Protein 6CGO (pdb70)

Sequence (1028 aa):
FQGIDPFTMTIPALLSELQARGITLSLADGELSFRAPKGALTPADRATLSARREAIVAYLAAKAARRTDPVTITPSAELRPSLLQELWWHWYGLPPRQLNQERLPLVKLFPGVTAGRVAEALRAIVARHHTLRSSFHEEDGRLTVTLNEAAALPIEFVEADGTLPREELEPALKAQAAEYAARQLPLDGQWLLRARVVSLAPDQSLLLCVFHHIIVDAASLLLILAELDARLADPPRALPAAAQFLDYAAWERAWMADPARQPLIDYWARRFRALPELVGPLTGRSLAWQPGSKVDHRFVIPAAQLRRMQAAATRLQTSLFSALLSAFGVALARWSGSERVPVRCVGDLRTSPELANLVGYLVCSDVIEIHAPAKADFVSILKASEIESHSAMMLRVPTLMRHPLHRGGSGIEDPRGIAATINMFSVRIPGAGAPLDERADPPWPPQLTRSAGEPWPIPLPSIYLRLIDYGHALEGSLELNDTLLTAAEQAALIEALFDALDRFLLQAAPAAAPLTTEVLQGIDPFTMTIPALLSELQARGITLSLADGELSFRAPKGALTPADRATLSARREAIVAYLAAKAARRTDPVTITPSAELRPSLLQELWWHWYGLPPRQLNQERLPLVKLFPGVTAGRVAEALRAIVARHHTLRSSFHEEDGRLTVTLNEAAALPIEFVEADGTLPREELEPALKAQAAEYAARQLPLDGQWLLRARVVSLAPDQSLLLCVFHHIIVDAASLLLILAELDARLADPPRALPAAAQFLDYAAWERAWMADPARQPLIDYWARRFRALPELVGPLTGRSLAWQPGSKVDHRFVIPAAQLRRMQAAATRLQTSLFSALLSAFGVALARWSGSERVPVRCVGDLRTSPELANLVGYLVCSDVIEIHAPAKADFVSILKASEIESHSAMMLRVPTLMRHPLHRGGSGIEDPRGIAATINMFSVRIPDERADPPWPPQLTRSAGEPWPIPLPSIYLRLIDYGHALEGSLELNDTLLTAAEQAALIEALFDALDRFLLQAPLTTEVL

Solvent-accessible surface area: 44503 Å² total; per-residue (Å²): 112,33,10,5,22,20,113,69,29,52,16,13,16,7,31,43,23,5,98,85,40,32,2,57,9,49,50,61,145,58,100,0,17,7,106,0,46,148,72,20,19,20,113,57,13,88,66,20,1,67,71,40,77,142,50,0,36,50,8,8,25,0,66,77,5,79,49,73,100,91,2,98,28,100,96,106,35,164,67,134,10,2,33,14,7,49,30,3,15,86,12,32,28,88,55,146,141,8,14,59,48,7,24,33,64,4,82,63,75,11,91,44,13,58,10,40,100,0,8,128,6,1,73,30,0,0,46,63,5,61,1,2,27,0,10,7,73,85,79,132,50,146,18,28,10,63,60,16,126,14,94,65,5,93,24,69,111,48,148,16,72,29,126,66,71,172,133,96,23,103,74,42,22,161,59,49,15,60,117,5,25,58,105,65,10,62,4,73,16,123,34,2,3,29,2,41,0,0,23,23,35,122,64,59,0,10,0,2,1,0,1,0,33,4,4,1,5,37,32,0,20,49,41,0,29,58,14,0,54,7,60,18,27,137,106,97,136,97,56,77,90,25,31,37,9,25,12,2,8,39,47,4,44,68,30,36,80,60,116,54,20,90,49,0,20,75,27,5,12,177,51,24,182,61,33,33,103,14,62,1,53,121,49,51,105,46,1,31,19,48,71,15,28,30,3,15,8,118,8,59,0,10,1,20,4,3,129,67,0,73,45,5,1,100,145,40,154,25,58,10,60,14,0,3,2,0,0,1,0,0,2,0,6,119,18,18,64,31,94,82,0,6,0,8,4,22,16,51,6,39,76,10,114,68,0,46,48,0,4,0,14,1,22,0,2,13,1,2,16,2,68,4,27,39,115,18,18,2,40,15,8,0,41,49,4,29,48,19,14,128,11,4,84,63,0,28,1,6,8,2,6,16,8,1,34,107,179,74,54,52,54,2,22,43,0,69,47,2,9,1,0,0,22,28,64,58,8,148,72,136,86,24,37,13,121,116,34,99,126,101,101,16,74,64,73,11,163,73,91,123,30,94,40,22,99,15,102,37,22,4,15,0,1,20,2,85,5,37,6,39,32,44,2,0,47,4,12,2,13,1,0,52,83,4,2,60,81,60,0,3,60,42,0,18,120,20,4,9,38,5,5,15,13,10,0,2,19,53,21,60,105,109,33,85,97,63,81,67,94,60,82,15,2,18,22,111,90,27,50,17,13,19,4,29,43,14,2,100,75,10,34,1,53,21,57,54,65,147,60,98,1,19,7,105,0,13,112,76,8,12,14,108,46,12,88,64,14,4,83,68,40,83,152,46,0,37,51,9,10,27,0,72,79,4,79,47,70,98,91,2,88,39,95,126,34,118,109,75,120,7,2,33,13,8,48,27,4,14,89,11,33,28,87,56,145,138,9,15,64,52,6,24,28,65,4,82,58,71,10,90,52,13,54,11,41,98,0,8,118,7,0,70,33,0,0,44,61,5,60,1,1,28,0,9,4,74,79,118,145,50,182,9,27,10,64,57,16,126,14,93,64,5,96,25,64,107,48,142,22,73,28,124,64,63,154,107,92,26,95,72,41,26,157,62,50,17,60,116,4,24,60,101,64,9,62,4,73,18,123,32,2,4,26,1,42,0,0,22,13,38,126,74,47,0,8,0,2,1,0,1,0,30,3,3,1,5,42,29,0,20,59,37,0,43,58,16,0,55,9,60,14,28,138,110,91,135,97,59,84,93,27,32,33,7,32,24,3,9,32,47,6,42,68,30,34,80,61,111,55,24,88,51,0,18,76,30,6,8,174,56,30,183,81,34,47,115,10,61,2,50,118,58,51,109,35,1,29,18,46,67,14,28,28,3,14,8,118,7,75,0,10,8,22,4,3,133,114,0,73,62,2,1,98,166,23,149,27,60,8,58,13,0,2,2,0,0,3,0,0,1,0,8,123,18,14,66,34,69,74,1,5,0,7,5,21,19,52,7,35,81,8,113,61,0,51,45,0,4,0,15,2,23,0,1,12,1,2,27,3,45,4,20,43,144,15,17,0,18,16,6,0,66,52,6,35,51,18,15,129,12,4,79,63,0,23,1,6,7,2,4,17,8,1,31,142,201,65,55,50,53,1,21,51,0,68,53,4,7,0,0,0,23,24,70,56,17,147,101,173,115,104,109,101,98,28,70,64,75,8,141,48,81,132,34,91,40,24,96,14,103,37,21,3,14,0,0,20,4,83,6,40,4,67,36,118,13,0,76,6,12,4,13,0,0,51,86,6,3,55,81,60,1,5,59,41,2,27,108,15,4,7,65,5,7,19,34,4,0,9,28,61,138,106,38,77,67,79,44

Secondary structure (DSSP, 8-state):
--BS-GGGS-HHHHHHHHHHTT-EEEEETTEEEEEEETTTS-HHHHHHHHHTHHHHHHHHHHHHTS--S---PPSSPPP---HHHHHHHHHH---SS--GGGEEEEEEEEET--HHHHHHHHHHHHHHSGGGGEEEEEETTEEEEEE--GGG---EEEE--TTS-HHHHHHHHHHHHHHHHHS---TTSS-SEEEEEEEEETTEEEEEEEEETTT--HHHHHHHHHHHHHHHSSSPPPPPP---HHHHHHHHHHHHH-GGGHHHHHHHHHHHHT----B-TTT--B-S-EEEEEEEEEEEE-HHHHHHHHHHHHHTTS-HHHHHHHHHHHHHHHHHS-SEEEEEEEEES--SGGGTT--S--EEEEEEEEE--TTSBHHHHHHHHHHHHHHHHHT--TTTTSS--SS---SSS--TT--EEEEEEE---TT-SSPP---SS--SSPP-EEPPPEEEEEEE-SEEEEEEE-SS-EEEEEEEETTTS-HHHHHHHHHHHHHHIIIIIISS---S--EEEEE-/-BS-GGGS-HHHHHHHHHHTT-EEEEETTEEEEEEETT-S-HHHHHHHHHTHHHHHHHHHHHHTS--S-------------HHHHHHHHHH---SS--GGGEEEEEEEEET--HHHHHHHHHHHHHHSGGGGEEEEESSS-EEEEE--GGG---EEEE--TTS-HHHHHHHHHHHHHHHHHS---TTSS-SEEEEEEEEETTEEEEEEEEETTT--HHHHHHHHHHHHHHHSSSPPPPPP---HHHHHHHHHHHHH-GGGHHHHHHHHHHHHT----B-TTT--B-S-EEEEEEEEEEEE-HHHHHHHHHHHHHTTS-HHHHHHHHHHHHHHHHHS-SEEEEEEEEES--SGGGTT--S--EEEEEEEEE--TT-BHHHHHHHHHHHHHHHHHT--TTTTSS--SS---SSS--TT--EEEEEEE-------S---SSPP-EEPPPEEEEEEE-SEEEEEEE-SS-EEEEEEEETTTS-HHHHHHHHHHHHHHHIIIII---EEEEE-

B-factor: mean 33.47, std 15.25, range [7.89, 128.64]

Structure (mmCIF, N/CA/C/O backbone):
data_6CGO
#
_entry.id   6CGO
#
_cell.length_a   103.630
_cell.length_b   58.770
_cell.length_c   107.000
_cell.angle_alpha   90.00
_cell.angle_beta   104.96
_cell.angle_gamma   90.00
#
_symmetry.space_group_name_H-M   'P 1 21 1'
#
loop_
_entity.id
_entity.type
_entity.pdbx_description
1 polymer 'Condensation domain protein'
2 non-polymer 'PHOSPHATE ION'
3 water water
#
loop_
_atom_site.group_PDB
_atom_site.id
_atom_site.type_symbol
_atom_site.label_atom_id
_atom_site.label_alt_id
_atom_site.label_comp_id
_atom_site.label_asym_id
_atom_site.label_entity_id
_atom_site.label_seq_id
_atom_site.pdbx_PDB_ins_code
_atom_site.Cartn_x
_atom_site.Cartn_y
_atom_site.Cartn_z
_atom_site.occupancy
_atom_site.B_iso_or_equiv
_atom_site.auth_seq_id
_atom_site.auth_comp_id
_atom_site.auth_asym_id
_atom_site.auth_atom_id
_atom_site.pdbx_PDB_model_num
ATOM 1 N N . PHE A 1 26 ? 68.961 66.684 20.563 1.00 47.70 -7 PHE A N 1
ATOM 2 C CA . PHE A 1 26 ? 69.960 67.704 20.226 1.00 51.65 -7 PHE A CA 1
ATOM 3 C C . PHE A 1 26 ? 69.986 67.995 18.740 1.00 57.88 -7 PHE A C 1
ATOM 4 O O . PHE A 1 26 ? 70.553 67.208 17.979 1.00 64.60 -7 PHE A O 1
ATOM 12 N N . GLN A 1 27 ? 69.391 69.120 18.320 1.00 52.69 -6 GLN A N 1
ATOM 13 C CA . GLN A 1 27 ? 69.321 69.487 16.907 1.00 48.13 -6 GLN A CA 1
ATOM 14 C C . GLN A 1 27 ? 69.708 70.946 16.711 1.00 48.34 -6 GLN A C 1
ATOM 15 O O . GLN A 1 27 ? 69.201 71.829 17.415 1.00 47.37 -6 GLN A O 1
ATOM 21 N N . GLY A 1 28 ? 70.586 71.193 15.732 1.00 42.25 -5 GLY A N 1
ATOM 22 C CA . GLY A 1 28 ? 71.119 72.521 15.524 1.00 43.12 -5 GLY A CA 1
ATOM 23 C C . GLY A 1 28 ? 70.126 73.488 14.904 1.00 47.78 -5 GLY A C 1
ATOM 24 O O . GLY A 1 28 ? 69.127 73.110 14.289 1.00 47.65 -5 GLY A O 1
ATOM 25 N N . ILE A 1 29 ? 70.461 74.775 15.034 1.00 51.46 -4 ILE A N 1
ATOM 26 C CA . ILE A 1 29 ? 69.599 75.867 14.580 1.00 48.71 -4 ILE A CA 1
ATOM 27 C C . ILE A 1 29 ? 69.778 76.110 13.089 1.00 47.67 -4 ILE A C 1
ATOM 28 O O . ILE A 1 29 ? 68.847 76.531 12.401 1.00 44.52 -4 ILE A O 1
ATOM 33 N N . ASP A 1 30 ? 71.002 75.933 12.582 1.00 49.86 -3 ASP A N 1
ATOM 34 C CA . ASP A 1 30 ? 71.351 76.221 11.193 1.00 45.99 -3 ASP A CA 1
ATOM 35 C C . ASP A 1 30 ? 71.907 74.950 10.550 1.00 43.04 -3 ASP A C 1
ATOM 36 O O . ASP A 1 30 ? 73.132 74.792 10.424 1.00 36.38 -3 ASP A O 1
ATOM 41 N N . PRO A 1 31 ? 71.041 74.035 10.105 1.00 44.51 -2 PRO A N 1
ATOM 42 C CA . PRO A 1 31 ? 71.542 72.812 9.451 1.00 42.28 -2 PRO A CA 1
ATOM 43 C C . PRO A 1 31 ? 72.415 73.099 8.250 1.00 39.90 -2 PRO A C 1
ATOM 44 O O . PRO A 1 31 ? 73.275 72.268 7.921 1.00 39.08 -2 PRO A O 1
ATOM 48 N N . PHE A 1 32 ? 72.275 74.278 7.623 1.00 34.99 -1 PHE A N 1
ATOM 49 C CA . PHE A 1 32 ? 73.081 74.547 6.444 1.00 35.51 -1 PHE A CA 1
ATOM 50 C C . PHE A 1 32 ? 74.569 74.580 6.772 1.00 37.58 -1 PHE A C 1
ATOM 51 O O . PHE A 1 32 ? 75.393 74.240 5.919 1.00 38.16 -1 PHE A O 1
ATOM 59 N N . THR A 1 33 ? 74.938 74.896 8.008 1.00 34.93 0 THR A N 1
ATOM 60 C CA . THR A 1 33 ? 76.344 74.990 8.381 1.00 35.85 0 THR A CA 1
ATOM 61 C C . THR A 1 33 ? 76.788 73.946 9.407 1.00 35.85 0 THR A C 1
ATOM 62 O O . THR A 1 33 ? 77.836 74.123 10.029 1.00 36.64 0 THR A O 1
ATOM 66 N N . MET A 1 34 ? 75.991 72.917 9.668 1.00 33.45 1 MET A N 1
ATOM 67 C CA . MET A 1 34 ? 76.468 71.804 10.490 1.00 28.81 1 MET A CA 1
ATOM 68 C C . MET A 1 34 ? 77.458 70.950 9.687 1.00 23.35 1 MET A C 1
ATOM 69 O O . MET A 1 34 ? 77.498 71.000 8.456 1.00 26.54 1 MET A O 1
ATOM 74 N N . THR A 1 35 ? 78.251 70.141 10.372 1.00 21.18 2 THR A N 1
ATOM 75 C CA . THR A 1 35 ? 79.055 69.166 9.619 1.00 18.83 2 THR A CA 1
ATOM 76 C C . THR A 1 35 ? 78.143 68.107 8.989 1.00 20.40 2 THR A C 1
ATOM 77 O O . THR A 1 35 ? 77.041 67.872 9.458 1.00 19.84 2 THR A O 1
ATOM 81 N N . ILE A 1 36 ? 78.607 67.480 7.891 1.00 17.16 3 ILE A N 1
ATOM 82 C CA . ILE A 1 36 ? 77.861 66.367 7.321 1.00 16.28 3 ILE A CA 1
ATOM 83 C C . ILE A 1 36 ? 77.597 65.271 8.344 1.00 16.63 3 ILE A C 1
ATOM 84 O O . ILE A 1 36 ? 76.459 64.806 8.425 1.00 19.92 3 ILE A O 1
ATOM 89 N N . PRO A 1 37 ? 78.578 64.817 9.140 1.00 21.03 4 PRO A N 1
ATOM 90 C CA . PRO A 1 37 ? 78.233 63.827 10.174 1.00 23.49 4 PRO A CA 1
ATOM 91 C C . PRO A 1 37 ? 77.099 64.291 11.075 1.00 17.58 4 PRO A C 1
ATOM 92 O O . PRO A 1 37 ? 76.221 63.485 11.399 1.00 20.74 4 PRO A O 1
ATOM 96 N N . ALA A 1 38 ? 77.079 65.559 11.488 1.00 17.49 5 ALA A N 1
ATOM 97 C CA . ALA A 1 38 ? 75.996 65.991 12.374 1.00 23.33 5 ALA A CA 1
ATOM 98 C C . ALA A 1 38 ? 74.672 66.059 11.612 1.00 23.39 5 ALA A C 1
ATOM 99 O O . ALA A 1 38 ? 73.621 65.717 12.159 1.00 22.27 5 ALA A O 1
ATOM 101 N N . LEU A 1 39 ? 74.705 66.514 10.359 1.00 23.22 6 LEU A N 1
ATOM 102 C CA . LEU A 1 39 ? 73.486 66.553 9.545 1.00 22.23 6 LEU A CA 1
ATOM 103 C C . LEU A 1 39 ? 72.889 65.154 9.381 1.00 28.08 6 LEU A C 1
ATOM 104 O O . LEU A 1 39 ? 71.687 64.937 9.619 1.00 27.13 6 LEU A O 1
ATOM 109 N N . LEU A 1 40 ? 73.735 64.184 9.022 1.00 23.30 7 LEU A N 1
ATOM 110 C CA . LEU A 1 40 ? 73.284 62.805 8.856 1.00 23.87 7 LEU A CA 1
ATOM 111 C C . LEU A 1 40 ? 72.780 62.247 10.167 1.00 23.15 7 LEU A C 1
ATOM 112 O O . LEU A 1 40 ? 71.822 61.463 10.186 1.00 24.72 7 LEU A O 1
ATOM 117 N N . SER A 1 41 ? 73.400 62.647 11.285 1.00 19.90 8 SER A N 1
ATOM 118 C CA . SER A 1 41 ? 72.914 62.187 12.583 1.00 23.74 8 SER A CA 1
ATOM 119 C C . SER A 1 41 ? 71.518 62.735 12.905 1.00 24.70 8 SER A C 1
ATOM 120 O O . SER A 1 41 ? 70.655 62.009 13.430 1.00 25.42 8 SER A O 1
ATOM 123 N N . GLU A 1 42 ? 71.291 64.024 12.636 1.00 22.57 9 GLU A N 1
ATOM 124 C CA . GLU A 1 42 ? 69.965 64.592 12.863 1.00 25.74 9 GLU A CA 1
ATOM 125 C C . GLU A 1 42 ? 68.926 63.878 12.019 1.00 29.35 9 GLU A C 1
ATOM 126 O O . GLU A 1 42 ? 67.836 63.545 12.500 1.00 30.62 9 GLU A O 1
ATOM 132 N N . LEU A 1 43 ? 69.236 63.667 10.735 1.00 28.27 10 LEU A N 1
ATOM 133 C CA . LEU A 1 43 ? 68.284 62.986 9.856 1.00 22.44 10 LEU A CA 1
ATOM 134 C C . LEU A 1 43 ? 68.008 61.558 10.311 1.00 29.55 10 LEU A C 1
ATOM 135 O O . LEU A 1 43 ? 66.859 61.086 10.260 1.00 32.92 10 LEU A O 1
ATOM 140 N N . GLN A 1 44 ? 69.043 60.859 10.766 1.00 27.92 11 GLN A N 1
ATOM 141 C CA . GLN A 1 44 ? 68.878 59.500 11.268 1.00 36.57 11 GLN A CA 1
ATOM 142 C C . GLN A 1 44 ? 67.941 59.465 12.462 1.00 37.24 11 GLN A C 1
ATOM 143 O O . GLN A 1 44 ? 67.151 58.527 12.614 1.00 36.39 11 GLN A O 1
ATOM 149 N N . ALA A 1 45 ? 68.046 60.458 13.344 1.00 37.58 12 ALA A N 1
ATOM 150 C CA . ALA A 1 45 ? 67.149 60.479 14.487 1.00 39.05 12 ALA A CA 1
ATOM 151 C C . ALA A 1 45 ? 65.690 60.504 14.044 1.00 42.19 12 ALA A C 1
ATOM 152 O O . ALA A 1 45 ? 64.820 60.032 14.784 1.00 41.10 12 ALA A O 1
ATOM 154 N N . ARG A 1 46 ? 65.415 60.972 12.825 1.00 42.96 13 ARG A N 1
ATOM 155 C CA . ARG A 1 46 ? 64.071 60.986 12.270 1.00 37.40 13 ARG A CA 1
ATOM 156 C C . ARG A 1 46 ? 63.778 59.818 11.341 1.00 37.86 13 ARG A C 1
ATOM 157 O O . ARG A 1 46 ? 62.770 59.841 10.636 1.00 42.45 13 ARG A O 1
ATOM 165 N N . GLY A 1 47 ? 64.618 58.796 11.318 1.00 39.41 14 GLY A N 1
ATOM 166 C CA . GLY A 1 47 ? 64.319 57.699 10.425 1.00 41.48 14 GLY A CA 1
ATOM 167 C C . GLY A 1 47 ? 64.577 58.035 8.975 1.00 42.37 14 GLY A C 1
ATOM 168 O O . GLY A 1 47 ? 64.005 57.393 8.081 1.00 46.64 14 GLY A O 1
ATOM 169 N N . ILE A 1 48 ? 65.451 59.003 8.714 1.00 36.92 15 ILE A N 1
ATOM 170 C CA . ILE A 1 48 ? 65.812 59.399 7.354 1.00 32.74 15 ILE A CA 1
ATOM 171 C C . ILE A 1 48 ? 67.266 59.002 7.141 1.00 34.25 15 ILE A C 1
ATOM 172 O O . ILE A 1 48 ? 68.163 59.564 7.785 1.00 32.05 15 ILE A O 1
ATOM 177 N N . THR A 1 49 ? 67.496 58.078 6.208 1.00 30.36 16 THR A N 1
ATOM 178 C CA . THR A 1 49 ? 68.813 57.548 5.899 1.00 31.34 16 THR A CA 1
ATOM 179 C C . THR A 1 49 ? 69.140 57.904 4.459 1.00 32.40 16 THR A C 1
ATOM 180 O O . THR A 1 49 ? 68.343 57.646 3.557 1.00 30.48 16 THR A O 1
ATOM 184 N N . LEU A 1 50 ? 70.298 58.513 4.253 1.00 32.99 17 LEU A N 1
ATOM 185 C CA . LEU A 1 50 ? 70.772 58.859 2.922 1.00 34.57 17 LEU A CA 1
ATOM 186 C C . LEU A 1 50 ? 71.694 57.764 2.419 1.00 37.16 17 LEU A C 1
ATOM 187 O O . LEU A 1 50 ? 72.480 57.196 3.179 1.00 37.39 17 LEU A O 1
ATOM 192 N N . SER A 1 51 ? 71.652 57.528 1.116 1.00 35.23 18 SER A N 1
ATOM 193 C CA . SER A 1 51 ? 72.509 56.521 0.517 1.00 34.22 18 SER A CA 1
ATOM 194 C C . SER A 1 51 ? 72.983 57.003 -0.843 1.00 31.67 18 SER A C 1
ATOM 195 O O . SER A 1 51 ? 72.401 57.905 -1.462 1.00 35.11 18 SER A O 1
ATOM 198 N N . LEU A 1 52 ? 74.076 56.411 -1.277 1.00 25.71 19 LEU A N 1
ATOM 199 C CA . LEU A 1 52 ? 74.649 56.678 -2.577 1.00 33.25 19 LEU A CA 1
ATOM 200 C C . LEU A 1 52 ? 74.655 55.364 -3.353 1.00 37.51 19 LEU A C 1
ATOM 201 O O . LEU A 1 52 ? 75.117 54.337 -2.836 1.00 38.11 19 LEU A O 1
ATOM 206 N N . ALA A 1 53 ? 74.081 55.383 -4.561 1.00 40.08 20 ALA A N 1
ATOM 207 C CA . ALA A 1 53 ? 74.090 54.228 -5.470 1.00 46.35 20 ALA A CA 1
ATOM 208 C C . ALA A 1 53 ? 74.176 54.750 -6.895 1.00 51.67 20 ALA A C 1
ATOM 209 O O . ALA A 1 53 ? 73.369 55.601 -7.286 1.00 49.73 20 ALA A O 1
ATOM 211 N N . ASP A 1 54 ? 75.166 54.260 -7.652 1.00 56.31 21 ASP A N 1
ATOM 212 C CA . ASP A 1 54 ? 75.373 54.661 -9.043 1.00 61.04 21 ASP A CA 1
ATOM 213 C C . ASP A 1 54 ? 75.561 56.171 -9.145 1.00 63.77 21 ASP A C 1
ATOM 214 O O . ASP A 1 54 ? 75.051 56.819 -10.061 1.00 63.89 21 ASP A O 1
ATOM 219 N N . GLY A 1 55 ? 76.294 56.735 -8.187 1.00 63.08 22 GLY A N 1
ATOM 220 C CA . GLY A 1 55 ? 76.489 58.167 -8.109 1.00 64.31 22 GLY A CA 1
ATOM 221 C C . GLY A 1 55 ? 75.242 58.957 -7.780 1.00 68.07 22 GLY A C 1
ATOM 222 O O . GLY A 1 55 ? 75.329 60.182 -7.624 1.00 70.82 22 GLY A O 1
ATOM 223 N N . GLU A 1 56 ? 74.092 58.292 -7.658 1.00 64.81 23 GLU A N 1
ATOM 224 C CA . GLU A 1 56 ? 72.823 58.922 -7.322 1.00 57.08 23 GLU A CA 1
ATOM 225 C C . GLU A 1 56 ? 72.571 58.896 -5.816 1.00 43.24 23 GLU A C 1
ATOM 226 O O . GLU A 1 56 ? 72.571 57.832 -5.182 1.00 37.84 23 GLU A O 1
ATOM 232 N N . LEU A 1 57 ? 72.274 60.062 -5.278 1.00 38.12 24 LEU A N 1
ATOM 233 C CA . LEU A 1 57 ? 71.946 60.231 -3.877 1.00 35.13 24 LEU A CA 1
ATOM 234 C C . LEU A 1 57 ? 70.448 60.004 -3.710 1.00 34.55 24 LEU A C 1
ATOM 235 O O . LEU A 1 57 ? 69.633 60.622 -4.410 1.00 34.46 24 LEU A O 1
ATOM 240 N N . SER A 1 58 ? 70.091 59.122 -2.782 1.00 30.36 25 SER A N 1
ATOM 241 C CA . SER A 1 58 ? 68.699 58.796 -2.520 1.00 37.07 25 SER A CA 1
ATOM 242 C C . SER A 1 58 ? 68.484 58.756 -1.010 1.00 36.03 25 SER A C 1
ATOM 243 O O . SER A 1 58 ? 69.422 58.874 -0.218 1.00 32.52 25 SER A O 1
ATOM 246 N N . PHE A 1 59 ? 67.223 58.690 -0.607 1.00 37.73 26 PHE A N 1
ATOM 247 C CA . PHE A 1 59 ? 66.895 58.733 0.806 1.00 36.12 26 PHE A CA 1
ATOM 248 C C . PHE A 1 59 ? 65.789 57.741 1.105 1.00 42.15 26 PHE A C 1
ATOM 249 O O . PHE A 1 59 ? 64.889 57.526 0.286 1.00 44.26 26 PHE A O 1
ATOM 257 N N . ARG A 1 60 ? 65.871 57.143 2.284 1.00 43.39 27 ARG A N 1
ATOM 258 C CA . ARG A 1 60 ? 64.865 56.244 2.822 1.00 47.02 27 ARG A CA 1
ATOM 259 C C . ARG A 1 60 ? 64.308 56.887 4.084 1.00 44.62 27 ARG A C 1
ATOM 260 O O . ARG A 1 60 ? 65.074 57.297 4.963 1.00 39.12 27 ARG A O 1
ATOM 268 N N . ALA A 1 61 ? 62.987 56.996 4.166 1.00 44.32 28 ALA A N 1
ATOM 269 C CA . ALA A 1 61 ? 62.347 57.717 5.254 1.00 47.69 28 ALA A CA 1
ATOM 270 C C . ALA A 1 61 ? 60.876 57.338 5.283 1.00 52.34 28 ALA A C 1
ATOM 271 O O . ALA A 1 61 ? 60.336 56.873 4.270 1.00 51.78 28 ALA A O 1
ATOM 273 N N . PRO A 1 62 ? 60.191 57.548 6.412 1.00 55.82 29 PRO A N 1
ATOM 274 C CA . PRO A 1 62 ? 58.727 57.483 6.380 1.00 54.82 29 PRO A CA 1
ATOM 275 C C . PRO A 1 62 ? 58.208 58.500 5.373 1.00 58.57 29 PRO A C 1
ATOM 276 O O . PRO A 1 62 ? 58.898 59.460 5.020 1.00 57.74 29 PRO A O 1
ATOM 280 N N . LYS A 1 63 ? 56.959 58.298 4.924 1.00 63.18 30 LYS A N 1
ATOM 281 C CA . LYS A 1 63 ? 56.528 58.946 3.681 1.00 66.18 30 LYS A CA 1
ATOM 282 C C . LYS A 1 63 ? 56.391 60.464 3.803 1.00 63.91 30 LYS A C 1
ATOM 283 O O . LYS A 1 63 ? 56.563 61.178 2.807 1.00 61.77 30 LYS A O 1
ATOM 289 N N . GLY A 1 64 ? 56.111 60.990 4.985 1.00 64.30 31 GLY A N 1
ATOM 290 C CA . GLY A 1 64 ? 56.042 62.437 5.076 1.00 64.44 31 GLY A CA 1
ATOM 291 C C . GLY A 1 64 ? 57.195 63.074 5.824 1.00 66.99 31 GLY A C 1
ATOM 292 O O . GLY A 1 64 ? 57.126 64.254 6.192 1.00 70.36 31 GLY A O 1
ATOM 293 N N . ALA A 1 65 ? 58.273 62.313 6.040 1.00 61.26 32 ALA A N 1
ATOM 294 C CA . ALA A 1 65 ? 59.344 62.789 6.909 1.00 57.10 32 ALA A CA 1
ATOM 295 C C . ALA A 1 65 ? 60.142 63.938 6.292 1.00 54.38 32 ALA A C 1
ATOM 296 O O . ALA A 1 65 ? 60.368 64.964 6.944 1.00 59.18 32 ALA A O 1
ATOM 298 N N . LEU A 1 66 ? 60.565 63.805 5.041 1.00 46.81 33 LEU A N 1
ATOM 299 C CA . LEU A 1 66 ? 61.455 64.803 4.456 1.00 48.07 33 LEU A CA 1
ATOM 300 C C . LEU A 1 66 ? 60.671 66.058 4.088 1.00 48.35 33 LEU A C 1
ATOM 301 O O . LEU A 1 66 ? 59.831 66.026 3.185 1.00 52.40 33 LEU A O 1
ATOM 306 N N . THR A 1 67 ? 60.953 67.181 4.780 1.00 45.46 34 THR A N 1
ATOM 307 C CA . THR A 1 67 ? 60.226 68.422 4.534 1.00 45.18 34 THR A CA 1
ATOM 308 C C . THR A 1 67 ? 60.900 69.245 3.450 1.00 45.95 34 THR A C 1
ATOM 309 O O . THR A 1 67 ? 62.063 69.005 3.109 1.00 42.28 34 THR A O 1
ATOM 313 N N . PRO A 1 68 ? 60.199 70.241 2.888 1.00 47.04 35 PRO A N 1
ATOM 314 C CA . PRO A 1 68 ? 60.874 71.143 1.938 1.00 47.36 35 PRO A CA 1
ATOM 315 C C . PRO A 1 68 ? 62.129 71.802 2.497 1.00 42.39 35 PRO A C 1
ATOM 316 O O . PRO A 1 68 ? 63.103 71.963 1.756 1.00 35.48 35 PRO A O 1
ATOM 320 N N . ALA A 1 69 ? 62.156 72.173 3.780 1.00 44.90 36 ALA A N 1
ATOM 321 C CA . ALA A 1 69 ? 63.381 72.755 4.316 1.00 45.15 36 ALA A CA 1
ATOM 322 C C . ALA A 1 69 ? 64.523 71.731 4.302 1.00 43.33 36 ALA A C 1
ATOM 323 O O . ALA A 1 69 ? 65.648 72.050 3.881 1.00 46.82 36 ALA A O 1
ATOM 325 N N . ASP A 1 70 ? 64.237 70.485 4.705 1.00 38.27 37 ASP A N 1
ATOM 326 C CA . ASP A 1 70 ? 65.226 69.413 4.585 1.00 38.34 37 ASP A CA 1
ATOM 327 C C . ASP A 1 70 ? 65.756 69.314 3.165 1.00 37.57 37 ASP A C 1
ATOM 328 O O . ASP A 1 70 ? 66.972 69.236 2.949 1.00 34.85 37 ASP A O 1
ATOM 333 N N . ARG A 1 71 ? 64.840 69.321 2.181 1.00 33.40 38 ARG A N 1
ATOM 334 C CA . ARG A 1 71 ? 65.214 69.119 0.785 1.00 35.62 38 ARG A CA 1
ATOM 335 C C . ARG A 1 71 ? 66.088 70.247 0.280 1.00 35.75 38 ARG A C 1
ATOM 336 O O . ARG A 1 71 ? 67.035 70.015 -0.480 1.00 41.12 38 ARG A O 1
ATOM 344 N N . ALA A 1 72 ? 65.784 71.473 0.680 1.00 33.75 39 ALA A N 1
ATOM 345 C CA . ALA A 1 72 ? 66.624 72.587 0.269 1.00 34.18 39 ALA A CA 1
ATOM 346 C C . ALA A 1 72 ? 68.014 72.454 0.870 1.00 34.17 39 ALA A C 1
ATOM 347 O O . ALA A 1 72 ? 69.013 72.680 0.178 1.00 37.83 39 ALA A O 1
ATOM 349 N N . THR A 1 73 ? 68.104 72.038 2.144 1.00 37.44 40 THR A N 1
ATOM 350 C CA . THR A 1 73 ? 69.423 71.841 2.740 1.00 34.33 40 THR A CA 1
ATOM 351 C C . THR A 1 73 ? 70.195 70.750 1.993 1.00 31.87 40 THR A C 1
ATOM 352 O O . THR A 1 73 ? 71.350 70.950 1.609 1.00 31.39 40 THR A O 1
ATOM 356 N N . LEU A 1 74 ? 69.554 69.601 1.749 1.00 27.93 41 LEU A N 1
ATOM 357 C CA . LEU A 1 74 ? 70.232 68.497 1.083 1.00 26.13 41 LEU A CA 1
ATOM 358 C C . LEU A 1 74 ? 70.659 68.866 -0.334 1.00 34.14 41 LEU A C 1
ATOM 359 O O . LEU A 1 74 ? 71.771 68.525 -0.759 1.00 30.61 41 LEU A O 1
ATOM 364 N N . SER A 1 75 ? 69.816 69.612 -1.066 1.00 33.70 42 SER A N 1
ATOM 365 C CA . SER A 1 75 ? 70.178 70.013 -2.421 1.00 34.57 42 SER A CA 1
ATOM 366 C C . SER A 1 75 ? 71.350 70.981 -2.410 1.00 26.59 42 SER A C 1
ATOM 367 O O . SER A 1 75 ? 72.243 70.884 -3.255 1.00 28.58 42 SER A O 1
ATOM 370 N N . ALA A 1 76 ? 71.335 71.952 -1.498 1.00 26.36 43 ALA A N 1
ATOM 371 C CA . ALA A 1 76 ? 72.428 72.916 -1.446 1.00 34.65 43 ALA A CA 1
ATOM 372 C C . ALA A 1 76 ? 73.750 72.261 -1.035 1.00 40.10 43 ALA A C 1
ATOM 373 O O . ALA A 1 76 ? 74.824 72.757 -1.387 1.00 41.45 43 ALA A O 1
ATOM 375 N N . ARG A 1 77 ? 73.707 71.150 -0.298 1.00 37.01 44 ARG A N 1
ATOM 376 C CA . ARG A 1 77 ? 74.932 70.515 0.179 1.00 29.00 44 ARG A CA 1
ATOM 377 C C . ARG A 1 77 ? 75.182 69.180 -0.506 1.00 27.49 44 ARG A C 1
ATOM 378 O O . ARG A 1 77 ? 75.945 68.344 -0.013 1.00 26.74 44 ARG A O 1
ATOM 386 N N . ARG A 1 78 ? 74.619 69.008 -1.702 1.00 23.33 45 ARG A N 1
ATOM 387 C CA . ARG A 1 78 ? 74.697 67.709 -2.352 1.00 24.21 45 ARG A CA 1
ATOM 388 C C . ARG A 1 78 ? 76.144 67.261 -2.590 1.00 21.45 45 ARG A C 1
ATOM 389 O O . ARG A 1 78 ? 76.459 66.094 -2.390 1.00 20.83 45 ARG A O 1
ATOM 397 N N . GLU A 1 79 ? 77.038 68.154 -3.021 1.00 22.27 46 GLU A N 1
ATOM 398 C CA . GLU A 1 79 ? 78.400 67.744 -3.360 1.00 22.77 46 GLU A CA 1
ATOM 399 C C . GLU A 1 79 ? 79.130 67.136 -2.142 1.00 21.63 46 GLU A C 1
ATOM 400 O O . GLU A 1 79 ? 79.760 66.079 -2.237 1.00 21.35 46 GLU A O 1
ATOM 406 N N . ALA A 1 80 ? 79.080 67.812 -1.003 1.00 22.72 47 ALA A N 1
ATOM 407 C CA . ALA A 1 80 ? 79.778 67.321 0.194 1.00 25.83 47 ALA A CA 1
ATOM 408 C C . ALA A 1 80 ? 79.102 66.075 0.754 1.00 23.50 47 ALA A C 1
ATOM 409 O O . ALA A 1 80 ? 79.770 65.193 1.304 1.00 17.54 47 ALA A O 1
ATOM 411 N N . ILE A 1 81 ? 77.776 65.994 0.636 1.00 19.56 48 ILE A N 1
ATOM 412 C CA . ILE A 1 81 ? 77.073 64.796 1.081 1.00 21.31 48 ILE A CA 1
ATOM 413 C C . ILE A 1 81 ? 77.523 63.609 0.248 1.00 20.62 48 ILE A C 1
ATOM 414 O O . ILE A 1 81 ? 77.861 62.546 0.784 1.00 20.77 48 ILE A O 1
ATOM 419 N N . VAL A 1 82 ? 77.559 63.770 -1.085 1.00 18.93 49 VAL A N 1
ATOM 420 C CA . VAL A 1 82 ? 77.998 62.651 -1.923 1.00 18.90 49 VAL A CA 1
ATOM 421 C C . VAL A 1 82 ? 79.467 62.303 -1.644 1.00 22.35 49 VAL A C 1
ATOM 422 O O . VAL A 1 82 ? 79.842 61.119 -1.579 1.00 24.19 49 VAL A O 1
ATOM 426 N N . ALA A 1 83 ? 80.329 63.315 -1.477 1.00 16.23 50 ALA A N 1
ATOM 427 C CA . ALA A 1 83 ? 81.721 62.987 -1.175 1.00 20.31 50 ALA A CA 1
ATOM 428 C C . ALA A 1 83 ? 81.825 62.181 0.126 1.00 17.90 50 ALA A C 1
ATOM 429 O O . ALA A 1 83 ? 82.593 61.204 0.224 1.00 19.52 50 ALA A O 1
ATOM 431 N N . TYR A 1 84 ? 81.088 62.596 1.146 1.00 19.08 51 TYR A N 1
ATOM 432 C CA . TYR A 1 84 ? 81.135 61.874 2.408 1.00 18.65 51 TYR A CA 1
ATOM 433 C C . TYR A 1 84 ? 80.623 60.454 2.245 1.00 19.25 51 TYR A C 1
ATOM 434 O O . TYR A 1 84 ? 81.195 59.515 2.795 1.00 19.52 51 TYR A O 1
ATOM 443 N N . LEU A 1 85 ? 79.523 60.266 1.531 1.00 18.14 52 LEU A N 1
ATOM 444 C CA . LEU A 1 85 ? 79.021 58.896 1.410 1.00 20.77 52 LEU A CA 1
ATOM 445 C C . LEU A 1 85 ? 79.942 58.048 0.557 1.00 19.25 52 LEU A C 1
ATOM 446 O O . LEU A 1 85 ? 80.063 56.832 0.767 1.00 18.87 52 LEU A O 1
ATOM 451 N N . ALA A 1 86 ? 80.602 58.655 -0.419 1.00 21.42 53 ALA A N 1
ATOM 452 C CA . ALA A 1 86 ? 81.581 57.898 -1.187 1.00 19.84 53 ALA A CA 1
ATOM 453 C C . ALA A 1 86 ? 82.766 57.497 -0.305 1.00 20.47 53 ALA A C 1
ATOM 454 O O . ALA A 1 86 ? 83.316 56.398 -0.463 1.00 15.78 53 ALA A O 1
ATOM 456 N N . ALA A 1 87 ? 83.210 58.384 0.590 1.00 16.99 54 ALA A N 1
ATOM 457 C CA . ALA A 1 87 ? 84.220 57.986 1.572 1.00 18.20 54 ALA A CA 1
ATOM 458 C C . ALA A 1 87 ? 83.712 56.825 2.441 1.00 22.04 54 ALA A C 1
ATOM 459 O O . ALA A 1 87 ? 84.430 55.847 2.702 1.00 18.21 54 ALA A O 1
ATOM 461 N N . LYS A 1 88 ? 82.469 56.928 2.916 1.00 17.93 55 LYS A N 1
ATOM 462 C CA . LYS A 1 88 ? 81.918 55.882 3.775 1.00 23.28 55 LYS A CA 1
ATOM 463 C C . LYS A 1 88 ? 81.833 54.542 3.043 1.00 23.31 55 LYS A C 1
ATOM 464 O O . LYS A 1 88 ? 82.120 53.481 3.623 1.00 22.54 55 LYS A O 1
ATOM 470 N N . ALA A 1 89 ? 81.484 54.566 1.759 1.00 20.02 56 ALA A N 1
ATOM 471 C CA . ALA A 1 89 ? 81.443 53.322 1.000 1.00 20.68 56 ALA A CA 1
ATOM 472 C C . ALA A 1 89 ? 82.825 52.690 0.886 1.00 21.95 56 ALA A C 1
ATOM 473 O O . ALA A 1 89 ? 82.938 51.467 0.713 1.00 20.28 56 ALA A O 1
ATOM 475 N N . ALA A 1 90 ? 83.886 53.489 0.977 1.00 17.07 57 ALA A N 1
ATOM 476 C CA . ALA A 1 90 ? 85.247 52.974 0.899 1.00 18.56 57 ALA A CA 1
ATOM 477 C C . ALA A 1 90 ? 85.802 52.504 2.244 1.00 20.97 57 ALA A C 1
ATOM 478 O O . ALA A 1 90 ? 86.972 52.125 2.317 1.00 22.23 57 ALA A O 1
ATOM 480 N N . ARG A 1 91 ? 84.987 52.468 3.289 1.00 22.91 58 ARG A N 1
ATOM 481 C CA . ARG A 1 91 ? 85.494 52.246 4.629 1.00 20.53 58 ARG A CA 1
ATOM 482 C C . ARG A 1 91 ? 85.884 50.785 4.843 1.00 22.75 58 ARG A C 1
ATOM 483 O O . ARG A 1 91 ? 85.499 49.896 4.086 1.00 22.69 58 ARG A O 1
ATOM 491 N N . ARG A 1 92 ? 86.662 50.542 5.897 1.00 17.33 59 ARG A N 1
ATOM 492 C CA . ARG A 1 92 ? 86.926 49.166 6.325 1.00 19.20 59 ARG A CA 1
ATOM 493 C C . ARG A 1 92 ? 85.636 48.535 6.832 1.00 22.97 59 ARG A C 1
ATOM 494 O O . ARG A 1 92 ? 85.016 49.042 7.776 1.00 24.31 59 ARG A O 1
ATOM 502 N N . THR A 1 93 ? 85.277 47.401 6.244 1.00 21.12 60 THR A N 1
ATOM 503 C CA . THR A 1 93 ? 84.042 46.692 6.540 1.00 26.58 60 THR A CA 1
ATOM 504 C C . THR A 1 93 ? 84.371 45.348 7.171 1.00 27.46 60 THR A C 1
ATOM 505 O O . THR A 1 93 ? 85.381 44.730 6.837 1.00 28.98 60 THR A O 1
ATOM 509 N N . ASP A 1 94 ? 83.549 44.931 8.108 1.00 30.09 61 ASP A N 1
ATOM 510 C CA . ASP A 1 94 ? 83.662 43.601 8.680 1.00 33.01 61 ASP A CA 1
ATOM 511 C C . ASP A 1 94 ? 83.038 42.574 7.735 1.00 40.55 61 ASP A C 1
ATOM 512 O O . ASP A 1 94 ? 82.114 42.890 6.982 1.00 41.31 61 ASP A O 1
ATOM 517 N N . PRO A 1 95 ? 83.565 41.347 7.709 1.00 42.28 62 PRO A N 1
ATOM 518 C CA . PRO A 1 95 ? 84.718 40.931 8.505 1.00 40.24 62 PRO A CA 1
ATOM 519 C C . PRO A 1 95 ? 86.021 41.289 7.787 1.00 32.00 62 PRO A C 1
ATOM 520 O O . PRO A 1 95 ? 86.080 41.454 6.560 1.00 31.52 62 PRO A O 1
ATOM 524 N N . VAL A 1 96 ? 87.049 41.502 8.594 1.00 29.18 63 VAL A N 1
ATOM 525 C CA . VAL A 1 96 ? 88.412 41.612 8.103 1.00 26.93 63 VAL A CA 1
ATOM 526 C C . VAL A 1 96 ? 88.920 40.182 7.943 1.00 30.59 63 VAL A C 1
ATOM 527 O O . VAL A 1 96 ? 89.149 39.486 8.933 1.00 31.75 63 VAL A O 1
ATOM 531 N N . THR A 1 97 ? 89.071 39.726 6.707 1.00 28.70 64 THR A N 1
ATOM 532 C CA . THR A 1 97 ? 89.425 38.333 6.444 1.00 25.04 64 THR A CA 1
ATOM 533 C C . THR A 1 97 ? 90.907 38.268 6.094 1.00 25.68 64 THR A C 1
ATOM 534 O O . THR A 1 97 ? 91.304 38.552 4.966 1.00 27.54 64 THR A O 1
ATOM 538 N N . ILE A 1 98 ? 91.713 37.833 7.062 1.00 24.36 65 ILE A N 1
ATOM 539 C CA . ILE A 1 98 ? 93.162 37.843 6.954 1.00 21.39 65 ILE A CA 1
ATOM 540 C C . ILE A 1 98 ? 93.622 36.484 6.441 1.00 23.78 65 ILE A C 1
ATOM 541 O O . ILE A 1 98 ? 93.475 35.477 7.134 1.00 23.33 65 ILE A O 1
ATOM 546 N N . THR A 1 99 ? 94.263 36.466 5.262 1.00 20.60 66 THR A N 1
ATOM 547 C CA . THR A 1 99 ? 94.698 35.174 4.752 1.00 22.21 66 THR A CA 1
ATOM 548 C C . THR A 1 99 ? 96.016 34.777 5.423 1.00 21.57 66 THR A C 1
ATOM 549 O O . THR A 1 99 ? 96.928 35.605 5.520 1.00 23.64 66 THR A O 1
ATOM 553 N N . PRO A 1 100 ? 96.129 33.551 5.937 1.00 25.93 67 PRO A N 1
ATOM 554 C CA . PRO A 1 100 ? 97.360 33.129 6.633 1.00 22.31 67 PRO A CA 1
ATOM 555 C C . PRO A 1 100 ? 98.545 32.877 5.704 1.00 25.48 67 PRO A C 1
ATOM 556 O O . PRO A 1 100 ? 98.433 32.856 4.473 1.00 25.58 67 PRO A O 1
ATOM 560 N N . SER A 1 101 ? 99.731 32.787 6.328 1.00 22.21 68 SER A N 1
ATOM 561 C CA . SER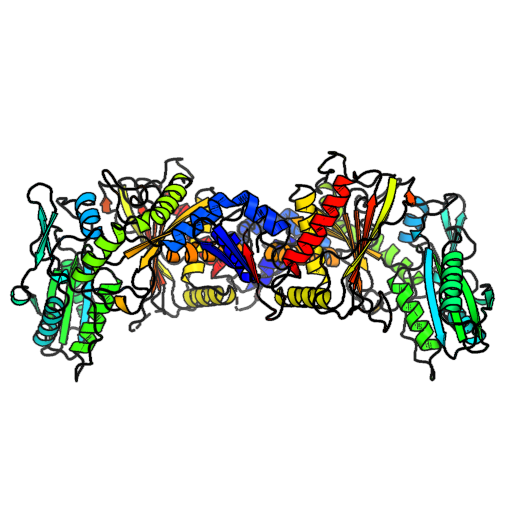 A 1 101 ? 100.968 32.410 5.635 1.00 26.12 68 SER A CA 1
ATOM 562 C C . SER A 1 101 ? 101.333 33.388 4.533 1.00 23.13 68 SER A C 1
ATOM 563 O O . SER A 1 101 ? 101.807 32.991 3.472 1.00 21.81 68 SER A O 1
ATOM 566 N N . ALA A 1 102 ? 101.171 34.678 4.793 1.00 23.09 69 ALA A N 1
ATOM 567 C CA . ALA A 1 102 ? 101.566 35.652 3.785 1.00 23.03 69 ALA A CA 1
ATOM 568 C C . ALA A 1 102 ? 103.084 35.717 3.654 1.00 27.37 69 ALA A C 1
ATOM 569 O O . ALA A 1 102 ? 103.833 35.323 4.555 1.00 19.17 69 ALA A O 1
ATOM 571 N N . GLU A 1 103 ? 103.540 36.253 2.527 1.00 26.76 70 GLU A N 1
ATOM 572 C CA . GLU A 1 103 ? 104.971 36.421 2.351 1.00 28.65 70 GLU A CA 1
ATOM 573 C C . GLU A 1 103 ? 105.418 37.563 3.264 1.00 25.84 70 GLU A C 1
ATOM 574 O O . GLU A 1 103 ? 104.660 38.484 3.574 1.00 23.77 70 GLU A O 1
ATOM 580 N N . LEU A 1 104 ? 106.650 37.463 3.723 1.00 20.50 71 LEU A N 1
ATOM 581 C CA . LEU A 1 104 ? 107.218 38.366 4.708 1.00 24.59 71 LEU A CA 1
ATOM 582 C C . LEU A 1 104 ? 107.795 39.621 4.059 1.00 23.82 71 LEU A C 1
ATOM 583 O O . LEU A 1 104 ? 108.610 39.519 3.144 1.00 18.66 71 LEU A O 1
ATOM 588 N N . ARG A 1 105 ? 107.276 40.785 4.438 1.00 21.62 72 ARG A N 1
ATOM 589 C CA . ARG A 1 105 ? 107.843 42.060 4.027 1.00 22.00 72 ARG A CA 1
ATOM 590 C C . ARG A 1 105 ? 107.453 43.100 5.069 1.00 15.91 72 ARG A C 1
ATOM 591 O O . ARG A 1 105 ? 106.604 42.824 5.917 1.00 16.71 72 ARG A O 1
ATOM 599 N N . PRO A 1 106 ? 108.113 44.267 5.091 1.00 20.06 73 PRO A N 1
ATOM 600 C CA . PRO A 1 106 ? 107.774 45.273 6.121 1.00 18.05 73 PRO A CA 1
ATOM 601 C C . PRO A 1 106 ? 106.351 45.777 5.920 1.00 18.45 73 PRO A C 1
ATOM 602 O O . PRO A 1 106 ? 105.834 45.799 4.810 1.00 19.07 73 PRO A O 1
ATOM 606 N N . SER A 1 107 ? 105.698 46.114 7.021 1.00 15.44 74 SER A N 1
ATOM 607 C CA . SER A 1 107 ? 104.365 46.673 6.966 1.00 18.27 74 SER A CA 1
ATOM 608 C C . SER A 1 107 ? 104.446 48.130 6.528 1.00 16.00 74 SER A C 1
ATOM 609 O O . SER A 1 107 ? 105.512 48.761 6.585 1.00 14.56 74 SER A O 1
ATOM 612 N N . LEU A 1 108 ? 103.303 48.685 6.124 1.00 15.27 75 LEU A N 1
ATOM 613 C CA . LEU A 1 108 ? 103.284 50.112 5.786 1.00 16.87 75 LEU A CA 1
ATOM 614 C C . LEU A 1 108 ? 103.758 50.964 6.962 1.00 16.03 75 LEU A C 1
ATOM 615 O O . LEU A 1 108 ? 104.563 51.906 6.793 1.00 19.13 75 LEU A O 1
ATOM 620 N N . LEU A 1 109 ? 103.308 50.616 8.178 1.00 12.30 76 LEU A N 1
ATOM 621 C CA . LEU A 1 109 ? 103.656 51.434 9.345 1.00 14.44 76 LEU A CA 1
ATOM 622 C C . LEU A 1 109 ? 105.122 51.272 9.725 1.00 16.77 76 LEU A C 1
ATOM 623 O O . LEU A 1 109 ? 105.734 52.223 10.223 1.00 18.01 76 LEU A O 1
ATOM 628 N N . GLN A 1 110 ? 105.696 50.078 9.517 1.00 15.85 77 GLN A N 1
ATOM 629 C CA . GLN A 1 110 ? 107.126 49.883 9.794 1.00 12.18 77 GLN A CA 1
ATOM 630 C C . GLN A 1 110 ? 107.978 50.753 8.894 1.00 16.99 77 GLN A C 1
ATOM 631 O O . GLN A 1 110 ? 108.966 51.343 9.343 1.00 16.12 77 GLN A O 1
ATOM 637 N N . GLU A 1 111 ? 107.597 50.860 7.619 1.00 16.19 78 GLU A N 1
ATOM 638 C CA . GLU A 1 111 ? 108.302 51.737 6.697 1.00 15.18 78 GLU A CA 1
ATOM 639 C C . GLU A 1 111 ? 108.214 53.194 7.163 1.00 18.57 78 GLU A C 1
ATOM 640 O O . GLU A 1 111 ? 109.242 53.900 7.229 1.00 18.15 78 GLU A O 1
ATOM 646 N N . LEU A 1 112 ? 106.998 53.652 7.534 1.00 16.08 79 LEU A N 1
ATOM 647 C CA . LEU A 1 112 ? 106.848 55.026 8.026 1.00 16.30 79 LEU A CA 1
ATOM 648 C C . LEU A 1 112 ? 107.729 55.300 9.245 1.00 19.29 79 LEU A C 1
ATOM 649 O O . LEU A 1 112 ? 108.406 56.344 9.324 1.00 16.88 79 LEU A O 1
ATOM 654 N N . TRP A 1 113 ? 107.703 54.389 10.216 1.00 14.69 80 TRP A N 1
ATOM 655 C CA . TRP A 1 113 ? 108.506 54.542 11.430 1.00 19.53 80 TRP A CA 1
ATOM 656 C C . TRP A 1 113 ? 109.992 54.612 11.091 1.00 21.70 80 TRP A C 1
ATOM 657 O O . TRP A 1 113 ? 110.693 55.568 11.476 1.00 17.42 80 TRP A O 1
ATOM 668 N N . TRP A 1 114 ? 110.480 53.595 10.366 1.00 15.86 81 TRP A N 1
ATOM 669 C CA . TRP A 1 114 ? 111.894 53.501 10.014 1.00 18.02 81 TRP A CA 1
ATOM 670 C C . TRP A 1 114 ? 112.374 54.752 9.301 1.00 22.02 81 TRP A C 1
ATOM 671 O O . TRP A 1 114 ? 113.414 55.333 9.649 1.00 20.81 81 TRP A O 1
ATOM 682 N N . HIS A 1 115 ? 111.624 55.193 8.301 1.00 17.75 82 HIS A N 1
ATOM 683 C CA . HIS A 1 115 ? 112.090 56.303 7.505 1.00 15.49 82 HIS A CA 1
ATOM 684 C C . HIS A 1 115 ? 111.949 57.611 8.249 1.00 17.87 82 HIS A C 1
ATOM 685 O O . HIS A 1 115 ? 112.738 58.524 8.014 1.00 18.23 82 HIS A O 1
ATOM 692 N N . TRP A 1 116 ? 110.987 57.721 9.154 1.00 15.30 83 TRP A N 1
ATOM 693 C CA . TRP A 1 116 ? 110.849 58.983 9.869 1.00 18.49 83 TRP A CA 1
ATOM 694 C C . TRP A 1 116 ? 111.911 59.119 10.958 1.00 18.76 83 TRP A C 1
ATOM 695 O O . TRP A 1 116 ? 112.624 60.120 11.009 1.00 19.26 83 TRP A O 1
ATOM 706 N N . TYR A 1 117 ? 111.976 58.152 11.871 1.00 14.93 84 TYR A N 1
ATOM 707 C CA . TYR A 1 117 ? 112.778 58.331 13.073 1.00 19.82 84 TYR A CA 1
ATOM 708 C C . TYR A 1 117 ? 114.261 58.090 12.820 1.00 21.28 84 TYR A C 1
ATOM 709 O O . TYR A 1 117 ? 115.107 58.634 13.545 1.00 17.30 84 TYR A O 1
ATOM 718 N N . GLY A 1 118 ? 114.590 57.273 11.814 1.00 20.16 85 GLY A N 1
ATOM 719 C CA . GLY A 1 118 ? 115.992 57.011 11.554 1.00 21.93 85 GLY A CA 1
ATOM 720 C C . GLY A 1 118 ? 116.638 56.202 12.664 1.00 20.77 85 GLY A C 1
ATOM 721 O O . GLY A 1 118 ? 115.976 55.549 13.480 1.00 18.59 85 GLY A O 1
ATOM 722 N N . LEU A 1 119 ? 117.976 56.255 12.667 1.00 19.59 86 LEU A N 1
ATOM 723 C CA . LEU A 1 119 ? 118.823 55.512 13.598 1.00 17.67 86 LEU A CA 1
ATOM 724 C C . LEU A 1 119 ? 119.765 56.481 14.307 1.00 22.52 86 LEU A C 1
ATOM 725 O O . LEU A 1 119 ? 120.986 56.395 14.180 1.00 22.50 86 LEU A O 1
ATOM 730 N N . PRO A 1 120 ? 119.226 57.396 15.092 1.00 19.72 87 PRO A N 1
ATOM 731 C CA . PRO A 1 120 ? 120.082 58.368 15.789 1.00 18.94 87 PRO A CA 1
ATOM 732 C C . PRO A 1 120 ? 120.980 57.646 16.771 1.00 23.80 87 PRO A C 1
ATOM 733 O O . PRO A 1 120 ? 120.654 56.530 17.207 1.00 22.94 87 PRO A O 1
ATOM 737 N N . PRO A 1 121 ? 122.112 58.244 17.156 1.00 26.80 88 PRO A N 1
ATOM 738 C CA . PRO A 1 121 ? 123.001 57.556 18.123 1.00 25.34 88 PRO A CA 1
ATOM 739 C C . PRO A 1 121 ? 122.329 57.279 19.462 1.00 24.61 88 PRO A C 1
ATOM 740 O O . PRO A 1 121 ? 122.565 56.223 20.069 1.00 26.17 88 PRO A O 1
ATOM 744 N N . ARG A 1 122 ? 121.471 58.184 19.936 1.00 21.16 89 ARG A N 1
ATOM 745 C CA . ARG A 1 122 ? 120.606 57.895 21.075 1.00 20.19 89 ARG A CA 1
ATOM 746 C C . ARG A 1 122 ? 119.173 57.889 20.563 1.00 24.32 89 ARG A C 1
ATOM 747 O O . ARG A 1 122 ? 118.733 58.871 19.946 1.00 21.39 89 ARG A O 1
ATOM 755 N N . GLN A 1 123 ? 118.458 56.773 20.780 1.00 17.98 90 GLN A N 1
ATOM 756 C CA . GLN A 1 123 ? 117.074 56.728 20.317 1.00 19.14 90 GLN A CA 1
ATOM 757 C C . GLN A 1 123 ? 116.163 57.551 21.251 1.00 19.07 90 GLN A C 1
ATOM 758 O O . GLN A 1 123 ? 116.507 57.853 22.392 1.00 19.03 90 GLN A O 1
ATOM 764 N N . LEU A 1 124 ? 114.968 57.890 20.762 1.00 16.62 91 LEU A N 1
ATOM 765 C CA . LEU A 1 124 ? 113.977 58.474 21.656 1.00 13.18 91 LEU A CA 1
ATOM 766 C C . LEU A 1 124 ? 113.448 57.406 22.614 1.00 12.34 91 LEU A C 1
ATOM 767 O O . LEU A 1 124 ? 113.286 56.243 22.242 1.00 15.77 91 LEU A O 1
ATOM 772 N N . ASN A 1 125 ? 113.204 57.795 23.870 1.00 15.80 92 ASN A N 1
ATOM 773 C CA . ASN A 1 125 ? 112.791 56.814 24.877 1.00 16.72 92 ASN A CA 1
ATOM 774 C C . ASN A 1 125 ? 111.512 56.063 24.484 1.00 17.03 92 ASN A C 1
ATOM 775 O O . ASN A 1 125 ? 111.341 54.890 24.845 1.00 15.72 92 ASN A O 1
ATOM 780 N N . GLN A 1 126 ? 110.593 56.713 23.780 1.00 15.70 93 GLN A N 1
ATOM 781 C CA . GLN A 1 126 ? 109.345 56.041 23.405 1.00 14.74 93 GLN A CA 1
ATOM 782 C C . GLN A 1 126 ? 109.562 54.838 22.485 1.00 19.17 93 GLN A C 1
ATOM 783 O O . GLN A 1 126 ? 108.594 54.115 22.202 1.00 18.72 93 GLN A O 1
ATOM 789 N N . GLU A 1 127 ? 110.785 54.611 21.985 1.00 17.52 94 GLU A N 1
ATOM 790 C CA . GLU A 1 127 ? 111.043 53.358 21.250 1.00 20.63 94 GLU A CA 1
ATOM 791 C C . GLU A 1 127 ? 110.985 52.114 22.135 1.00 16.55 94 GLU A C 1
ATOM 792 O O . GLU A 1 127 ? 110.868 50.991 21.610 1.00 15.55 94 GLU A O 1
ATOM 798 N N . ARG A 1 128 ? 111.083 52.263 23.442 1.00 14.13 95 ARG A N 1
ATOM 799 C CA . ARG A 1 128 ? 111.164 51.117 24.351 1.00 19.02 95 ARG A CA 1
ATOM 800 C C . ARG A 1 128 ? 109.891 51.018 25.183 1.00 24.55 95 ARG A C 1
ATOM 801 O O . ARG A 1 128 ? 109.454 52.010 25.776 1.00 22.13 95 ARG A O 1
ATOM 809 N N . LEU A 1 129 ? 109.302 49.822 25.214 1.00 19.76 96 LEU A N 1
ATOM 810 C CA . LEU A 1 129 ? 108.126 49.526 26.033 1.00 17.12 96 LEU A CA 1
ATOM 811 C C . LEU A 1 129 ? 108.542 48.466 27.036 1.00 18.77 96 LEU A C 1
ATOM 812 O O . LEU A 1 129 ? 108.814 47.314 26.646 1.00 16.29 96 LEU A O 1
ATOM 817 N N . PRO A 1 130 ? 108.601 48.796 28.318 1.00 19.74 97 PRO A N 1
ATOM 818 C CA . PRO A 1 130 ? 109.026 47.818 29.324 1.00 21.10 97 PRO A CA 1
ATOM 819 C C . PRO A 1 130 ? 107.884 46.952 29.832 1.00 16.90 97 PRO A C 1
ATOM 820 O O . PRO A 1 130 ? 106.716 47.309 29.779 1.00 19.65 97 PRO A O 1
ATOM 824 N N . LEU A 1 131 ? 108.254 45.766 30.292 1.00 18.31 98 LEU A N 1
ATOM 825 C CA . LEU A 1 131 ? 107.376 44.837 30.970 1.00 16.29 98 LEU A CA 1
ATOM 826 C C . LEU A 1 131 ? 108.098 44.440 32.247 1.00 16.55 98 LEU A C 1
ATOM 827 O O . LEU A 1 131 ? 109.280 44.076 32.200 1.00 19.53 98 LEU A O 1
ATOM 832 N N . VAL A 1 132 ? 107.392 44.530 33.371 1.00 17.12 99 VAL A N 1
ATOM 833 C CA . VAL A 1 132 ? 107.903 44.203 34.706 1.00 19.86 99 VAL A CA 1
ATOM 834 C C . VAL A 1 132 ? 106.808 43.385 35.381 1.00 15.07 99 VAL A C 1
ATOM 835 O O . VAL A 1 132 ? 105.703 43.887 35.593 1.00 23.18 99 VAL A O 1
ATOM 839 N N . LYS A 1 133 ? 107.082 42.122 35.681 1.00 16.15 100 LYS A N 1
ATOM 840 C CA . LYS A 1 133 ? 106.047 41.319 36.329 1.00 21.02 100 LYS A CA 1
ATOM 841 C C . LYS A 1 133 ? 106.647 40.282 37.270 1.00 21.27 100 LYS A C 1
ATOM 842 O O . LYS A 1 133 ? 107.441 39.438 36.850 1.00 17.81 100 LYS A O 1
ATOM 848 N N . LEU A 1 134 ? 106.203 40.300 38.520 1.00 22.98 101 LEU A N 1
ATOM 849 C CA . LEU A 1 134 ? 106.581 39.279 39.492 1.00 24.71 101 LEU A CA 1
ATOM 850 C C . LEU A 1 134 ? 105.700 38.046 39.321 1.00 18.78 101 LEU A C 1
ATOM 851 O O . LEU A 1 134 ? 104.488 38.152 39.180 1.00 26.04 101 LEU A O 1
ATOM 856 N N . PHE A 1 135 ? 106.303 36.869 39.353 1.00 22.72 102 PHE A N 1
ATOM 857 C CA . PHE A 1 135 ? 105.591 35.591 39.240 1.00 21.96 102 PHE A CA 1
ATOM 858 C C . PHE A 1 135 ? 105.892 34.794 40.500 1.00 25.06 102 PHE A C 1
ATOM 859 O O . PHE A 1 135 ? 106.784 33.930 40.501 1.00 23.69 102 PHE A O 1
ATOM 867 N N . PRO A 1 136 ? 105.186 35.074 41.597 1.00 26.03 103 PRO A N 1
ATOM 868 C CA . PRO A 1 136 ? 105.428 34.323 42.839 1.00 24.62 103 PRO A CA 1
ATOM 869 C C . PRO A 1 136 ? 105.113 32.847 42.626 1.00 29.94 103 PRO A C 1
ATOM 870 O O . PRO A 1 136 ? 104.158 32.485 41.928 1.00 28.74 103 PRO A O 1
ATOM 874 N N . GLY A 1 137 ? 105.940 31.994 43.212 1.00 28.46 104 GLY A N 1
ATOM 875 C CA . GLY A 1 137 ? 105.774 30.563 43.106 1.00 32.57 104 GLY A CA 1
ATOM 876 C C . GLY A 1 137 ? 106.330 29.931 41.841 1.00 32.36 104 GLY A C 1
ATOM 877 O O . GLY A 1 137 ? 106.359 28.699 41.755 1.00 31.38 104 GLY A O 1
ATOM 878 N N . VAL A 1 138 ? 106.811 30.719 40.877 1.00 30.96 105 VAL A N 1
ATOM 879 C CA . VAL A 1 138 ? 107.227 30.211 39.566 1.00 26.42 105 VAL A CA 1
ATOM 880 C C . VAL A 1 138 ? 108.739 30.293 39.444 1.00 23.95 105 VAL A C 1
ATOM 881 O O . VAL A 1 138 ? 109.319 31.367 39.654 1.00 25.45 105 VAL A O 1
ATOM 885 N N . THR A 1 139 ? 109.365 29.186 39.025 1.00 24.58 106 THR A N 1
ATOM 886 C CA . THR A 1 139 ? 110.810 29.146 38.825 1.00 22.46 106 THR A CA 1
ATOM 887 C C . THR A 1 139 ? 111.191 29.964 37.601 1.00 24.13 106 THR A C 1
ATOM 888 O O . THR A 1 139 ? 110.368 30.225 36.714 1.00 26.62 106 THR A O 1
ATOM 892 N N . ALA A 1 140 ? 112.463 30.364 37.551 1.00 20.83 107 ALA A N 1
ATOM 893 C CA . ALA A 1 140 ? 112.937 31.183 36.442 1.00 22.79 107 ALA A CA 1
ATOM 894 C C . ALA A 1 140 ? 112.837 30.458 35.099 1.00 26.48 107 ALA A C 1
ATOM 895 O O . ALA A 1 140 ? 112.556 31.085 34.062 1.00 19.52 107 ALA A O 1
ATOM 897 N N . GLY A 1 141 ? 113.132 29.155 35.089 1.00 23.54 108 GLY A N 1
ATOM 898 C CA . GLY A 1 141 ? 113.047 28.383 33.858 1.00 22.87 108 GLY A CA 1
ATOM 899 C C . GLY A 1 141 ? 111.626 28.303 33.345 1.00 18.35 108 GLY A C 1
ATOM 900 O O . GLY A 1 141 ? 111.392 28.333 32.144 1.00 21.21 108 GLY A O 1
ATOM 901 N N . ARG A 1 142 ? 110.657 28.203 34.242 1.00 16.82 109 ARG A N 1
ATOM 902 C CA . ARG A 1 142 ? 109.269 28.187 33.775 1.00 23.42 109 ARG A CA 1
ATOM 903 C C . ARG A 1 142 ? 108.867 29.543 33.168 1.00 23.99 109 ARG A C 1
ATOM 904 O O . ARG A 1 142 ? 108.202 29.583 32.110 1.00 19.96 109 ARG A O 1
ATOM 912 N N . VAL A 1 143 ? 109.289 30.661 33.799 1.00 18.63 110 VAL A N 1
ATOM 913 C CA . VAL A 1 143 ? 109.005 31.990 33.243 1.00 18.04 110 VAL A CA 1
ATOM 914 C C . VAL A 1 143 ? 109.652 32.147 31.870 1.00 20.95 110 VAL A C 1
ATOM 915 O O . VAL A 1 143 ? 109.019 32.600 30.905 1.00 18.08 110 VAL A O 1
ATOM 919 N N . ALA A 1 144 ? 110.944 31.812 31.777 1.00 18.84 111 ALA A N 1
ATOM 920 C CA . ALA A 1 144 ? 111.658 31.924 30.513 1.00 18.44 111 ALA A CA 1
ATOM 921 C C . ALA A 1 144 ? 111.041 31.031 29.439 1.00 18.12 111 ALA A C 1
ATOM 922 O O . ALA A 1 144 ? 110.974 31.420 28.273 1.00 15.76 111 ALA A O 1
ATOM 924 N N . GLU A 1 145 ? 110.617 29.823 29.804 1.00 15.03 112 GLU A N 1
ATOM 925 C CA . GLU A 1 145 ? 109.987 28.949 28.827 1.00 19.19 112 GLU A CA 1
ATOM 926 C C . GLU A 1 145 ? 108.702 29.581 28.281 1.00 19.16 112 GLU A C 1
ATOM 927 O O . GLU A 1 145 ? 108.477 29.597 27.060 1.00 19.59 112 GLU A O 1
ATOM 933 N N . ALA A 1 146 ? 107.872 30.161 29.167 1.00 18.64 113 ALA A N 1
ATOM 934 C CA . ALA A 1 146 ? 106.639 30.802 28.713 1.00 16.83 113 ALA A CA 1
ATOM 935 C C . ALA A 1 146 ? 106.919 32.014 27.820 1.00 21.54 113 ALA A C 1
ATOM 936 O O . ALA A 1 146 ? 106.266 32.209 26.773 1.00 15.02 113 ALA A O 1
ATOM 938 N N . LEU A 1 147 ? 107.878 32.854 28.226 1.00 16.48 114 LEU A N 1
ATOM 939 C CA . LEU A 1 147 ? 108.187 34.037 27.444 1.00 17.68 114 LEU A CA 1
ATOM 940 C C . LEU A 1 147 ? 108.718 33.646 26.078 1.00 16.26 114 LEU A C 1
ATOM 941 O O . LEU A 1 147 ? 108.306 34.205 25.057 1.00 15.88 114 LEU A O 1
ATOM 946 N N . ARG A 1 148 ? 109.647 32.684 26.035 1.00 17.50 115 ARG A N 1
ATOM 947 C CA . ARG A 1 148 ? 110.158 32.239 24.743 1.00 15.94 115 ARG A CA 1
ATOM 948 C C . ARG A 1 148 ? 109.045 31.685 23.868 1.00 13.07 115 ARG A C 1
ATOM 949 O O . ARG A 1 148 ? 109.058 31.871 22.644 1.00 15.64 115 ARG A O 1
ATOM 957 N N . ALA A 1 149 ? 108.096 30.976 24.452 1.00 13.95 116 ALA A N 1
ATOM 958 C CA . ALA A 1 149 ? 107.008 30.432 23.634 1.00 18.88 116 ALA A CA 1
ATOM 959 C C . ALA A 1 149 ? 106.131 31.542 23.052 1.00 19.97 116 ALA A C 1
ATOM 960 O O . ALA A 1 149 ? 105.654 31.444 21.904 1.00 17.17 116 ALA A O 1
ATOM 962 N N . ILE A 1 150 ? 105.872 32.597 23.840 1.00 18.01 117 ILE A N 1
ATOM 963 C CA . ILE A 1 150 ? 105.170 33.754 23.290 1.00 14.95 117 ILE A CA 1
ATOM 964 C C . ILE A 1 150 ? 105.934 34.313 22.089 1.00 15.60 117 ILE A C 1
ATOM 965 O O . ILE A 1 150 ? 105.355 34.606 21.027 1.00 15.88 117 ILE A O 1
ATOM 970 N N . VAL A 1 151 ? 107.259 34.425 22.224 1.00 16.06 118 VAL A N 1
ATOM 971 C CA . VAL A 1 151 ? 108.079 34.929 21.125 1.00 15.19 118 VAL A CA 1
ATOM 972 C C . VAL A 1 151 ? 108.043 33.980 19.918 1.00 17.74 118 VAL A C 1
ATOM 973 O O . VAL A 1 151 ? 108.064 34.416 18.759 1.00 15.05 118 VAL A O 1
ATOM 977 N N . ALA A 1 152 ? 107.953 32.674 20.165 1.00 17.44 119 ALA A N 1
ATOM 978 C CA . ALA A 1 152 ? 107.908 31.683 19.086 1.00 19.54 119 ALA A CA 1
ATOM 979 C C . ALA A 1 152 ? 106.577 31.702 18.375 1.00 16.42 119 ALA A C 1
ATOM 980 O O . ALA A 1 152 ? 106.480 31.221 17.239 1.00 17.23 119 ALA A O 1
ATOM 982 N N . ARG A 1 153 ? 105.535 32.165 19.061 1.00 14.64 120 ARG A N 1
ATOM 983 C CA . ARG A 1 153 ? 104.168 32.066 18.550 1.00 20.68 120 ARG A CA 1
ATOM 984 C C . ARG A 1 153 ? 103.753 33.268 17.681 1.00 20.91 120 ARG A C 1
ATOM 985 O O . ARG A 1 153 ? 103.069 33.111 16.645 1.00 17.41 120 ARG A O 1
ATOM 993 N N . HIS A 1 154 ? 104.093 34.468 18.124 1.00 12.39 121 HIS A N 1
ATOM 994 C CA . HIS A 1 154 ? 103.682 35.704 17.462 1.00 11.99 121 HIS A CA 1
ATOM 995 C C . HIS A 1 154 ? 104.889 36.202 16.680 1.00 12.11 121 HIS A C 1
ATOM 996 O O . HIS A 1 154 ? 105.763 36.879 17.225 1.00 13.80 121 HIS A O 1
ATOM 1003 N N . HIS A 1 155 ? 104.942 35.848 15.398 1.00 13.64 122 HIS A N 1
ATOM 1004 C CA . HIS A 1 155 ? 106.207 35.908 14.657 1.00 13.07 122 HIS A CA 1
ATOM 1005 C C . HIS A 1 155 ? 106.745 37.316 14.509 1.00 15.65 122 HIS A C 1
ATOM 1006 O O . HIS A 1 155 ? 107.957 37.501 14.457 1.00 13.24 122 HIS A O 1
ATOM 1013 N N . THR A 1 156 ? 105.876 38.331 14.471 1.00 12.23 123 THR A N 1
ATOM 1014 C CA . THR A 1 156 ? 106.358 39.707 14.346 1.00 11.65 123 THR A CA 1
ATOM 1015 C C . THR A 1 156 ? 107.283 40.099 15.496 1.00 14.09 123 THR A C 1
ATOM 1016 O O . THR A 1 156 ? 108.122 41.013 15.338 1.00 13.38 123 THR A O 1
ATOM 1020 N N . LEU A 1 157 ? 107.175 39.405 16.633 1.00 15.66 124 LEU A N 1
ATOM 1021 C CA . LEU A 1 157 ? 108.064 39.688 17.752 1.00 17.48 124 LEU A CA 1
ATOM 1022 C C . LEU A 1 157 ? 109.516 39.419 17.407 1.00 12.92 124 LEU A C 1
ATOM 1023 O O . LEU A 1 157 ? 110.408 40.025 18.025 1.00 14.08 124 LEU A O 1
ATOM 1028 N N . ARG A 1 158 ? 109.782 38.524 16.439 1.00 11.70 125 ARG A N 1
ATOM 1029 C CA . ARG A 1 158 ? 111.133 38.146 16.036 1.00 16.17 125 ARG A CA 1
ATOM 1030 C C . ARG A 1 158 ? 111.666 38.956 14.850 1.00 18.32 125 ARG A C 1
ATOM 1031 O O . ARG A 1 158 ? 112.739 38.622 14.316 1.00 15.84 125 ARG A O 1
ATOM 1039 N N . SER A 1 159 ? 110.978 40.042 14.471 1.00 16.98 126 SER A N 1
ATOM 1040 C CA . SER A 1 159 ? 111.420 40.873 13.346 1.00 15.06 126 SER A CA 1
ATOM 1041 C C . SER A 1 159 ? 112.778 41.530 13.608 1.00 14.34 126 SER A C 1
ATOM 1042 O O . SER A 1 159 ? 113.135 41.862 14.737 1.00 16.46 126 SER A O 1
ATOM 1045 N N . SER A 1 160 ? 113.519 41.730 12.519 1.00 14.51 127 SER A N 1
ATOM 1046 C CA . SER A 1 160 ? 114.815 42.400 12.493 1.00 18.26 127 SER A CA 1
ATOM 1047 C C . SER A 1 160 ? 114.921 43.103 11.139 1.00 15.93 127 SER A C 1
ATOM 1048 O O . SER A 1 160 ? 114.562 42.516 10.114 1.00 16.78 127 SER A O 1
ATOM 1051 N N . PHE A 1 161 ? 115.402 44.332 11.130 1.00 15.31 128 PHE A N 1
ATOM 1052 C CA . PHE A 1 161 ? 115.350 45.170 9.935 1.00 17.22 128 PHE A CA 1
ATOM 1053 C C . PHE A 1 161 ? 116.726 45.451 9.370 1.00 22.83 128 PHE A C 1
ATOM 1054 O O . PHE A 1 161 ? 117.697 45.656 10.108 1.00 19.26 128 PHE A O 1
ATOM 1062 N N . HIS A 1 162 ? 116.785 45.535 8.048 1.00 22.10 129 HIS A N 1
ATOM 1063 C CA . HIS A 1 162 ? 118.019 45.996 7.424 1.00 22.59 129 HIS A CA 1
ATOM 1064 C C . HIS A 1 162 ? 117.651 46.568 6.057 1.00 22.84 129 HIS A C 1
ATOM 1065 O O . HIS A 1 162 ? 116.485 46.594 5.674 1.00 20.26 129 HIS A O 1
ATOM 1072 N N . GLU A 1 163 ? 118.632 47.146 5.378 1.00 20.20 130 GLU A N 1
ATOM 1073 C CA . GLU A 1 163 ? 118.387 47.742 4.075 1.00 21.01 130 GLU A CA 1
ATOM 1074 C C . GLU A 1 163 ? 119.133 46.965 3.007 1.00 22.89 130 GLU A C 1
ATOM 1075 O O . GLU A 1 163 ? 120.238 46.479 3.259 1.00 21.28 130 GLU A O 1
ATOM 1081 N N . GLU A 1 164 ? 118.465 46.736 1.867 1.00 22.20 131 GLU A N 1
ATOM 1082 C CA . GLU A 1 164 ? 119.074 46.157 0.663 1.00 25.27 131 GLU A CA 1
ATOM 1083 C C . GLU A 1 164 ? 118.986 47.219 -0.427 1.00 21.88 131 GLU A C 1
ATOM 1084 O O . GLU A 1 164 ? 117.883 47.546 -0.873 1.00 22.94 131 GLU A O 1
ATOM 1090 N N . ASP A 1 165 ? 120.131 47.787 -0.814 1.00 24.54 132 ASP A N 1
ATOM 1091 C CA . ASP A 1 165 ? 120.159 48.892 -1.775 1.00 32.01 132 ASP A CA 1
ATOM 1092 C C . ASP A 1 165 ? 119.140 49.954 -1.380 1.00 28.61 132 ASP A C 1
ATOM 1093 O O . ASP A 1 165 ? 118.337 50.425 -2.192 1.00 31.56 132 ASP A O 1
ATOM 1098 N N . GLY A 1 166 ? 119.148 50.313 -0.095 1.00 29.19 133 GLY A N 1
ATOM 1099 C CA . GLY A 1 166 ? 118.233 51.320 0.408 1.00 26.51 133 GLY A CA 1
ATOM 1100 C C . GLY A 1 166 ? 116.796 50.904 0.680 1.00 28.91 133 GLY A C 1
ATOM 1101 O O . GLY A 1 166 ? 116.045 51.715 1.246 1.00 29.32 133 GLY A O 1
ATOM 1102 N N . ARG A 1 167 ? 116.380 49.674 0.327 1.00 25.01 134 ARG A N 1
ATOM 1103 C CA . ARG A 1 167 ? 115.010 49.219 0.557 1.00 20.64 134 ARG A CA 1
ATOM 1104 C C . ARG A 1 167 ? 114.932 48.532 1.920 1.00 22.37 134 ARG A C 1
ATOM 1105 O O . ARG A 1 167 ? 115.721 47.608 2.199 1.00 23.71 134 ARG A O 1
ATOM 1113 N N . LEU A 1 168 ? 113.984 48.969 2.759 1.00 19.26 135 LEU A N 1
ATOM 1114 C CA . LEU A 1 168 ? 113.768 48.335 4.058 1.00 19.39 135 LEU A CA 1
ATOM 1115 C C . LEU A 1 168 ? 113.412 46.869 3.861 1.00 20.89 135 LEU A C 1
ATOM 1116 O O . LEU A 1 168 ? 112.596 46.516 3.011 1.00 18.42 135 LEU A O 1
ATOM 1121 N N . THR A 1 169 ? 114.073 46.005 4.614 1.00 14.14 136 THR A N 1
ATOM 1122 C CA . THR A 1 169 ? 113.887 44.569 4.514 1.00 15.07 136 THR A CA 1
ATOM 1123 C C . THR A 1 169 ? 113.686 44.037 5.926 1.00 18.60 136 THR A C 1
ATOM 1124 O O . THR A 1 169 ? 114.267 44.575 6.888 1.00 18.20 136 THR A O 1
ATOM 1128 N N . VAL A 1 170 ? 112.843 43.009 6.067 1.00 14.73 137 VAL A N 1
ATOM 1129 C CA . VAL A 1 170 ? 112.604 42.412 7.380 1.00 14.71 137 VAL A CA 1
ATOM 1130 C C . VAL A 1 170 ? 112.907 40.916 7.311 1.00 15.99 137 VAL A C 1
ATOM 1131 O O . VAL A 1 170 ? 112.593 40.255 6.310 1.00 17.16 137 VAL A O 1
ATOM 1135 N N . THR A 1 171 ? 113.566 40.390 8.362 1.00 15.06 138 THR A N 1
ATOM 1136 C CA . THR A 1 171 ? 113.813 38.956 8.526 1.00 20.05 138 THR A CA 1
ATOM 1137 C C . THR A 1 171 ? 113.347 38.564 9.926 1.00 19.30 138 THR A C 1
ATOM 1138 O O . THR A 1 171 ? 113.075 39.423 10.772 1.00 19.09 138 THR A O 1
ATOM 1142 N N . LEU A 1 172 ? 113.255 37.261 10.193 1.00 15.93 139 LEU A N 1
ATOM 1143 C CA . LEU A 1 172 ? 112.830 36.796 11.507 1.00 16.15 139 LEU A CA 1
ATOM 1144 C C . LEU A 1 172 ? 113.983 36.094 12.224 1.00 23.30 139 LEU A C 1
ATOM 1145 O O . LEU A 1 172 ? 114.584 35.163 11.671 1.00 21.95 139 LEU A O 1
ATOM 1150 N N . ASN A 1 173 ? 114.253 36.504 13.473 1.00 18.45 140 ASN A N 1
ATOM 1151 C CA . ASN A 1 173 ? 115.118 35.721 14.338 1.00 19.18 140 ASN A CA 1
ATOM 1152 C C . ASN A 1 173 ? 114.419 34.414 14.683 1.00 20.04 140 ASN A C 1
ATOM 1153 O O . ASN A 1 173 ? 113.189 34.276 14.541 1.00 18.68 140 ASN A O 1
ATOM 1158 N N . GLU A 1 174 ? 115.217 33.434 15.118 1.00 16.55 141 GLU A N 1
ATOM 1159 C CA . GLU A 1 174 ? 114.703 32.186 15.669 1.00 16.35 141 GLU A CA 1
ATOM 1160 C C . GLU A 1 174 ? 114.439 32.350 17.167 1.00 18.66 141 GLU A C 1
ATOM 1161 O O . GLU A 1 174 ? 115.325 32.786 17.895 1.00 18.64 141 GLU A O 1
ATOM 1167 N N . ALA A 1 175 ? 113.286 31.882 17.637 1.00 18.78 142 ALA A N 1
ATOM 1168 C CA . ALA A 1 175 ? 112.989 32.005 19.062 1.00 21.72 142 ALA A CA 1
ATOM 1169 C C . ALA A 1 175 ? 113.964 31.212 19.919 1.00 20.72 142 ALA A C 1
ATOM 1170 O O . ALA A 1 175 ? 114.262 31.610 21.051 1.00 22.10 142 ALA A O 1
ATOM 1172 N N . ALA A 1 176 ? 114.446 30.073 19.410 1.00 19.05 143 ALA A N 1
ATOM 1173 C CA . ALA A 1 176 ? 115.396 29.256 20.152 1.00 14.05 143 ALA A CA 1
ATOM 1174 C C . ALA A 1 176 ? 116.674 30.032 20.445 1.00 21.51 143 ALA A C 1
ATOM 1175 O O . ALA A 1 176 ? 117.400 29.704 21.396 1.00 22.52 143 ALA A O 1
ATOM 1177 N N . ALA A 1 177 ? 116.990 31.020 19.605 1.00 18.55 144 ALA A N 1
ATOM 1178 C CA . ALA A 1 177 ? 118.202 31.799 19.695 1.00 18.86 144 ALA A CA 1
ATOM 1179 C C . ALA A 1 177 ? 118.048 33.050 20.554 1.00 19.55 144 ALA A C 1
ATOM 1180 O O . ALA A 1 177 ? 119.030 33.790 20.702 1.00 18.14 144 ALA A O 1
ATOM 1182 N N . LEU A 1 178 ? 116.854 33.316 21.114 1.00 15.19 145 LEU A N 1
ATOM 1183 C CA . LEU A 1 178 ? 116.681 34.507 21.966 1.00 15.65 145 LEU A CA 1
ATOM 1184 C C . LEU A 1 178 ? 117.501 34.328 23.241 1.00 18.30 145 LEU A C 1
ATOM 1185 O O . LEU A 1 178 ? 117.267 33.363 23.988 1.00 16.20 145 LEU A O 1
ATOM 1190 N N . PRO A 1 179 ? 118.466 35.175 23.509 1.00 17.72 146 PRO A N 1
ATOM 1191 C CA . PRO A 1 179 ? 119.269 34.995 24.733 1.00 20.76 146 PRO A CA 1
ATOM 1192 C C . PRO A 1 179 ? 118.608 35.628 25.952 1.00 14.46 146 PRO A C 1
ATOM 1193 O O . PRO A 1 179 ? 118.732 36.829 26.175 1.00 21.37 146 PRO A O 1
ATOM 1197 N N . ILE A 1 180 ? 117.866 34.825 26.702 1.00 16.60 147 ILE A N 1
ATOM 1198 C CA . ILE A 1 180 ? 117.214 35.259 27.936 1.00 11.23 147 ILE A CA 1
ATOM 1199 C C . ILE A 1 180 ? 118.257 35.235 29.039 1.00 18.13 147 ILE A C 1
ATOM 1200 O O . ILE A 1 180 ? 118.916 34.212 29.241 1.00 19.68 147 ILE A O 1
ATOM 1205 N N . GLU A 1 181 ? 118.426 36.366 29.732 1.00 20.53 148 GLU A N 1
ATOM 1206 C CA . GLU A 1 181 ? 119.420 36.473 30.800 1.00 18.71 148 GLU A CA 1
ATOM 1207 C C . GLU A 1 181 ? 118.791 36.102 32.141 1.00 19.36 148 GLU A C 1
ATOM 1208 O O . GLU A 1 181 ? 117.612 36.402 32.398 1.00 19.31 148 GLU A O 1
ATOM 1214 N N . PHE A 1 182 ? 119.572 35.414 32.986 1.00 19.73 149 PHE A N 1
ATOM 1215 C CA . PHE A 1 182 ? 119.186 35.039 34.344 1.00 17.15 149 PHE A CA 1
ATOM 1216 C C . PHE A 1 182 ? 120.164 35.737 35.281 1.00 21.70 149 PHE A C 1
ATOM 1217 O O . PHE A 1 182 ? 121.382 35.636 35.088 1.00 16.64 149 PHE A O 1
ATOM 1225 N N . VAL A 1 183 ? 119.637 36.478 36.248 1.00 21.42 150 VAL A N 1
ATOM 1226 C CA . VAL A 1 183 ? 120.402 37.083 37.310 1.00 23.50 150 VAL A CA 1
ATOM 1227 C C . VAL A 1 183 ? 119.667 36.783 38.601 1.00 28.08 150 VAL A C 1
ATOM 1228 O O . VAL A 1 183 ? 118.583 36.202 38.583 1.00 27.70 150 VAL A O 1
ATOM 1232 N N . GLU A 1 184 ? 120.250 37.193 39.727 1.00 27.62 151 GLU A N 1
ATOM 1233 C CA . GLU A 1 184 ? 119.649 36.919 41.022 1.00 25.33 151 GLU A CA 1
ATOM 1234 C C . GLU A 1 184 ? 119.495 38.221 41.775 1.00 27.31 151 GLU A C 1
ATOM 1235 O O . GLU A 1 184 ? 120.140 39.226 41.470 1.00 31.45 151 GLU A O 1
ATOM 1241 N N . ALA A 1 185 ? 118.574 38.201 42.725 1.00 27.74 152 ALA A N 1
ATOM 1242 C CA . ALA A 1 185 ? 118.501 39.248 43.725 1.00 31.11 152 ALA A CA 1
ATOM 1243 C C . ALA A 1 185 ? 118.313 38.555 45.059 1.00 35.82 152 ALA A C 1
ATOM 1244 O O . ALA A 1 185 ? 117.815 37.423 45.121 1.00 34.75 152 ALA A O 1
ATOM 1246 N N . ASP A 1 186 ? 118.752 39.222 46.125 1.00 39.00 153 ASP A N 1
ATOM 1247 C CA . ASP A 1 186 ? 118.703 38.600 47.445 1.00 37.90 153 ASP A CA 1
ATOM 1248 C C . ASP A 1 186 ? 117.295 38.750 47.981 1.00 35.74 153 ASP A C 1
ATOM 1249 O O . ASP A 1 186 ? 116.951 39.764 48.609 1.00 34.58 153 ASP A O 1
ATOM 1254 N N . GLY A 1 187 ? 116.497 37.704 47.777 1.00 29.83 154 GLY A N 1
ATOM 1255 C CA . GLY A 1 187 ? 115.114 37.720 48.172 1.00 31.26 154 GLY A CA 1
ATOM 1256 C C . GLY A 1 187 ? 114.890 37.788 49.667 1.00 36.85 154 GLY A C 1
ATOM 1257 O O . GLY A 1 187 ? 113.781 38.145 50.082 1.00 35.52 154 GLY A O 1
ATOM 1258 N N . THR A 1 188 ? 115.915 37.503 50.477 1.00 37.26 155 THR A N 1
ATOM 1259 C CA . THR A 1 188 ? 115.767 37.562 51.934 1.00 42.99 155 THR A CA 1
ATOM 1260 C C . THR A 1 188 ? 115.992 38.954 52.510 1.00 46.48 155 THR A C 1
ATOM 1261 O O . THR A 1 188 ? 115.789 39.144 53.718 1.00 50.49 155 THR A O 1
ATOM 1265 N N . LEU A 1 189 ? 116.418 39.917 51.698 1.00 40.49 156 LEU A N 1
ATOM 1266 C CA . LEU A 1 189 ? 116.619 41.259 52.212 1.00 42.72 156 LEU A CA 1
ATOM 1267 C C . LEU A 1 189 ? 115.295 41.831 52.730 1.00 47.25 156 LEU A C 1
ATOM 1268 O O . LEU A 1 189 ? 114.214 41.398 52.312 1.00 45.37 156 LEU A O 1
ATOM 1273 N N . PRO A 1 190 ? 115.347 42.750 53.700 1.00 50.64 157 PRO A N 1
ATOM 1274 C CA . PRO A 1 190 ? 114.108 43.379 54.177 1.00 50.64 157 PRO A CA 1
ATOM 1275 C C . PRO A 1 190 ? 113.421 44.133 53.052 1.00 49.08 157 PRO A C 1
ATOM 1276 O O . PRO A 1 190 ? 114.073 44.677 52.157 1.00 46.27 157 PRO A O 1
ATOM 1280 N N . ARG A 1 191 ? 112.087 44.151 53.111 1.00 47.58 158 ARG A N 1
ATOM 1281 C CA . ARG A 1 191 ? 111.251 44.787 52.102 1.00 46.64 158 ARG A CA 1
ATOM 1282 C C . ARG A 1 191 ? 111.785 46.156 51.700 1.00 52.20 158 ARG A C 1
ATOM 1283 O O . ARG A 1 191 ? 111.796 46.500 50.515 1.00 58.11 158 ARG A O 1
ATOM 1291 N N . GLU A 1 192 ? 112.254 46.946 52.659 1.00 52.89 159 GLU A N 1
ATOM 1292 C CA . GLU A 1 192 ? 112.682 48.298 52.327 1.00 51.08 159 GLU A CA 1
ATOM 1293 C C . GLU A 1 192 ? 114.085 48.353 51.751 1.00 47.34 159 GLU A C 1
ATOM 1294 O O . GLU A 1 192 ? 114.503 49.425 51.300 1.00 46.32 159 GLU A O 1
ATOM 1300 N N . GLU A 1 193 ? 114.834 47.253 51.800 1.00 47.90 160 GLU A N 1
ATOM 1301 C CA . GLU A 1 193 ? 116.045 47.127 50.997 1.00 51.19 160 GLU A CA 1
ATOM 1302 C C . GLU A 1 193 ? 115.765 46.439 49.657 1.00 49.22 160 GLU A C 1
ATOM 1303 O O . GLU A 1 193 ? 116.368 46.794 48.634 1.00 45.51 160 GLU A O 1
ATOM 1309 N N . LEU A 1 194 ? 114.859 45.455 49.655 1.00 48.24 161 LEU A N 1
ATOM 1310 C CA . LEU A 1 194 ? 114.629 44.649 48.461 1.00 44.82 161 LEU A CA 1
ATOM 1311 C C . LEU A 1 194 ? 113.845 45.421 47.402 1.00 41.53 161 LEU A C 1
ATOM 1312 O O . LEU A 1 194 ? 114.206 45.410 46.220 1.00 40.61 161 LEU A O 1
ATOM 1317 N N . GLU A 1 195 ? 112.770 46.095 47.801 1.00 38.36 162 GLU A N 1
ATOM 1318 C CA . GLU A 1 195 ? 111.949 46.781 46.807 1.00 38.21 162 GLU A CA 1
ATOM 1319 C C . GLU A 1 195 ? 112.708 47.876 46.060 1.00 38.08 162 GLU A C 1
ATOM 1320 O O . GLU A 1 195 ? 112.635 47.908 44.817 1.00 35.73 162 GLU A O 1
ATOM 1326 N N . PRO A 1 196 ? 113.452 48.774 46.715 1.00 40.93 163 PRO A N 1
ATOM 1327 C CA . PRO A 1 196 ? 114.261 49.735 45.943 1.00 38.73 163 PRO A CA 1
ATOM 1328 C C . PRO A 1 196 ? 115.298 49.080 45.053 1.00 38.98 163 PRO A C 1
ATOM 1329 O O . PRO A 1 196 ? 115.558 49.575 43.944 1.00 38.19 163 PRO A O 1
ATOM 1333 N N . ALA A 1 197 ? 115.919 47.991 45.513 1.00 40.00 164 ALA A N 1
ATOM 1334 C CA . ALA A 1 197 ? 116.915 47.311 44.689 1.00 36.80 164 ALA A CA 1
ATOM 1335 C C . ALA A 1 197 ? 116.290 46.758 43.407 1.00 34.55 164 ALA A C 1
ATOM 1336 O O . ALA A 1 197 ? 116.875 46.859 42.322 1.00 31.13 164 ALA A O 1
ATOM 1338 N N . LEU A 1 198 ? 115.112 46.134 43.526 1.00 35.78 165 LEU A N 1
ATOM 1339 C CA . LEU A 1 198 ? 114.440 45.564 42.361 1.00 32.76 165 LEU A CA 1
ATOM 1340 C C . LEU A 1 198 ? 113.980 46.656 41.409 1.00 32.42 165 LEU A C 1
ATOM 1341 O O . LEU A 1 198 ? 114.102 46.516 40.178 1.00 29.59 165 LEU A O 1
ATOM 1346 N N . LYS A 1 199 ? 113.481 47.764 41.963 1.00 28.24 166 LYS A N 1
ATOM 1347 C CA . LYS A 1 199 ? 113.059 48.882 41.126 1.00 31.30 166 LYS A CA 1
ATOM 1348 C C . LYS A 1 199 ? 114.241 49.477 40.362 1.00 31.83 166 LYS A C 1
ATOM 1349 O O . LYS A 1 199 ? 114.104 49.865 39.196 1.00 32.43 166 LYS A O 1
ATOM 1355 N N . ALA A 1 200 ? 115.418 49.539 40.991 1.00 31.84 167 ALA A N 1
ATOM 1356 C CA . ALA A 1 200 ? 116.597 50.040 40.289 1.00 30.71 167 ALA A CA 1
ATOM 1357 C C . ALA A 1 200 ? 117.070 49.073 39.216 1.00 30.25 167 ALA A C 1
ATOM 1358 O O . ALA A 1 200 ? 117.489 49.499 38.139 1.00 32.94 167 ALA A O 1
ATOM 1360 N N . GLN A 1 201 ? 117.043 47.777 39.494 1.00 24.26 168 GLN A N 1
ATOM 1361 C CA . GLN A 1 201 ? 117.342 46.813 38.446 1.00 27.30 168 GLN A CA 1
ATOM 1362 C C . GLN A 1 201 ? 116.419 47.021 37.250 1.00 23.68 168 GLN A C 1
ATOM 1363 O O . GLN A 1 201 ? 116.875 47.064 36.107 1.00 24.39 168 GLN A O 1
ATOM 1369 N N . ALA A 1 202 ? 115.115 47.155 37.497 1.00 21.69 169 ALA A N 1
ATOM 1370 C CA . ALA A 1 202 ? 114.178 47.339 36.383 1.00 20.39 169 ALA A CA 1
ATOM 1371 C C . ALA A 1 202 ? 114.464 48.629 35.621 1.00 23.96 169 ALA A C 1
ATOM 1372 O O . ALA A 1 202 ? 114.465 48.651 34.380 1.00 19.31 169 ALA A O 1
ATOM 1374 N N . ALA A 1 203 ? 114.720 49.721 36.348 1.00 23.88 170 ALA A N 1
ATOM 1375 C CA . ALA A 1 203 ? 114.949 51.001 35.693 1.00 23.52 170 ALA A CA 1
ATOM 1376 C C . ALA A 1 203 ? 116.208 50.965 34.829 1.00 22.89 170 ALA A C 1
ATOM 1377 O O . ALA A 1 203 ? 116.206 51.424 33.676 1.00 24.50 170 ALA A O 1
ATOM 1379 N N . GLU A 1 204 ? 117.307 50.453 35.377 1.00 19.47 171 GLU A N 1
ATOM 1380 C CA . GLU A 1 204 ? 118.530 50.296 34.602 1.00 24.31 171 GLU A CA 1
ATOM 1381 C C . GLU A 1 204 ? 118.300 49.425 33.369 1.00 24.96 171 GLU A C 1
ATOM 1382 O O . GLU A 1 204 ? 118.721 49.772 32.260 1.00 28.20 171 GLU A O 1
ATOM 1388 N N . TYR A 1 205 ? 117.604 48.300 33.534 1.00 20.40 172 TYR A N 1
ATOM 1389 C CA . TYR A 1 205 ? 117.358 47.436 32.390 1.00 21.26 172 TYR A CA 1
ATOM 1390 C C . TYR A 1 205 ? 116.552 48.152 31.306 1.00 22.17 172 TYR A C 1
ATOM 1391 O O . TYR A 1 205 ? 116.836 48.004 30.117 1.00 20.11 172 TYR A O 1
ATOM 1400 N N . ALA A 1 206 ? 115.533 48.921 31.699 1.00 22.34 173 ALA A N 1
ATOM 1401 C CA . ALA A 1 206 ? 114.650 49.571 30.732 1.00 24.06 173 ALA A CA 1
ATOM 1402 C C . ALA A 1 206 ? 115.315 50.748 30.045 1.00 28.24 173 ALA A C 1
ATOM 1403 O O . ALA A 1 206 ? 114.834 51.197 28.990 1.00 23.97 173 ALA A O 1
ATOM 1405 N N . ALA A 1 207 ? 116.399 51.277 30.642 1.00 25.06 174 ALA A N 1
ATOM 1406 C CA . ALA A 1 207 ? 117.038 52.465 30.106 1.00 22.96 174 ALA A CA 1
ATOM 1407 C C . ALA A 1 207 ? 118.051 52.156 29.016 1.00 19.12 174 ALA A C 1
ATOM 1408 O O . ALA A 1 207 ? 118.465 53.074 28.323 1.00 24.78 174 ALA A O 1
ATOM 1410 N N . ARG A 1 208 ? 118.517 50.918 28.897 1.00 21.14 175 ARG A N 1
ATOM 1411 C CA . ARG A 1 208 ? 119.523 50.579 27.891 1.00 19.19 175 ARG A CA 1
ATOM 1412 C C . ARG A 1 208 ? 118.939 50.764 26.499 1.00 21.81 175 ARG A C 1
ATOM 1413 O O . ARG A 1 208 ? 117.727 50.636 26.307 1.00 19.46 175 ARG A O 1
ATOM 1421 N N . GLN A 1 209 ? 119.798 51.129 25.535 1.00 15.64 176 GLN A N 1
ATOM 1422 C CA . GLN A 1 209 ? 119.314 51.264 24.162 1.00 18.07 176 GLN A CA 1
ATOM 1423 C C . GLN A 1 209 ? 118.816 49.933 23.650 1.00 18.98 176 GLN A C 1
ATOM 1424 O O . GLN A 1 209 ? 119.398 48.884 23.937 1.00 16.65 176 GLN A O 1
ATOM 1430 N N . LEU A 1 210 ? 117.733 49.977 22.856 1.00 19.77 177 LEU A N 1
ATOM 1431 C CA . LEU A 1 210 ? 117.252 48.808 22.130 1.00 17.20 177 LEU A CA 1
ATOM 1432 C C . LEU A 1 210 ? 117.162 49.262 20.683 1.00 18.24 177 LEU A C 1
ATOM 1433 O O . LEU A 1 210 ? 116.072 49.613 20.213 1.00 19.00 177 LEU A O 1
ATOM 1438 N N . PRO A 1 211 ? 118.290 49.327 19.972 1.00 18.42 178 PRO A N 1
ATOM 1439 C CA . PRO A 1 211 ? 118.317 50.054 18.691 1.00 15.47 178 PRO A CA 1
ATOM 1440 C C . PRO A 1 211 ? 117.363 49.462 17.671 1.00 17.94 178 PRO A C 1
ATOM 1441 O O . PRO A 1 211 ? 117.209 48.238 17.577 1.00 15.35 178 PRO A O 1
ATOM 1445 N N . LEU A 1 212 ? 116.754 50.356 16.892 1.00 13.81 179 LEU A N 1
ATOM 1446 C CA . LEU A 1 212 ? 115.797 49.951 15.857 1.00 16.62 179 LEU A CA 1
ATOM 1447 C C . LEU A 1 212 ? 116.423 49.017 14.838 1.00 18.68 179 LEU A C 1
ATOM 1448 O O . LEU A 1 212 ? 115.723 48.188 14.231 1.00 17.35 179 LEU A O 1
ATOM 1453 N N . ASP A 1 213 ? 117.732 49.127 14.624 1.00 16.11 180 ASP A N 1
ATOM 1454 C CA . ASP A 1 213 ? 118.413 48.256 13.674 1.00 23.26 180 ASP A CA 1
ATOM 1455 C C . ASP A 1 213 ? 119.138 47.092 14.340 1.00 20.58 180 ASP A C 1
ATOM 1456 O O . ASP A 1 213 ? 119.900 46.401 13.671 1.00 21.78 180 ASP A O 1
ATOM 1461 N N . GLY A 1 214 ? 118.932 46.876 15.634 1.00 17.80 181 GLY A N 1
ATOM 1462 C CA . GLY A 1 214 ? 119.557 45.787 16.344 1.00 18.64 181 GLY A CA 1
ATOM 1463 C C . GLY A 1 214 ? 119.076 44.439 15.835 1.00 21.52 181 GLY A C 1
ATOM 1464 O O . GLY A 1 214 ? 118.055 44.302 15.141 1.00 17.45 181 GLY A O 1
ATOM 1465 N N . GLN A 1 215 ? 119.821 43.417 16.242 1.00 14.36 182 GLN A N 1
ATOM 1466 C CA . GLN A 1 215 ? 119.504 42.044 15.840 1.00 17.26 182 GLN A CA 1
ATOM 1467 C C . GLN A 1 215 ? 118.135 41.641 16.351 1.00 21.88 182 GLN A C 1
ATOM 1468 O O . GLN A 1 215 ? 117.290 41.159 15.580 1.00 18.42 182 GLN A O 1
ATOM 1474 N N . TRP A 1 216 ? 117.905 41.821 17.662 1.00 20.27 183 TRP A N 1
ATOM 1475 C CA . TRP A 1 216 ? 116.616 41.580 18.299 1.00 16.98 183 TRP A CA 1
ATOM 1476 C C . TRP A 1 216 ? 115.930 42.908 18.617 1.00 14.30 183 TRP A C 1
ATOM 1477 O O . TRP A 1 216 ? 116.588 43.897 18.922 1.00 18.06 183 TRP A O 1
ATOM 1488 N N . LEU A 1 217 ? 114.605 42.935 18.481 1.00 15.09 184 LEU A N 1
ATOM 1489 C CA . LEU A 1 217 ? 113.786 44.075 18.849 1.00 14.28 184 LEU A CA 1
ATOM 1490 C C . LEU A 1 217 ? 113.055 43.821 20.167 1.00 13.69 184 LEU A C 1
ATOM 1491 O O . LEU A 1 217 ? 111.991 44.401 20.433 1.00 16.90 184 LEU A O 1
ATOM 1496 N N . LEU A 1 218 ? 113.595 42.927 20.991 1.00 12.92 185 LEU A N 1
ATOM 1497 C CA . LEU A 1 218 ? 113.163 42.805 22.382 1.00 13.14 185 LEU A CA 1
ATOM 1498 C C . LEU A 1 218 ? 114.337 42.211 23.162 1.00 19.51 185 LEU A C 1
ATOM 1499 O O . LEU A 1 218 ? 115.277 41.665 22.571 1.00 16.60 185 LEU A O 1
ATOM 1504 N N . ARG A 1 219 ? 114.285 42.326 24.491 1.00 14.03 186 ARG A N 1
ATOM 1505 C CA . ARG A 1 219 ? 115.229 41.607 25.325 1.00 16.42 186 ARG A CA 1
ATOM 1506 C C . ARG A 1 219 ? 114.493 41.186 26.585 1.00 20.95 186 ARG A C 1
ATOM 1507 O O . ARG A 1 219 ? 113.500 41.803 26.975 1.00 21.92 186 ARG A O 1
ATOM 1515 N N . ALA A 1 220 ? 114.947 40.096 27.189 1.00 14.76 187 ALA A N 1
ATOM 1516 C CA . ALA A 1 220 ? 114.241 39.527 28.312 1.00 16.33 187 ALA A CA 1
ATOM 1517 C C . ALA A 1 220 ? 115.268 39.085 29.337 1.00 19.95 187 ALA A C 1
ATOM 1518 O O . ALA A 1 220 ? 116.296 38.518 28.980 1.00 16.58 187 ALA A O 1
ATOM 1520 N N . ARG A 1 221 ? 114.956 39.312 30.598 1.00 21.93 188 ARG A N 1
ATOM 1521 C CA . ARG A 1 221 ? 115.826 38.910 31.694 1.00 19.14 188 ARG A CA 1
ATOM 1522 C C . ARG A 1 221 ? 114.946 38.479 32.872 1.00 22.82 188 ARG A C 1
ATOM 1523 O O . ARG A 1 221 ? 113.935 39.127 33.163 1.00 23.76 188 ARG A O 1
ATOM 1531 N N . VAL A 1 222 ? 115.293 37.358 33.516 1.00 21.53 189 VAL A N 1
ATOM 1532 C CA . VAL A 1 222 ? 114.578 36.880 34.695 1.00 18.96 189 VAL A CA 1
ATOM 1533 C C . VAL A 1 222 ? 115.458 37.122 35.930 1.00 22.65 189 VAL A C 1
ATOM 1534 O O . VAL A 1 222 ? 116.629 36.701 35.962 1.00 20.63 189 VAL A O 1
ATOM 1538 N N . VAL A 1 223 ? 114.898 37.790 36.940 1.00 18.74 190 VAL A N 1
ATOM 1539 C CA . VAL A 1 223 ? 115.578 38.002 38.221 1.00 23.72 190 VAL A CA 1
ATOM 1540 C C . VAL A 1 223 ? 115.052 36.977 39.200 1.00 24.41 190 VAL A C 1
ATOM 1541 O O . VAL A 1 223 ? 113.853 36.947 39.499 1.00 27.30 190 VAL A O 1
ATOM 1545 N N . SER A 1 224 ? 115.921 36.098 39.650 1.00 24.82 191 SER A N 1
ATOM 1546 C CA . SER A 1 224 ? 115.535 35.106 40.641 1.00 25.07 191 SER A CA 1
ATOM 1547 C C . SER A 1 224 ? 115.623 35.725 42.024 1.00 25.51 191 SER A C 1
ATOM 1548 O O . SER A 1 224 ? 116.722 35.989 42.524 1.00 27.42 191 SER A O 1
ATOM 1551 N N . LEU A 1 225 ? 114.469 35.991 42.638 1.00 28.36 192 LEU A N 1
ATOM 1552 C CA . LEU A 1 225 ? 114.495 36.388 44.043 1.00 33.87 192 LEU A CA 1
ATOM 1553 C C . LEU A 1 225 ? 114.735 35.190 44.922 1.00 33.52 192 LEU A C 1
ATOM 1554 O O . LEU A 1 225 ? 115.232 35.328 46.041 1.00 32.13 192 LEU A O 1
ATOM 1559 N N . ALA A 1 226 ? 114.367 34.029 44.420 1.00 31.09 193 ALA A N 1
ATOM 1560 C CA . ALA A 1 226 ? 114.553 32.751 45.088 1.00 32.24 193 ALA A CA 1
ATOM 1561 C C . ALA A 1 226 ? 114.271 31.674 44.049 1.00 37.95 193 ALA A C 1
ATOM 1562 O O . ALA A 1 226 ? 113.745 31.988 42.967 1.00 32.42 193 ALA A O 1
ATOM 1564 N N . PRO A 1 227 ? 114.646 30.421 44.312 1.00 41.33 194 PRO A N 1
ATOM 1565 C CA . PRO A 1 227 ? 114.400 29.382 43.293 1.00 41.56 194 PRO A CA 1
ATOM 1566 C C . PRO A 1 227 ? 112.975 29.375 42.707 1.00 38.50 194 PRO A C 1
ATOM 1567 O O . PRO A 1 227 ? 112.805 29.063 41.518 1.00 36.99 194 PRO A O 1
ATOM 1571 N N . ASP A 1 228 ? 111.960 29.757 43.480 1.00 33.92 195 ASP A N 1
ATOM 1572 C CA . ASP A 1 228 ? 110.578 29.787 43.015 1.00 31.64 195 ASP A CA 1
ATOM 1573 C C . ASP A 1 228 ? 109.962 31.169 43.178 1.00 26.77 195 ASP A C 1
ATOM 1574 O O . ASP A 1 228 ? 108.751 31.297 43.364 1.00 29.21 195 ASP A O 1
ATOM 1579 N N . GLN A 1 229 ? 110.778 32.219 43.150 1.00 25.93 196 GLN A N 1
ATOM 1580 C CA . GLN A 1 229 ? 110.243 33.575 43.072 1.00 25.77 196 GLN A CA 1
ATOM 1581 C C . GLN A 1 229 ? 111.034 34.293 42.001 1.00 23.57 196 GLN A C 1
ATOM 1582 O O . GLN A 1 229 ? 112.245 34.535 42.179 1.00 28.30 196 GLN A O 1
ATOM 1588 N N . SER A 1 230 ? 110.336 34.676 40.925 1.00 20.44 197 SER A N 1
ATOM 1589 C CA . SER A 1 230 ? 110.950 35.207 39.719 1.00 23.78 197 SER A CA 1
ATOM 1590 C C . SER A 1 230 ? 110.315 36.535 39.360 1.00 25.46 197 SER A C 1
ATOM 1591 O O . SER A 1 230 ? 109.098 36.692 39.418 1.00 37.80 197 SER A O 1
ATOM 1594 N N . LEU A 1 231 ? 111.136 37.467 38.923 1.00 20.48 198 LEU A N 1
ATOM 1595 C CA . LEU A 1 231 ? 110.680 38.748 38.419 1.00 17.95 198 LEU A CA 1
ATOM 1596 C C . LEU A 1 231 ? 111.076 38.808 36.946 1.00 20.40 198 LEU A C 1
ATOM 1597 O O . LEU A 1 231 ? 112.243 38.601 36.600 1.00 21.64 198 LEU A O 1
ATOM 1602 N N . LEU A 1 232 ? 110.104 39.014 36.065 1.00 17.38 199 LEU A N 1
ATOM 1603 C CA . LEU A 1 232 ? 110.381 39.065 34.638 1.00 13.26 199 LEU A CA 1
ATOM 1604 C C . LEU A 1 232 ? 110.579 40.513 34.223 1.00 15.93 199 LEU A C 1
ATOM 1605 O O . LEU A 1 232 ? 109.744 41.371 34.536 1.00 23.36 199 LEU A O 1
ATOM 1610 N N . LEU A 1 233 ? 111.677 40.774 33.517 1.00 16.70 200 LEU A N 1
ATOM 1611 C CA . LEU A 1 233 ? 111.926 42.074 32.924 1.00 17.52 200 LEU A CA 1
ATOM 1612 C C . LEU A 1 233 ? 112.067 41.908 31.420 1.00 16.90 200 LEU A C 1
ATOM 1613 O O . LEU A 1 233 ? 112.954 41.192 30.958 1.00 17.27 200 LEU A O 1
ATOM 1618 N N . CYS A 1 234 ? 111.173 42.532 30.655 1.00 16.10 201 CYS A N 1
ATOM 1619 C CA . CYS A 1 234 ? 111.325 42.578 29.206 1.00 14.84 201 CYS A CA 1
ATOM 1620 C C . CYS A 1 234 ? 111.312 44.025 28.751 1.00 15.15 201 CYS A C 1
ATOM 1621 O O . CYS A 1 234 ? 110.811 44.920 29.446 1.00 19.57 201 CYS A O 1
ATOM 1624 N N . VAL A 1 235 ? 111.895 44.245 27.581 1.00 12.59 202 VAL A N 1
ATOM 1625 C CA . VAL A 1 235 ? 111.767 45.499 26.851 1.00 11.75 202 VAL A CA 1
ATOM 1626 C C . VAL A 1 235 ? 111.473 45.137 25.404 1.00 13.91 202 VAL A C 1
ATOM 1627 O O . VAL A 1 235 ? 112.193 44.332 24.810 1.00 15.89 202 VAL A O 1
ATOM 1631 N N . PHE A 1 236 ? 110.405 45.702 24.852 1.00 13.55 203 PHE A N 1
ATOM 1632 C CA . PHE A 1 236 ? 110.014 45.498 23.469 1.00 15.34 203 PHE A CA 1
ATOM 1633 C C . PHE A 1 236 ? 110.160 46.804 22.697 1.00 15.79 203 PHE A C 1
ATOM 1634 O O . PHE A 1 236 ? 109.917 47.898 23.226 1.00 14.95 203 PHE A O 1
ATOM 1642 N N . HIS A 1 237 ? 110.549 46.699 21.429 1.00 14.56 204 HIS A N 1
ATOM 1643 C CA . HIS A 1 237 ? 110.600 47.898 20.608 1.00 10.96 204 HIS A CA 1
ATOM 1644 C C . HIS A 1 237 ? 109.186 48.281 20.163 1.00 15.32 204 HIS A C 1
ATOM 1645 O O . HIS A 1 237 ? 108.443 47.461 19.619 1.00 10.70 204 HIS A O 1
ATOM 1652 N N . HIS A 1 238 ? 108.852 49.547 20.341 1.00 11.99 205 HIS A N 1
ATOM 1653 C CA . HIS A 1 238 ? 107.528 50.042 20.018 1.00 13.49 205 HIS A CA 1
ATOM 1654 C C . HIS A 1 238 ? 107.159 49.919 18.526 1.00 15.74 205 HIS A C 1
ATOM 1655 O O . HIS A 1 238 ? 105.954 49.917 18.192 1.00 12.00 205 HIS A O 1
ATOM 1662 N N . ILE A 1 239 ? 108.137 49.814 17.615 1.00 16.78 206 ILE A N 1
ATOM 1663 C CA . ILE A 1 239 ? 107.759 49.640 16.208 1.00 15.80 206 ILE A CA 1
ATOM 1664 C C . ILE A 1 239 ? 107.005 48.317 16.010 1.00 17.77 206 ILE A C 1
ATOM 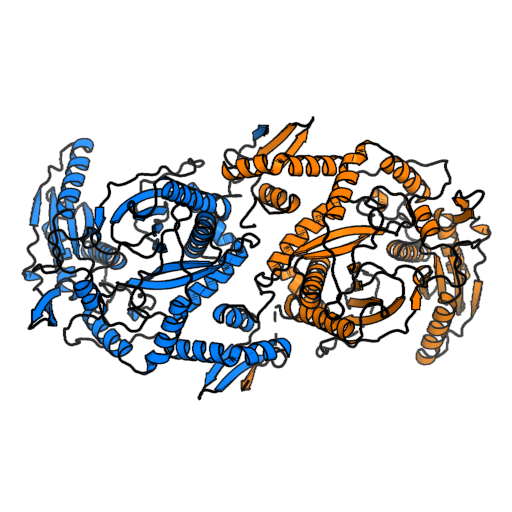1665 O O . ILE A 1 239 ? 106.166 48.193 15.092 1.00 14.67 206 ILE A O 1
ATOM 1670 N N . ILE A 1 240 ? 107.236 47.350 16.903 1.00 14.98 207 ILE A N 1
ATOM 1671 C CA . ILE A 1 240 ? 106.655 46.022 16.792 1.00 14.91 207 ILE A CA 1
ATOM 1672 C C . ILE A 1 240 ? 105.496 45.789 17.762 1.00 11.20 207 ILE A C 1
ATOM 1673 O O . ILE A 1 240 ? 104.576 45.039 17.434 1.00 13.45 207 ILE A O 1
ATOM 1678 N N . VAL A 1 241 ? 105.493 46.435 18.932 1.00 10.54 208 VAL A N 1
ATOM 1679 C CA . VAL A 1 241 ? 104.551 46.135 20.017 1.00 14.76 208 VAL A CA 1
ATOM 1680 C C . VAL A 1 241 ? 103.925 47.458 20.430 1.00 13.47 208 VAL A C 1
ATOM 1681 O O . VAL A 1 241 ? 104.661 48.419 20.689 1.00 18.18 208 VAL A O 1
ATOM 1685 N N . ASP A 1 242 ? 102.584 47.504 20.508 1.00 12.31 209 ASP A N 1
ATOM 1686 C CA . ASP A 1 242 ? 101.882 48.626 21.114 1.00 14.10 209 ASP A CA 1
ATOM 1687 C C . ASP A 1 242 ? 101.496 48.266 22.546 1.00 16.32 209 ASP A C 1
ATOM 1688 O O . ASP A 1 242 ? 101.743 47.151 23.023 1.00 15.90 209 ASP A O 1
ATOM 1693 N N . ALA A 1 243 ? 100.955 49.252 23.269 1.00 18.41 210 ALA A N 1
ATOM 1694 C CA . ALA A 1 243 ? 100.628 49.059 24.689 1.00 19.76 210 ALA A CA 1
ATOM 1695 C C . ALA A 1 243 ? 99.564 47.974 24.885 1.00 16.41 210 ALA A C 1
ATOM 1696 O O . ALA A 1 243 ? 99.633 47.183 25.844 1.00 23.36 210 ALA A O 1
ATOM 1698 N N . ALA A 1 244 ? 98.559 47.935 24.006 1.00 14.81 211 ALA A N 1
ATOM 1699 C CA . ALA A 1 244 ? 97.562 46.867 24.076 1.00 18.96 211 ALA A CA 1
ATOM 1700 C C . ALA A 1 244 ? 98.227 45.491 23.937 1.00 16.28 211 ALA A C 1
ATOM 1701 O O . ALA A 1 244 ? 97.852 44.530 24.622 1.00 17.62 211 ALA A O 1
ATOM 1703 N N . SER A 1 245 ? 99.249 45.390 23.083 1.00 13.91 212 SER A N 1
ATOM 1704 C CA . SER A 1 245 ? 99.972 44.128 22.950 1.00 16.70 212 SER A CA 1
ATOM 1705 C C . SER A 1 245 ? 100.784 43.816 24.194 1.00 16.38 212 SER A C 1
ATOM 1706 O O . SER A 1 245 ? 100.907 42.656 24.552 1.00 15.97 212 SER A O 1
ATOM 1709 N N . LEU A 1 246 ? 101.308 44.831 24.885 1.00 12.39 213 LEU A N 1
ATOM 1710 C CA . LEU A 1 246 ? 101.962 44.548 26.157 1.00 20.05 213 LEU A CA 1
ATOM 1711 C C . LEU A 1 246 ? 100.991 43.878 27.131 1.00 16.81 213 LEU A C 1
ATOM 1712 O O . LEU A 1 246 ? 101.331 42.865 27.774 1.00 17.47 213 LEU A O 1
ATOM 1717 N N . LEU A 1 247 ? 99.756 44.382 27.199 1.00 15.31 214 LEU A N 1
ATOM 1718 C CA . LEU A 1 247 ? 98.752 43.741 28.053 1.00 13.60 214 LEU A CA 1
ATOM 1719 C C . LEU A 1 247 ? 98.436 42.322 27.584 1.00 15.77 214 LEU A C 1
ATOM 1720 O O . LEU A 1 247 ? 98.235 41.429 28.406 1.00 14.04 214 LEU A O 1
ATOM 1725 N N . LEU A 1 248 ? 98.336 42.115 26.267 1.00 12.83 215 LEU A N 1
ATOM 1726 C CA . LEU A 1 248 ? 98.104 40.779 25.724 1.00 17.87 215 LEU A CA 1
ATOM 1727 C C . LEU A 1 248 ? 99.223 39.820 26.127 1.00 18.81 215 LEU A C 1
ATOM 1728 O O . LEU A 1 248 ? 98.974 38.667 26.506 1.00 19.17 215 LEU A O 1
ATOM 1733 N N . ILE A 1 249 ? 100.469 40.287 26.058 1.00 15.75 216 ILE A N 1
ATOM 1734 C CA . ILE A 1 249 ? 101.589 39.430 26.430 1.00 15.93 216 ILE A CA 1
ATOM 1735 C C . ILE A 1 249 ? 101.538 39.102 27.926 1.00 16.22 216 ILE A C 1
ATOM 1736 O O . ILE A 1 249 ? 101.751 37.957 28.329 1.00 16.21 216 ILE A O 1
ATOM 1741 N N . LEU A 1 250 ? 101.235 40.086 28.775 1.00 15.47 217 LEU A N 1
ATOM 1742 C CA . LEU A 1 250 ? 101.100 39.784 30.208 1.00 18.72 217 LEU A CA 1
ATOM 1743 C C . LEU A 1 250 ? 99.969 38.778 30.454 1.00 19.19 217 LEU A C 1
ATOM 1744 O O . LEU A 1 250 ? 100.125 37.827 31.235 1.00 20.14 217 LEU A O 1
ATOM 1749 N N . ALA A 1 251 ? 98.836 38.949 29.775 1.00 14.95 218 ALA A N 1
ATOM 1750 C CA . ALA A 1 251 ? 97.743 37.998 29.962 1.00 19.23 218 ALA A CA 1
ATOM 1751 C C . ALA A 1 251 ? 98.148 36.591 29.503 1.00 18.78 218 ALA A C 1
ATOM 1752 O O . ALA A 1 251 ? 97.801 35.591 30.151 1.00 17.33 218 ALA A O 1
ATOM 1754 N N . GLU A 1 252 ? 98.872 36.495 28.378 1.00 15.42 219 GLU A N 1
ATOM 1755 C CA . GLU A 1 252 ? 99.288 35.183 27.890 1.00 15.43 219 GLU A CA 1
ATOM 1756 C C . GLU A 1 252 ? 100.292 34.540 28.836 1.00 20.37 219 GLU A C 1
ATOM 1757 O O . GLU A 1 252 ? 100.263 33.311 29.037 1.00 16.57 219 GLU A O 1
ATOM 1763 N N . LEU A 1 253 ? 101.206 35.346 29.409 1.00 16.44 220 LEU A N 1
ATOM 1764 C CA . LEU A 1 253 ? 102.101 34.789 30.415 1.00 14.80 220 LEU A CA 1
ATOM 1765 C C . LEU A 1 253 ? 101.314 34.226 31.580 1.00 18.01 220 LEU A C 1
ATOM 1766 O O . LEU A 1 253 ? 101.608 33.127 32.069 1.00 17.90 220 LEU A O 1
ATOM 1771 N N . ASP A 1 254 ? 100.329 34.981 32.069 1.00 20.22 221 ASP A N 1
ATOM 1772 C CA . ASP A 1 254 ? 99.526 34.465 33.171 1.00 23.93 221 ASP A CA 1
ATOM 1773 C C . ASP A 1 254 ? 98.868 33.151 32.782 1.00 26.05 221 ASP A C 1
ATOM 1774 O O . ASP A 1 254 ? 98.841 32.200 33.573 1.00 23.14 221 ASP A O 1
ATOM 1779 N N . ALA A 1 255 ? 98.321 33.084 31.569 1.00 26.16 222 ALA A N 1
ATOM 1780 C CA . ALA A 1 255 ? 97.617 31.875 31.154 1.00 23.83 222 ALA A CA 1
ATOM 1781 C C . ALA A 1 255 ? 98.573 30.689 31.054 1.00 21.62 222 ALA A C 1
ATOM 1782 O O . ALA A 1 255 ? 98.236 29.580 31.482 1.00 27.19 222 ALA A O 1
ATOM 1784 N N . ARG A 1 256 ? 99.769 30.917 30.500 1.00 18.38 223 ARG A N 1
ATOM 1785 C CA . ARG A 1 256 ? 100.771 29.877 30.303 1.00 20.65 223 ARG A CA 1
ATOM 1786 C C . ARG A 1 256 ? 101.325 29.380 31.623 1.00 26.15 223 ARG A C 1
ATOM 1787 O O . ARG A 1 256 ? 101.755 28.228 31.708 1.00 25.37 223 ARG A O 1
ATOM 1795 N N . LEU A 1 257 ? 101.408 30.251 32.633 1.00 25.67 224 LEU A N 1
ATOM 1796 C CA . LEU A 1 257 ? 102.007 29.864 33.909 1.00 24.16 224 LEU A CA 1
ATOM 1797 C C . LEU A 1 257 ? 100.986 29.469 34.966 1.00 27.66 224 LEU A C 1
ATOM 1798 O O . LEU A 1 257 ? 101.375 29.081 36.069 1.00 33.26 224 LEU A O 1
ATOM 1803 N N . ALA A 1 258 ? 99.699 29.560 34.661 1.00 31.18 225 ALA A N 1
ATOM 1804 C CA . ALA A 1 258 ? 98.666 29.153 35.598 1.00 34.53 225 ALA A CA 1
ATOM 1805 C C . ALA A 1 258 ? 98.685 27.646 35.791 1.00 35.10 225 ALA A C 1
ATOM 1806 O O . ALA A 1 258 ? 99.261 26.892 35.007 1.00 34.56 225 ALA A O 1
ATOM 1808 N N . ASP A 1 259 ? 98.080 27.212 36.882 1.00 35.69 226 ASP A N 1
ATOM 1809 C CA . ASP A 1 259 ? 97.963 25.793 37.187 1.00 39.00 226 ASP A CA 1
ATOM 1810 C C . ASP A 1 259 ? 96.506 25.503 37.513 1.00 44.56 226 ASP A C 1
ATOM 1811 O O . ASP A 1 259 ? 96.000 25.962 38.559 1.00 49.18 226 ASP A O 1
ATOM 1816 N N . PRO A 1 260 ? 95.779 24.802 36.644 1.00 44.47 227 PRO A N 1
ATOM 1817 C CA . PRO A 1 260 ? 96.288 24.292 35.362 1.00 41.62 227 PRO A CA 1
ATOM 1818 C C . PRO A 1 260 ? 96.445 25.414 34.318 1.00 35.65 227 PRO A C 1
ATOM 1819 O O . PRO A 1 260 ? 95.863 26.485 34.523 1.00 35.51 227 PRO A O 1
ATOM 1823 N N . PRO A 1 261 ? 97.240 25.195 33.264 1.00 30.08 228 PRO A N 1
ATOM 1824 C CA . PRO A 1 261 ? 97.373 26.226 32.217 1.00 26.92 228 PRO A CA 1
ATOM 1825 C C . PRO A 1 261 ? 96.040 26.476 31.517 1.00 28.73 228 PRO A C 1
ATOM 1826 O O . PRO A 1 261 ? 95.257 25.554 31.287 1.00 33.89 228 PRO A O 1
ATOM 1830 N N . ARG A 1 262 ? 95.766 27.737 31.192 1.00 31.33 229 ARG A N 1
ATOM 1831 C CA . ARG A 1 262 ? 94.540 28.070 30.481 1.00 29.67 229 ARG A CA 1
ATOM 1832 C C . ARG A 1 262 ? 94.731 27.979 28.962 1.00 34.97 229 ARG A C 1
ATOM 1833 O O . ARG A 1 262 ? 95.840 28.154 28.436 1.00 34.94 229 ARG A O 1
ATOM 1841 N N . ALA A 1 263 ? 93.628 27.713 28.259 1.00 29.31 230 ALA A N 1
ATOM 1842 C CA . ALA A 1 263 ? 93.660 27.666 26.803 1.00 30.99 230 ALA A CA 1
ATOM 1843 C C . ALA A 1 263 ? 94.132 29.006 26.256 1.00 33.48 230 ALA A C 1
ATOM 1844 O O . ALA A 1 263 ? 93.899 30.064 26.848 1.00 35.39 230 ALA A O 1
ATOM 1846 N N . LEU A 1 264 ? 94.816 28.961 25.166 1.00 30.10 231 LEU A N 1
ATOM 1847 C CA . LEU A 1 264 ? 95.253 30.289 24.763 1.00 31.74 231 LEU A CA 1
ATOM 1848 C C . LEU A 1 264 ? 94.303 30.846 23.705 1.00 27.82 231 LEU A C 1
ATOM 1849 O O . LEU A 1 264 ? 94.050 30.184 22.706 1.00 23.23 231 LEU A O 1
ATOM 1854 N N . PRO A 1 265 ? 93.755 32.043 23.883 1.00 38.18 232 PRO A N 1
ATOM 1855 C CA . PRO A 1 265 ? 92.811 32.568 22.889 1.00 37.20 232 PRO A CA 1
ATOM 1856 C C . PRO A 1 265 ? 93.477 32.645 21.522 1.00 31.49 232 PRO A C 1
ATOM 1857 O O . PRO A 1 265 ? 94.651 33.007 21.400 1.00 29.54 232 PRO A O 1
ATOM 1861 N N . ALA A 1 266 ? 92.714 32.270 20.497 1.00 27.30 233 ALA A N 1
ATOM 1862 C CA . ALA A 1 266 ? 93.205 32.291 19.138 1.00 27.38 233 ALA A CA 1
ATOM 1863 C C . ALA A 1 266 ? 93.634 33.699 18.735 1.00 23.89 233 ALA A C 1
ATOM 1864 O O . ALA A 1 266 ? 92.998 34.698 19.093 1.00 24.80 233 ALA A O 1
ATOM 1866 N N . ALA A 1 267 ? 94.705 33.777 17.942 1.00 20.94 234 ALA A N 1
ATOM 1867 C CA . ALA A 1 267 ? 95.221 35.071 17.514 1.00 23.31 234 ALA A CA 1
ATOM 1868 C C . ALA A 1 267 ? 95.659 34.935 16.075 1.00 20.12 234 ALA A C 1
ATOM 1869 O O . ALA A 1 267 ? 96.321 33.953 15.722 1.00 22.63 234 ALA A O 1
ATOM 1871 N N . ALA A 1 268 ? 95.249 35.886 15.251 1.00 20.00 235 ALA A N 1
ATOM 1872 C CA . ALA A 1 268 ? 95.848 36.013 13.929 1.00 20.77 235 ALA A CA 1
ATOM 1873 C C . ALA A 1 268 ? 97.286 36.516 14.074 1.00 21.84 235 ALA A C 1
ATOM 1874 O O . ALA A 1 268 ? 97.717 36.967 15.148 1.00 21.07 235 ALA A O 1
ATOM 1876 N N . GLN A 1 269 ? 98.041 36.426 12.984 1.00 15.73 236 GLN A N 1
ATOM 1877 C CA . GLN A 1 269 ? 99.414 36.889 12.965 1.00 16.67 236 GLN A CA 1
ATOM 1878 C C . GLN A 1 269 ? 99.479 38.296 12.408 1.00 15.11 236 GLN A C 1
ATOM 1879 O O . GLN A 1 269 ? 98.930 38.565 11.326 1.00 17.13 236 GLN A O 1
ATOM 1885 N N . PHE A 1 270 ? 100.236 39.160 13.074 1.00 16.11 237 PHE A N 1
ATOM 1886 C CA . PHE A 1 270 ? 100.453 40.493 12.510 1.00 13.01 237 PHE A CA 1
ATOM 1887 C C . PHE A 1 270 ? 101.080 40.422 11.114 1.00 17.47 237 PHE A C 1
ATOM 1888 O O . PHE A 1 270 ? 100.770 41.266 10.272 1.00 19.43 237 PHE A O 1
ATOM 1896 N N . LEU A 1 271 ? 101.966 39.447 10.834 1.00 15.58 238 LEU A N 1
ATOM 1897 C CA . LEU A 1 271 ? 102.580 39.406 9.498 1.00 18.19 238 LEU A CA 1
ATOM 1898 C C . LEU A 1 271 ? 101.523 39.271 8.404 1.00 14.67 238 LEU A C 1
ATOM 1899 O O . LEU A 1 271 ? 101.603 39.907 7.331 1.00 20.43 238 LEU A O 1
ATOM 1904 N N . ASP A 1 272 ? 100.508 38.461 8.666 1.00 17.48 239 ASP A N 1
ATOM 1905 C CA . ASP A 1 272 ? 99.421 38.313 7.703 1.00 16.38 239 ASP A CA 1
ATOM 1906 C C . ASP A 1 272 ? 98.532 39.556 7.642 1.00 17.79 239 ASP A C 1
ATOM 1907 O O . ASP A 1 272 ? 98.098 39.966 6.553 1.00 17.93 239 ASP A O 1
ATOM 1912 N N . TYR A 1 273 ? 98.228 40.147 8.799 1.00 13.91 240 TYR A N 1
ATOM 1913 C CA . TYR A 1 273 ? 97.493 41.409 8.815 1.00 16.25 240 TYR A CA 1
ATOM 1914 C C . TYR A 1 273 ? 98.217 42.451 7.971 1.00 18.72 240 TYR A C 1
ATOM 1915 O O . TYR A 1 273 ? 97.576 43.199 7.234 1.00 18.61 240 TYR A O 1
ATOM 1924 N N . ALA A 1 274 ? 99.553 42.492 8.044 1.00 16.74 241 ALA A N 1
ATOM 1925 C CA . ALA A 1 274 ? 100.324 43.485 7.296 1.00 16.52 241 ALA A CA 1
ATOM 1926 C C . ALA A 1 274 ? 100.128 43.314 5.804 1.00 16.08 241 ALA A C 1
ATOM 1927 O O . ALA A 1 274 ? 99.993 44.312 5.068 1.00 17.00 241 ALA A O 1
ATOM 1929 N N . ALA A 1 275 ? 100.128 42.060 5.329 1.00 17.39 242 ALA A N 1
ATOM 1930 C CA . ALA A 1 275 ? 99.832 41.875 3.903 1.00 13.99 242 ALA A CA 1
ATOM 1931 C C . ALA A 1 275 ? 98.383 42.260 3.554 1.00 18.86 242 ALA A C 1
ATOM 1932 O O . ALA A 1 275 ? 98.125 42.845 2.485 1.00 18.79 242 ALA A O 1
ATOM 1934 N N . TRP A 1 276 ? 97.416 41.880 4.407 1.00 17.69 243 TRP A N 1
ATOM 1935 C CA . TRP A 1 276 ? 96.029 42.278 4.200 1.00 20.03 243 TRP A CA 1
ATOM 1936 C C . TRP A 1 276 ? 95.927 43.803 4.104 1.00 21.07 243 TRP A C 1
ATOM 1937 O O . TRP A 1 276 ? 95.313 44.336 3.185 1.00 17.29 243 TRP A O 1
ATOM 1948 N N . GLU A 1 277 ? 96.605 44.514 4.998 1.00 18.12 244 GLU A N 1
ATOM 1949 C CA . GLU A 1 277 ? 96.497 45.970 5.063 1.00 17.02 244 GLU A CA 1
ATOM 1950 C C . GLU A 1 277 ? 97.150 46.628 3.858 1.00 19.18 244 GLU A C 1
ATOM 1951 O O . GLU A 1 277 ? 96.601 47.585 3.303 1.00 19.96 244 GLU A O 1
ATOM 1957 N N . ARG A 1 278 ? 98.305 46.114 3.421 1.00 19.62 245 ARG A N 1
ATOM 1958 C CA . ARG A 1 278 ? 98.921 46.658 2.214 1.00 21.28 245 ARG A CA 1
ATOM 1959 C C . ARG A 1 278 ? 98.022 46.493 0.990 1.00 22.30 245 ARG A C 1
ATOM 1960 O O . ARG A 1 278 ? 97.850 47.438 0.210 1.00 19.32 245 ARG A O 1
ATOM 1968 N N . ALA A 1 279 ? 97.419 45.311 0.809 1.00 16.74 246 ALA A N 1
ATOM 1969 C CA . ALA A 1 279 ? 96.483 45.178 -0.307 1.00 21.39 246 ALA A CA 1
ATOM 1970 C C . ALA A 1 279 ? 95.263 46.099 -0.133 1.00 22.74 246 ALA A C 1
ATOM 1971 O O . ALA A 1 279 ? 94.773 46.704 -1.114 1.00 21.07 246 ALA A O 1
ATOM 1973 N N . TRP A 1 280 ? 94.721 46.181 1.094 1.00 18.29 247 TRP A N 1
ATOM 1974 C CA . TRP A 1 280 ? 93.572 47.056 1.348 1.00 18.64 247 TRP A CA 1
ATOM 1975 C C . TRP A 1 280 ? 93.890 48.511 1.025 1.00 18.79 247 TRP A C 1
ATOM 1976 O O . TRP A 1 280 ? 93.069 49.209 0.423 1.00 21.71 247 TRP A O 1
ATOM 1987 N N . MET A 1 281 ? 95.091 48.967 1.363 1.00 20.50 248 MET A N 1
ATOM 1988 C CA . MET A 1 281 ? 95.493 50.341 1.072 1.00 20.50 248 MET A CA 1
ATOM 1989 C C . MET A 1 281 ? 95.788 50.549 -0.406 1.00 19.69 248 MET A C 1
ATOM 1990 O O . MET A 1 281 ? 95.650 51.671 -0.896 1.00 18.95 248 MET A O 1
ATOM 1995 N N . ALA A 1 282 ? 96.233 49.515 -1.125 1.00 19.14 249 ALA A N 1
ATOM 1996 C CA . ALA A 1 282 ? 96.512 49.696 -2.556 1.00 21.87 249 ALA A CA 1
ATOM 1997 C C . ALA A 1 282 ? 95.261 49.620 -3.446 1.00 23.36 249 ALA A C 1
ATOM 1998 O O . ALA A 1 282 ? 95.342 49.923 -4.647 1.00 20.91 249 ALA A O 1
ATOM 2000 N N . ASP A 1 283 ? 94.134 49.222 -2.907 1.00 20.68 250 ASP A N 1
ATOM 2001 C CA . ASP A 1 283 ? 92.915 49.111 -3.704 1.00 22.16 250 ASP A CA 1
ATOM 2002 C C . ASP A 1 283 ? 92.417 50.488 -4.154 1.00 23.13 250 ASP A C 1
ATOM 2003 O O . ASP A 1 283 ? 92.155 51.347 -3.309 1.00 23.89 250 ASP A O 1
ATOM 2008 N N . PRO A 1 284 ? 92.208 50.715 -5.460 1.00 23.38 251 PRO A N 1
ATOM 2009 C CA . PRO A 1 284 ? 91.684 52.030 -5.912 1.00 22.42 251 PRO A CA 1
ATOM 2010 C C . PRO A 1 284 ? 90.364 52.381 -5.281 1.00 20.65 251 PRO A C 1
ATOM 2011 O O . PRO A 1 284 ? 90.048 53.574 -5.194 1.00 20.79 251 PRO A O 1
ATOM 2015 N N . ALA A 1 285 ? 89.600 51.402 -4.773 1.00 21.31 252 ALA A N 1
ATOM 2016 C CA . ALA A 1 285 ? 88.364 51.749 -4.062 1.00 21.48 252 ALA A CA 1
ATOM 2017 C C . ALA A 1 285 ? 88.604 52.659 -2.861 1.00 16.03 252 ALA A C 1
ATOM 2018 O O . ALA A 1 285 ? 87.657 53.310 -2.397 1.00 18.07 252 ALA A O 1
ATOM 2020 N N . ARG A 1 286 ? 89.833 52.714 -2.343 1.00 18.31 253 ARG A N 1
ATOM 2021 C CA . ARG A 1 286 ? 90.104 53.573 -1.197 1.00 14.99 253 ARG A CA 1
ATOM 2022 C C . ARG A 1 286 ? 90.071 55.044 -1.552 1.00 14.61 253 ARG A C 1
ATOM 2023 O O . ARG A 1 286 ? 89.922 55.862 -0.638 1.00 18.47 253 ARG A O 1
ATOM 2031 N N . GLN A 1 287 ? 90.206 55.408 -2.835 1.00 19.16 254 GLN A N 1
ATOM 2032 C CA . GLN A 1 287 ? 90.484 56.817 -3.153 1.00 19.12 254 GLN A CA 1
ATOM 2033 C 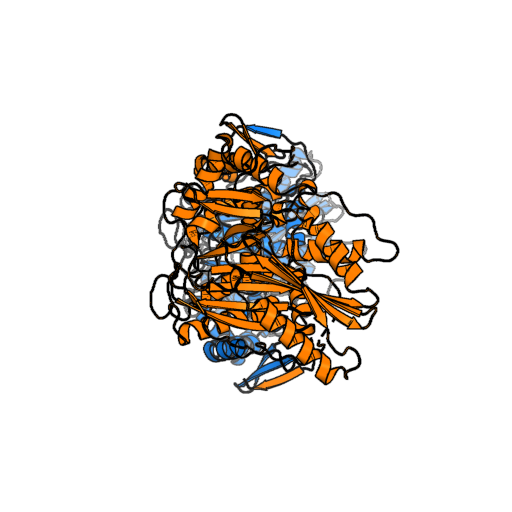C . GLN A 1 287 ? 89.470 57.829 -2.611 1.00 18.82 254 GLN A C 1
ATOM 2034 O O . GLN A 1 287 ? 89.908 58.878 -2.110 1.00 21.26 254 GLN A O 1
ATOM 2040 N N . PRO A 1 288 ? 88.155 57.607 -2.650 1.00 21.90 255 PRO A N 1
ATOM 2041 C CA . PRO A 1 288 ? 87.252 58.615 -2.050 1.00 18.72 255 PRO A CA 1
ATOM 2042 C C . PRO A 1 288 ? 87.521 58.851 -0.567 1.00 18.18 255 PRO A C 1
ATOM 2043 O O . PRO A 1 288 ? 87.408 59.976 -0.068 1.00 20.73 255 PRO A O 1
ATOM 2047 N N . LEU A 1 289 ? 87.910 57.801 0.154 1.00 16.23 256 LEU A N 1
ATOM 2048 C CA . LEU A 1 289 ? 88.174 57.938 1.579 1.00 14.43 256 LEU A CA 1
ATOM 2049 C C . LEU A 1 289 ? 89.422 58.799 1.826 1.00 18.96 256 LEU A C 1
ATOM 2050 O O . LEU A 1 289 ? 89.385 59.776 2.599 1.00 19.40 256 LEU A O 1
ATOM 2055 N N . ILE A 1 290 ? 90.526 58.456 1.160 1.00 18.99 257 ILE A N 1
ATOM 2056 C CA . ILE A 1 290 ? 91.728 59.299 1.172 1.00 20.51 257 ILE A CA 1
ATOM 2057 C C . ILE A 1 290 ? 91.349 60.733 0.827 1.00 21.37 257 ILE A C 1
ATOM 2058 O O . ILE A 1 290 ? 91.743 61.691 1.518 1.00 20.06 257 ILE A O 1
ATOM 2063 N N . ASP A 1 291 ? 90.530 60.884 -0.231 1.00 18.45 258 ASP A N 1
ATOM 2064 C CA . ASP A 1 291 ? 90.210 62.208 -0.755 1.00 22.94 258 ASP A CA 1
ATOM 2065 C C . ASP A 1 291 ? 89.508 63.025 0.311 1.00 20.11 258 ASP A C 1
ATOM 2066 O O . ASP A 1 291 ? 89.873 64.182 0.587 1.00 19.72 258 ASP A O 1
ATOM 2071 N N . TYR A 1 292 ? 88.540 62.392 0.966 1.00 15.77 259 TYR A N 1
ATOM 2072 C CA . TYR A 1 292 ? 87.802 63.031 2.045 1.00 14.35 259 TYR A CA 1
ATOM 2073 C C . TYR A 1 292 ? 88.761 63.545 3.109 1.00 18.51 259 TYR A C 1
ATOM 2074 O O . TYR A 1 292 ? 88.728 64.721 3.488 1.00 17.42 259 TYR A O 1
ATOM 2083 N N . TRP A 1 293 ? 89.652 62.675 3.602 1.00 16.70 260 TRP A N 1
ATOM 2084 C CA . TRP A 1 293 ? 90.505 63.128 4.706 1.00 17.55 260 TRP A CA 1
ATOM 2085 C C . TRP A 1 293 ? 91.485 64.194 4.235 1.00 18.71 260 TRP A C 1
ATOM 2086 O O . TRP A 1 293 ? 91.718 65.177 4.950 1.00 15.57 260 TRP A O 1
ATOM 2097 N N . ALA A 1 294 ? 92.015 64.056 3.015 1.00 17.23 261 ALA A N 1
ATOM 2098 C CA . ALA A 1 294 ? 92.967 65.052 2.547 1.00 17.70 261 ALA A CA 1
ATOM 2099 C C . ALA A 1 294 ? 92.293 66.411 2.561 1.00 17.25 261 ALA A C 1
ATOM 2100 O O . ALA A 1 294 ? 92.850 67.405 3.049 1.00 16.47 261 ALA A O 1
ATOM 2102 N N . ARG A 1 295 ? 91.054 66.446 2.085 1.00 16.27 262 ARG A N 1
ATOM 2103 C CA . ARG A 1 295 ? 90.314 67.701 2.043 1.00 20.79 262 ARG A CA 1
ATOM 2104 C C . ARG A 1 295 ? 90.060 68.214 3.463 1.00 18.49 262 ARG A C 1
ATOM 2105 O O . ARG A 1 295 ? 90.273 69.405 3.753 1.00 16.88 262 ARG A O 1
ATOM 2113 N N . ARG A 1 296 ? 89.635 67.320 4.382 1.00 16.40 263 ARG A N 1
ATOM 2114 C CA . ARG A 1 296 ? 89.416 67.777 5.764 1.00 17.66 263 ARG A CA 1
ATOM 2115 C C . ARG A 1 296 ? 90.686 68.417 6.298 1.00 20.48 263 ARG A C 1
ATOM 2116 O O . ARG A 1 296 ? 90.646 69.493 6.921 1.00 17.25 263 ARG A O 1
ATOM 2124 N N . PHE A 1 297 ? 91.841 67.817 5.988 1.00 18.18 264 PHE A N 1
ATOM 2125 C CA . PHE A 1 297 ? 93.035 68.305 6.659 1.00 19.38 264 PHE A CA 1
ATOM 2126 C C . PHE A 1 297 ? 93.505 69.624 6.058 1.00 24.36 264 PHE A C 1
ATOM 2127 O O . PHE A 1 297 ? 94.087 70.438 6.772 1.00 19.37 264 PHE A O 1
ATOM 2135 N N . ARG A 1 298 ? 93.223 69.887 4.773 1.00 23.90 265 ARG A N 1
ATOM 2136 C CA . ARG A 1 298 ? 93.594 71.214 4.257 1.00 21.05 265 ARG A CA 1
ATOM 2137 C C . ARG A 1 298 ? 92.800 72.315 4.955 1.00 20.27 265 ARG A C 1
ATOM 2138 O O . ARG A 1 298 ? 93.236 73.477 4.965 1.00 22.56 265 ARG A O 1
ATOM 2146 N N . ALA A 1 299 ? 91.650 71.975 5.526 1.00 20.23 266 ALA A N 1
ATOM 2147 C CA . ALA A 1 299 ? 90.760 72.945 6.142 1.00 21.36 266 ALA A CA 1
ATOM 2148 C C . ALA A 1 299 ? 91.003 73.153 7.644 1.00 27.24 266 ALA A C 1
ATOM 2149 O O . ALA A 1 299 ? 90.267 73.925 8.267 1.00 27.11 266 ALA A O 1
ATOM 2151 N N . LEU A 1 300 ? 91.983 72.472 8.236 1.00 22.18 267 LEU A N 1
ATOM 2152 C CA . LEU A 1 300 ? 92.217 72.528 9.683 1.00 24.94 267 LEU A CA 1
ATOM 2153 C C . LEU A 1 300 ? 92.720 73.909 10.082 1.00 21.86 267 LEU A C 1
ATOM 2154 O O . LEU A 1 300 ? 93.621 74.437 9.439 1.00 21.63 267 LEU A O 1
ATOM 2159 N N . PRO A 1 301 ? 92.206 74.487 11.163 1.00 20.74 268 PRO A N 1
ATOM 2160 C CA . PRO A 1 301 ? 92.759 75.758 11.630 1.00 26.34 268 PRO A CA 1
ATOM 2161 C C . PRO A 1 301 ? 94.120 75.538 12.277 1.00 31.60 268 PRO A C 1
ATOM 2162 O O . PRO A 1 301 ? 94.498 74.429 12.670 1.00 32.33 268 PRO A O 1
ATOM 2166 N N . GLU A 1 302 ? 94.841 76.634 12.419 1.00 27.51 269 GLU A N 1
ATOM 2167 C CA . GLU A 1 302 ? 96.167 76.637 13.006 1.00 36.90 269 GLU A CA 1
ATOM 2168 C C . GLU A 1 302 ? 96.060 77.271 14.391 1.00 37.41 269 GLU A C 1
ATOM 2169 O O . GLU A 1 302 ? 95.519 78.376 14.521 1.00 44.77 269 GLU A O 1
ATOM 2175 N N . LEU A 1 303 ? 96.517 76.562 15.426 1.00 31.21 270 LEU A N 1
ATOM 2176 C CA . LEU A 1 303 ? 96.570 77.120 16.776 1.00 25.67 270 LEU A CA 1
ATOM 2177 C C . LEU A 1 303 ? 97.955 77.696 17.044 1.00 24.51 270 LEU A C 1
ATOM 2178 O O . LEU A 1 303 ? 98.960 77.145 16.591 1.00 22.44 270 LEU A O 1
ATOM 2183 N N . VAL A 1 304 ? 98.002 78.806 17.806 1.00 22.26 271 VAL A N 1
ATOM 2184 C CA . VAL A 1 304 ? 99.256 79.458 18.155 1.00 20.45 271 VAL A CA 1
ATOM 2185 C C . VAL A 1 304 ? 99.315 79.558 19.681 1.00 15.34 271 VAL A C 1
ATOM 2186 O O . VAL A 1 304 ? 98.292 79.528 20.358 1.00 18.19 271 VAL A O 1
ATOM 2190 N N . GLY A 1 305 ? 100.522 79.659 20.217 1.00 16.15 272 GLY A N 1
ATOM 2191 C CA . GLY A 1 305 ? 100.673 79.908 21.637 1.00 23.97 272 GLY A CA 1
ATOM 2192 C C . GLY A 1 305 ? 99.979 81.186 22.074 1.00 23.68 272 GLY A C 1
ATOM 2193 O O . GLY A 1 305 ? 100.113 82.220 21.422 1.00 28.31 272 GLY A O 1
ATOM 2194 N N . PRO A 1 306 ? 99.165 81.137 23.140 1.00 23.28 273 PRO A N 1
ATOM 2195 C CA . PRO A 1 306 ? 98.433 82.355 23.557 1.00 20.46 273 PRO A CA 1
ATOM 2196 C C . PRO A 1 306 ? 99.314 83.482 24.036 1.00 24.20 273 PRO A C 1
ATOM 2197 O O . PRO A 1 306 ? 98.886 84.641 23.996 1.00 26.78 273 PRO A O 1
ATOM 2201 N N . LEU A 1 307 ? 100.508 83.195 24.511 1.00 16.94 274 LEU A N 1
ATOM 2202 C CA . LEU A 1 307 ? 101.434 84.238 24.920 1.00 19.81 274 LEU A CA 1
ATOM 2203 C C . LEU A 1 307 ? 102.577 84.450 23.942 1.00 21.99 274 LEU A C 1
ATOM 2204 O O . LEU A 1 307 ? 103.221 85.492 23.998 1.00 33.21 274 LEU A O 1
ATOM 2209 N N . THR A 1 308 ? 102.872 83.492 23.066 1.00 23.76 275 THR A N 1
ATOM 2210 C CA . THR A 1 308 ? 103.996 83.645 22.139 1.00 19.50 275 THR A CA 1
ATOM 2211 C C . THR A 1 308 ? 103.552 84.019 20.734 1.00 20.09 275 THR A C 1
ATOM 2212 O O . THR A 1 308 ? 104.367 84.528 19.959 1.00 21.12 275 THR A O 1
ATOM 2216 N N . GLY A 1 309 ? 102.325 83.662 20.361 1.00 21.32 276 GLY A N 1
ATOM 2217 C CA . GLY A 1 309 ? 101.901 83.719 18.970 1.00 23.18 276 GLY A CA 1
ATOM 2218 C C . GLY A 1 309 ? 102.593 82.723 18.062 1.00 24.18 276 GLY A C 1
ATOM 2219 O O . GLY A 1 309 ? 102.423 82.813 16.856 1.00 27.57 276 GLY A O 1
ATOM 2220 N N . ARG A 1 310 ? 103.414 81.815 18.594 1.00 20.65 277 ARG A N 1
ATOM 2221 C CA . ARG A 1 310 ? 104.103 80.828 17.764 1.00 24.60 277 ARG A CA 1
ATOM 2222 C C . ARG A 1 310 ? 103.165 79.707 17.302 1.00 22.64 277 ARG A C 1
ATOM 2223 O O . ARG A 1 310 ? 102.296 79.247 18.042 1.00 18.49 277 ARG A O 1
ATOM 2231 N N . SER A 1 311 ? 103.338 79.286 16.051 1.00 22.99 278 SER A N 1
ATOM 2232 C CA . SER A 1 311 ? 102.648 78.112 15.551 1.00 22.83 278 SER A CA 1
ATOM 2233 C C . SER A 1 311 ? 102.830 76.943 16.508 1.00 12.63 278 SER A C 1
ATOM 2234 O O . SER A 1 311 ? 103.940 76.704 17.000 1.00 18.80 278 SER A O 1
ATOM 2237 N N . LEU A 1 312 ? 101.751 76.209 16.780 1.00 12.00 279 LEU A N 1
ATOM 2238 C CA . LEU A 1 312 ? 101.894 75.047 17.660 1.00 12.48 279 LEU A CA 1
ATOM 2239 C C . LEU A 1 312 ? 102.046 73.730 16.876 1.00 19.42 279 LEU A C 1
ATOM 2240 O O . LEU A 1 312 ? 102.008 72.642 17.477 1.00 21.46 279 LEU A O 1
ATOM 2245 N N . ALA A 1 313 ? 102.312 73.807 15.571 1.00 18.81 280 ALA A N 1
ATOM 2246 C CA . ALA A 1 313 ? 102.699 72.606 14.830 1.00 21.00 280 ALA A CA 1
ATOM 2247 C C . ALA A 1 313 ? 103.967 72.011 15.441 1.00 22.72 280 ALA A C 1
ATOM 2248 O O . ALA A 1 313 ? 104.770 72.708 16.084 1.00 20.71 280 ALA A O 1
ATOM 2250 N N . TRP A 1 314 ? 104.161 70.697 15.236 1.00 17.55 281 TRP A N 1
ATOM 2251 C CA . TRP A 1 314 ? 105.293 70.022 15.873 1.00 16.32 281 TRP A CA 1
ATOM 2252 C C . TRP A 1 314 ? 106.617 70.625 15.425 1.00 21.69 281 TRP A C 1
ATOM 2253 O O . TRP A 1 314 ? 106.830 70.853 14.231 1.00 20.78 281 TRP A O 1
ATOM 2264 N N . GLN A 1 315 ? 107.525 70.820 16.375 1.00 17.93 282 GLN A N 1
ATOM 2265 C CA . GLN A 1 315 ? 108.850 71.373 16.143 1.00 22.94 282 GLN A CA 1
ATOM 2266 C C . GLN A 1 315 ? 109.819 70.632 17.059 1.00 19.14 282 GLN A C 1
ATOM 2267 O O . GLN A 1 315 ? 109.389 70.036 18.049 1.00 17.11 282 GLN A O 1
ATOM 2273 N N . PRO A 1 316 ? 111.122 70.635 16.747 1.00 21.16 283 PRO A N 1
ATOM 2274 C CA . PRO A 1 316 ? 112.086 70.069 17.698 1.00 22.38 283 PRO A CA 1
ATOM 2275 C C . PRO A 1 316 ? 111.984 70.771 19.032 1.00 17.88 283 PRO A C 1
ATOM 2276 O O . PRO A 1 316 ? 111.443 71.866 19.140 1.00 23.32 283 PRO A O 1
ATOM 2280 N N . GLY A 1 317 ? 112.509 70.132 20.071 1.00 22.83 284 GLY A N 1
ATOM 2281 C CA . GLY A 1 317 ? 112.451 70.783 21.367 1.00 20.66 284 GLY A CA 1
ATOM 2282 C C . GLY A 1 317 ? 112.756 69.833 22.504 1.00 21.53 284 GLY A C 1
ATOM 2283 O O . GLY A 1 317 ? 113.537 68.894 22.360 1.00 29.80 284 GLY A O 1
ATOM 2284 N N . SER A 1 318 ? 112.157 70.111 23.644 1.00 23.69 285 SER A N 1
ATOM 2285 C CA . SER A 1 318 ? 112.428 69.343 24.853 1.00 21.52 285 SER A CA 1
ATOM 2286 C C . SER A 1 318 ? 111.115 68.839 25.441 1.00 22.05 285 SER A C 1
ATOM 2287 O O . SER A 1 318 ? 110.263 69.646 25.829 1.00 20.02 285 SER A O 1
ATOM 2290 N N . LYS A 1 319 ? 110.968 67.504 25.514 1.00 17.57 286 LYS A N 1
ATOM 2291 C CA . LYS A 1 319 ? 109.737 66.858 25.956 1.00 18.12 286 LYS A CA 1
ATOM 2292 C C . LYS A 1 319 ? 109.705 66.766 27.473 1.00 18.53 286 LYS A C 1
ATOM 2293 O O . LYS A 1 319 ? 110.556 66.096 28.079 1.00 16.98 286 LYS A O 1
ATOM 2299 N N . VAL A 1 320 ? 108.753 67.453 28.089 1.00 17.57 287 VAL A N 1
ATOM 2300 C CA . VAL A 1 320 ? 108.600 67.428 29.536 1.00 22.66 287 VAL A CA 1
ATOM 2301 C C . VAL A 1 320 ? 107.234 66.861 29.879 1.00 22.22 287 VAL A C 1
ATOM 2302 O O . VAL A 1 320 ? 106.208 67.317 29.343 1.00 20.61 287 VAL A O 1
ATOM 2306 N N . ASP A 1 321 ? 107.228 65.869 30.759 1.00 21.39 288 ASP A N 1
ATOM 2307 C CA . ASP A 1 321 ? 106.016 65.144 31.137 1.00 20.21 288 ASP A CA 1
ATOM 2308 C C . ASP A 1 321 ? 105.518 65.655 32.483 1.00 23.33 288 ASP A C 1
ATOM 2309 O O . ASP A 1 321 ? 106.275 65.706 33.453 1.00 22.14 288 ASP A O 1
ATOM 2314 N N . HIS A 1 322 ? 104.247 66.005 32.546 1.00 22.34 289 HIS A N 1
ATOM 2315 C CA . HIS A 1 322 ? 103.607 66.485 33.757 1.00 23.84 289 HIS A CA 1
ATOM 2316 C C . HIS A 1 322 ? 102.646 65.397 34.199 1.00 24.55 289 HIS A C 1
ATOM 2317 O O . HIS A 1 322 ? 101.574 65.239 33.608 1.00 19.50 289 HIS A O 1
ATOM 2324 N N . ARG A 1 323 ? 103.034 64.629 35.208 1.00 21.95 290 ARG A N 1
ATOM 2325 C CA . ARG A 1 323 ? 102.257 63.466 35.602 1.00 21.29 290 ARG A CA 1
ATOM 2326 C C . ARG A 1 323 ? 101.389 63.757 36.820 1.00 23.46 290 ARG A C 1
ATOM 2327 O O . ARG A 1 323 ? 101.754 64.557 37.694 1.00 22.74 290 ARG A O 1
ATOM 2335 N N . PHE A 1 324 ? 100.247 63.081 36.882 1.00 20.74 291 PHE A N 1
ATOM 2336 C CA . PHE A 1 324 ? 99.309 63.273 37.982 1.00 26.84 291 PHE A CA 1
ATOM 2337 C C . PHE A 1 324 ? 98.424 62.040 38.072 1.00 28.20 291 PHE A C 1
ATOM 2338 O O . PHE A 1 324 ? 98.280 61.275 37.114 1.00 23.06 291 PHE A O 1
ATOM 2346 N N . VAL A 1 325 ? 97.799 61.862 39.221 1.00 25.66 292 VAL A N 1
ATOM 2347 C CA . VAL A 1 325 ? 96.912 60.721 39.388 1.00 26.01 292 VAL A CA 1
ATOM 2348 C C . VAL A 1 325 ? 95.609 61.194 39.977 1.00 24.90 292 VAL A C 1
ATOM 2349 O O . VAL A 1 325 ? 95.601 61.817 41.042 1.00 29.78 292 VAL A O 1
ATOM 2353 N N . ILE A 1 326 ? 94.509 60.867 39.309 1.00 22.51 293 ILE A N 1
ATOM 2354 C CA . ILE A 1 326 ? 93.171 61.141 39.816 1.00 21.91 293 ILE A CA 1
ATOM 2355 C C . ILE A 1 326 ? 92.724 59.915 40.613 1.00 28.54 293 ILE A C 1
ATOM 2356 O O . ILE A 1 326 ? 92.566 58.820 40.016 1.00 24.52 293 ILE A O 1
ATOM 2361 N N . PRO A 1 327 ? 92.554 60.041 41.925 1.00 27.33 294 PRO A N 1
ATOM 2362 C CA . PRO A 1 327 ? 92.282 58.900 42.797 1.00 24.04 294 PRO A CA 1
ATOM 2363 C C . PRO A 1 327 ? 90.818 58.481 42.727 1.00 24.85 294 PRO A C 1
ATOM 2364 O O . PRO A 1 327 ? 89.978 59.124 42.081 1.00 25.36 294 PRO A O 1
ATOM 2368 N N . ALA A 1 328 ? 90.498 57.450 43.512 1.00 27.85 295 ALA A N 1
ATOM 2369 C CA . ALA A 1 328 ? 89.250 56.695 43.330 1.00 27.71 295 ALA A CA 1
ATOM 2370 C C . ALA A 1 328 ? 88.000 57.551 43.486 1.00 27.20 295 ALA A C 1
ATOM 2371 O O . ALA A 1 328 ? 87.060 57.437 42.686 1.00 29.54 295 ALA A O 1
ATOM 2373 N N . ALA A 1 329 ? 87.933 58.370 44.536 1.00 26.00 296 ALA A N 1
ATOM 2374 C CA . ALA A 1 329 ? 86.693 59.100 44.805 1.00 31.45 296 ALA A CA 1
ATOM 2375 C C . ALA A 1 329 ? 86.380 60.091 43.674 1.00 34.99 296 ALA A C 1
ATOM 2376 O O . ALA A 1 329 ? 85.224 60.228 43.231 1.00 36.06 296 ALA A O 1
ATOM 2378 N N . GLN A 1 330 ? 87.406 60.785 43.180 1.00 29.22 297 GLN A N 1
ATOM 2379 C CA . GLN A 1 330 ? 87.179 61.724 42.092 1.00 27.51 297 GLN A CA 1
ATOM 2380 C C . GLN A 1 330 ? 86.885 61.000 40.776 1.00 21.47 297 GLN A C 1
ATOM 2381 O O . GLN A 1 330 ? 86.045 61.450 39.990 1.00 27.91 297 GLN A O 1
ATOM 2387 N N . LEU A 1 331 ? 87.547 59.869 40.530 1.00 21.03 298 LEU A N 1
ATOM 2388 C CA . LEU A 1 331 ? 87.286 59.087 39.325 1.00 27.52 298 LEU A CA 1
ATOM 2389 C C . LEU A 1 331 ? 85.860 58.565 39.299 1.00 29.30 298 LEU A C 1
ATOM 2390 O O . LEU A 1 331 ? 85.216 58.574 38.242 1.00 29.06 298 LEU A O 1
ATOM 2395 N N . ARG A 1 332 ? 85.341 58.133 40.459 1.00 31.17 299 ARG A N 1
ATOM 2396 C CA . ARG A 1 332 ? 83.946 57.703 40.544 1.00 36.25 299 ARG A CA 1
ATOM 2397 C C . ARG A 1 332 ? 83.016 58.858 40.234 1.00 30.17 299 ARG A C 1
ATOM 2398 O O . ARG A 1 332 ? 82.015 58.681 39.523 1.00 30.49 299 ARG A O 1
ATOM 2406 N N . ARG A 1 333 ? 83.312 60.049 40.775 1.00 26.22 300 ARG A N 1
ATOM 2407 C CA . ARG A 1 333 ? 82.490 61.201 40.394 1.00 27.10 300 ARG A CA 1
ATOM 2408 C C . ARG A 1 333 ? 82.565 61.490 38.884 1.00 25.00 300 ARG A C 1
ATOM 2409 O O . ARG A 1 333 ? 81.555 61.810 38.261 1.00 26.70 300 ARG A O 1
ATOM 2417 N N . MET A 1 334 ? 83.741 61.358 38.271 1.00 22.97 301 MET A N 1
ATOM 2418 C CA . MET A 1 334 ? 83.841 61.588 36.828 1.00 22.49 301 MET A CA 1
ATOM 2419 C C . MET A 1 334 ? 83.015 60.565 36.053 1.00 21.88 301 MET A C 1
ATOM 2420 O O . MET A 1 334 ? 82.356 60.899 35.062 1.00 22.77 301 MET A O 1
ATOM 2425 N N . GLN A 1 335 ? 83.047 59.309 36.496 1.00 26.72 302 GLN A N 1
ATOM 2426 C CA . GLN A 1 335 ? 82.289 58.262 35.833 1.00 26.70 302 GLN A CA 1
ATOM 2427 C C . GLN A 1 335 ? 80.790 58.460 36.031 1.00 26.18 302 GLN A C 1
ATOM 2428 O O . GLN A 1 335 ? 80.004 58.206 35.117 1.00 32.47 302 GLN A O 1
ATOM 2434 N N . ALA A 1 336 ? 80.366 58.934 37.208 1.00 29.49 303 ALA A N 1
ATOM 2435 C CA . ALA A 1 336 ? 78.941 59.234 37.391 1.00 31.51 303 ALA A CA 1
ATOM 2436 C C . ALA A 1 336 ? 78.506 60.390 36.505 1.00 28.81 303 ALA A C 1
ATOM 2437 O O . ALA A 1 336 ? 77.374 60.410 36.013 1.00 29.10 303 ALA A O 1
ATOM 2439 N N . ALA A 1 337 ? 79.353 61.406 36.359 1.00 28.50 304 ALA A N 1
ATOM 2440 C CA . ALA A 1 337 ? 79.032 62.504 35.446 1.00 29.53 304 ALA A CA 1
ATOM 2441 C C . ALA A 1 337 ? 78.883 62.018 33.996 1.00 30.93 304 ALA A C 1
ATOM 2442 O O . ALA A 1 337 ? 77.978 62.463 33.265 1.00 29.36 304 ALA A O 1
ATOM 2444 N N . ALA A 1 338 ? 79.757 61.101 33.556 1.00 27.18 305 ALA A N 1
ATOM 2445 C CA . ALA A 1 338 ? 79.627 60.592 32.195 1.00 24.60 305 ALA A CA 1
ATOM 2446 C C . ALA A 1 338 ? 78.354 59.764 32.036 1.00 29.91 305 ALA A C 1
ATOM 2447 O O . ALA A 1 338 ? 77.680 59.847 31.001 1.00 29.14 305 ALA A O 1
ATOM 2449 N N . THR A 1 339 ? 78.002 58.963 33.054 1.00 32.09 306 THR A N 1
ATOM 2450 C CA . THR A 1 339 ? 76.723 58.254 33.023 1.00 32.44 306 THR A CA 1
ATOM 2451 C C . THR A 1 339 ? 75.569 59.244 32.944 1.00 34.22 306 THR A C 1
ATOM 2452 O O . THR A 1 339 ? 74.648 59.088 32.133 1.00 34.74 306 THR A O 1
ATOM 2456 N N . ARG A 1 340 ? 75.617 60.306 33.744 1.00 36.87 307 ARG A N 1
ATOM 2457 C CA . ARG A 1 340 ? 74.504 61.245 33.706 1.00 42.47 307 ARG A CA 1
ATOM 2458 C C . ARG A 1 340 ? 74.396 61.947 32.354 1.00 41.73 307 ARG A C 1
ATOM 2459 O O . ARG A 1 340 ? 73.290 62.250 31.904 1.00 39.65 307 ARG A O 1
ATOM 2467 N N . LEU A 1 341 ? 75.510 62.151 31.661 1.00 40.83 308 LEU A N 1
ATOM 2468 C CA . LEU A 1 341 ? 75.490 62.734 30.331 1.00 39.09 308 LEU A CA 1
ATOM 2469 C C . LEU A 1 341 ? 75.290 61.690 29.252 1.00 35.18 308 LEU A C 1
ATOM 2470 O O . LEU A 1 341 ? 75.341 62.024 28.071 1.00 33.75 308 LEU A O 1
ATOM 2475 N N . GLN A 1 342 ? 75.060 60.440 29.640 1.00 36.59 309 GLN A N 1
ATOM 2476 C CA . GLN A 1 342 ? 74.794 59.340 28.719 1.00 36.35 309 GLN A CA 1
ATOM 2477 C C . GLN A 1 342 ? 75.920 59.182 27.696 1.00 33.74 309 GLN A C 1
ATOM 2478 O O . GLN A 1 342 ? 75.694 59.023 26.500 1.00 31.45 309 GLN A O 1
ATOM 2484 N N . THR A 1 343 ? 77.154 59.130 28.195 1.00 36.33 310 THR A N 1
ATOM 2485 C CA . THR A 1 343 ? 78.333 59.059 27.340 1.00 32.56 310 THR A CA 1
ATOM 2486 C C . THR A 1 343 ? 79.399 58.234 28.035 1.00 28.16 310 THR A C 1
ATOM 2487 O O . THR A 1 343 ? 79.273 57.899 29.208 1.00 30.28 310 THR A O 1
ATOM 2491 N N . SER A 1 344 ? 80.451 57.905 27.293 1.00 26.84 311 SER A N 1
ATOM 2492 C CA . SER A 1 344 ? 81.606 57.215 27.854 1.00 26.06 311 SER A CA 1
ATOM 2493 C C . SER A 1 344 ? 82.480 58.191 28.634 1.00 22.61 311 SER A C 1
ATOM 2494 O O . SER A 1 344 ? 82.472 59.398 28.392 1.00 25.19 311 SER A O 1
ATOM 2497 N N . LEU A 1 345 ? 83.257 57.647 29.564 1.00 24.02 312 LEU A N 1
ATOM 2498 C CA . LEU A 1 345 ? 84.245 58.468 30.257 1.00 26.95 312 LEU A CA 1
ATOM 2499 C C . LEU A 1 345 ? 85.224 59.080 29.268 1.00 21.72 312 LEU A C 1
ATOM 2500 O O . LEU A 1 345 ? 85.563 60.268 29.375 1.00 22.56 312 LEU A O 1
ATOM 2505 N N . PHE A 1 346 ? 85.655 58.293 28.270 1.00 19.40 313 PHE A N 1
ATOM 2506 C CA . PHE A 1 346 ? 86.578 58.814 27.263 1.00 25.13 313 PHE A CA 1
ATOM 2507 C C . PHE A 1 346 ? 85.997 60.012 26.532 1.00 22.38 313 PHE A C 1
ATOM 2508 O O . PHE A 1 346 ? 86.703 61.001 26.290 1.00 18.38 313 PHE A O 1
ATOM 2516 N N . SER A 1 347 ? 84.732 59.921 26.104 1.00 20.07 314 SER A N 1
ATOM 2517 C CA . SER A 1 347 ? 84.144 61.037 25.374 1.00 25.63 314 SER A CA 1
ATOM 2518 C C . SER A 1 347 ? 84.067 62.274 26.256 1.00 22.86 314 SER A C 1
ATOM 2519 O O . SER A 1 347 ? 84.298 63.398 25.798 1.00 19.17 314 SER A O 1
ATOM 2522 N N . ALA A 1 348 ? 83.691 62.084 27.524 1.00 21.19 315 ALA A N 1
ATOM 2523 C CA . ALA A 1 348 ? 83.627 63.220 28.431 1.00 20.86 315 ALA A CA 1
ATOM 2524 C C . ALA A 1 348 ? 85.005 63.871 28.599 1.00 19.29 315 ALA A C 1
ATOM 2525 O O . ALA A 1 348 ? 85.126 65.107 28.585 1.00 18.77 315 ALA A O 1
ATOM 2527 N N . LEU A 1 349 ? 86.055 63.040 28.768 1.00 15.92 316 LEU A N 1
ATOM 2528 C CA . LEU A 1 349 ? 87.410 63.542 28.949 1.00 19.21 316 LEU A CA 1
ATOM 2529 C C . LEU A 1 349 ? 87.900 64.259 27.700 1.00 22.18 316 LEU A C 1
ATOM 2530 O O . LEU A 1 349 ? 88.594 65.272 27.788 1.00 18.80 316 LEU A O 1
ATOM 2535 N N . LEU A 1 350 ? 87.602 63.704 26.523 1.00 20.75 317 LEU A N 1
ATOM 2536 C CA . LEU A 1 350 ? 87.994 64.360 25.285 1.00 15.79 317 LEU A CA 1
ATOM 2537 C C . LEU A 1 350 ? 87.342 65.729 25.179 1.00 17.79 317 LEU A C 1
ATOM 2538 O O . LEU A 1 350 ? 87.999 66.703 24.814 1.00 18.49 317 LEU A O 1
ATOM 2543 N N . SER A 1 351 ? 86.041 65.817 25.476 1.00 15.49 318 SER A N 1
ATOM 2544 C CA . SER A 1 351 ? 85.366 67.110 25.392 1.00 20.77 318 SER A CA 1
ATOM 2545 C C . SER A 1 351 ? 85.914 68.100 26.416 1.00 22.82 318 SER A C 1
ATOM 2546 O O . SER A 1 351 ? 86.048 69.297 26.131 1.00 20.63 318 SER A O 1
ATOM 2549 N N . ALA A 1 352 ? 86.223 67.627 27.618 1.00 21.36 319 ALA A N 1
ATOM 2550 C CA . ALA A 1 352 ? 86.825 68.515 28.607 1.00 21.55 319 ALA A CA 1
ATOM 2551 C C . ALA A 1 352 ? 88.205 69.002 28.149 1.00 21.65 319 ALA A C 1
ATOM 2552 O O . ALA A 1 352 ? 88.546 70.174 28.321 1.00 21.28 319 ALA A O 1
ATOM 2554 N N . PHE A 1 353 ? 89.003 68.120 27.551 1.00 22.36 320 PHE A N 1
ATOM 2555 C CA . PHE A 1 353 ? 90.302 68.513 27.004 1.00 15.77 320 PHE A CA 1
ATOM 2556 C C . PHE A 1 353 ? 90.131 69.551 25.919 1.00 16.34 320 PHE A C 1
ATOM 2557 O O . PHE A 1 353 ? 90.857 70.550 25.882 1.00 19.27 320 PHE A O 1
ATOM 2565 N N . GLY A 1 354 ? 89.147 69.342 25.035 1.00 16.54 321 GLY A N 1
ATOM 2566 C CA . GLY A 1 354 ? 88.923 70.288 23.950 1.00 19.50 321 GLY A CA 1
ATOM 2567 C C . GLY A 1 354 ? 88.492 71.653 24.457 1.00 14.78 321 GLY A C 1
ATOM 2568 O O . GLY A 1 354 ? 88.952 72.687 23.970 1.00 18.43 321 GLY A O 1
ATOM 2569 N N . VAL A 1 355 ? 87.612 71.675 25.450 1.00 17.83 322 VAL A N 1
ATOM 2570 C CA . VAL A 1 355 ? 87.190 72.945 26.040 1.00 14.39 322 VAL A CA 1
ATOM 2571 C C . VAL A 1 355 ? 88.378 73.639 26.703 1.00 17.48 322 VAL A C 1
ATOM 2572 O O . VAL A 1 355 ? 88.557 74.856 26.577 1.00 19.02 322 VAL A O 1
ATOM 2576 N N . ALA A 1 356 ? 89.203 72.885 27.452 1.00 18.90 323 ALA A N 1
ATOM 2577 C CA . ALA A 1 356 ? 90.398 73.504 28.036 1.00 17.95 323 ALA A CA 1
ATOM 2578 C C . ALA A 1 356 ? 91.308 74.079 26.962 1.00 17.09 323 ALA A C 1
ATOM 2579 O O . ALA A 1 356 ? 91.835 75.181 27.120 1.00 19.14 323 ALA A O 1
ATOM 2581 N N . LEU A 1 357 ? 91.545 73.332 25.881 1.00 15.38 324 LEU A N 1
ATOM 2582 C CA . LEU A 1 357 ? 92.391 73.852 24.807 1.00 16.69 324 LEU A CA 1
ATOM 2583 C C . LEU A 1 357 ? 91.812 75.130 24.200 1.00 20.21 324 LEU A C 1
ATOM 2584 O O . LEU A 1 357 ? 92.552 76.076 23.923 1.00 20.80 324 LEU A O 1
ATOM 2589 N N . ALA A 1 358 ? 90.497 75.161 23.961 1.00 20.96 325 ALA A N 1
ATOM 2590 C CA . ALA A 1 358 ? 89.840 76.355 23.420 1.00 19.99 325 ALA A CA 1
ATOM 2591 C C . ALA A 1 358 ? 90.022 77.560 24.343 1.00 25.62 325 ALA A C 1
ATOM 2592 O O . ALA A 1 358 ? 90.421 78.647 23.909 1.00 21.63 325 ALA A O 1
ATOM 2594 N N . ARG A 1 359 ? 89.709 77.385 25.626 1.00 21.46 326 ARG A N 1
ATOM 2595 C CA . ARG A 1 359 ? 89.859 78.479 26.585 1.00 24.46 326 ARG A CA 1
ATOM 2596 C C . ARG A 1 359 ? 91.308 78.922 26.737 1.00 25.80 326 ARG A C 1
ATOM 2597 O O . ARG A 1 359 ? 91.591 80.123 26.870 1.00 23.57 326 ARG A O 1
ATOM 2605 N N . TRP A 1 360 ? 92.235 77.964 26.807 1.00 19.26 327 TRP A N 1
ATOM 2606 C CA . TRP A 1 360 ? 93.642 78.299 26.973 1.00 20.81 327 TRP A CA 1
ATOM 2607 C C . TRP A 1 360 ? 94.191 79.040 25.761 1.00 23.22 327 TRP A C 1
ATOM 2608 O O . TRP A 1 360 ? 94.956 80.006 25.897 1.00 20.72 327 TRP A O 1
ATOM 2619 N N . SER A 1 361 ? 93.871 78.548 24.577 1.00 20.92 328 SER A N 1
ATOM 2620 C CA . SER A 1 361 ? 94.396 79.101 23.339 1.00 25.68 328 SER A CA 1
ATOM 2621 C C . SER A 1 361 ? 93.641 80.356 22.887 1.00 25.17 328 SER A C 1
ATOM 2622 O O . SER A 1 361 ? 94.210 81.193 22.180 1.00 25.71 328 SER A O 1
ATOM 2625 N N . GLY A 1 362 ? 92.373 80.494 23.262 1.00 21.95 329 GLY A N 1
ATOM 2626 C CA . GLY A 1 362 ? 91.548 81.551 22.706 1.00 25.76 329 GLY A CA 1
ATOM 2627 C C . GLY A 1 362 ? 90.915 81.199 21.378 1.00 27.86 329 GLY A C 1
ATOM 2628 O O . GLY A 1 362 ? 90.179 82.013 20.823 1.00 28.72 329 GLY A O 1
ATOM 2629 N N . SER A 1 363 ? 91.085 79.973 20.902 1.00 29.65 330 SER A N 1
ATOM 2630 C CA . SER A 1 363 ? 90.554 79.565 19.614 1.00 33.34 330 SER A CA 1
ATOM 2631 C C . SER A 1 363 ? 89.351 78.658 19.817 1.00 32.06 330 SER A C 1
ATOM 2632 O O . SER A 1 363 ? 89.448 77.638 20.506 1.00 30.31 330 SER A O 1
ATOM 2635 N N . GLU A 1 364 ? 88.215 79.020 19.205 1.00 22.41 331 GLU A N 1
ATOM 2636 C CA . GLU A 1 364 ? 87.009 78.244 19.418 1.00 28.16 331 GLU A CA 1
ATOM 2637 C C . GLU A 1 364 ? 86.987 76.935 18.632 1.00 26.09 331 GLU A C 1
ATOM 2638 O O . GLU A 1 364 ? 86.098 76.116 18.864 1.00 28.59 331 GLU A O 1
ATOM 2644 N N . ARG A 1 365 ? 87.896 76.736 17.696 1.00 20.51 332 ARG A N 1
ATOM 2645 C CA . ARG A 1 365 ? 87.933 75.516 16.893 1.00 22.86 332 ARG A CA 1
ATOM 2646 C C . ARG A 1 365 ? 89.226 74.781 17.219 1.00 22.06 332 ARG A C 1
ATOM 2647 O O . ARG A 1 365 ? 90.312 75.298 16.952 1.00 22.42 332 ARG A O 1
ATOM 2655 N N . VAL A 1 366 ? 89.125 73.604 17.829 1.00 19.98 333 VAL A N 1
ATOM 2656 C CA . VAL A 1 366 ? 90.344 72.939 18.295 1.00 17.77 333 VAL A CA 1
ATOM 2657 C C . VAL A 1 366 ? 90.434 71.567 17.646 1.00 20.43 333 VAL A C 1
ATOM 2658 O O . VAL A 1 366 ? 89.613 70.693 17.954 1.00 19.78 333 VAL A O 1
ATOM 2662 N N . PRO A 1 367 ? 91.382 71.334 16.743 1.00 18.37 334 PRO A N 1
ATOM 2663 C CA . PRO A 1 367 ? 91.592 69.971 16.251 1.00 16.08 334 PRO A CA 1
ATOM 2664 C C . PRO A 1 367 ? 92.296 69.139 17.316 1.00 20.08 334 PRO A C 1
ATOM 2665 O O . PRO A 1 367 ? 93.154 69.637 18.065 1.00 16.32 334 PRO A O 1
ATOM 2669 N N . VAL A 1 368 ? 91.889 67.868 17.405 1.00 14.85 335 VAL A N 1
ATOM 2670 C CA . VAL A 1 368 ? 92.449 66.923 18.372 1.00 12.50 335 VAL A CA 1
ATOM 2671 C C . VAL A 1 368 ? 92.689 65.614 17.651 1.00 14.78 335 VAL A C 1
ATOM 2672 O O . VAL A 1 368 ? 91.766 65.049 17.037 1.00 17.87 335 VAL A O 1
ATOM 2676 N N . ARG A 1 369 ? 93.917 65.141 17.707 1.00 15.42 336 ARG A N 1
ATOM 2677 C CA . ARG A 1 369 ? 94.261 63.811 17.225 1.00 18.28 336 ARG A CA 1
ATOM 2678 C C . ARG A 1 369 ? 94.063 62.840 18.378 1.00 16.11 336 ARG A C 1
ATOM 2679 O O . ARG A 1 369 ? 94.744 62.950 19.410 1.00 18.08 336 ARG A O 1
ATOM 2687 N N . CYS A 1 370 ? 93.132 61.911 18.223 1.00 13.00 337 CYS A N 1
ATOM 2688 C CA . CYS A 1 370 ? 92.776 60.960 19.271 1.00 14.57 337 CYS A CA 1
ATOM 2689 C C . CYS A 1 370 ? 93.397 59.621 18.903 1.00 16.84 337 CYS A C 1
ATOM 2690 O O . CYS A 1 370 ? 93.020 59.021 17.889 1.00 18.69 337 CYS A O 1
ATOM 2693 N N . VAL A 1 371 ? 94.297 59.121 19.751 1.00 16.52 338 VAL A N 1
ATOM 2694 C CA . VAL A 1 371 ? 94.972 57.865 19.435 1.00 13.03 338 VAL A CA 1
ATOM 2695 C C . VAL A 1 371 ? 93.994 56.725 19.699 1.00 17.37 338 VAL A C 1
ATOM 2696 O O . VAL A 1 371 ? 93.337 56.691 20.734 1.00 21.24 338 VAL A O 1
ATOM 2700 N N . GLY A 1 372 ? 93.893 55.795 18.771 1.00 12.84 339 GLY A N 1
ATOM 2701 C CA . GLY A 1 372 ? 92.980 54.682 18.902 1.00 14.36 339 GLY A CA 1
ATOM 2702 C C . GLY A 1 372 ? 93.640 53.367 18.566 1.00 18.19 339 GLY A C 1
ATOM 2703 O O . GLY A 1 372 ? 94.850 53.293 18.329 1.00 17.08 339 GLY A O 1
ATOM 2704 N N . ASP A 1 373 ? 92.836 52.318 18.539 1.00 19.67 340 ASP A N 1
ATOM 2705 C CA . ASP A 1 373 ? 93.307 50.951 18.410 1.00 18.25 340 ASP A CA 1
ATOM 2706 C C . ASP A 1 373 ? 92.481 50.293 17.313 1.00 17.80 340 ASP A C 1
ATOM 2707 O O . ASP A 1 373 ? 91.253 50.301 17.395 1.00 19.54 340 ASP A O 1
ATOM 2712 N N . LEU A 1 374 ? 93.148 49.733 16.289 1.00 19.14 341 LEU A N 1
ATOM 2713 C CA . LEU A 1 374 ? 92.454 49.104 15.158 1.00 19.55 341 LEU A CA 1
ATOM 2714 C C . LEU A 1 374 ? 91.765 47.803 15.531 1.00 20.87 341 LEU A C 1
ATOM 2715 O O . LEU A 1 374 ? 91.017 47.267 14.698 1.00 21.58 341 LEU A O 1
ATOM 2720 N N . ARG A 1 375 ? 91.994 47.277 16.752 1.00 15.48 342 ARG A N 1
ATOM 2721 C CA . ARG A 1 375 ? 91.375 46.020 17.185 1.00 18.35 342 ARG A CA 1
ATOM 2722 C C . ARG A 1 375 ? 89.937 46.309 17.595 1.00 24.50 342 ARG A C 1
ATOM 2723 O O . ARG A 1 375 ? 89.609 46.468 18.777 1.00 20.44 342 ARG A O 1
ATOM 2731 N N . THR A 1 376 ? 89.060 46.403 16.603 1.00 21.68 343 THR A N 1
ATOM 2732 C CA . THR A 1 376 ? 87.660 46.679 16.911 1.00 27.07 343 THR A CA 1
ATOM 2733 C C . THR A 1 376 ? 86.728 45.603 16.392 1.00 33.58 343 THR A C 1
ATOM 2734 O O . THR A 1 376 ? 85.510 45.803 16.373 1.00 37.89 343 THR A O 1
ATOM 2738 N N . SER A 1 377 ? 87.267 44.492 15.933 1.00 32.34 344 SER A N 1
ATOM 2739 C CA . SER A 1 377 ? 86.472 43.380 15.459 1.00 35.36 344 SER A CA 1
ATOM 2740 C C . SER A 1 377 ? 87.082 42.112 16.018 1.00 37.73 344 SER A C 1
ATOM 2741 O O . SER A 1 377 ? 88.281 42.082 16.332 1.00 36.06 344 SER A O 1
ATOM 2744 N N . PRO A 1 378 ? 86.290 41.038 16.147 1.00 38.10 345 PRO A N 1
ATOM 2745 C CA . PRO A 1 378 ? 86.829 39.802 16.738 1.00 35.26 345 PRO A CA 1
ATOM 2746 C C . PRO A 1 378 ? 87.970 39.208 15.949 1.00 25.11 345 PRO A C 1
ATOM 2747 O O . PRO A 1 378 ? 88.798 38.512 16.538 1.00 24.96 345 PRO A O 1
ATOM 2751 N N . GLU A 1 379 ? 88.056 39.468 14.641 1.00 23.27 346 GLU A N 1
ATOM 2752 C CA . GLU A 1 379 ? 89.175 38.920 13.880 1.00 24.70 346 GLU A CA 1
ATOM 2753 C C . GLU A 1 379 ? 90.505 39.482 14.358 1.00 24.84 346 GLU A C 1
ATOM 2754 O O . GLU A 1 379 ? 91.531 38.807 14.227 1.00 24.18 346 GLU A O 1
ATOM 2760 N N . LEU A 1 380 ? 90.506 40.668 14.959 1.00 22.23 347 LEU A N 1
ATOM 2761 C CA . LEU A 1 380 ? 91.751 41.291 15.367 1.00 19.28 347 LEU A CA 1
ATOM 2762 C C . LEU A 1 380 ? 91.978 41.174 16.853 1.00 21.32 347 LEU A C 1
ATOM 2763 O O . LEU A 1 380 ? 92.987 41.674 17.346 1.00 20.71 347 LEU A O 1
ATOM 2768 N N . ALA A 1 381 ? 91.040 40.591 17.590 1.00 20.82 348 ALA A N 1
ATOM 2769 C CA . ALA A 1 381 ? 91.250 40.444 19.021 1.00 25.35 348 ALA A CA 1
ATOM 2770 C C . ALA A 1 381 ? 92.418 39.492 19.258 1.00 25.11 348 ALA A C 1
ATOM 2771 O O . ALA A 1 381 ? 92.582 38.477 18.553 1.00 24.03 348 ALA A O 1
ATOM 2773 N N . ASN A 1 382 ? 93.199 39.813 20.276 1.00 16.88 349 ASN A N 1
ATOM 2774 C CA . ASN A 1 382 ? 94.395 39.077 20.668 1.00 23.82 349 ASN A CA 1
ATOM 2775 C C . ASN A 1 382 ? 95.529 39.136 19.649 1.00 21.86 349 ASN A C 1
ATOM 2776 O O . ASN A 1 382 ? 96.565 38.497 19.864 1.00 20.90 349 ASN A O 1
ATOM 2781 N N . LEU A 1 383 ? 95.423 39.956 18.600 1.00 16.05 350 LEU A N 1
ATOM 2782 C CA . LEU A 1 383 ? 96.525 40.080 17.644 1.00 20.28 350 LEU A CA 1
ATOM 2783 C C . LEU A 1 383 ? 97.679 40.879 18.271 1.00 17.40 350 LEU A C 1
ATOM 2784 O O . LEU A 1 383 ? 97.513 42.051 18.617 1.00 18.07 350 LEU A O 1
ATOM 2789 N N . VAL A 1 384 ? 98.854 40.264 18.373 1.00 17.82 351 VAL A N 1
ATOM 2790 C CA . VAL A 1 384 ? 100.026 40.896 18.971 1.00 13.38 351 VAL A CA 1
ATOM 2791 C C . VAL A 1 384 ? 100.751 41.681 17.884 1.00 14.43 351 VAL A C 1
ATOM 2792 O O . VAL A 1 384 ? 101.163 41.114 16.866 1.00 12.21 351 VAL A O 1
ATOM 2796 N N . GLY A 1 385 ? 100.969 42.966 18.125 1.00 13.44 352 GLY A N 1
ATOM 2797 C CA . GLY A 1 385 ? 101.647 43.766 17.124 1.00 15.47 352 GLY A CA 1
ATOM 2798 C C . GLY A 1 385 ? 101.371 45.243 17.338 1.00 15.48 352 GLY A C 1
ATOM 2799 O O . GLY A 1 385 ? 101.082 45.675 18.441 1.00 20.28 352 GLY A O 1
ATOM 2800 N N . TYR A 1 386 ? 101.572 46.004 16.270 1.00 14.37 353 TYR A N 1
ATOM 2801 C CA . TYR A 1 386 ? 101.380 47.454 16.266 1.00 15.14 353 TYR A CA 1
ATOM 2802 C C . TYR A 1 386 ? 100.101 47.722 15.478 1.00 13.84 353 TYR A C 1
ATOM 2803 O O . TYR A 1 386 ? 100.077 47.548 14.250 1.00 16.47 353 TYR A O 1
ATOM 2812 N N . LEU A 1 387 ? 99.035 48.104 16.178 1.00 13.11 354 LEU A N 1
ATOM 2813 C CA . LEU A 1 387 ? 97.769 48.398 15.516 1.00 15.17 354 LEU A CA 1
ATOM 2814 C C . LEU A 1 387 ? 97.215 49.735 16.005 1.00 19.13 354 LEU A C 1
ATOM 2815 O O . LEU A 1 387 ? 96.014 49.880 16.232 1.00 21.85 354 LEU A O 1
ATOM 2820 N N . VAL A 1 388 ? 98.091 50.710 16.204 1.00 17.59 355 VAL A N 1
ATOM 2821 C CA . VAL A 1 388 ? 97.716 52.054 16.655 1.00 16.07 355 VAL A CA 1
ATOM 2822 C C . VAL A 1 388 ? 97.146 52.843 15.481 1.00 16.98 355 VAL A C 1
ATOM 2823 O O . VAL A 1 388 ? 97.673 52.775 14.364 1.00 14.03 355 VAL A O 1
ATOM 2827 N N . CYS A 1 389 ? 96.097 53.645 15.721 1.00 18.47 356 CYS A N 1
ATOM 2828 C CA . CYS A 1 389 ? 95.570 54.485 14.655 1.00 17.39 356 CYS A CA 1
ATOM 2829 C C . CYS A 1 389 ? 95.208 55.849 15.234 1.00 16.32 356 CYS A C 1
ATOM 2830 O O . CYS A 1 389 ? 95.345 56.088 16.438 1.00 21.24 356 CYS A O 1
ATOM 2833 N N . SER A 1 390 ? 94.803 56.773 14.364 1.00 12.19 357 SER A N 1
ATOM 2834 C CA . SER A 1 390 ? 94.394 58.106 14.778 1.00 14.30 357 SER A CA 1
ATOM 2835 C C . SER A 1 390 ? 92.974 58.380 14.296 1.00 16.03 357 SER A C 1
ATOM 2836 O O . SER A 1 390 ? 92.600 57.981 13.185 1.00 13.86 357 SER A O 1
ATOM 2839 N N . ASP A 1 391 ? 92.192 59.025 15.162 1.00 16.48 358 ASP A N 1
ATOM 2840 C CA . ASP A 1 391 ? 90.902 59.612 14.823 1.00 22.73 358 ASP A CA 1
ATOM 2841 C C . ASP A 1 391 ? 91.048 61.114 15.010 1.00 16.64 358 ASP A C 1
ATOM 2842 O O . ASP A 1 391 ? 91.286 61.577 16.135 1.00 16.35 358 ASP A O 1
ATOM 2847 N N . VAL A 1 392 ? 90.943 61.873 13.929 1.00 14.28 359 VAL A N 1
ATOM 2848 C CA . VAL A 1 392 ? 91.079 63.325 14.009 1.00 15.57 359 VAL A CA 1
ATOM 2849 C C . VAL A 1 392 ? 89.691 63.914 14.093 1.00 17.37 359 VAL A C 1
ATOM 2850 O O . VAL A 1 392 ? 88.857 63.634 13.217 1.00 15.61 359 VAL A O 1
ATOM 2854 N N . ILE A 1 393 ? 89.409 64.704 15.147 1.00 13.91 360 ILE A N 1
ATOM 2855 C CA . ILE A 1 393 ? 88.158 65.455 15.165 1.00 17.59 360 ILE A CA 1
ATOM 2856 C C . ILE A 1 393 ? 88.445 66.919 15.463 1.00 19.42 360 ILE A C 1
ATOM 2857 O O . ILE A 1 393 ? 89.518 67.289 15.938 1.00 19.45 360 ILE A O 1
ATOM 2862 N N . GLU A 1 394 ? 87.448 67.757 15.203 1.00 17.81 361 GLU A N 1
ATOM 2863 C CA . GLU A 1 394 ? 87.525 69.179 15.525 1.00 21.89 361 GLU A CA 1
ATOM 2864 C C . GLU A 1 394 ? 86.444 69.494 16.540 1.00 24.16 361 GLU A C 1
ATOM 2865 O O . GLU A 1 394 ? 85.261 69.244 16.284 1.00 20.12 361 GLU A O 1
ATOM 2871 N N . ILE A 1 395 ? 86.851 69.969 17.708 1.00 23.63 362 ILE A N 1
ATOM 2872 C CA . ILE A 1 395 ? 85.912 70.360 18.750 1.00 26.17 362 ILE A CA 1
ATOM 2873 C C . ILE A 1 395 ? 85.610 71.840 18.577 1.00 24.97 362 ILE A C 1
ATOM 2874 O O . ILE A 1 395 ? 86.525 72.660 18.476 1.00 25.68 362 ILE A O 1
ATOM 2879 N N . HIS A 1 396 ? 84.326 72.182 18.521 1.00 23.54 363 HIS A N 1
ATOM 2880 C CA . HIS A 1 396 ? 83.886 73.569 18.417 1.00 24.92 363 HIS A CA 1
ATOM 2881 C C . HIS A 1 396 ? 83.335 73.986 19.781 1.00 26.00 363 HIS A C 1
ATOM 2882 O O . HIS A 1 396 ? 82.347 73.419 20.270 1.00 24.22 363 HIS A O 1
ATOM 2889 N N . ALA A 1 397 ? 83.994 74.950 20.401 1.00 22.35 364 ALA A N 1
ATOM 2890 C CA . ALA A 1 397 ? 83.664 75.375 21.757 1.00 26.57 364 ALA A CA 1
ATOM 2891 C C . ALA A 1 397 ? 83.555 76.893 21.750 1.00 33.95 364 ALA A C 1
ATOM 2892 O O . ALA A 1 397 ? 84.450 77.597 22.242 1.00 32.31 364 ALA A O 1
ATOM 2894 N N . PRO A 1 398 ? 82.464 77.429 21.194 1.00 37.54 365 PRO A N 1
ATOM 2895 C CA . PRO A 1 398 ? 82.163 78.851 21.379 1.00 40.53 365 PRO A CA 1
ATOM 2896 C C . PRO A 1 398 ? 81.856 79.138 22.841 1.00 36.11 365 PRO A C 1
ATOM 2897 O O . PRO A 1 398 ? 81.326 78.290 23.558 1.00 28.46 365 PRO A O 1
ATOM 2901 N N . ALA A 1 399 ? 82.236 80.338 23.284 1.00 38.78 366 ALA A N 1
ATOM 2902 C CA . ALA A 1 399 ? 82.117 80.675 24.703 1.00 40.80 366 ALA A CA 1
ATOM 2903 C C . ALA A 1 399 ? 80.668 80.618 25.189 1.00 42.20 366 ALA A C 1
ATOM 2904 O O . ALA A 1 399 ? 80.423 80.356 26.378 1.00 39.26 366 ALA A O 1
ATOM 2906 N N . LYS A 1 400 ? 79.697 80.860 24.306 1.00 37.45 367 LYS A N 1
ATOM 2907 C CA . LYS A 1 400 ? 78.298 80.797 24.735 1.00 43.68 367 LYS A CA 1
ATOM 2908 C C . LYS A 1 400 ? 77.731 79.379 24.766 1.00 45.51 367 LYS A C 1
ATOM 2909 O O . LYS A 1 400 ? 76.593 79.192 25.213 1.00 47.42 367 LYS A O 1
ATOM 2915 N N . ALA A 1 401 ? 78.458 78.389 24.259 1.00 41.35 368 ALA A N 1
ATOM 2916 C CA . ALA A 1 401 ? 77.905 77.047 24.173 1.00 37.25 368 ALA A CA 1
ATOM 2917 C C . ALA A 1 401 ? 77.945 76.364 25.531 1.00 34.44 368 ALA A C 1
ATOM 2918 O O . ALA A 1 401 ? 78.727 76.724 26.416 1.00 36.20 368 ALA A O 1
ATOM 2920 N N . ASP A 1 402 ? 77.102 75.356 25.694 1.00 34.00 369 ASP A N 1
ATOM 2921 C CA . ASP A 1 402 ? 77.177 74.580 26.915 1.00 38.41 369 ASP A CA 1
ATOM 2922 C C . ASP A 1 402 ? 77.865 73.251 26.655 1.00 37.64 369 ASP A C 1
ATOM 2923 O O . ASP A 1 402 ? 77.934 72.751 25.522 1.00 38.09 369 ASP A O 1
ATOM 2928 N N . PHE A 1 403 ? 78.351 72.677 27.747 1.00 30.28 370 PHE A N 1
ATOM 2929 C CA . PHE A 1 403 ? 79.225 71.529 27.662 1.00 28.52 370 PHE A CA 1
ATOM 2930 C C . PHE A 1 403 ? 78.521 70.334 27.045 1.00 30.22 370 PHE A C 1
ATOM 2931 O O . PHE A 1 403 ? 79.111 69.620 26.225 1.00 24.97 370 PHE A O 1
ATOM 2939 N N . VAL A 1 404 ? 77.264 70.083 27.427 1.00 28.77 371 VAL A N 1
ATOM 2940 C CA . VAL A 1 404 ? 76.613 68.868 26.954 1.00 31.67 371 VAL A CA 1
ATOM 2941 C C . VAL A 1 404 ? 76.434 68.902 25.429 1.00 31.79 371 VAL A C 1
ATOM 2942 O O . VAL A 1 404 ? 76.585 67.875 24.753 1.00 26.56 371 VAL A O 1
ATOM 2946 N N . SER A 1 405 ? 76.152 70.078 24.855 1.00 29.10 372 SER A N 1
ATOM 2947 C CA . SER A 1 405 ? 76.028 70.141 23.398 1.00 35.11 372 SER A CA 1
ATOM 2948 C C . SER A 1 405 ? 77.390 69.947 22.722 1.00 29.46 372 SER A C 1
ATOM 2949 O O . SER A 1 405 ? 77.485 69.283 21.684 1.00 23.90 372 SER A O 1
ATOM 2952 N N . ILE A 1 406 ? 78.458 70.531 23.281 1.00 28.23 373 ILE A N 1
ATOM 2953 C CA . ILE A 1 406 ? 79.790 70.256 22.742 1.00 26.69 373 ILE A CA 1
ATOM 2954 C C . ILE A 1 406 ? 80.097 68.768 22.792 1.00 22.41 373 ILE A C 1
ATOM 2955 O O . ILE A 1 406 ? 80.608 68.203 21.825 1.00 24.11 373 ILE A O 1
ATOM 2960 N N . LEU A 1 407 ? 79.762 68.110 23.908 1.00 23.08 374 LEU A N 1
ATOM 2961 C CA . LEU A 1 407 ? 79.982 66.678 24.076 1.00 22.54 374 LEU A CA 1
ATOM 2962 C C . LEU A 1 407 ? 79.222 65.877 23.038 1.00 24.89 374 LEU A C 1
ATOM 2963 O O . LEU A 1 407 ? 79.780 64.969 22.408 1.00 24.12 374 LEU A O 1
ATOM 2968 N N . LYS A 1 408 ? 77.939 66.197 22.850 1.00 25.62 375 LYS A N 1
ATOM 2969 C CA . LYS A 1 408 ? 77.113 65.438 21.912 1.00 20.58 375 LYS A CA 1
ATOM 2970 C C . LYS A 1 408 ? 77.628 65.570 20.485 1.00 19.42 375 LYS A C 1
ATOM 2971 O O . LYS A 1 408 ? 77.697 64.574 19.732 1.00 21.65 375 LYS A O 1
ATOM 2977 N N . ALA A 1 409 ? 77.982 66.790 20.092 1.00 17.97 376 ALA A N 1
ATOM 2978 C CA . ALA A 1 409 ? 78.542 66.995 18.757 1.00 22.73 376 ALA A CA 1
ATOM 2979 C C . ALA A 1 409 ? 79.874 66.258 18.604 1.00 23.06 376 ALA A C 1
ATOM 2980 O O . ALA A 1 409 ? 80.169 65.670 17.542 1.00 20.48 376 ALA A O 1
ATOM 2982 N N . SER A 1 410 ? 80.719 66.311 19.641 1.00 15.20 377 SER A N 1
ATOM 2983 C CA . SER A 1 410 ? 82.005 65.654 19.495 1.00 18.50 377 SER A CA 1
ATOM 2984 C C . SER A 1 410 ? 81.843 64.132 19.410 1.00 18.80 377 SER A C 1
ATOM 2985 O O . SER A 1 410 ? 82.548 63.484 18.637 1.00 22.09 377 SER A O 1
ATOM 2988 N N . GLU A 1 411 ? 80.887 63.547 20.140 1.00 22.62 378 GLU A N 1
ATOM 2989 C CA . GLU A 1 411 ? 80.604 62.109 20.011 1.00 19.58 378 GLU A CA 1
ATOM 2990 C C . GLU A 1 411 ? 80.285 61.742 18.568 1.00 20.07 378 GLU A C 1
ATOM 2991 O O . GLU A 1 411 ? 80.706 60.689 18.063 1.00 24.21 378 GLU A O 1
ATOM 2997 N N . ILE A 1 412 ? 79.438 62.558 17.932 1.00 19.92 379 ILE A N 1
ATOM 2998 C CA . ILE A 1 412 ? 79.078 62.313 16.532 1.00 21.84 379 ILE A CA 1
ATOM 2999 C C . ILE A 1 412 ? 80.331 62.339 15.667 1.00 20.67 379 ILE A C 1
ATOM 3000 O O . ILE A 1 412 ? 80.515 61.492 14.781 1.00 19.62 379 ILE A O 1
ATOM 3005 N N . GLU A 1 413 ? 81.201 63.336 15.899 1.00 21.14 380 GLU A N 1
ATOM 3006 C CA . GLU A 1 413 ? 82.439 63.429 15.128 1.00 19.23 380 GLU A CA 1
ATOM 3007 C C . GLU A 1 413 ? 83.351 62.219 15.359 1.00 16.33 380 GLU A C 1
ATOM 3008 O O . GLU A 1 413 ? 83.965 61.710 14.418 1.00 13.84 380 GLU A O 1
ATOM 3014 N N . SER A 1 414 ? 83.439 61.737 16.600 1.00 17.28 381 SER A N 1
ATOM 3015 C CA . SER A 1 414 ? 84.301 60.590 16.905 1.00 19.55 381 SER A CA 1
ATOM 3016 C C . SER A 1 414 ? 83.774 59.320 16.249 1.00 17.50 381 SER A C 1
ATOM 3017 O O . SER A 1 414 ? 84.558 58.508 15.729 1.00 16.53 381 SER A O 1
ATOM 3020 N N . HIS A 1 415 ? 82.453 59.110 16.282 1.00 20.94 382 HIS A N 1
ATOM 3021 C CA . HIS A 1 415 ? 81.883 57.933 15.622 1.00 21.75 382 HIS A CA 1
ATOM 3022 C C . HIS A 1 415 ? 82.172 57.960 14.125 1.00 17.29 382 HIS A C 1
ATOM 3023 O O . HIS A 1 415 ? 82.564 56.948 13.548 1.00 16.48 382 HIS A O 1
ATOM 3030 N N . SER A 1 416 ? 81.960 59.113 13.474 1.00 15.28 383 SER A N 1
ATOM 3031 C CA . SER A 1 416 ? 82.250 59.184 12.048 1.00 16.91 383 SER A CA 1
ATOM 3032 C C . SER A 1 416 ? 83.731 58.952 11.790 1.00 17.82 383 SER A C 1
ATOM 3033 O O . SER A 1 416 ? 84.088 58.191 10.888 1.00 14.29 383 SER A O 1
ATOM 3036 N N . ALA A 1 417 ? 84.613 59.588 12.582 1.00 13.91 384 ALA A N 1
ATOM 3037 C CA . ALA A 1 417 ? 86.043 59.414 12.334 1.00 17.80 384 ALA A CA 1
ATOM 3038 C C . ALA A 1 417 ? 86.450 57.949 12.492 1.00 17.12 384 ALA A C 1
ATOM 3039 O O . ALA A 1 417 ? 87.206 57.420 11.674 1.00 16.87 384 ALA A O 1
ATOM 3041 N N . MET A 1 418 ? 85.970 57.275 13.544 1.00 17.40 385 MET A N 1
ATOM 3042 C CA . MET A 1 418 ? 86.314 55.863 13.723 1.00 17.22 385 MET A CA 1
ATOM 3043 C C . MET A 1 418 ? 85.830 55.045 12.558 1.00 16.76 385 MET A C 1
ATOM 3044 O O . MET A 1 418 ? 86.523 54.141 12.099 1.00 20.37 385 MET A O 1
ATOM 3049 N N . MET A 1 419 ? 84.621 55.331 12.080 1.00 18.03 386 MET A N 1
ATOM 3050 C CA . MET A 1 419 ? 84.088 54.593 10.945 1.00 17.02 386 MET A CA 1
ATOM 3051 C C . MET A 1 419 ? 84.975 54.753 9.718 1.00 16.18 386 MET A C 1
ATOM 3052 O O . MET A 1 419 ? 85.121 53.818 8.928 1.00 16.10 386 MET A O 1
ATOM 3057 N N . LEU A 1 420 ? 85.553 55.941 9.525 1.00 17.25 387 LEU A N 1
ATOM 3058 C CA . LEU A 1 420 ? 86.339 56.265 8.334 1.00 18.57 387 LEU A CA 1
ATOM 3059 C C . LEU A 1 420 ? 87.854 56.125 8.564 1.00 17.01 387 LEU A C 1
ATOM 3060 O O . LEU A 1 420 ? 88.634 56.836 7.932 1.00 17.72 387 LEU A O 1
ATOM 3065 N N . ARG A 1 421 ? 88.293 55.221 9.453 1.00 15.98 388 ARG A N 1
ATOM 3066 C CA . ARG A 1 421 ? 89.720 55.089 9.756 1.00 13.49 388 ARG A CA 1
ATOM 3067 C C . ARG A 1 421 ? 90.538 54.658 8.539 1.00 14.09 388 ARG A C 1
ATOM 3068 O O . ARG A 1 421 ? 90.050 53.905 7.684 1.00 13.43 388 ARG A O 1
ATOM 3076 N N . VAL A 1 422 ? 91.777 55.151 8.469 1.00 12.31 389 VAL A N 1
ATOM 3077 C CA . VAL A 1 422 ? 92.819 54.726 7.519 1.00 13.76 389 VAL A CA 1
ATOM 3078 C C . VAL A 1 422 ? 94.082 54.484 8.341 1.00 15.59 389 VAL A C 1
ATOM 3079 O O . VAL A 1 422 ? 94.512 55.360 9.095 1.00 15.04 389 VAL A O 1
ATOM 3083 N N . PRO A 1 423 ? 94.695 53.304 8.261 1.00 17.47 390 PRO A N 1
ATOM 3084 C CA . PRO A 1 423 ? 95.780 53.002 9.211 1.00 19.26 390 PRO A CA 1
ATOM 3085 C C . PRO A 1 423 ? 96.939 53.976 9.191 1.00 18.73 390 PRO A C 1
ATOM 3086 O O . PRO A 1 423 ? 97.543 54.220 10.240 1.00 18.75 390 PRO A O 1
ATOM 3090 N N . THR A 1 424 ? 97.282 54.517 8.035 1.00 13.23 391 THR A N 1
ATOM 3091 C CA . THR A 1 424 ? 98.423 55.404 7.917 1.00 15.41 391 THR A CA 1
ATOM 3092 C C . THR A 1 424 ? 98.083 56.835 8.274 1.00 16.88 391 THR A C 1
ATOM 3093 O O . THR A 1 424 ? 98.989 57.675 8.237 1.00 16.53 391 THR A O 1
ATOM 3097 N N . LEU A 1 425 ? 96.821 57.118 8.647 1.00 13.08 392 LEU A N 1
ATOM 3098 C CA . LEU A 1 425 ? 96.353 58.496 8.804 1.00 15.87 392 LEU A CA 1
ATOM 3099 C C . LEU A 1 425 ? 96.951 59.132 10.054 1.00 12.53 392 LEU A C 1
ATOM 3100 O O . LEU A 1 425 ? 96.822 58.579 11.143 1.00 12.14 392 LEU A O 1
ATOM 3105 N N . MET A 1 426 ? 97.576 60.301 9.893 1.00 13.51 393 MET A N 1
ATOM 3106 C CA . MET A 1 426 ? 98.197 61.061 10.984 1.00 14.10 393 MET A CA 1
ATOM 3107 C C . MET A 1 426 ? 98.837 60.144 12.029 1.00 15.40 393 MET A C 1
ATOM 3108 O O . MET A 1 426 ? 98.525 60.192 13.220 1.00 16.72 393 MET A O 1
ATOM 3113 N N . ARG A 1 427 ? 99.720 59.268 11.547 1.00 16.23 394 ARG A N 1
ATOM 3114 C CA . ARG A 1 427 ? 100.486 58.416 12.450 1.00 18.05 394 ARG A CA 1
ATOM 3115 C C . ARG A 1 427 ? 101.869 59.028 12.652 1.00 14.99 394 ARG A C 1
ATOM 3116 O O . ARG A 1 427 ? 102.156 59.604 13.699 1.00 16.56 394 ARG A O 1
ATOM 3124 N N . HIS A 1 428 ? 102.731 58.893 11.653 1.00 14.23 395 HIS A N 1
ATOM 3125 C CA . HIS A 1 428 ? 104.079 59.441 11.754 1.00 16.11 395 HIS A CA 1
ATOM 3126 C C . HIS A 1 428 ? 104.290 60.504 10.694 1.00 16.71 395 HIS A C 1
ATOM 3127 O O . HIS A 1 428 ? 103.721 60.407 9.604 1.00 18.44 395 HIS A O 1
ATOM 3134 N N . PRO A 1 429 ? 105.121 61.512 10.975 1.00 17.07 396 PRO A N 1
ATOM 3135 C CA . PRO A 1 429 ? 105.446 62.520 9.960 1.00 14.94 396 PRO A CA 1
ATOM 3136 C C . PRO A 1 429 ? 106.243 61.898 8.828 1.00 14.81 396 PRO A C 1
ATOM 3137 O O . PRO A 1 429 ? 106.766 60.779 8.923 1.00 14.99 396 PRO A O 1
ATOM 3141 N N . LEU A 1 430 ? 106.340 62.664 7.746 1.00 18.00 397 LEU A N 1
ATOM 3142 C CA . LEU A 1 430 ? 107.017 62.254 6.528 1.00 20.63 397 LEU A CA 1
ATOM 3143 C C . LEU A 1 430 ? 108.089 63.263 6.158 1.00 21.71 397 LEU A C 1
ATOM 3144 O O . LEU A 1 430 ? 107.863 64.473 6.259 1.00 21.74 397 LEU A O 1
ATOM 3149 N N . HIS A 1 431 ? 109.219 62.765 5.664 1.00 19.20 398 HIS A N 1
ATOM 3150 C CA . HIS A 1 431 ? 110.245 63.587 5.045 1.00 26.55 398 HIS A CA 1
ATOM 3151 C C . HIS A 1 431 ? 109.992 63.825 3.570 1.00 34.43 398 HIS A C 1
ATOM 3152 O O . HIS A 1 431 ? 110.602 64.733 2.997 1.00 37.16 398 HIS A O 1
ATOM 3159 N N . ARG A 1 432 ? 109.125 63.019 2.952 1.00 31.59 399 ARG A N 1
ATOM 3160 C CA . ARG A 1 432 ? 108.855 63.087 1.519 1.00 34.66 399 ARG A CA 1
ATOM 3161 C C . ARG A 1 432 ? 107.594 62.273 1.244 1.00 33.27 399 ARG A C 1
ATOM 3162 O O . ARG A 1 432 ? 107.090 61.566 2.117 1.00 27.39 399 ARG A O 1
ATOM 3170 N N . GLY A 1 433 ? 107.114 62.351 0.002 1.00 32.57 400 GLY A N 1
ATOM 3171 C CA . GLY A 1 433 ? 105.988 61.520 -0.410 1.00 27.61 400 GLY A CA 1
ATOM 3172 C C . GLY A 1 433 ? 104.692 61.911 0.281 1.00 24.04 400 GLY A C 1
ATOM 3173 O O . GLY A 1 433 ? 104.503 63.051 0.725 1.00 23.89 400 GLY A O 1
ATOM 3174 N N . GLY A 1 434 ? 103.798 60.938 0.393 1.00 21.42 401 GLY A N 1
ATOM 3175 C CA . GLY A 1 434 ? 102.535 61.121 1.082 1.00 25.39 401 GLY A CA 1
ATOM 3176 C C . GLY A 1 434 ? 101.359 61.368 0.144 1.00 23.29 401 GLY A C 1
ATOM 3177 O O . GLY A 1 434 ? 101.500 61.569 -1.068 1.00 24.72 401 GLY A O 1
ATOM 3178 N N . SER A 1 435 ? 100.175 61.293 0.741 1.00 20.25 402 SER A N 1
ATOM 3179 C CA . SER A 1 435 ? 98.903 61.456 0.033 1.00 26.22 402 SER A CA 1
ATOM 3180 C C . SER A 1 435 ? 98.041 62.529 0.672 1.00 25.61 402 SER A C 1
ATOM 3181 O O . SER A 1 435 ? 96.849 62.621 0.358 1.00 23.57 402 SER A O 1
ATOM 3184 N N . GLY A 1 436 ? 98.621 63.355 1.540 1.00 19.24 403 GLY A N 1
ATOM 3185 C CA . GLY A 1 436 ? 97.895 64.407 2.224 1.00 18.25 403 GLY A CA 1
ATOM 3186 C C . GLY A 1 436 ? 97.190 63.990 3.506 1.00 20.25 403 GLY A C 1
ATOM 3187 O O . GLY A 1 436 ? 96.434 64.804 4.065 1.00 19.14 403 GLY A O 1
ATOM 3188 N N . ILE A 1 437 ? 97.412 62.756 4.003 1.00 16.46 404 ILE A N 1
ATOM 3189 C CA . ILE A 1 437 ? 96.707 62.316 5.208 1.00 15.61 404 ILE A CA 1
ATOM 3190 C C . ILE A 1 437 ? 97.631 61.785 6.300 1.00 17.28 404 ILE A C 1
ATOM 3191 O O . ILE A 1 437 ? 97.204 61.606 7.451 1.00 17.71 404 ILE A O 1
ATOM 3196 N N . GLU A 1 438 ? 98.897 61.545 5.965 1.00 13.56 405 GLU A N 1
ATOM 3197 C CA . GLU A 1 438 ? 99.767 60.777 6.861 1.00 16.85 405 GLU A CA 1
ATOM 3198 C C . GLU A 1 438 ? 100.438 61.619 7.935 1.00 18.39 405 GLU A C 1
ATOM 3199 O O . GLU A 1 438 ? 100.634 61.144 9.050 1.00 15.03 405 GLU A O 1
ATOM 3205 N N . ASP A 1 439 ? 100.839 62.828 7.608 1.00 17.55 406 ASP A N 1
ATOM 3206 C CA . ASP A 1 439 ? 101.687 63.605 8.489 1.00 18.38 406 ASP A CA 1
ATOM 3207 C C . ASP A 1 439 ? 100.824 64.275 9.552 1.00 19.99 406 ASP A C 1
ATOM 3208 O O . ASP A 1 439 ? 99.934 65.040 9.208 1.00 20.24 406 ASP A O 1
ATOM 3213 N N . PRO A 1 440 ? 101.053 64.019 10.837 1.00 16.29 407 PRO A N 1
ATOM 3214 C CA . PRO A 1 440 ? 100.262 64.644 11.908 1.00 14.61 407 PRO A CA 1
ATOM 3215 C C . PRO A 1 440 ? 100.831 65.946 12.471 1.00 17.34 407 PRO A C 1
ATOM 3216 O O . PRO A 1 440 ? 100.286 66.453 13.456 1.00 18.92 407 PRO A O 1
ATOM 3220 N N . ARG A 1 441 ? 101.909 66.497 11.907 1.00 16.50 408 ARG A N 1
ATOM 3221 C CA . ARG A 1 441 ? 102.597 67.595 12.573 1.00 16.17 408 ARG A CA 1
ATOM 3222 C C . ARG A 1 441 ? 101.750 68.835 12.661 1.00 18.97 408 ARG A C 1
ATOM 3223 O O . ARG A 1 441 ? 102.043 69.710 13.483 1.00 16.20 408 ARG A O 1
ATOM 3231 N N . GLY A 1 442 ? 100.743 68.947 11.812 1.00 17.86 409 GLY A N 1
ATOM 3232 C CA . GLY A 1 442 ? 99.967 70.155 11.817 1.00 18.30 409 GLY A CA 1
ATOM 3233 C C . GLY A 1 442 ? 98.901 70.202 12.878 1.00 21.90 409 GLY A C 1
ATOM 3234 O O . GLY A 1 442 ? 98.182 71.191 12.929 1.00 24.42 409 GLY A O 1
ATOM 3235 N N . ILE A 1 443 ? 98.738 69.171 13.710 1.00 20.20 410 ILE A N 1
ATOM 3236 C CA . ILE A 1 443 ? 97.776 69.217 14.806 1.00 16.89 410 ILE A CA 1
ATOM 3237 C C . ILE A 1 443 ? 98.546 69.245 16.113 1.00 16.67 410 ILE A C 1
ATOM 3238 O O . ILE A 1 443 ? 99.256 68.287 16.458 1.00 14.47 410 ILE A O 1
ATOM 3243 N N . ALA A 1 444 ? 98.387 70.345 16.842 1.00 15.23 411 ALA A N 1
ATOM 3244 C CA . ALA A 1 444 ? 99.159 70.588 18.055 1.00 15.35 411 ALA A CA 1
ATOM 3245 C C . ALA A 1 444 ? 98.852 69.543 19.126 1.00 15.25 411 ALA A C 1
ATOM 3246 O O . ALA A 1 444 ? 99.771 69.042 19.780 1.00 18.93 411 ALA A O 1
ATOM 3248 N N . ALA A 1 445 ? 97.576 69.180 19.302 1.00 12.94 412 ALA A N 1
ATOM 3249 C CA . ALA A 1 445 ? 97.131 68.425 20.471 1.00 15.10 412 ALA A CA 1
ATOM 3250 C C . ALA A 1 445 ? 96.781 66.980 20.128 1.00 17.82 412 ALA A C 1
ATOM 3251 O O . ALA A 1 445 ? 96.032 66.714 19.182 1.00 19.26 412 ALA A O 1
ATOM 3253 N N . THR A 1 446 ? 97.313 66.059 20.902 1.00 17.48 413 THR A N 1
ATOM 3254 C CA . THR A 1 446 ? 96.988 64.636 20.832 1.00 15.80 413 THR A CA 1
ATOM 3255 C C . THR A 1 446 ? 96.415 64.194 22.171 1.00 20.49 413 THR A C 1
ATOM 3256 O O . THR A 1 446 ? 96.848 64.679 23.229 1.00 14.48 413 THR A O 1
ATOM 3260 N N . ILE A 1 447 ? 95.425 63.285 22.137 1.00 17.13 414 ILE A N 1
ATOM 3261 C CA . ILE A 1 447 ? 94.965 62.614 23.343 1.00 13.92 414 ILE A CA 1
ATOM 3262 C C . ILE A 1 447 ? 95.047 61.109 23.097 1.00 15.57 414 ILE A C 1
ATOM 3263 O O . ILE A 1 447 ? 94.837 60.639 21.974 1.00 15.33 414 ILE A O 1
ATOM 3268 N N . ASN A 1 448 ? 95.394 60.363 24.154 1.00 12.26 415 ASN A N 1
ATOM 3269 C CA . ASN A 1 448 ? 95.596 58.916 24.080 1.00 15.45 415 ASN A CA 1
ATOM 3270 C C . ASN A 1 448 ? 94.983 58.384 25.358 1.00 19.95 415 ASN A C 1
ATOM 3271 O O . ASN A 1 448 ? 95.579 58.513 26.432 1.00 20.22 415 ASN A O 1
ATOM 3276 N N . MET A 1 449 ? 93.788 57.835 25.264 1.00 19.33 416 MET A N 1
ATOM 3277 C CA . MET A 1 449 ? 93.177 57.259 26.453 1.00 27.47 416 MET A CA 1
ATOM 3278 C C . MET A 1 449 ? 92.978 55.761 26.268 1.00 30.16 416 MET A C 1
ATOM 3279 O O . MET A 1 449 ? 92.543 55.320 25.197 1.00 35.02 416 MET A O 1
ATOM 3284 N N . PHE A 1 450 ? 93.321 54.974 27.293 1.00 29.52 417 PHE A N 1
ATOM 3285 C CA . PHE A 1 450 ? 92.894 53.568 27.302 1.00 26.57 417 PHE A CA 1
ATOM 3286 C C . PHE A 1 450 ? 92.662 53.078 28.732 1.00 33.58 417 PHE A C 1
ATOM 3287 O O . PHE A 1 450 ? 92.989 53.771 29.699 1.00 33.15 417 PHE A O 1
ATOM 3295 N N . SER A 1 451 ? 92.118 51.848 28.850 1.00 28.30 418 SER A N 1
ATOM 3296 C CA . SER A 1 451 ? 91.713 51.253 30.123 1.00 27.38 418 SER A CA 1
ATOM 3297 C C . SER A 1 451 ? 92.501 49.982 30.397 1.00 33.16 418 SER A C 1
ATOM 3298 O O . SER A 1 451 ? 92.866 49.233 29.483 1.00 32.99 418 SER A O 1
ATOM 3301 N N . VAL A 1 452 ? 92.744 49.752 31.678 1.00 30.73 419 VAL A N 1
ATOM 3302 C CA . VAL A 1 452 ? 93.383 48.552 32.186 1.00 33.48 419 VAL A CA 1
ATOM 3303 C C . VAL A 1 452 ? 92.492 48.024 33.304 1.00 41.52 419 VAL A C 1
ATOM 3304 O O . VAL A 1 452 ? 91.911 48.802 34.068 1.00 41.39 419 VAL A O 1
ATOM 3308 N N . ARG A 1 453 ? 92.298 46.712 33.336 1.00 45.28 420 ARG A N 1
ATOM 3309 C CA . ARG A 1 453 ? 91.541 46.047 34.405 1.00 46.05 420 ARG A CA 1
ATOM 3310 C C . ARG A 1 453 ? 92.375 44.853 34.873 1.00 49.16 420 ARG A C 1
ATOM 3311 O O . ARG A 1 453 ? 91.995 43.713 34.633 1.00 53.10 420 ARG A O 1
ATOM 3319 N N . ILE A 1 454 ? 93.525 45.133 35.490 1.00 49.92 421 ILE A N 1
ATOM 3320 C CA . ILE A 1 454 ? 94.416 44.133 36.066 1.00 54.41 421 ILE A CA 1
ATOM 3321 C C . ILE A 1 454 ? 94.498 44.407 37.564 1.00 54.49 421 ILE A C 1
ATOM 3322 O O . ILE A 1 454 ? 94.935 45.489 37.968 1.00 53.83 421 ILE A O 1
ATOM 3327 N N . PRO A 1 455 ? 94.151 43.452 38.426 1.00 55.56 422 PRO A N 1
ATOM 3328 C CA . PRO A 1 455 ? 94.198 43.714 39.870 1.00 56.49 422 PRO A CA 1
ATOM 3329 C C . PRO A 1 455 ? 95.607 44.059 40.336 1.00 58.69 422 PRO A C 1
ATOM 3330 O O . PRO A 1 455 ? 96.585 43.383 39.993 1.00 57.53 422 PRO A O 1
ATOM 3334 N N . GLY A 1 456 ? 95.699 45.153 41.103 1.00 62.30 423 GLY A N 1
ATOM 3335 C CA . GLY A 1 456 ? 96.955 45.678 41.596 1.00 64.73 423 GLY A CA 1
ATOM 3336 C C . GLY A 1 456 ? 97.732 46.537 40.620 1.00 68.32 423 GLY A C 1
ATOM 3337 O O . GLY A 1 456 ? 98.784 47.075 40.995 1.00 67.81 423 GLY A O 1
ATOM 3338 N N . ALA A 1 457 ? 97.268 46.682 39.381 1.00 69.98 424 ALA A N 1
ATOM 3339 C CA . ALA A 1 457 ? 98.005 47.475 38.407 1.00 68.02 424 ALA A CA 1
ATOM 3340 C C . ALA A 1 457 ? 97.707 48.960 38.581 1.00 59.70 424 ALA A C 1
ATOM 3341 O O . ALA A 1 457 ? 96.601 49.359 38.968 1.00 59.39 424 ALA A O 1
ATOM 3343 N N . GLY A 1 458 ? 98.714 49.772 38.295 1.00 50.88 425 GLY A N 1
ATOM 3344 C CA . GLY A 1 458 ? 98.561 51.202 38.263 1.00 45.28 425 GLY A CA 1
ATOM 3345 C C . GLY A 1 458 ? 99.006 51.871 39.546 1.00 44.24 425 GLY A C 1
ATOM 3346 O O . GLY A 1 458 ? 99.790 51.342 40.340 1.00 42.85 425 GLY A O 1
ATOM 3347 N N . ALA A 1 459 ? 98.486 53.071 39.743 1.00 42.96 426 ALA A N 1
ATOM 3348 C CA . ALA A 1 459 ? 98.907 53.869 40.875 1.00 44.73 426 ALA A CA 1
ATOM 3349 C C . ALA A 1 459 ? 98.429 53.237 42.189 1.00 42.86 426 ALA A C 1
ATOM 3350 O O . ALA A 1 459 ? 97.443 52.487 42.213 1.00 42.14 426 ALA A O 1
ATOM 3352 N N . PRO A 1 460 ? 99.128 53.520 43.294 1.00 40.95 427 PRO A N 1
ATOM 3353 C CA . PRO A 1 460 ? 98.630 53.120 44.620 1.00 39.25 427 PRO A CA 1
ATOM 3354 C C . PRO A 1 460 ? 97.189 53.561 44.848 1.00 38.90 427 PRO A C 1
ATOM 3355 O O . PRO A 1 460 ? 96.811 54.682 44.499 1.00 43.58 427 PRO A O 1
ATOM 3359 N N . LEU A 1 461 ? 96.393 52.676 45.460 1.00 34.77 428 LEU A N 1
ATOM 3360 C CA . LEU A 1 461 ? 94.998 52.976 45.771 1.00 37.16 428 LEU A CA 1
ATOM 3361 C C . LEU A 1 461 ? 94.883 54.154 46.737 1.00 36.65 428 LEU A C 1
ATOM 3362 O O . LEU A 1 461 ? 95.699 54.310 47.649 1.00 33.77 428 LEU A O 1
ATOM 3367 N N . ASP A 1 462 ? 93.858 55.003 46.526 1.00 36.91 429 ASP A N 1
ATOM 3368 C CA . ASP A 1 462 ? 93.612 56.219 47.327 1.00 38.16 429 ASP A CA 1
ATOM 3369 C C . ASP A 1 462 ? 92.104 56.319 47.538 1.00 40.78 429 ASP A C 1
ATOM 3370 O O . ASP A 1 462 ? 91.396 56.942 46.737 1.00 38.40 429 ASP A O 1
ATOM 3375 N N . GLU A 1 463 ? 91.631 55.728 48.632 1.00 43.45 430 GLU A N 1
ATOM 3376 C CA . GLU A 1 463 ? 90.219 55.727 49.006 1.00 47.69 430 GLU A CA 1
ATOM 3377 C C . GLU A 1 463 ? 89.885 56.797 50.034 1.00 50.85 430 GLU A C 1
ATOM 3378 O O . GLU A 1 463 ? 89.000 56.601 50.858 1.00 54.35 430 GLU A O 1
ATOM 3384 N N . ARG A 1 464 ? 90.488 57.971 49.947 1.00 50.66 431 ARG A N 1
ATOM 3385 C CA . ARG A 1 464 ? 90.045 59.093 50.754 1.00 52.39 431 ARG A CA 1
ATOM 3386 C C . ARG A 1 464 ? 88.790 59.667 50.130 1.00 57.09 431 ARG A C 1
ATOM 3387 O O . ARG A 1 464 ? 88.672 59.728 48.905 1.00 56.78 431 ARG A O 1
ATOM 3395 N N . ALA A 1 465 ? 87.814 60.023 50.967 1.00 61.07 432 ALA A N 1
ATOM 3396 C CA . ALA A 1 465 ? 86.581 60.548 50.387 1.00 65.78 432 ALA A CA 1
ATOM 3397 C C . ALA A 1 465 ? 86.653 62.021 50.011 1.00 60.86 432 ALA A C 1
ATOM 3398 O O . ALA A 1 465 ? 85.723 62.507 49.357 1.00 55.95 432 ALA A O 1
ATOM 3400 N N . ASP A 1 466 ? 87.726 62.728 50.382 1.00 61.55 433 ASP A N 1
ATOM 3401 C CA . ASP A 1 466 ? 87.878 64.156 50.081 1.00 60.86 433 ASP A CA 1
ATOM 3402 C C . ASP A 1 466 ? 89.317 64.469 49.674 1.00 49.73 433 ASP A C 1
ATOM 3403 O O . ASP A 1 466 ? 89.972 65.333 50.265 1.00 49.44 433 ASP A O 1
ATOM 3408 N N . PRO A 1 467 ? 89.848 63.792 48.655 1.00 42.74 434 PRO A N 1
ATOM 3409 C CA . PRO A 1 467 ? 91.221 64.075 48.252 1.00 40.34 434 PRO A CA 1
ATOM 3410 C C . PRO A 1 467 ? 91.329 65.481 47.723 1.00 37.67 434 PRO A C 1
ATOM 3411 O O . PRO A 1 467 ? 90.320 66.106 47.317 1.00 35.38 434 PRO A O 1
ATOM 3415 N N . PRO A 1 468 ? 92.519 66.097 47.781 1.00 39.00 435 PRO A N 1
ATOM 3416 C CA . PRO A 1 468 ? 92.675 67.469 47.304 1.00 41.74 435 PRO A CA 1
ATOM 3417 C C . PRO A 1 468 ? 92.397 67.575 45.806 1.00 39.38 435 PRO A C 1
ATOM 3418 O O . PRO A 1 468 ? 92.427 66.589 45.062 1.00 34.47 435 PRO A O 1
ATOM 3422 N N . TRP A 1 469 ? 92.163 68.813 45.364 1.00 36.96 436 TRP A N 1
ATOM 3423 C CA . TRP A 1 469 ? 92.037 69.145 43.961 1.00 32.90 436 TRP A CA 1
ATOM 3424 C C . TRP A 1 469 ? 92.717 70.492 43.750 1.00 38.38 436 TRP A C 1
ATOM 3425 O O . TRP A 1 469 ? 92.485 71.422 44.531 1.00 40.93 436 TRP A O 1
ATOM 3436 N N . PRO A 1 470 ? 93.559 70.640 42.719 1.00 36.56 437 PRO A N 1
ATOM 3437 C CA . PRO A 1 470 ? 93.932 69.648 41.700 1.00 30.22 437 PRO A CA 1
ATOM 3438 C C . PRO A 1 470 ? 94.887 68.606 42.283 1.00 28.92 437 PRO A C 1
ATOM 3439 O O . PRO A 1 470 ? 95.429 68.816 43.390 1.00 30.68 437 PRO A O 1
ATOM 3443 N N . PRO A 1 471 ? 95.097 67.497 41.579 1.00 26.13 438 PRO A N 1
ATOM 3444 C CA . PRO A 1 471 ? 96.097 66.528 42.046 1.00 25.49 438 PRO A CA 1
ATOM 3445 C C . PRO A 1 471 ? 97.500 67.108 41.959 1.00 24.23 438 PRO A C 1
ATOM 3446 O O . PRO A 1 471 ? 97.784 68.017 41.181 1.00 24.93 438 PRO A O 1
ATOM 3450 N N . GLN A 1 472 ? 98.384 66.550 42.764 1.00 24.92 439 GLN A N 1
ATOM 3451 C CA . GLN A 1 472 ? 99.775 66.969 42.765 1.00 28.06 439 GLN A CA 1
ATOM 3452 C C . GLN A 1 472 ? 100.404 66.575 41.441 1.00 25.78 439 GLN A C 1
ATOM 3453 O O . GLN A 1 472 ? 100.098 65.519 40.887 1.00 24.68 439 GLN A O 1
ATOM 3459 N N . LEU A 1 473 ? 101.230 67.464 40.911 1.00 23.82 440 LEU A N 1
ATOM 3460 C CA . LEU A 1 473 ? 101.870 67.318 39.609 1.00 28.76 440 LEU A CA 1
ATOM 3461 C C . LEU A 1 473 ? 103.344 67.022 39.813 1.00 27.82 440 LEU A C 1
ATOM 3462 O O . LEU A 1 473 ? 103.974 67.601 40.697 1.00 31.52 440 LEU A O 1
ATOM 3467 N N . THR A 1 474 ? 103.870 66.083 39.043 1.00 19.87 441 THR A N 1
ATOM 3468 C CA . THR A 1 474 ? 105.295 65.773 38.996 1.00 25.14 441 THR A CA 1
ATOM 3469 C C . THR A 1 474 ? 105.807 66.117 37.603 1.00 30.20 441 THR A C 1
ATOM 3470 O O . THR A 1 474 ? 105.341 65.547 36.614 1.00 28.56 441 THR A O 1
ATOM 3474 N N . ARG A 1 475 ? 106.781 67.009 37.529 1.00 26.42 442 ARG A N 1
ATOM 3475 C CA . ARG A 1 475 ? 107.382 67.426 36.270 1.00 26.16 442 ARG A CA 1
ATOM 3476 C C . ARG A 1 475 ? 108.650 66.618 36.023 1.00 26.53 442 ARG A C 1
ATOM 3477 O O . ARG A 1 475 ? 109.552 66.624 36.860 1.00 24.16 442 ARG A O 1
ATOM 3485 N N . SER A 1 476 ? 108.731 65.945 34.878 1.00 19.43 443 SER A N 1
ATOM 3486 C CA . SER A 1 476 ? 109.914 65.161 34.563 1.00 20.80 443 SER A CA 1
ATOM 3487 C C . SER A 1 476 ? 111.050 66.070 34.095 1.00 25.34 443 SER A C 1
ATOM 3488 O O . SER A 1 476 ? 110.850 67.237 33.785 1.00 23.99 443 SER A O 1
ATOM 3491 N N . ALA A 1 477 ? 112.260 65.519 34.021 1.00 23.56 444 ALA A N 1
ATOM 3492 C CA . ALA A 1 477 ? 113.288 66.222 33.263 1.00 25.23 444 ALA A CA 1
ATOM 3493 C C . ALA A 1 477 ? 112.960 66.180 31.761 1.00 24.02 444 ALA A C 1
ATOM 3494 O O . ALA A 1 477 ? 112.207 65.326 31.283 1.00 25.28 444 ALA A O 1
ATOM 3496 N N . GLY A 1 478 ? 113.547 67.111 31.014 1.00 16.80 445 GLY A N 1
ATOM 3497 C CA . GLY A 1 478 ? 113.304 67.176 29.587 1.00 20.28 445 GLY A CA 1
ATOM 3498 C C . GLY A 1 478 ? 114.071 66.111 28.816 1.00 25.09 445 GLY A C 1
ATOM 3499 O O . GLY A 1 478 ? 115.219 65.783 29.124 1.00 23.05 445 GLY A O 1
ATOM 3500 N N . GLU A 1 479 ? 113.392 65.534 27.798 1.00 17.77 446 GLU A N 1
ATOM 3501 C CA . GLU A 1 479 ? 114.090 64.675 26.859 1.00 17.20 446 GLU A CA 1
ATOM 3502 C C . GLU A 1 479 ? 114.349 65.442 25.567 1.00 19.53 446 GLU A C 1
ATOM 3503 O O . GLU A 1 479 ? 113.418 66.042 25.016 1.00 18.74 446 GLU A O 1
ATOM 3509 N N . PRO A 1 480 ? 115.582 65.518 25.072 1.00 22.39 447 PRO A N 1
ATOM 3510 C CA . PRO A 1 480 ? 115.828 66.277 23.831 1.00 19.24 447 PRO A CA 1
ATOM 3511 C C . PRO A 1 480 ? 115.254 65.545 22.623 1.00 17.13 447 PRO A C 1
ATOM 3512 O O . PRO A 1 480 ? 115.562 64.370 22.391 1.00 15.00 447 PRO A O 1
ATOM 3516 N N . TRP A 1 481 ? 114.423 66.245 21.867 1.00 17.23 448 TRP A N 1
ATOM 3517 C CA . TRP A 1 481 ? 113.911 65.815 20.573 1.00 18.48 448 TRP A CA 1
ATOM 3518 C C . TRP A 1 481 ? 114.529 66.688 19.494 1.00 17.33 448 TRP A C 1
ATOM 3519 O O . TRP A 1 481 ? 114.139 67.855 19.340 1.00 18.43 448 TRP A O 1
ATOM 3530 N N . PRO A 1 482 ? 115.508 66.183 18.739 1.00 23.40 449 PRO A N 1
ATOM 3531 C CA . PRO A 1 482 ? 116.025 66.924 17.576 1.00 25.31 449 PRO A CA 1
ATOM 3532 C C . PRO A 1 482 ? 115.125 66.851 16.349 1.00 25.07 449 PRO A C 1
ATOM 3533 O O . PRO A 1 482 ? 115.482 67.428 15.316 1.00 28.08 449 PRO A O 1
ATOM 3537 N N . ILE A 1 483 ? 114.017 66.123 16.417 1.00 24.43 450 ILE A N 1
ATOM 3538 C CA . ILE A 1 483 ? 113.033 66.017 15.337 1.00 20.28 450 ILE A CA 1
ATOM 3539 C C . ILE A 1 483 ? 111.732 66.586 15.865 1.00 19.24 450 ILE A C 1
ATOM 3540 O O . ILE A 1 483 ? 111.560 66.718 17.086 1.00 22.43 450 ILE A O 1
ATOM 3545 N N . PRO A 1 484 ? 110.781 66.906 14.983 1.00 19.54 451 PRO A N 1
ATOM 3546 C CA . PRO A 1 484 ? 109.485 67.450 15.424 1.00 17.33 451 PRO A CA 1
ATOM 3547 C C . PRO A 1 484 ? 108.813 66.626 16.522 1.00 19.68 451 PRO A C 1
ATOM 3548 O O . PRO A 1 484 ? 108.664 65.403 16.423 1.00 17.39 451 PRO A O 1
ATOM 3552 N N . LEU A 1 485 ? 108.439 67.310 17.598 1.00 18.64 452 LEU A N 1
ATOM 3553 C CA . LEU A 1 485 ? 107.882 66.688 18.798 1.00 18.00 452 LEU A CA 1
ATOM 3554 C C . LEU A 1 485 ? 106.437 67.123 18.961 1.00 15.18 452 LEU A C 1
ATOM 3555 O O . LEU A 1 485 ? 106.167 68.329 18.881 1.00 16.60 452 LEU A O 1
ATOM 3560 N N . PRO A 1 486 ? 105.495 66.190 19.180 1.00 18.33 453 PRO A N 1
ATOM 3561 C CA . PRO A 1 486 ? 104.118 66.580 19.522 1.00 18.81 453 PRO A CA 1
ATOM 3562 C C . PRO A 1 486 ? 104.101 67.696 20.557 1.00 21.88 453 PRO A C 1
ATOM 3563 O O . PRO A 1 486 ? 104.732 67.590 21.618 1.00 15.34 453 PRO A O 1
ATOM 3567 N N . SER A 1 487 ? 103.458 68.811 20.191 1.00 16.18 454 SER A N 1
ATOM 3568 C CA . SER A 1 487 ? 103.473 69.992 21.032 1.00 15.76 454 SER A CA 1
ATOM 3569 C C . SER A 1 487 ? 102.774 69.732 22.347 1.00 16.33 454 SER A C 1
ATOM 3570 O O . SER A 1 487 ? 103.282 70.087 23.413 1.00 17.83 454 SER A O 1
ATOM 3573 N N . ILE A 1 488 ? 101.600 69.119 22.275 1.00 16.25 455 ILE A N 1
ATOM 3574 C CA . ILE A 1 488 ? 100.733 68.834 23.410 1.00 18.54 455 ILE A CA 1
ATOM 3575 C C . ILE A 1 488 ? 100.251 67.394 23.264 1.00 22.34 455 ILE A C 1
ATOM 3576 O O . ILE A 1 488 ? 99.623 67.045 22.266 1.00 20.16 455 ILE A O 1
ATOM 3581 N N . TYR A 1 489 ? 100.520 66.563 24.253 1.00 18.45 456 TYR A N 1
ATOM 3582 C CA . TYR A 1 489 ? 100.114 65.154 24.164 1.00 17.58 456 TYR A CA 1
ATOM 3583 C C . TYR A 1 489 ? 99.599 64.756 25.540 1.00 14.31 456 TYR A C 1
ATOM 3584 O O . TYR A 1 489 ? 100.382 64.671 26.485 1.00 15.08 456 TYR A O 1
ATOM 3593 N N . LEU A 1 490 ? 98.300 64.519 25.674 1.00 14.43 457 LEU A N 1
ATOM 3594 C CA . LEU A 1 490 ? 97.720 64.121 26.956 1.00 14.58 457 LEU A CA 1
ATOM 3595 C C . LEU A 1 490 ? 97.514 62.604 26.930 1.00 18.27 457 LEU A C 1
ATOM 3596 O O . LEU A 1 490 ? 96.725 62.095 26.121 1.00 14.24 457 LEU A O 1
ATOM 3601 N N . ARG A 1 491 ? 98.220 61.894 27.810 1.00 15.62 458 ARG A N 1
ATOM 3602 C CA . ARG A 1 491 ? 98.048 60.463 28.003 1.00 16.44 458 ARG A CA 1
ATOM 3603 C C . ARG A 1 491 ? 97.249 60.203 29.272 1.00 21.16 458 ARG A C 1
ATOM 3604 O O . ARG A 1 491 ? 97.593 60.709 30.353 1.00 23.20 458 ARG A O 1
ATOM 3612 N N . LEU A 1 492 ? 96.235 59.349 29.155 1.00 21.01 459 LEU A N 1
ATOM 3613 C CA . LEU A 1 492 ? 95.360 58.991 30.267 1.00 24.68 459 LEU A CA 1
ATOM 3614 C C . LEU A 1 492 ? 95.170 57.475 30.284 1.00 26.02 459 LEU A C 1
ATOM 3615 O O . LEU A 1 492 ? 94.942 56.854 29.228 1.00 27.18 459 LEU A O 1
ATOM 3620 N N . ILE A 1 493 ? 95.326 56.860 31.467 1.00 21.79 460 ILE A N 1
ATOM 3621 C CA . ILE A 1 493 ? 95.081 55.419 31.625 1.00 22.02 460 ILE A CA 1
ATOM 3622 C C . ILE A 1 493 ? 94.090 55.218 32.764 1.00 26.47 460 ILE A C 1
ATOM 3623 O O . ILE A 1 493 ? 94.383 55.575 33.919 1.00 22.13 460 ILE A O 1
ATOM 3628 N N . ASP A 1 494 ? 92.922 54.646 32.438 1.00 24.22 461 ASP A N 1
ATOM 3629 C CA . ASP A 1 494 ? 91.848 54.401 33.402 1.00 28.21 461 ASP A CA 1
ATOM 3630 C C . ASP A 1 494 ? 92.032 53.000 33.965 1.00 30.32 461 ASP A C 1
ATOM 3631 O O . ASP A 1 494 ? 91.660 52.002 33.337 1.00 22.93 461 ASP A O 1
ATOM 3636 N N . TYR A 1 495 ? 92.564 52.936 35.180 1.00 27.75 462 TYR A N 1
ATOM 3637 C CA . TYR A 1 495 ? 92.848 51.672 35.851 1.00 29.56 462 TYR A CA 1
ATOM 3638 C C . TYR A 1 495 ? 91.687 51.151 36.687 1.00 30.17 462 TYR A C 1
ATOM 3639 O O . TYR A 1 495 ? 91.831 50.101 37.318 1.00 35.71 462 TYR A O 1
ATOM 3648 N N . GLY A 1 496 ? 90.547 51.818 36.659 1.00 26.82 463 GLY A N 1
ATOM 3649 C CA . GLY A 1 496 ? 89.386 51.432 37.431 1.00 32.21 463 GLY A CA 1
ATOM 3650 C C . GLY A 1 496 ? 89.300 52.144 38.765 1.00 31.70 463 GLY A C 1
ATOM 3651 O O . GLY A 1 496 ? 88.309 52.806 39.056 1.00 36.92 463 GLY A O 1
ATOM 3652 N N . HIS A 1 497 ? 90.344 52.017 39.569 1.00 29.71 464 HIS A N 1
ATOM 3653 C CA . HIS A 1 497 ? 90.445 52.687 40.859 1.00 35.60 464 HIS A CA 1
ATOM 3654 C C . HIS A 1 497 ? 91.151 54.042 40.761 1.00 35.31 464 HIS A C 1
ATOM 3655 O O . HIS A 1 497 ? 91.108 54.827 41.713 1.00 35.58 464 HIS A O 1
ATOM 3662 N N . ALA A 1 498 ? 91.820 54.323 39.645 1.00 29.92 465 ALA A N 1
ATOM 3663 C CA . ALA A 1 498 ? 92.524 55.584 39.468 1.00 24.86 465 ALA A CA 1
ATOM 3664 C C . ALA A 1 498 ? 92.660 55.854 37.980 1.00 23.94 465 ALA A C 1
ATOM 3665 O O . ALA A 1 498 ? 92.651 54.930 37.155 1.00 23.61 465 ALA A O 1
ATOM 3667 N N . LEU A 1 499 ? 92.836 57.131 37.669 1.00 20.29 466 LEU A N 1
ATOM 3668 C CA . LEU A 1 499 ? 93.063 57.620 36.313 1.00 22.73 466 LEU A CA 1
ATOM 3669 C C . LEU A 1 499 ? 94.421 58.301 36.326 1.00 24.26 466 LEU A C 1
ATOM 3670 O O . LEU A 1 499 ? 94.546 59.401 36.884 1.00 28.74 466 LEU A O 1
ATOM 3675 N N . GLU A 1 500 ? 95.433 57.662 35.715 1.00 19.78 467 GLU A N 1
ATOM 3676 C CA . GLU A 1 500 ? 96.781 58.222 35.661 1.00 18.89 467 GLU A CA 1
ATOM 3677 C C . GLU A 1 500 ? 96.888 59.126 34.446 1.00 26.14 467 GLU A C 1
ATOM 3678 O O . GLU A 1 500 ? 96.431 58.755 33.354 1.00 24.29 467 GLU A O 1
ATOM 3684 N N . GLY A 1 501 ? 97.502 60.286 34.615 1.00 22.03 468 GLY A N 1
ATOM 3685 C CA . GLY A 1 501 ? 97.620 61.238 33.529 1.00 20.15 468 GLY A CA 1
ATOM 3686 C C . GLY A 1 501 ? 99.058 61.666 33.371 1.00 24.10 468 GLY A C 1
ATOM 3687 O O . GLY A 1 501 ? 99.824 61.726 34.342 1.00 23.98 468 GLY A O 1
ATOM 3688 N N . SER A 1 502 ? 99.420 61.963 32.120 1.00 18.69 469 SER A N 1
ATOM 3689 C CA . SER A 1 502 ? 100.688 62.610 31.814 1.00 17.94 469 SER A CA 1
ATOM 3690 C C . SER A 1 502 ? 100.466 63.594 30.673 1.00 22.05 469 SER A C 1
ATOM 3691 O O . SER A 1 502 ? 100.103 63.189 29.560 1.00 17.34 469 SER A O 1
ATOM 3694 N N . LEU A 1 503 ? 100.681 64.884 30.938 1.00 19.48 470 LEU A N 1
ATOM 3695 C CA . LEU A 1 503 ? 100.626 65.924 29.908 1.00 20.64 470 LEU A CA 1
ATOM 3696 C C . LEU A 1 503 ? 102.046 66.215 29.440 1.00 21.58 470 LEU A C 1
ATOM 3697 O O . LEU A 1 503 ? 102.859 66.796 30.184 1.00 20.07 470 LEU A O 1
ATOM 3702 N N . GLU A 1 504 ? 102.364 65.733 28.240 1.00 18.48 471 GLU A N 1
ATOM 3703 C CA . GLU A 1 504 ? 103.675 65.898 27.652 1.00 18.39 471 GLU A CA 1
ATOM 3704 C C . GLU A 1 504 ? 103.678 67.144 26.783 1.00 18.24 471 GLU A C 1
ATOM 3705 O O . GLU A 1 504 ? 102.872 67.252 25.850 1.00 18.70 471 GLU A O 1
ATOM 3711 N N . LEU A 1 505 ? 104.593 68.078 27.090 1.00 16.31 472 LEU A N 1
ATOM 3712 C CA . LEU A 1 505 ? 104.624 69.389 26.450 1.00 17.46 472 LEU A CA 1
ATOM 3713 C C . LEU A 1 505 ? 106.007 69.652 25.894 1.00 18.79 472 LEU A C 1
ATOM 3714 O O . LEU A 1 505 ? 107.010 69.197 26.451 1.00 17.43 472 LEU A O 1
ATOM 3719 N N . ASN A 1 506 ? 106.059 70.393 24.782 1.00 18.38 473 ASN A N 1
ATOM 3720 C CA . ASN A 1 506 ? 107.339 70.811 24.222 1.00 18.58 473 ASN A CA 1
ATOM 3721 C C . ASN A 1 506 ? 107.788 72.061 24.981 1.00 21.27 473 ASN A C 1
ATOM 3722 O O . ASN A 1 506 ? 107.320 73.181 24.726 1.00 18.06 473 ASN A O 1
ATOM 3727 N N . ASP A 1 507 ? 108.681 71.847 25.941 1.00 17.15 474 ASP A N 1
ATOM 3728 C CA . ASP A 1 507 ? 109.168 72.864 26.869 1.00 22.72 474 ASP A CA 1
ATOM 3729 C C . ASP A 1 507 ? 109.995 73.953 26.208 1.00 22.77 474 ASP A C 1
ATOM 3730 O O . ASP A 1 507 ? 110.340 74.926 26.874 1.00 22.57 474 ASP A O 1
ATOM 3735 N N . THR A 1 508 ? 110.404 73.765 24.962 1.00 22.61 475 THR A N 1
ATOM 3736 C CA . THR A 1 508 ? 111.083 74.778 24.181 1.00 23.39 475 THR A CA 1
ATOM 3737 C C . THR A 1 508 ? 110.112 75.666 23.419 1.00 25.01 475 THR A C 1
ATOM 3738 O O . THR A 1 508 ? 110.500 76.745 22.965 1.00 25.50 475 THR A O 1
ATOM 3742 N N . LEU A 1 509 ? 108.891 75.179 23.175 1.00 21.40 476 LEU A N 1
ATOM 3743 C CA . LEU A 1 509 ? 107.881 75.901 22.417 1.00 19.95 476 LEU A CA 1
ATOM 3744 C C . LEU A 1 509 ? 106.919 76.671 23.317 1.00 22.75 476 LEU A C 1
ATOM 3745 O O . LEU A 1 509 ? 106.654 77.851 23.078 1.00 24.23 476 LEU A O 1
ATOM 3750 N N . LEU A 1 510 ? 106.372 76.024 24.341 1.00 19.71 477 LEU A N 1
ATOM 3751 C CA . LEU A 1 510 ? 105.469 76.693 25.264 1.00 18.10 477 LEU A CA 1
ATOM 3752 C C . LEU A 1 510 ? 106.287 77.276 26.403 1.00 19.14 477 LEU A C 1
ATOM 3753 O O . LEU A 1 510 ? 107.132 76.578 26.975 1.00 21.64 477 LEU A O 1
ATOM 3758 N N . THR A 1 511 ? 106.013 78.539 26.746 1.00 17.31 478 THR A N 1
ATOM 3759 C CA . THR A 1 511 ? 106.660 79.169 27.891 1.00 21.65 478 THR A CA 1
ATOM 3760 C C . THR A 1 511 ? 106.166 78.517 29.173 1.00 22.79 478 THR A C 1
ATOM 3761 O O . THR A 1 511 ? 105.110 77.874 29.211 1.00 20.16 478 THR A O 1
ATOM 3765 N N . ALA A 1 512 ? 106.913 78.737 30.252 1.00 24.75 479 ALA A N 1
ATOM 3766 C CA . ALA A 1 512 ? 106.479 78.190 31.536 1.00 24.92 479 ALA A CA 1
ATOM 3767 C C . ALA A 1 512 ? 105.071 78.664 31.876 1.00 21.67 479 ALA A C 1
ATOM 3768 O O . ALA A 1 512 ? 104.231 77.869 32.316 1.00 22.07 479 ALA A O 1
ATOM 3770 N N . ALA A 1 513 ? 104.765 79.939 31.601 1.00 19.90 480 ALA A N 1
ATOM 3771 C CA . ALA A 1 513 ? 103.436 80.459 31.908 1.00 21.32 480 ALA A CA 1
ATOM 3772 C C . ALA A 1 513 ? 102.352 79.835 31.019 1.00 18.15 480 ALA A C 1
ATOM 3773 O O . ALA A 1 513 ? 101.222 79.596 31.476 1.00 15.18 480 ALA A O 1
ATOM 3775 N N . GLU A 1 514 ? 102.665 79.581 29.744 1.00 20.35 481 GLU A N 1
ATOM 3776 C CA . GLU A 1 514 ? 101.709 78.876 28.882 1.00 17.94 481 GLU A CA 1
ATOM 3777 C C . GLU A 1 514 ? 101.446 77.474 29.395 1.00 19.33 481 GLU A C 1
ATOM 3778 O O . GLU A 1 514 ? 100.304 77.009 29.405 1.00 19.68 481 GLU A O 1
ATOM 3784 N N . GLN A 1 515 ? 102.501 76.777 29.804 1.00 19.86 482 GLN A N 1
ATOM 3785 C CA . GLN A 1 515 ? 102.338 75.409 30.285 1.00 20.98 482 GLN A CA 1
ATOM 3786 C C . GLN A 1 515 ? 101.483 75.383 31.550 1.00 22.29 482 GLN A C 1
ATOM 3787 O O . GLN A 1 515 ? 100.518 74.614 31.651 1.00 22.33 482 GLN A O 1
ATOM 3793 N N . ALA A 1 516 ? 101.803 76.265 32.511 1.00 22.59 483 ALA A N 1
ATOM 3794 C CA . ALA A 1 516 ? 101.031 76.341 33.746 1.00 22.14 483 ALA A CA 1
ATOM 3795 C C . ALA A 1 516 ? 99.580 76.668 33.463 1.00 20.54 483 ALA A C 1
ATOM 3796 O O . ALA A 1 516 ? 98.680 76.129 34.109 1.00 20.85 483 ALA A O 1
ATOM 3798 N N . ALA A 1 517 ? 99.331 77.599 32.536 1.00 20.45 484 ALA A N 1
ATOM 3799 C CA . ALA A 1 517 ? 97.961 77.953 32.209 1.00 17.78 484 ALA A CA 1
ATOM 3800 C C . ALA A 1 517 ? 97.233 76.797 31.535 1.00 19.90 484 ALA A C 1
ATOM 3801 O O . ALA A 1 517 ? 96.035 76.621 31.743 1.00 19.71 484 ALA A O 1
ATOM 3803 N N . LEU A 1 518 ? 97.919 76.017 30.695 1.00 20.20 485 LEU A N 1
ATOM 3804 C CA . LEU A 1 518 ? 97.223 74.907 30.038 1.00 18.04 485 LEU A CA 1
ATOM 3805 C C . LEU A 1 518 ? 96.874 73.834 31.042 1.00 17.21 485 LEU A C 1
ATOM 3806 O O . LEU A 1 518 ? 95.766 73.307 31.023 1.00 16.85 485 LEU A O 1
ATOM 3811 N N . ILE A 1 519 ? 97.803 73.529 31.952 1.00 15.54 486 ILE A N 1
ATOM 3812 C CA . ILE A 1 519 ? 97.522 72.561 33.011 1.00 22.88 486 ILE A CA 1
ATOM 3813 C C . ILE A 1 519 ? 96.360 73.034 33.866 1.00 19.74 486 ILE A C 1
ATOM 3814 O O . ILE A 1 519 ? 95.436 72.269 34.162 1.00 24.63 486 ILE A O 1
ATOM 3819 N N . GLU A 1 520 ? 96.398 74.303 34.284 1.00 22.07 487 GLU A N 1
ATOM 3820 C CA . GLU A 1 520 ? 95.306 74.871 35.068 1.00 21.71 487 GLU A CA 1
ATOM 3821 C C . GLU A 1 520 ? 93.974 74.806 34.307 1.00 25.03 487 GLU A C 1
ATOM 3822 O O . GLU A 1 520 ? 92.941 74.472 34.892 1.00 20.15 487 GLU A O 1
ATOM 3828 N N . ALA A 1 521 ? 93.971 75.130 33.008 1.00 20.79 488 ALA A N 1
ATOM 3829 C CA . ALA A 1 521 ? 92.740 75.010 32.211 1.00 19.41 488 ALA A CA 1
ATOM 3830 C C . ALA A 1 521 ? 92.218 73.569 32.175 1.00 17.63 488 ALA A C 1
ATOM 3831 O O . ALA A 1 521 ? 91.004 73.319 32.282 1.00 17.73 488 ALA A O 1
ATOM 3833 N N . LEU A 1 522 ? 93.117 72.605 32.019 1.00 22.74 489 LEU A N 1
ATOM 3834 C CA . LEU A 1 522 ? 92.677 71.215 31.973 1.00 23.68 489 LEU A CA 1
ATOM 3835 C C . LEU A 1 522 ? 92.023 70.802 33.292 1.00 23.68 489 LEU A C 1
ATOM 3836 O O . LEU A 1 522 ? 90.915 70.235 33.304 1.00 20.59 489 LEU A O 1
ATOM 3841 N N . PHE A 1 523 ? 92.689 71.100 34.417 1.00 21.22 490 PHE A N 1
ATOM 3842 C CA . PHE A 1 523 ? 92.144 70.708 35.715 1.00 20.78 490 PHE A CA 1
ATOM 3843 C C . PHE A 1 523 ? 90.846 71.456 36.007 1.00 22.36 490 PHE A C 1
ATOM 3844 O O . PHE A 1 523 ? 89.915 70.884 36.589 1.00 24.17 490 PHE A O 1
ATOM 3852 N N . ASP A 1 524 ? 90.748 72.726 35.599 1.00 19.76 491 ASP A N 1
ATOM 3853 C CA . ASP A 1 524 ? 89.501 73.456 35.804 1.00 21.99 491 ASP A CA 1
ATOM 3854 C C . ASP A 1 524 ? 88.354 72.861 34.990 1.00 25.12 491 ASP A C 1
ATOM 3855 O O . ASP A 1 524 ? 87.207 72.823 35.463 1.00 22.18 491 ASP A O 1
ATOM 3860 N N . ALA A 1 525 ? 88.624 72.443 33.741 1.00 21.33 492 ALA A N 1
ATOM 3861 C CA . ALA A 1 525 ? 87.573 71.810 32.949 1.00 20.12 492 ALA A CA 1
ATOM 3862 C C . ALA A 1 525 ? 87.150 70.490 33.574 1.00 22.67 492 ALA A C 1
ATOM 3863 O O . ALA A 1 525 ? 85.954 70.199 33.664 1.00 23.57 492 ALA A O 1
ATOM 3865 N N . LEU A 1 526 ? 88.116 69.674 34.006 1.00 20.10 493 LEU A N 1
ATOM 3866 C CA . LEU A 1 526 ? 87.760 68.417 34.647 1.00 24.72 493 LEU A CA 1
ATOM 3867 C C . LEU A 1 526 ? 86.899 68.661 35.883 1.00 26.66 493 LEU A C 1
ATOM 3868 O O . LEU A 1 526 ? 85.864 68.008 36.077 1.00 26.95 493 LEU A O 1
ATOM 3873 N N . ASP A 1 527 ? 87.293 69.635 36.702 1.00 25.51 494 ASP A N 1
ATOM 3874 C CA . ASP A 1 527 ? 86.558 69.939 37.927 1.00 22.68 494 ASP A CA 1
ATOM 3875 C C . ASP A 1 527 ? 85.152 70.419 37.619 1.00 26.39 494 ASP A C 1
ATOM 3876 O O . ASP A 1 527 ? 84.163 69.865 38.110 1.00 29.59 494 ASP A O 1
ATOM 3881 N N . ARG A 1 528 ? 85.049 71.442 36.781 1.00 22.60 495 ARG A N 1
ATOM 3882 C CA . ARG A 1 528 ? 83.781 72.101 36.524 1.00 25.61 495 ARG A CA 1
ATOM 3883 C C . ARG A 1 528 ? 82.805 71.188 35.780 1.00 30.21 495 ARG A C 1
ATOM 3884 O O . ARG A 1 528 ? 81.614 71.140 36.119 1.00 32.36 495 ARG A O 1
ATOM 3892 N N . PHE A 1 529 ? 83.255 70.468 34.749 1.00 26.58 496 PHE A N 1
ATOM 3893 C CA . PHE A 1 529 ? 82.266 69.725 33.977 1.00 28.08 496 PHE A CA 1
ATOM 3894 C C . PHE A 1 529 ? 82.107 68.283 34.425 1.00 27.27 496 PHE A C 1
ATOM 3895 O O . PHE A 1 529 ? 81.056 67.697 34.151 1.00 26.25 496 PHE A O 1
ATOM 3903 N N . LEU A 1 530 ? 83.097 67.687 35.126 1.00 22.46 497 LEU A N 1
ATOM 3904 C CA . LEU A 1 530 ? 82.972 66.275 35.473 1.00 22.78 497 LEU A CA 1
ATOM 3905 C C . LEU A 1 530 ? 82.963 66.014 36.969 1.00 30.38 497 LEU A C 1
ATOM 3906 O O . LEU A 1 530 ? 82.304 65.083 37.419 1.00 32.19 497 LEU A O 1
ATOM 3911 N N . LEU A 1 531 ? 83.667 66.799 37.753 1.00 30.55 498 LEU A N 1
ATOM 3912 C CA . LEU A 1 531 ? 83.652 66.521 39.175 1.00 34.08 498 LEU A CA 1
ATOM 3913 C C . LEU A 1 531 ? 82.447 67.119 39.877 1.00 42.47 498 LEU A C 1
ATOM 3914 O O . LEU A 1 531 ? 81.888 66.488 40.773 1.00 47.42 498 LEU A O 1
ATOM 3919 N N . GLN A 1 532 ? 81.989 68.280 39.458 1.00 52.45 499 GLN A N 1
ATOM 3920 C CA . GLN A 1 532 ? 81.194 69.058 40.387 1.00 66.23 499 GLN A CA 1
ATOM 3921 C C . GLN A 1 532 ? 79.723 68.679 40.337 1.00 74.12 499 GLN A C 1
ATOM 3922 O O . GLN A 1 532 ? 79.214 68.150 39.341 1.00 71.57 499 GLN A O 1
ATOM 3928 N N . ALA A 1 533 ? 79.055 68.977 41.461 1.00 82.77 500 ALA A N 1
ATOM 3929 C CA . ALA A 1 533 ? 77.731 68.499 41.853 1.00 90.52 500 ALA A CA 1
ATOM 3930 C C . ALA A 1 533 ? 77.780 67.061 42.347 1.00 94.70 500 ALA A C 1
ATOM 3931 O O . ALA A 1 533 ? 76.762 66.361 42.332 1.00 95.21 500 ALA A O 1
ATOM 3933 N N . ALA A 1 534 ? 78.950 66.610 42.793 1.00 96.16 501 ALA A N 1
ATOM 3934 C CA . ALA A 1 534 ? 79.105 65.215 43.169 1.00 97.22 501 ALA A CA 1
ATOM 3935 C C . ALA A 1 534 ? 80.139 65.187 44.298 1.00 101.92 501 ALA A C 1
ATOM 3936 O O . ALA A 1 534 ? 81.257 64.698 44.069 1.00 101.25 501 ALA A O 1
ATOM 3938 N N . PRO A 1 535 ? 79.848 65.674 45.511 1.00 106.76 502 PRO A N 1
ATOM 3939 C CA . PRO A 1 535 ? 79.508 65.494 46.929 1.00 111.77 502 PRO A CA 1
ATOM 3940 C C . PRO A 1 535 ? 78.074 65.134 47.287 1.00 117.64 502 PRO A C 1
ATOM 3941 O O . PRO A 1 535 ? 77.125 65.830 46.911 1.00 116.26 502 PRO A O 1
ATOM 3945 N N . ALA A 1 536 ? 77.919 64.017 48.002 1.00 124.49 503 ALA A N 1
ATOM 3946 C CA . ALA A 1 536 ? 76.598 63.452 48.290 1.00 125.91 503 ALA A CA 1
ATOM 3947 C C . ALA A 1 536 ? 76.176 63.844 49.706 1.00 126.71 503 ALA A C 1
ATOM 3948 O O . ALA A 1 536 ? 76.263 63.060 50.654 1.00 128.64 503 ALA A O 1
ATOM 3950 N N . ALA A 1 537 ? 75.695 65.084 49.838 1.00 123.02 504 ALA A N 1
ATOM 3951 C CA . ALA A 1 537 ? 75.269 65.645 51.118 1.00 118.45 504 ALA A CA 1
ATOM 3952 C C . ALA A 1 537 ? 76.396 65.605 52.149 1.00 115.39 504 ALA A C 1
ATOM 3953 O O . ALA A 1 537 ? 76.362 64.807 53.093 1.00 115.56 504 ALA A O 1
ATOM 3955 N N . ALA A 1 538 ? 77.399 66.477 51.971 1.00 111.10 505 ALA A N 1
ATOM 3956 C CA . ALA A 1 538 ? 78.565 66.641 52.834 1.00 106.82 505 ALA A CA 1
ATOM 3957 C C . ALA A 1 538 ? 78.376 67.930 53.636 1.00 104.54 505 ALA A C 1
ATOM 3958 O O . ALA A 1 538 ? 77.409 68.655 53.374 1.00 104.29 505 ALA A O 1
ATOM 3960 N N . PRO A 1 539 ? 79.239 68.274 54.598 1.00 101.51 506 PRO A N 1
ATOM 3961 C CA . PRO A 1 539 ? 78.931 69.426 55.457 1.00 96.17 506 PRO A CA 1
ATOM 3962 C C . PRO A 1 539 ? 78.942 70.756 54.720 1.00 87.80 506 PRO A C 1
ATOM 3963 O O . PRO A 1 539 ? 79.768 71.008 53.839 1.00 87.62 506 PRO A O 1
ATOM 3967 N N . LEU A 1 540 ? 78.042 71.636 55.148 1.00 80.61 507 LEU A N 1
ATOM 3968 C CA . LEU A 1 540 ? 77.838 72.941 54.534 1.00 74.47 507 LEU A CA 1
ATOM 3969 C C . LEU A 1 540 ? 78.554 74.006 55.355 1.00 73.25 507 LEU A C 1
ATOM 3970 O O . LEU A 1 540 ? 78.449 74.023 56.587 1.00 76.04 507 LEU A O 1
ATOM 3975 N N . THR A 1 541 ? 79.275 74.893 54.674 1.00 68.70 508 THR A N 1
ATOM 3976 C CA . THR A 1 541 ? 79.946 76.010 55.321 1.00 63.37 508 THR A CA 1
ATOM 3977 C C . THR A 1 541 ? 79.499 77.305 54.660 1.00 59.78 508 THR A C 1
ATOM 3978 O O . THR A 1 541 ? 79.128 77.318 53.485 1.00 58.05 508 THR A O 1
ATOM 3982 N N . THR A 1 542 ? 79.535 78.398 55.422 1.00 54.66 509 THR A N 1
ATOM 3983 C CA . THR A 1 542 ? 79.211 79.727 54.914 1.00 51.11 509 THR A CA 1
ATOM 3984 C C . THR A 1 542 ? 80.462 80.589 54.987 1.00 46.28 509 THR A C 1
ATOM 3985 O O . THR A 1 542 ? 81.109 80.655 56.037 1.00 43.12 509 THR A O 1
ATOM 3989 N N . GLU A 1 543 ? 80.837 81.202 53.866 1.00 40.31 510 GLU A N 1
ATOM 3990 C CA . GLU A 1 543 ? 82.007 82.068 53.829 1.00 41.05 510 GLU A CA 1
ATOM 3991 C C . GLU A 1 543 ? 81.642 83.399 53.177 1.00 42.62 510 GLU A C 1
ATOM 3992 O O . GLU A 1 543 ? 80.812 83.445 52.258 1.00 39.69 510 GLU A O 1
ATOM 3998 N N . VAL A 1 544 ? 82.265 84.492 53.661 1.00 33.89 511 VAL A N 1
ATOM 3999 C CA . VAL A 1 544 ? 82.112 85.814 53.057 1.00 32.20 511 VAL A CA 1
ATOM 4000 C C . VAL A 1 544 ? 82.997 85.955 51.829 1.00 34.42 511 VAL A C 1
ATOM 4001 O O . VAL A 1 544 ? 84.174 85.594 51.858 1.00 36.17 511 VAL A O 1
ATOM 4005 N N . LEU A 1 545 ? 82.458 86.530 50.757 1.00 39.65 512 LEU A N 1
ATOM 4006 C CA . LEU A 1 545 ? 83.264 86.715 49.554 1.00 43.99 512 LEU A CA 1
ATOM 4007 C C . LEU A 1 545 ? 83.831 88.140 49.472 1.00 49.46 512 LEU A C 1
ATOM 4008 O O . LEU A 1 545 ? 84.978 88.326 49.046 1.00 49.30 512 LEU A O 1
ATOM 4014 N N . GLN B 1 27 ? 75.559 73.278 31.301 1.00 44.73 -6 GLN B N 1
ATOM 4015 C CA . GLN B 1 27 ? 76.392 74.371 31.815 1.00 43.02 -6 GLN B CA 1
ATOM 4016 C C . GLN B 1 27 ? 77.275 75.041 30.777 1.00 41.75 -6 GLN B C 1
ATOM 4017 O O . GLN B 1 27 ? 77.945 74.376 29.974 1.00 38.07 -6 GLN B O 1
ATOM 4023 N N . GLY B 1 28 ? 77.284 76.371 30.811 1.00 38.65 -5 GLY B N 1
ATOM 4024 C CA . GLY B 1 28 ? 77.992 77.127 29.803 1.00 36.00 -5 GLY B CA 1
ATOM 4025 C C . GLY B 1 28 ? 79.499 77.004 29.950 1.00 38.95 -5 GLY B C 1
ATOM 4026 O O . GLY B 1 28 ? 80.024 76.624 30.999 1.00 37.05 -5 GLY B O 1
ATOM 4027 N N . ILE B 1 29 ? 80.189 77.366 28.863 1.00 40.04 -4 ILE B N 1
ATOM 4028 C CA . ILE B 1 29 ? 81.637 77.180 28.732 1.00 40.73 -4 ILE B CA 1
ATOM 4029 C C . ILE B 1 29 ? 82.383 78.322 29.389 1.00 34.59 -4 ILE B C 1
ATOM 4030 O O . ILE B 1 29 ? 83.470 78.130 29.930 1.00 34.71 -4 ILE B O 1
ATOM 4035 N N . ASP B 1 30 ? 81.818 79.529 29.323 1.00 35.07 -3 ASP B N 1
ATOM 4036 C CA . ASP B 1 30 ? 82.455 80.763 29.786 1.00 30.54 -3 ASP B CA 1
ATOM 4037 C C . ASP B 1 30 ? 81.623 81.433 30.869 1.00 26.93 -3 ASP B C 1
ATOM 4038 O O . ASP B 1 30 ? 80.902 82.395 30.582 1.00 28.90 -3 ASP B O 1
ATOM 4043 N N . PRO B 1 31 ? 81.766 81.041 32.132 1.00 31.88 -2 PRO B N 1
ATOM 4044 C CA . PRO B 1 31 ? 80.946 81.671 33.182 1.00 34.93 -2 PRO B CA 1
ATOM 4045 C C . PRO B 1 31 ? 81.113 83.170 33.245 1.00 36.14 -2 PRO B C 1
ATOM 4046 O O . PRO B 1 31 ? 80.155 83.867 33.598 1.00 33.08 -2 PRO B O 1
ATOM 4050 N N . PHE B 1 32 ? 82.250 83.694 32.792 1.00 41.20 -1 PHE B N 1
ATOM 4051 C CA . PHE B 1 32 ? 82.499 85.126 32.894 1.00 41.51 -1 PHE B CA 1
ATOM 4052 C C . PHE B 1 32 ? 81.520 85.941 32.042 1.00 35.59 -1 PHE B C 1
ATOM 4053 O O . PHE B 1 32 ? 81.236 87.103 32.376 1.00 38.02 -1 PHE B O 1
ATOM 4061 N N . THR B 1 33 ? 80.964 85.365 30.978 1.00 31.55 0 THR B N 1
ATOM 4062 C CA . THR B 1 33 ? 80.033 86.092 30.125 1.00 36.84 0 THR B CA 1
ATOM 4063 C C . THR B 1 33 ? 78.616 85.511 30.130 1.00 40.94 0 THR B C 1
ATOM 4064 O O . THR B 1 33 ? 77.795 85.917 29.299 1.00 41.57 0 THR B O 1
ATOM 4068 N N . MET B 1 34 ? 78.300 84.594 31.047 1.00 35.65 1 MET B N 1
ATOM 4069 C CA . MET B 1 34 ? 76.913 84.197 31.245 1.00 34.27 1 MET B CA 1
ATOM 4070 C C . MET B 1 34 ? 76.138 85.350 31.861 1.00 30.85 1 MET B C 1
ATOM 4071 O O . MET B 1 34 ? 76.711 86.248 32.472 1.00 35.16 1 MET B O 1
ATOM 4076 N N . THR B 1 35 ? 74.814 85.311 31.731 1.00 29.46 2 THR B N 1
ATOM 4077 C CA . THR B 1 35 ? 73.998 86.235 32.510 1.00 29.05 2 THR B CA 1
ATOM 4078 C C . THR B 1 35 ? 74.093 85.856 33.976 1.00 23.97 2 THR B C 1
ATOM 4079 O O . THR B 1 35 ? 74.348 84.697 34.313 1.00 24.05 2 THR B O 1
ATOM 4083 N N . ILE B 1 36 ? 73.841 86.848 34.847 1.00 29.55 3 ILE B N 1
ATOM 4084 C CA . ILE B 1 36 ? 73.812 86.546 36.285 1.00 26.05 3 ILE B CA 1
ATOM 4085 C C . ILE B 1 36 ? 72.828 85.467 36.633 1.00 25.92 3 ILE B C 1
ATOM 4086 O O . ILE B 1 36 ? 73.196 84.544 37.394 1.00 29.80 3 ILE B O 1
ATOM 4091 N N . PRO B 1 37 ? 71.578 85.445 36.138 1.00 26.68 4 PRO B N 1
ATOM 4092 C CA . PRO B 1 37 ? 70.719 84.292 36.428 1.00 26.47 4 PRO B CA 1
ATOM 4093 C C . PRO B 1 37 ? 71.335 82.962 36.025 1.00 25.14 4 PRO B C 1
ATOM 4094 O O . PRO B 1 37 ? 71.249 81.998 36.802 1.00 25.98 4 PRO B O 1
ATOM 4098 N N . ALA B 1 38 ? 71.980 82.882 34.854 1.00 24.51 5 ALA B N 1
ATOM 4099 C CA . ALA B 1 38 ? 72.598 81.625 34.449 1.00 23.08 5 ALA B CA 1
ATOM 4100 C C . ALA B 1 38 ? 73.798 81.281 35.338 1.00 22.67 5 ALA B C 1
ATOM 4101 O O . ALA B 1 38 ? 73.948 80.130 35.756 1.00 24.45 5 ALA B O 1
ATOM 4103 N N . LEU B 1 39 ? 74.636 82.265 35.660 1.00 22.04 6 LEU B N 1
ATOM 4104 C CA . LEU B 1 39 ? 75.771 82.012 36.561 1.00 23.16 6 LEU B CA 1
ATOM 4105 C C . LEU B 1 39 ? 75.297 81.481 37.909 1.00 27.25 6 LEU B C 1
ATOM 4106 O O . LEU B 1 39 ? 75.836 80.495 38.438 1.00 31.32 6 LEU B O 1
ATOM 4111 N N . LEU B 1 40 ? 74.276 82.133 38.482 1.00 29.75 7 LEU B N 1
ATOM 4112 C CA . LEU B 1 40 ? 73.743 81.712 39.770 1.00 28.80 7 LEU B CA 1
ATOM 4113 C C . LEU B 1 40 ? 73.097 80.335 39.695 1.00 27.82 7 LEU B C 1
ATOM 4114 O O . LEU B 1 40 ? 73.249 79.528 40.614 1.00 26.75 7 LEU B O 1
ATOM 4119 N N . SER B 1 41 ? 72.388 80.030 38.599 1.00 29.51 8 SER B N 1
ATOM 4120 C CA . SER B 1 41 ? 71.800 78.702 38.455 1.00 30.48 8 SER B CA 1
ATOM 4121 C C . SER B 1 41 ? 72.862 77.625 38.340 1.00 31.72 8 SER B C 1
ATOM 4122 O O . SER B 1 41 ? 72.678 76.505 38.848 1.00 36.97 8 SER B O 1
ATOM 4125 N N . GLU B 1 42 ? 73.933 77.912 37.590 1.00 33.00 9 GLU B N 1
ATOM 4126 C CA . GLU B 1 42 ? 75.041 76.967 37.472 1.00 33.52 9 GLU B CA 1
ATOM 4127 C C . GLU B 1 42 ? 75.657 76.697 38.833 1.00 31.87 9 GLU B C 1
ATOM 4128 O O . GLU B 1 42 ? 75.924 75.547 39.195 1.00 33.90 9 GLU B O 1
ATOM 4134 N N . LEU B 1 43 ? 75.899 77.754 39.605 1.00 30.34 10 LEU B N 1
ATOM 4135 C CA . LEU B 1 43 ? 76.428 77.558 40.955 1.00 33.27 10 LEU B CA 1
ATOM 4136 C C . LEU B 1 43 ? 75.454 76.763 41.818 1.00 32.73 10 LEU B C 1
ATOM 4137 O O . LEU B 1 43 ? 75.864 75.890 42.594 1.00 34.84 10 LEU B O 1
ATOM 4142 N N . GLN B 1 44 ? 74.158 77.027 41.659 1.00 40.35 11 GLN B N 1
ATOM 4143 C CA . GLN B 1 44 ? 73.116 76.327 42.407 1.00 48.70 11 GLN B CA 1
ATOM 4144 C C . GLN B 1 44 ? 73.154 74.827 42.143 1.00 45.59 11 GLN B C 1
ATOM 4145 O O . GLN B 1 44 ? 73.118 74.013 43.078 1.00 44.71 11 GLN B O 1
ATOM 4151 N N . ALA B 1 45 ? 73.258 74.448 40.867 1.00 39.66 12 ALA B N 1
ATOM 4152 C CA . ALA B 1 45 ? 73.341 73.038 40.521 1.00 43.16 12 ALA B CA 1
ATOM 4153 C C . ALA B 1 45 ? 74.583 72.355 41.103 1.00 47.67 12 ALA B C 1
ATOM 4154 O O . ALA B 1 45 ? 74.555 71.136 41.314 1.00 52.85 12 ALA B O 1
ATOM 4156 N N . ARG B 1 46 ? 75.654 73.094 41.404 1.00 44.52 13 ARG B N 1
ATOM 4157 C CA . ARG B 1 46 ? 76.840 72.498 42.014 1.00 42.67 13 ARG B CA 1
ATOM 4158 C C . ARG B 1 46 ? 76.839 72.620 43.534 1.00 41.03 13 ARG B C 1
ATOM 4159 O O . ARG B 1 46 ? 77.870 72.359 44.163 1.00 38.79 13 ARG B O 1
ATOM 4167 N N . GLY B 1 47 ? 75.697 72.964 44.131 1.00 44.53 14 GLY B N 1
ATOM 4168 C CA . GLY B 1 47 ? 75.566 73.113 45.573 1.00 44.12 14 GLY B CA 1
ATOM 4169 C C . GLY B 1 47 ? 76.096 74.396 46.186 1.00 46.32 14 GLY B C 1
ATOM 4170 O O . GLY B 1 47 ? 76.456 74.404 47.359 1.00 51.47 14 GLY B O 1
ATOM 4171 N N . ILE B 1 48 ? 76.156 75.484 45.428 1.00 44.28 15 ILE B N 1
ATOM 4172 C CA . ILE B 1 48 ? 76.672 76.765 45.897 1.00 38.78 15 ILE B CA 1
ATOM 4173 C C . ILE B 1 48 ? 75.571 77.810 45.795 1.00 37.77 15 ILE B C 1
ATOM 4174 O O . ILE B 1 48 ? 75.070 78.077 44.700 1.00 38.64 15 ILE B O 1
ATOM 4179 N N . THR B 1 49 ? 75.200 78.415 46.921 1.00 37.18 16 THR B N 1
ATOM 4180 C CA . THR B 1 49 ? 74.154 79.430 46.944 1.00 34.48 16 THR B CA 1
ATOM 4181 C C . THR B 1 49 ? 74.719 80.748 47.455 1.00 35.48 16 THR B C 1
ATOM 4182 O O . THR B 1 49 ? 75.425 80.769 48.471 1.00 38.28 16 THR B O 1
ATOM 4186 N N . LEU B 1 50 ? 74.457 81.838 46.734 1.00 33.22 17 LEU B N 1
ATOM 4187 C CA . LEU B 1 50 ? 74.950 83.155 47.135 1.00 36.78 17 LEU B CA 1
ATOM 4188 C C . LEU B 1 50 ? 73.883 83.920 47.919 1.00 40.11 17 LEU B C 1
ATOM 4189 O O . LEU B 1 50 ? 72.682 83.702 47.752 1.00 36.61 17 LEU B O 1
ATOM 4194 N N . SER B 1 51 ? 74.334 84.764 48.841 1.00 41.72 18 SER B N 1
ATOM 4195 C CA . SER B 1 51 ? 73.411 85.580 49.614 1.00 42.37 18 SER B CA 1
ATOM 4196 C C . SER B 1 51 ? 74.044 86.938 49.889 1.00 41.04 18 SER B C 1
ATOM 4197 O O . SER B 1 51 ? 75.265 87.069 50.014 1.00 38.57 18 SER B O 1
ATOM 4200 N N . LEU B 1 52 ? 73.184 87.934 50.037 1.00 37.32 19 LEU B N 1
ATOM 4201 C CA . LEU B 1 52 ? 73.565 89.311 50.281 1.00 39.83 19 LEU B CA 1
ATOM 4202 C C . LEU B 1 52 ? 72.969 89.756 51.608 1.00 48.70 19 LEU B C 1
ATOM 4203 O O . LEU B 1 52 ? 71.756 89.614 51.819 1.00 49.64 19 LEU B O 1
ATOM 4208 N N . ALA B 1 53 ? 73.814 90.296 52.493 1.00 50.93 20 ALA B N 1
ATOM 4209 C CA . ALA B 1 53 ? 73.338 90.875 53.750 1.00 54.87 20 ALA B CA 1
ATOM 4210 C C . ALA B 1 53 ? 74.222 92.052 54.121 1.00 55.56 20 ALA B C 1
ATOM 4211 O O . ALA B 1 53 ? 75.439 91.891 54.252 1.00 55.12 20 ALA B O 1
ATOM 4213 N N . ASP B 1 54 ? 73.614 93.226 54.294 1.00 56.63 21 ASP B N 1
ATOM 4214 C CA . ASP B 1 54 ? 74.340 94.429 54.709 1.00 61.88 21 ASP B CA 1
ATOM 4215 C C . ASP B 1 54 ? 75.471 94.779 53.744 1.00 59.73 21 ASP B C 1
ATOM 4216 O O . ASP B 1 54 ? 76.572 95.165 54.156 1.00 56.16 21 ASP B O 1
ATOM 4221 N N . GLY B 1 55 ? 75.202 94.652 52.449 1.00 55.78 22 GLY B N 1
ATOM 4222 C CA . GLY B 1 55 ? 76.229 94.890 51.461 1.00 53.50 22 GLY B CA 1
ATOM 4223 C C . GLY B 1 55 ? 77.339 93.868 51.432 1.00 55.50 22 GLY B C 1
ATOM 4224 O O . GLY B 1 55 ? 78.245 93.992 50.602 1.00 59.57 22 GLY B O 1
ATOM 4225 N N . GLU B 1 56 ? 77.319 92.879 52.323 1.00 56.67 23 GLU B N 1
ATOM 4226 C CA . GLU B 1 56 ? 78.306 91.806 52.312 1.00 59.24 23 GLU B CA 1
ATOM 4227 C C . GLU B 1 56 ? 77.761 90.614 51.521 1.00 52.62 23 GLU B C 1
ATOM 4228 O O . GLU B 1 56 ? 76.670 90.103 51.797 1.00 50.72 23 GLU B O 1
ATOM 4234 N N . LEU B 1 57 ? 78.526 90.191 50.534 1.00 48.63 24 LEU B N 1
ATOM 4235 C CA . LEU B 1 57 ? 78.209 89.046 49.700 1.00 41.62 24 LEU B CA 1
ATOM 4236 C C . LEU B 1 57 ? 78.859 87.801 50.298 1.00 40.98 24 LEU B C 1
ATOM 4237 O O . LEU B 1 57 ? 80.024 87.845 50.699 1.00 40.30 24 LEU B O 1
ATOM 4242 N N . SER B 1 58 ? 78.100 86.711 50.412 1.00 38.25 25 SER B N 1
ATOM 4243 C CA . SER B 1 58 ? 78.628 85.470 50.965 1.00 40.65 25 SER B CA 1
ATOM 4244 C C . SER B 1 58 ? 78.067 84.283 50.189 1.00 39.58 25 SER B C 1
ATOM 4245 O O . SER B 1 58 ? 77.127 84.413 49.400 1.00 40.23 25 SER B O 1
ATOM 4248 N N . PHE B 1 59 ? 78.642 83.112 50.437 1.00 36.64 26 PHE B N 1
ATOM 4249 C CA . PHE B 1 59 ? 78.247 81.895 49.752 1.00 39.85 26 PHE B CA 1
ATOM 4250 C C . PHE B 1 59 ? 78.205 80.724 50.727 1.00 45.93 26 PHE B C 1
ATOM 4251 O O . PHE B 1 59 ? 79.013 80.635 51.668 1.00 41.74 26 PHE B O 1
ATOM 4259 N N . ARG B 1 60 ? 77.253 79.825 50.482 1.00 45.62 27 ARG B N 1
ATOM 4260 C CA . ARG B 1 60 ? 77.086 78.598 51.248 1.00 44.41 27 ARG B CA 1
ATOM 4261 C C . ARG B 1 60 ? 77.255 77.404 50.319 1.00 47.41 27 ARG B C 1
ATOM 4262 O O . ARG B 1 60 ? 76.628 77.346 49.251 1.00 43.56 27 ARG B O 1
ATOM 4270 N N . ALA B 1 61 ? 78.116 76.470 50.708 1.00 53.87 28 ALA B N 1
ATOM 4271 C CA . ALA B 1 61 ? 78.444 75.334 49.858 1.00 57.30 28 ALA B CA 1
ATOM 4272 C C . ALA B 1 61 ? 79.196 74.295 50.691 1.00 61.69 28 ALA B C 1
ATOM 4273 O O . ALA B 1 61 ? 79.749 74.623 51.741 1.00 61.90 28 ALA B O 1
ATOM 4275 N N . PRO B 1 62 ? 79.223 73.043 50.238 1.00 65.37 29 PRO B N 1
ATOM 4276 C CA . PRO B 1 62 ? 80.158 72.067 50.810 1.00 67.48 29 PRO B CA 1
ATOM 4277 C C . PRO B 1 62 ? 81.603 72.491 50.588 1.00 67.35 29 PRO B C 1
ATOM 4278 O O . PRO B 1 62 ? 81.909 73.352 49.761 1.00 65.93 29 PRO B O 1
ATOM 4282 N N . LYS B 1 63 ? 82.506 71.848 51.326 1.00 68.02 30 LYS B N 1
ATOM 4283 C CA . LYS B 1 63 ? 83.887 72.302 51.397 1.00 70.18 30 LYS B CA 1
ATOM 4284 C C . LYS B 1 63 ? 84.555 72.154 50.029 1.00 69.06 30 LYS B C 1
ATOM 4285 O O . LYS B 1 63 ? 84.325 71.178 49.305 1.00 70.08 30 LYS B O 1
ATOM 4291 N N . GLY B 1 64 ? 85.363 73.150 49.663 1.00 65.25 31 GLY B N 1
ATOM 4292 C CA . GLY B 1 64 ? 86.072 73.117 48.400 1.00 61.44 31 GLY B CA 1
ATOM 4293 C C . GLY B 1 64 ? 85.196 73.080 47.168 1.00 61.19 31 GLY B C 1
ATOM 4294 O O . GLY B 1 64 ? 85.694 72.808 46.068 1.00 63.60 31 GLY B O 1
ATOM 4295 N N . ALA B 1 65 ? 83.895 73.312 47.312 1.00 54.84 32 ALA B N 1
ATOM 4296 C CA . ALA B 1 65 ? 83.039 73.326 46.139 1.00 52.20 32 ALA B CA 1
ATOM 4297 C C . ALA B 1 65 ? 83.318 74.565 45.307 1.00 52.64 32 ALA B C 1
ATOM 4298 O O . ALA B 1 65 ? 83.358 74.498 44.073 1.00 58.76 32 ALA B O 1
ATOM 4300 N N . LEU B 1 66 ? 83.467 75.714 45.958 1.00 45.96 33 LEU B N 1
ATOM 4301 C CA . LEU B 1 66 ? 83.764 76.957 45.260 1.00 43.76 33 LEU B CA 1
ATOM 4302 C C . LEU B 1 66 ? 85.237 76.941 44.870 1.00 46.98 33 LEU B C 1
ATOM 4303 O O . LEU B 1 66 ? 86.116 77.017 45.734 1.00 53.66 33 LEU B O 1
ATOM 4308 N N . THR B 1 67 ? 85.508 76.894 43.576 1.00 48.31 34 THR B N 1
ATOM 4309 C CA . THR B 1 67 ? 86.864 76.771 43.068 1.00 50.43 34 THR B CA 1
ATOM 4310 C C . THR B 1 67 ? 87.524 78.136 42.926 1.00 50.40 34 THR B C 1
ATOM 4311 O O . THR B 1 67 ? 86.849 79.173 42.930 1.00 50.30 34 THR B O 1
ATOM 4315 N N . PRO B 1 68 ? 88.857 78.173 42.823 1.00 47.29 35 PRO B N 1
ATOM 4316 C CA . PRO B 1 68 ? 89.523 79.445 42.511 1.00 41.04 35 PRO B CA 1
ATOM 4317 C C . PRO B 1 68 ? 88.986 80.116 41.270 1.00 34.85 35 PRO B C 1
ATOM 4318 O O . PRO B 1 68 ? 88.837 81.341 41.254 1.00 36.04 35 PRO B O 1
ATOM 4322 N N . ALA B 1 69 ? 88.660 79.353 40.230 1.00 34.93 36 ALA B N 1
ATOM 4323 C CA . ALA B 1 69 ? 88.093 79.982 39.042 1.00 32.54 36 ALA B CA 1
ATOM 4324 C C . ALA B 1 69 ? 86.739 80.609 39.352 1.00 31.38 36 ALA B C 1
ATOM 4325 O O . ALA B 1 69 ? 86.449 81.736 38.915 1.00 31.43 36 ALA B O 1
ATOM 4327 N N . ASP B 1 70 ? 85.893 79.888 40.105 1.00 36.59 37 ASP B N 1
ATOM 4328 C CA . ASP B 1 70 ? 84.637 80.469 40.585 1.00 34.48 37 ASP B CA 1
ATOM 4329 C C . ASP B 1 70 ? 84.892 81.773 41.326 1.00 30.42 37 ASP B C 1
ATOM 4330 O O . ASP B 1 70 ? 84.212 82.775 41.100 1.00 31.25 37 ASP B O 1
ATOM 4335 N N . ARG B 1 71 ? 85.876 81.772 42.221 1.00 30.37 38 ARG B N 1
ATOM 4336 C CA . ARG B 1 71 ? 86.153 82.947 43.038 1.00 31.99 38 ARG B CA 1
ATOM 4337 C C . ARG B 1 71 ? 86.587 84.111 42.176 1.00 33.50 38 ARG B C 1
ATOM 4338 O O . ARG B 1 71 ? 86.207 85.260 42.434 1.00 36.73 38 ARG B O 1
ATOM 4346 N N . ALA B 1 72 ? 87.377 83.839 41.141 1.00 31.83 39 ALA B N 1
ATOM 4347 C CA . ALA B 1 72 ? 87.772 84.915 40.234 1.00 33.31 39 ALA B CA 1
ATOM 4348 C C . ALA B 1 72 ? 86.570 85.477 39.488 1.00 34.30 39 ALA B C 1
ATOM 4349 O O . ALA B 1 72 ? 86.472 86.696 39.275 1.00 36.75 39 ALA B O 1
ATOM 4351 N N . THR B 1 73 ? 85.657 84.610 39.057 1.0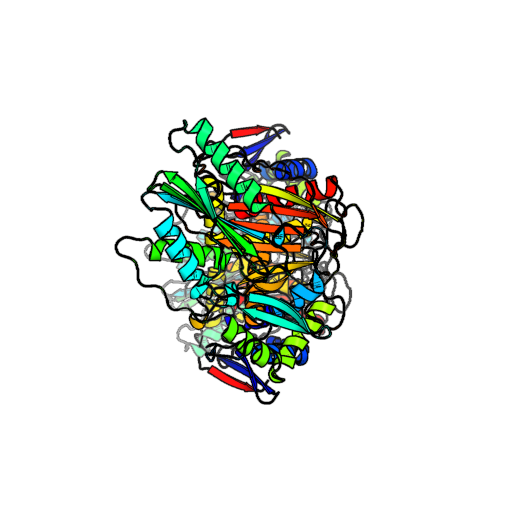0 27.27 40 THR B N 1
ATOM 4352 C CA . THR B 1 73 ? 84.473 85.114 38.365 1.00 29.97 40 THR B CA 1
ATOM 4353 C C . THR B 1 73 ? 83.626 85.968 39.300 1.00 30.31 40 THR B C 1
ATOM 4354 O O . THR B 1 73 ? 83.262 87.112 38.977 1.00 30.70 40 THR B O 1
ATOM 4358 N N . LEU B 1 74 ? 83.363 85.439 40.498 1.00 31.78 41 LEU B N 1
ATOM 4359 C CA . LEU B 1 74 ? 82.526 86.129 41.464 1.00 29.70 41 LEU B CA 1
ATOM 4360 C C . LEU B 1 74 ? 83.147 87.456 41.842 1.00 32.73 41 LEU B C 1
ATOM 4361 O O . LEU B 1 74 ? 82.440 88.452 42.008 1.00 37.55 41 LEU B O 1
ATOM 4366 N N . SER B 1 75 ? 84.474 87.506 41.920 1.00 33.24 42 SER B N 1
ATOM 4367 C CA . SER B 1 75 ? 85.139 88.765 42.207 1.00 32.90 42 SER B CA 1
ATOM 4368 C C . SER B 1 75 ? 85.032 89.721 41.016 1.00 31.79 42 SER B C 1
ATOM 4369 O O . SER B 1 75 ? 84.644 90.882 41.177 1.00 35.71 42 SER B O 1
ATOM 4372 N N . ALA B 1 76 ? 85.284 89.236 39.800 1.00 32.07 43 ALA B N 1
ATOM 4373 C CA . ALA B 1 76 ? 85.239 90.120 38.635 1.00 37.25 43 ALA B CA 1
ATOM 4374 C C . ALA B 1 76 ? 83.840 90.673 38.377 1.00 41.66 43 ALA B C 1
ATOM 4375 O O . ALA B 1 76 ? 83.698 91.800 37.880 1.00 45.94 43 ALA B O 1
ATOM 4377 N N . ARG B 1 77 ? 82.803 89.931 38.747 1.00 35.58 44 ARG B N 1
ATOM 4378 C CA . ARG B 1 77 ? 81.434 90.306 38.424 1.00 33.05 44 ARG B CA 1
ATOM 4379 C C . ARG B 1 77 ? 80.654 90.704 39.677 1.00 35.62 44 ARG B C 1
ATOM 4380 O O . ARG B 1 77 ? 79.423 90.632 39.702 1.00 34.90 44 ARG B O 1
ATOM 4388 N N . ARG B 1 78 ? 81.369 91.163 40.716 1.00 29.51 45 ARG B N 1
ATOM 4389 C CA . ARG B 1 78 ? 80.739 91.387 42.015 1.00 30.28 45 ARG B CA 1
ATOM 4390 C C . ARG B 1 78 ? 79.619 92.425 41.940 1.00 31.59 45 ARG B C 1
ATOM 4391 O O . ARG B 1 78 ? 78.539 92.230 42.512 1.00 30.07 45 ARG B O 1
ATOM 4399 N N . GLU B 1 79 ? 79.858 93.530 41.241 1.00 33.09 46 GLU B N 1
ATOM 4400 C CA . GLU B 1 79 ? 78.877 94.603 41.169 1.00 37.49 46 GLU B CA 1
ATOM 4401 C C . GLU B 1 79 ? 77.547 94.089 40.627 1.00 40.99 46 GLU B C 1
ATOM 4402 O O . GLU B 1 79 ? 76.481 94.356 41.205 1.00 38.14 46 GLU B O 1
ATOM 4408 N N . ALA B 1 80 ? 77.598 93.350 39.506 1.00 36.27 47 ALA B N 1
ATOM 4409 C CA . ALA B 1 80 ? 76.383 92.844 38.881 1.00 33.32 47 ALA B CA 1
ATOM 4410 C C . ALA B 1 80 ? 75.709 91.808 39.760 1.00 34.34 47 ALA B C 1
ATOM 4411 O O . ALA B 1 80 ? 74.476 91.763 39.846 1.00 33.67 47 ALA B O 1
ATOM 4413 N N . ILE B 1 81 ? 76.502 90.981 40.435 1.00 27.79 48 ILE B N 1
ATOM 4414 C CA . ILE B 1 81 ? 75.934 89.984 41.328 1.00 30.01 48 ILE B CA 1
ATOM 4415 C C . ILE B 1 81 ? 75.182 90.644 42.479 1.00 31.14 48 ILE B C 1
ATOM 4416 O O . ILE B 1 81 ? 74.043 90.273 42.795 1.00 28.42 48 ILE B O 1
ATOM 4421 N N . VAL B 1 82 ? 75.820 91.599 43.161 1.00 30.85 49 VAL B N 1
ATOM 4422 C CA . VAL B 1 82 ? 75.142 92.221 44.290 1.00 30.60 49 VAL B CA 1
ATOM 4423 C C . VAL B 1 82 ? 73.932 93.043 43.812 1.00 29.37 49 VAL B C 1
ATOM 4424 O O . VAL B 1 82 ? 72.924 93.134 44.513 1.00 23.95 49 VAL B O 1
ATOM 4428 N N . ALA B 1 83 ? 74.014 93.683 42.642 1.00 32.34 50 ALA B N 1
ATOM 4429 C CA . ALA B 1 83 ? 72.832 94.376 42.119 1.00 33.47 50 ALA B CA 1
ATOM 4430 C C . ALA B 1 83 ? 71.687 93.397 41.887 1.00 32.46 50 ALA B C 1
ATOM 4431 O O . ALA B 1 83 ? 70.524 93.672 42.227 1.00 34.75 50 ALA B O 1
ATOM 4433 N N . TYR B 1 84 ? 71.996 92.247 41.289 1.00 30.29 51 TYR B N 1
ATOM 4434 C CA . TYR B 1 84 ? 70.955 91.261 41.060 1.00 29.82 51 TYR B CA 1
ATOM 4435 C C . TYR B 1 84 ? 70.384 90.760 42.378 1.00 31.94 51 TYR B C 1
ATOM 4436 O O . TYR B 1 84 ? 69.162 90.588 42.517 1.00 31.60 51 TYR B O 1
ATOM 4445 N N . LEU B 1 85 ? 71.246 90.527 43.367 1.00 27.47 52 LEU B N 1
ATOM 4446 C CA . LEU B 1 85 ? 70.757 89.984 44.623 1.00 29.43 52 LEU B CA 1
ATOM 4447 C C . LEU B 1 85 ? 69.945 91.013 45.388 1.00 29.50 52 LEU B C 1
ATOM 4448 O O . LEU B 1 85 ? 68.998 90.650 46.089 1.00 35.79 52 LEU B O 1
ATOM 4453 N N . ALA B 1 86 ? 70.274 92.296 45.251 1.00 26.91 53 ALA B N 1
ATOM 4454 C CA . ALA B 1 86 ? 69.453 93.312 45.898 1.00 29.47 53 ALA B CA 1
ATOM 4455 C C . ALA B 1 86 ? 68.077 93.390 45.236 1.00 31.01 53 ALA B C 1
ATOM 4456 O O . ALA B 1 86 ? 67.046 93.483 45.931 1.00 36.66 53 ALA B O 1
ATOM 4458 N N . ALA B 1 87 ? 68.037 93.296 43.895 1.00 27.61 54 ALA B N 1
ATOM 4459 C CA . ALA B 1 87 ? 66.738 93.186 43.210 1.00 23.46 54 ALA B CA 1
ATOM 4460 C C . ALA B 1 87 ? 65.933 92.025 43.771 1.00 25.62 54 ALA B C 1
ATOM 4461 O O . ALA B 1 87 ? 64.774 92.189 44.161 1.00 32.34 54 ALA B O 1
ATOM 4463 N N . LYS B 1 88 ? 66.563 90.857 43.887 1.00 26.52 55 LYS B N 1
ATOM 4464 C CA . LYS B 1 88 ? 65.868 89.680 44.391 1.00 31.29 55 LYS B CA 1
ATOM 4465 C C . LYS B 1 88 ? 65.360 89.899 45.813 1.00 38.00 55 LYS B C 1
ATOM 4466 O O . LYS B 1 88 ? 64.272 89.433 46.168 1.00 32.60 55 LYS B O 1
ATOM 4472 N N . ALA B 1 89 ? 66.136 90.609 46.645 1.00 40.97 56 ALA B N 1
ATOM 4473 C CA . ALA B 1 89 ? 65.658 90.917 47.994 1.00 42.23 56 ALA B CA 1
ATOM 4474 C C . ALA B 1 89 ? 64.421 91.818 47.972 1.00 40.57 56 ALA B C 1
ATOM 4475 O O . ALA B 1 89 ? 63.644 91.829 48.931 1.00 37.54 56 ALA B O 1
ATOM 4477 N N . ALA B 1 90 ? 64.249 92.618 46.923 1.00 38.88 57 ALA B N 1
ATOM 4478 C CA . ALA B 1 90 ? 63.091 93.496 46.841 1.00 31.48 57 ALA B CA 1
ATOM 4479 C C . ALA B 1 90 ? 61.893 92.839 46.163 1.00 36.52 57 ALA B C 1
ATOM 4480 O O . ALA B 1 90 ? 60.937 93.537 45.809 1.00 35.29 57 ALA B O 1
ATOM 4482 N N . ARG B 1 91 ? 61.939 91.531 45.934 1.00 38.23 58 ARG B N 1
ATOM 4483 C CA . ARG B 1 91 ? 60.917 90.871 45.137 1.00 35.33 58 ARG B CA 1
ATOM 4484 C C . ARG B 1 91 ? 59.609 90.722 45.918 1.00 37.42 58 ARG B C 1
ATOM 4485 O O . ARG B 1 91 ? 59.572 90.862 47.137 1.00 35.42 58 ARG B O 1
ATOM 4493 N N . ARG B 1 92 ? 58.513 90.454 45.193 1.00 35.35 59 ARG B N 1
ATOM 4494 C CA . ARG B 1 92 ? 57.265 90.113 45.870 1.00 34.60 59 ARG B CA 1
ATOM 4495 C C . ARG B 1 92 ? 57.413 88.755 46.533 1.00 36.96 59 ARG B C 1
ATOM 4496 O O . ARG B 1 92 ? 57.744 87.764 45.877 1.00 36.95 59 ARG B O 1
ATOM 4504 N N . THR B 1 93 ? 57.174 88.707 47.835 1.00 44.17 60 THR B N 1
ATOM 4505 C CA . THR B 1 93 ? 57.379 87.494 48.610 1.00 44.65 60 THR B CA 1
ATOM 4506 C C . THR B 1 93 ? 56.061 87.021 49.184 1.00 48.25 60 THR B C 1
ATOM 4507 O O . THR B 1 93 ? 55.214 87.833 49.568 1.00 48.82 60 THR B O 1
ATOM 4511 N N . ASP B 1 94 ? 55.896 85.715 49.236 1.00 53.18 61 ASP B N 1
ATOM 4512 C CA . ASP B 1 94 ? 54.716 85.148 49.859 1.00 57.96 61 ASP B CA 1
ATOM 4513 C C . ASP B 1 94 ? 54.838 85.180 51.383 1.00 64.33 61 ASP B C 1
ATOM 4514 O O . ASP B 1 94 ? 55.939 85.067 51.925 1.00 65.67 61 ASP B O 1
ATOM 4519 N N . PRO B 1 95 ? 53.712 85.337 52.102 1.00 64.75 62 PRO B N 1
ATOM 4520 C CA . PRO B 1 95 ? 52.387 85.497 51.504 1.00 57.95 62 PRO B CA 1
ATOM 4521 C C . PRO B 1 95 ? 52.109 86.930 51.140 1.00 46.04 62 PRO B C 1
ATOM 4522 O O . PRO B 1 95 ? 52.610 87.849 51.775 1.00 43.45 62 PRO B O 1
ATOM 4526 N N . VAL B 1 96 ? 51.308 87.117 50.097 1.00 42.59 63 VAL B N 1
ATOM 4527 C CA . VAL B 1 96 ? 50.756 88.427 49.783 1.00 40.44 63 VAL B CA 1
ATOM 4528 C C . VAL B 1 96 ? 49.529 88.599 50.676 1.00 43.29 63 VAL B C 1
ATOM 4529 O O . VAL B 1 96 ? 48.559 87.848 50.559 1.00 49.84 63 VAL B O 1
ATOM 4533 N N . THR B 1 97 ? 49.605 89.514 51.635 1.00 42.54 64 THR B N 1
ATOM 4534 C CA . THR B 1 97 ? 48.562 89.646 52.656 1.00 44.06 64 THR B CA 1
ATOM 4535 C C . THR B 1 97 ? 47.711 90.874 52.347 1.00 42.77 64 THR B C 1
ATOM 4536 O O . THR B 1 97 ? 48.128 92.014 52.557 1.00 40.62 64 THR B O 1
ATOM 4540 N N . ILE B 1 98 ? 46.508 90.631 51.840 1.00 40.09 65 ILE B N 1
ATOM 4541 C CA . ILE B 1 98 ? 45.596 91.692 51.419 1.00 38.25 65 ILE B CA 1
ATOM 4542 C C . ILE B 1 98 ? 44.678 92.010 52.594 1.00 38.67 65 ILE B C 1
ATOM 4543 O O . ILE B 1 98 ? 43.913 91.151 53.035 1.00 40.67 65 ILE B O 1
ATOM 4548 N N . THR B 1 99 ? 44.772 93.226 53.123 1.00 40.35 66 THR B N 1
ATOM 4549 C CA . THR B 1 99 ? 43.986 93.844 54.195 1.00 46.12 66 THR B CA 1
ATOM 4550 C C . THR B 1 99 ? 42.850 94.677 53.614 1.00 44.72 66 THR B C 1
ATOM 4551 O O . THR B 1 99 ? 43.034 95.324 52.579 1.00 42.43 66 THR B O 1
ATOM 4555 N N . PRO B 1 100 ? 41.654 94.715 54.207 1.00 45.65 67 PRO B N 1
ATOM 4556 C CA . PRO B 1 100 ? 40.579 95.492 53.577 1.00 45.69 67 PRO B CA 1
ATOM 4557 C C . PRO B 1 100 ? 40.943 96.968 53.536 1.00 45.57 67 PRO B C 1
ATOM 4558 O O . PRO B 1 100 ? 41.624 97.492 54.416 1.00 42.88 67 PRO B O 1
ATOM 4562 N N . SER B 1 101 ? 40.445 97.657 52.514 1.00 46.40 68 SER B N 1
ATOM 4563 C CA . SER B 1 101 ? 40.798 99.054 52.308 1.00 47.59 68 SER B CA 1
ATOM 4564 C C . SER B 1 101 ? 39.554 99.923 52.232 1.00 51.86 68 SER B C 1
ATOM 4565 O O . SER B 1 101 ? 38.647 99.655 51.436 1.00 50.06 68 SER B O 1
ATOM 4568 N N . ALA B 1 102 ? 39.519 100.966 53.055 1.00 61.29 69 ALA B N 1
ATOM 4569 C CA . ALA B 1 102 ? 38.432 101.931 52.982 1.00 68.33 69 ALA B CA 1
ATOM 4570 C C . ALA B 1 102 ? 38.556 102.866 51.784 1.00 69.28 69 ALA B C 1
ATOM 4571 O O . ALA B 1 102 ? 37.612 103.615 51.506 1.00 73.15 69 ALA B O 1
ATOM 4573 N N . GLU B 1 103 ? 39.701 102.877 51.104 1.00 64.29 70 GLU B N 1
ATOM 4574 C CA . GLU B 1 103 ? 39.899 103.769 49.971 1.00 63.40 70 GLU B CA 1
ATOM 4575 C C . GLU B 1 103 ? 39.312 103.216 48.676 1.00 57.75 70 GLU B C 1
ATOM 4576 O O . GLU B 1 103 ? 39.422 102.024 48.378 1.00 54.99 70 GLU B O 1
ATOM 4582 N N . LEU B 1 104 ? 38.704 104.101 47.895 1.00 49.20 71 LEU B N 1
ATOM 4583 C CA . LEU B 1 104 ? 38.245 103.774 46.551 1.00 45.37 71 LEU B CA 1
ATOM 4584 C C . LEU B 1 104 ? 39.023 104.683 45.606 1.00 44.55 71 LEU B C 1
ATOM 4585 O O . LEU B 1 104 ? 38.677 105.863 45.465 1.00 45.07 71 LEU B O 1
ATOM 4590 N N . ARG B 1 105 ? 40.003 104.136 44.885 1.00 40.13 72 ARG B N 1
ATOM 4591 C CA . ARG B 1 105 ? 40.743 104.963 43.941 1.00 41.28 72 ARG B CA 1
ATOM 4592 C C . ARG B 1 105 ? 41.237 104.095 42.795 1.00 39.33 72 ARG B C 1
ATOM 4593 O O . ARG B 1 105 ? 41.292 102.865 42.922 1.00 39.98 72 ARG B O 1
ATOM 4601 N N . PRO B 1 106 ? 41.575 104.702 41.653 1.00 37.66 73 PRO B N 1
ATOM 4602 C CA . PRO B 1 106 ? 41.992 103.899 40.503 1.00 36.48 73 PRO B CA 1
ATOM 4603 C C . PRO B 1 106 ? 43.281 103.183 40.835 1.00 35.26 73 PRO B C 1
ATOM 4604 O O . PRO B 1 106 ? 44.100 103.676 41.609 1.00 36.96 73 PRO B O 1
ATOM 4608 N N . SER B 1 107 ? 43.423 101.983 40.295 1.00 32.94 74 SER B N 1
ATOM 4609 C CA . SER B 1 107 ? 44.669 101.262 40.479 1.00 32.34 74 SER B CA 1
ATOM 4610 C C . SER B 1 107 ? 45.760 101.851 39.582 1.00 31.05 74 SER B C 1
ATOM 4611 O O . SER B 1 107 ? 45.497 102.613 38.644 1.00 34.33 74 SER B O 1
ATOM 4614 N N . LEU B 1 108 ? 47.005 101.472 39.878 1.00 28.29 75 LEU B N 1
ATOM 4615 C CA . LEU B 1 108 ? 48.131 101.883 39.038 1.00 26.04 75 LEU B CA 1
ATOM 4616 C C . LEU B 1 108 ? 47.912 101.457 37.586 1.00 25.81 75 LEU B C 1
ATOM 4617 O O . LEU B 1 108 ? 48.150 102.233 36.647 1.00 28.12 75 LEU B O 1
ATOM 4622 N N . LEU B 1 109 ? 47.436 100.237 37.387 1.00 24.37 76 LEU B N 1
ATOM 4623 C CA . LEU B 1 109 ? 47.246 99.740 36.026 1.00 27.89 76 LEU B CA 1
ATOM 4624 C C . LEU B 1 109 ? 46.051 100.417 35.350 1.00 28.14 76 LEU B C 1
ATOM 4625 O O . LEU B 1 109 ? 46.084 100.689 34.147 1.00 28.14 76 LEU B O 1
ATOM 4630 N N . GLN B 1 110 ? 45.001 100.737 36.101 1.00 31.52 77 GLN B N 1
ATOM 4631 C CA . GLN B 1 110 ? 43.885 101.467 35.501 1.00 28.59 77 GLN B CA 1
ATOM 4632 C C . GLN B 1 110 ? 44.314 102.862 35.043 1.00 29.45 77 GLN B C 1
ATOM 4633 O O . GLN B 1 110 ? 43.881 103.330 33.983 1.00 30.34 77 GLN B O 1
ATOM 4639 N N . GLU B 1 111 ? 45.162 103.549 35.825 1.00 29.76 78 GLU B N 1
ATOM 4640 C CA . GLU B 1 111 ? 45.684 104.851 35.401 1.00 28.81 78 GLU B CA 1
ATOM 4641 C C . GLU B 1 111 ? 46.514 104.715 34.130 1.00 30.33 78 GLU B C 1
ATOM 4642 O O . GLU B 1 111 ? 46.395 105.531 33.201 1.00 33.51 78 GLU B O 1
ATOM 4648 N N . LEU B 1 112 ? 47.377 103.698 34.080 1.00 25.51 79 LEU B N 1
ATOM 4649 C CA . LEU B 1 112 ? 48.183 103.483 32.878 1.00 29.22 79 LEU B CA 1
ATOM 4650 C C . LEU B 1 112 ? 47.287 103.236 31.657 1.00 30.66 79 LEU B C 1
ATOM 4651 O O . LEU B 1 112 ? 47.476 103.851 30.590 1.00 29.63 79 LEU B O 1
ATOM 4656 N N . TRP B 1 113 ? 46.271 102.382 31.810 1.00 31.39 80 TRP B N 1
ATOM 4657 C CA . TRP B 1 113 ? 45.349 102.128 30.697 1.00 31.22 80 TRP B CA 1
ATOM 4658 C C . TRP B 1 113 ? 44.635 103.406 30.268 1.00 30.46 80 TRP B C 1
ATOM 4659 O O . TRP B 1 113 ? 44.692 103.812 29.097 1.00 34.26 80 TRP B O 1
ATOM 4670 N N . TRP B 1 114 ? 43.945 104.048 31.211 1.00 28.54 81 TRP B N 1
ATOM 4671 C CA . TRP B 1 114 ? 43.144 105.231 30.905 1.00 32.03 81 TRP B CA 1
ATOM 4672 C C . TRP B 1 114 ? 43.965 106.287 30.180 1.00 30.67 81 TRP B C 1
ATOM 4673 O O . TRP B 1 114 ? 43.566 106.794 29.121 1.00 26.03 81 TRP B O 1
ATOM 4684 N N . HIS B 1 115 ? 45.137 106.603 30.722 1.00 27.73 82 HIS B N 1
ATOM 4685 C CA . HIS B 1 115 ? 45.915 107.696 30.169 1.00 31.77 82 HIS B CA 1
ATOM 4686 C C . HIS B 1 115 ? 46.595 107.315 28.865 1.00 33.21 82 HIS B C 1
ATOM 4687 O O . HIS B 1 115 ? 46.810 108.182 28.012 1.00 35.34 82 HIS B O 1
ATOM 4694 N N . TRP B 1 116 ? 46.913 106.039 28.660 1.00 32.23 83 TRP B N 1
ATOM 4695 C CA . TRP B 1 116 ? 47.514 105.681 27.381 1.00 36.38 83 TRP B CA 1
ATOM 4696 C C . TRP B 1 116 ? 46.480 105.626 26.267 1.00 34.00 83 TRP B C 1
ATOM 4697 O O . TRP B 1 116 ? 46.627 106.300 25.240 1.00 34.56 83 TRP B O 1
ATOM 4708 N N . TYR B 1 117 ? 45.431 104.813 26.453 1.00 32.61 84 TYR B N 1
ATOM 4709 C CA . TYR B 1 117 ? 44.497 104.520 25.366 1.00 26.82 84 TYR B CA 1
ATOM 4710 C C . TYR B 1 117 ? 43.492 105.649 25.123 1.00 31.21 84 TYR B C 1
ATOM 4711 O O . TYR B 1 117 ? 42.968 105.775 24.003 1.00 32.73 84 TYR B O 1
ATOM 4720 N N . GLY B 1 118 ? 43.166 106.441 26.151 1.00 28.96 85 GLY B N 1
ATOM 4721 C CA . GLY B 1 118 ? 42.254 107.530 25.929 1.00 28.08 85 GLY B CA 1
ATOM 4722 C C . GLY B 1 118 ? 40.853 107.060 25.560 1.00 31.25 85 GLY B C 1
ATOM 4723 O O . GLY B 1 118 ? 40.489 105.887 25.713 1.00 30.13 85 GLY B O 1
ATOM 4724 N N . LEU B 1 119 ? 40.074 108.000 25.022 1.00 31.19 86 LEU B N 1
ATOM 4725 C CA . LEU B 1 119 ? 38.662 107.781 24.705 1.00 33.10 86 LEU B CA 1
ATOM 4726 C C . LEU B 1 119 ? 38.370 108.106 23.243 1.00 35.78 86 LEU B C 1
ATOM 4727 O O . LEU B 1 119 ? 37.562 108.990 22.940 1.00 34.27 86 LEU B O 1
ATOM 4732 N N . PRO B 1 120 ? 38.967 107.374 22.309 1.00 35.86 87 PRO B N 1
ATOM 4733 C CA . PRO B 1 120 ? 38.754 107.674 20.894 1.00 30.88 87 PRO B CA 1
ATOM 4734 C C . PRO B 1 120 ? 37.315 107.406 20.510 1.00 35.28 87 PRO B C 1
ATOM 4735 O O . PRO B 1 120 ? 36.605 106.661 21.208 1.00 31.34 87 PRO B O 1
ATOM 4739 N N . P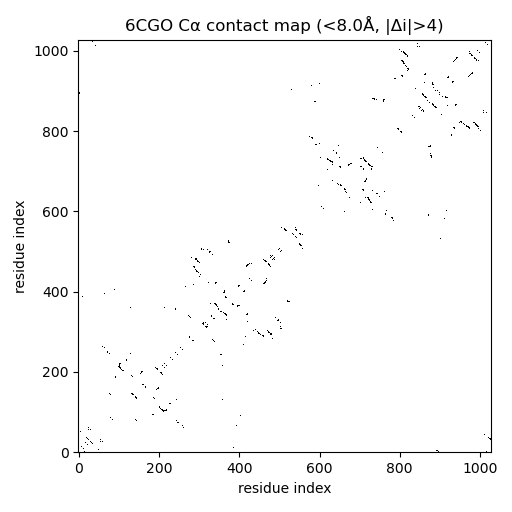RO B 1 121 ? 36.850 107.999 19.412 1.00 40.74 88 PRO B N 1
ATOM 4740 C CA . PRO B 1 121 ? 35.442 107.794 19.013 1.00 43.51 88 PRO B CA 1
ATOM 4741 C C . PRO B 1 121 ? 35.102 106.334 18.767 1.00 39.68 88 PRO B C 1
ATOM 4742 O O . PRO B 1 121 ? 33.992 105.894 19.096 1.00 43.32 88 PRO B O 1
ATOM 4746 N N . ARG B 1 122 ? 36.022 105.564 18.190 1.00 33.61 89 ARG B N 1
ATOM 4747 C CA . ARG B 1 122 ? 35.891 104.115 18.125 1.00 32.33 89 ARG B CA 1
ATOM 4748 C C . ARG B 1 122 ? 37.030 103.520 18.938 1.00 31.74 89 ARG B C 1
ATOM 4749 O O . ARG B 1 122 ? 38.202 103.786 18.643 1.00 30.24 89 ARG B O 1
ATOM 4757 N N . GLN B 1 123 ? 36.682 102.724 19.953 1.00 27.98 90 GLN B N 1
ATOM 4758 C CA . GLN B 1 123 ? 37.685 102.084 20.797 1.00 26.87 90 GLN B CA 1
ATOM 4759 C C . GLN B 1 123 ? 38.353 100.941 20.042 1.00 22.18 90 GLN B C 1
ATOM 4760 O O . GLN B 1 123 ? 37.830 100.418 19.052 1.00 26.00 90 GLN B O 1
ATOM 4766 N N . LEU B 1 124 ? 39.526 100.537 20.526 1.00 24.41 91 LEU B N 1
ATOM 4767 C CA . LEU B 1 124 ? 40.156 99.350 19.961 1.00 20.69 91 LEU B CA 1
ATOM 4768 C C . LEU B 1 124 ? 39.391 98.111 20.406 1.00 24.60 91 LEU B C 1
ATOM 4769 O O . LEU B 1 124 ? 38.952 98.017 21.562 1.00 28.18 91 LEU B O 1
ATOM 4774 N N . ASN B 1 125 ? 39.258 97.144 19.497 1.00 25.68 92 ASN B N 1
ATOM 4775 C CA . ASN B 1 125 ? 38.467 95.951 19.784 1.00 24.58 92 ASN B CA 1
ATOM 4776 C C . ASN B 1 125 ? 38.954 95.215 21.033 1.00 27.09 92 ASN B C 1
ATOM 4777 O O . ASN B 1 125 ? 38.153 94.576 21.730 1.00 28.55 92 ASN B O 1
ATOM 4782 N N . GLN B 1 126 ? 40.252 95.268 21.322 1.00 19.86 93 GLN B N 1
ATOM 4783 C CA . GLN B 1 126 ? 40.790 94.603 22.507 1.00 23.48 93 GLN B CA 1
ATOM 4784 C C . GLN B 1 126 ? 40.245 95.162 23.826 1.00 27.91 93 GLN B C 1
ATOM 4785 O O . GLN B 1 126 ? 40.467 94.557 24.887 1.00 28.51 93 GLN B O 1
ATOM 4791 N N . GLU B 1 127 ? 39.524 96.281 23.799 1.00 26.75 94 GLU B N 1
ATOM 4792 C CA . GLU B 1 127 ? 38.891 96.747 25.019 1.00 26.85 94 GLU B CA 1
ATOM 4793 C C . GLU B 1 127 ? 37.750 95.845 25.478 1.00 26.74 94 GLU B C 1
ATOM 4794 O O . GLU B 1 127 ? 37.378 95.911 26.649 1.00 26.99 94 GLU B O 1
ATOM 4800 N N . ARG B 1 128 ? 37.198 95.000 24.610 1.00 22.65 95 ARG B N 1
ATOM 4801 C CA . ARG B 1 128 ? 36.018 94.210 24.937 1.00 24.18 95 ARG B CA 1
ATOM 4802 C C . ARG B 1 128 ? 36.378 92.734 25.051 1.00 27.58 95 ARG B C 1
ATOM 4803 O O . ARG B 1 128 ? 37.013 92.172 24.150 1.00 27.82 95 ARG B O 1
ATOM 4811 N N . LEU B 1 129 ? 35.964 92.111 26.144 1.00 22.74 96 LEU B N 1
ATOM 4812 C CA . LEU B 1 129 ? 36.136 90.675 26.358 1.00 25.12 96 LEU B CA 1
ATOM 4813 C C . LEU B 1 129 ? 34.777 90.017 26.438 1.00 22.26 96 LEU B C 1
ATOM 4814 O O . LEU B 1 129 ? 34.040 90.257 27.413 1.00 22.49 96 LEU B O 1
ATOM 4819 N N . PRO B 1 130 ? 34.399 89.181 25.474 1.00 26.05 97 PRO B N 1
ATOM 4820 C CA . PRO B 1 130 ? 33.084 88.534 25.527 1.00 24.88 97 PRO B CA 1
ATOM 4821 C C . PRO B 1 130 ? 33.055 87.255 26.347 1.00 26.87 97 PRO B C 1
ATOM 4822 O O . PRO B 1 130 ? 34.063 86.571 26.563 1.00 25.17 97 PRO B O 1
ATOM 4826 N N . LEU B 1 131 ? 31.850 86.962 26.825 1.00 22.82 98 LEU B N 1
ATOM 4827 C CA . LEU B 1 131 ? 31.506 85.723 27.498 1.00 24.47 98 LEU B CA 1
ATOM 4828 C C . LEU B 1 131 ? 30.264 85.178 26.811 1.00 25.27 98 LEU B C 1
ATOM 4829 O O . LEU B 1 131 ? 29.288 85.915 26.636 1.00 24.62 98 LEU B O 1
ATOM 4834 N N . VAL B 1 132 ? 30.318 83.903 26.393 1.00 24.04 99 VAL B N 1
ATOM 4835 C CA . VAL B 1 132 ? 29.226 83.206 25.704 1.00 25.61 99 VAL B CA 1
ATOM 4836 C C . VAL B 1 132 ? 29.083 81.833 26.359 1.00 29.63 99 VAL B C 1
ATOM 4837 O O . VAL B 1 132 ? 30.007 81.013 26.304 1.00 28.42 99 VAL B O 1
ATOM 4841 N N . LYS B 1 133 ? 27.957 81.591 27.006 1.00 28.23 100 LYS B N 1
ATOM 4842 C CA . LYS B 1 133 ? 27.827 80.306 27.666 1.00 29.51 100 LYS B CA 1
ATOM 4843 C C . LYS B 1 133 ? 26.381 79.847 27.644 1.00 30.87 100 LYS B C 1
ATOM 4844 O O . LYS B 1 133 ? 25.495 80.563 28.123 1.00 30.33 100 LYS B O 1
ATOM 4850 N N . LEU B 1 134 ? 26.154 78.645 27.120 1.00 32.19 101 LEU B N 1
ATOM 4851 C CA . LEU B 1 134 ? 24.843 78.015 27.195 1.00 27.88 101 LEU B CA 1
ATOM 4852 C C . LEU B 1 134 ? 24.660 77.360 28.562 1.00 31.08 101 LEU B C 1
ATOM 4853 O O . LEU B 1 134 ? 25.604 76.785 29.119 1.00 28.18 101 LEU B O 1
ATOM 4858 N N . PHE B 1 135 ? 23.457 77.501 29.140 1.00 27.91 102 PHE B N 1
ATOM 4859 C CA . PHE B 1 135 ? 23.110 76.903 30.430 1.00 26.57 102 PHE B CA 1
ATOM 4860 C C . PHE B 1 135 ? 21.892 76.010 30.217 1.00 31.10 102 PHE B C 1
ATOM 4861 O O . PHE B 1 135 ? 20.745 76.430 30.449 1.00 29.98 102 PHE B O 1
ATOM 4869 N N . PRO B 1 136 ? 22.107 74.771 29.767 1.00 32.86 103 PRO B N 1
ATOM 4870 C CA . PRO B 1 136 ? 20.980 73.841 29.576 1.00 33.93 103 PRO B CA 1
ATOM 4871 C C . PRO B 1 136 ? 20.282 73.565 30.902 1.00 33.32 103 PRO B C 1
ATOM 4872 O O . PRO B 1 136 ? 20.926 73.418 31.941 1.00 35.47 103 PRO B O 1
ATOM 4876 N N . GLY B 1 137 ? 18.954 73.504 30.868 1.00 33.39 104 GLY B N 1
ATOM 4877 C CA . GLY B 1 137 ? 18.180 73.195 32.061 1.00 32.62 104 GLY B CA 1
ATOM 4878 C C . GLY B 1 137 ? 17.907 74.347 33.009 1.00 34.25 104 GLY B C 1
ATOM 4879 O O . GLY B 1 137 ? 17.161 74.168 33.974 1.00 38.97 104 GLY B O 1
ATOM 4880 N N . VAL B 1 138 ? 18.467 75.523 32.764 1.00 36.51 105 VAL B N 1
ATOM 4881 C CA . VAL B 1 138 ? 18.375 76.658 33.677 1.00 33.03 105 VAL B CA 1
ATOM 4882 C C . VAL B 1 138 ? 17.542 77.755 33.031 1.00 30.34 105 VAL B C 1
ATOM 4883 O O . VAL B 1 138 ? 17.768 78.102 31.863 1.00 29.39 105 VAL B O 1
ATOM 4887 N N . THR B 1 139 ? 16.614 78.323 33.804 1.00 25.45 106 THR B N 1
ATOM 4888 C CA . THR B 1 139 ? 15.792 79.426 33.334 1.00 27.44 106 THR B CA 1
ATOM 4889 C C . THR B 1 139 ? 16.605 80.713 33.211 1.00 28.67 106 THR B C 1
ATOM 4890 O O . THR B 1 139 ? 17.591 80.940 33.926 1.00 28.13 106 THR B O 1
ATOM 4894 N N . ALA B 1 140 ? 16.105 81.607 32.349 1.00 27.40 107 ALA B N 1
ATOM 4895 C CA . ALA B 1 140 ? 16.756 82.892 32.126 1.00 28.30 107 ALA B CA 1
ATOM 4896 C C . ALA B 1 140 ? 16.866 83.699 33.412 1.00 24.59 107 ALA B C 1
ATOM 4897 O O . ALA B 1 140 ? 17.909 84.315 33.690 1.00 25.94 107 ALA B O 1
ATOM 4899 N N . GLY B 1 141 ? 15.820 83.656 34.235 1.00 25.43 108 GLY B N 1
ATOM 4900 C CA . GLY B 1 141 ? 15.836 84.381 35.494 1.00 24.57 108 GLY B CA 1
ATOM 4901 C C . GLY B 1 141 ? 16.900 83.868 36.447 1.00 25.85 108 GLY B C 1
ATOM 4902 O O . GLY B 1 141 ? 17.553 84.649 37.155 1.00 23.35 108 GLY B O 1
ATOM 4903 N N . ARG B 1 142 ? 17.104 82.553 36.478 1.00 28.45 109 ARG B N 1
ATOM 4904 C CA . ARG B 1 142 ? 18.145 82.026 37.357 1.00 29.78 109 ARG B CA 1
ATOM 4905 C C . ARG B 1 142 ? 19.531 82.410 36.860 1.00 27.93 109 ARG B C 1
ATOM 4906 O O . ARG B 1 142 ? 20.418 82.746 37.664 1.00 26.08 109 ARG B O 1
ATOM 4914 N N . VAL B 1 143 ? 19.744 82.378 35.540 1.00 21.86 110 VAL B N 1
ATOM 4915 C CA . VAL B 1 143 ? 21.033 82.822 35.005 1.00 24.42 110 VAL B CA 1
ATOM 4916 C C . VAL B 1 143 ? 21.284 84.280 35.377 1.00 25.87 110 VAL B C 1
ATOM 4917 O O . VAL B 1 143 ? 22.353 84.640 35.875 1.00 25.71 110 VAL B O 1
ATOM 4921 N N . ALA B 1 144 ? 20.302 85.147 35.118 1.00 29.11 111 ALA B N 1
ATOM 4922 C CA . ALA B 1 144 ? 20.447 86.575 35.411 1.00 20.34 111 ALA B CA 1
ATOM 4923 C C . ALA B 1 144 ? 20.678 86.820 36.886 1.00 23.77 111 ALA B C 1
ATOM 4924 O O . ALA B 1 144 ? 21.433 87.727 37.259 1.00 22.27 111 ALA B O 1
ATOM 4926 N N . GLU B 1 145 ? 19.993 86.054 37.744 1.00 25.63 112 GLU B N 1
ATOM 4927 C CA . GLU B 1 145 ? 20.185 86.188 39.175 1.00 22.50 112 GLU B CA 1
ATOM 4928 C C . GLU B 1 145 ? 21.604 85.798 39.572 1.00 22.71 112 GLU B C 1
ATOM 4929 O O . GLU B 1 145 ? 22.238 86.475 40.397 1.00 23.02 112 GLU B O 1
ATOM 4935 N N . ALA B 1 146 ? 22.133 84.708 39.003 1.00 23.71 113 ALA B N 1
ATOM 4936 C CA . ALA B 1 146 ? 23.507 84.324 39.354 1.00 28.09 113 ALA B CA 1
ATOM 4937 C C . ALA B 1 146 ? 24.510 85.363 38.843 1.00 27.33 113 ALA B C 1
ATOM 4938 O O . ALA B 1 146 ? 25.475 85.711 39.535 1.00 22.74 113 ALA B O 1
ATOM 4940 N N . LEU B 1 147 ? 24.307 85.863 37.615 1.00 24.45 114 LEU B N 1
ATOM 4941 C CA . LEU B 1 147 ? 25.223 86.866 37.068 1.00 19.93 114 LEU B CA 1
ATOM 4942 C C . LEU B 1 147 ? 25.204 88.140 37.921 1.00 21.55 114 LEU B C 1
ATOM 4943 O O . LEU B 1 147 ? 26.253 88.686 38.289 1.00 25.21 114 LEU B O 1
ATOM 4948 N N . ARG B 1 148 ? 24.012 88.618 38.261 1.00 21.91 115 ARG B N 1
ATOM 4949 C CA . ARG B 1 148 ? 23.912 89.803 39.096 1.00 21.53 115 ARG B CA 1
ATOM 4950 C C . ARG B 1 148 ? 24.568 89.597 40.461 1.00 22.65 115 ARG B C 1
ATOM 4951 O O . ARG B 1 148 ? 25.171 90.524 41.015 1.00 23.68 115 ARG B O 1
ATOM 4959 N N . ALA B 1 149 ? 24.450 88.402 41.038 1.00 26.53 116 ALA B N 1
ATOM 4960 C CA . ALA B 1 149 ? 25.134 88.164 42.319 1.00 24.77 116 ALA B CA 1
ATOM 4961 C C . ALA B 1 149 ? 26.664 88.217 42.164 1.00 31.21 116 ALA B C 1
ATOM 4962 O O . ALA B 1 149 ? 27.381 88.754 43.029 1.00 26.76 116 ALA B O 1
ATOM 4964 N N . ILE B 1 150 ? 27.190 87.670 41.065 1.00 29.61 117 ILE B N 1
ATOM 4965 C CA . ILE B 1 150 ? 28.626 87.772 40.819 1.00 23.69 117 ILE B CA 1
ATOM 4966 C C . ILE B 1 150 ? 29.042 89.239 40.770 1.00 25.63 117 ILE B C 1
ATOM 4967 O O . ILE B 1 150 ? 30.080 89.645 41.327 1.00 25.93 117 ILE B O 1
ATOM 4972 N N . VAL B 1 151 ? 28.245 90.056 40.073 1.00 23.64 118 VAL B N 1
ATOM 4973 C CA . VAL B 1 151 ? 28.547 91.481 39.949 1.00 19.82 118 VAL B CA 1
ATOM 4974 C C . VAL B 1 151 ? 28.429 92.177 41.290 1.00 25.30 118 VAL B C 1
ATOM 4975 O O . VAL B 1 151 ? 29.111 93.182 41.543 1.00 28.00 118 VAL B O 1
ATOM 4979 N N . ALA B 1 152 ? 27.526 91.687 42.153 1.00 21.37 119 ALA B N 1
ATOM 4980 C CA . ALA B 1 152 ? 27.383 92.264 43.477 1.00 20.17 119 ALA B CA 1
ATOM 4981 C C . ALA B 1 152 ? 28.563 91.875 44.365 1.00 25.51 119 ALA B C 1
ATOM 4982 O O . ALA B 1 152 ? 28.894 92.598 45.309 1.00 29.16 119 ALA B O 1
ATOM 4984 N N . ARG B 1 153 ? 29.207 90.754 44.062 1.00 27.72 120 ARG B N 1
ATOM 4985 C CA . ARG B 1 153 ? 30.252 90.219 44.929 1.00 30.94 120 ARG B CA 1
ATOM 4986 C C . ARG B 1 153 ? 31.639 90.796 44.657 1.00 30.12 120 ARG B C 1
ATOM 4987 O O . ARG B 1 153 ? 32.387 91.090 45.600 1.00 30.64 120 ARG B O 1
ATOM 4995 N N . HIS B 1 154 ? 32.029 90.921 43.406 1.00 24.44 121 HIS B N 1
ATOM 4996 C CA . HIS B 1 154 ? 33.385 91.346 43.055 1.00 26.73 121 HIS B CA 1
ATOM 4997 C C . HIS B 1 154 ? 33.324 92.809 42.651 1.00 30.14 121 HIS B C 1
ATOM 4998 O O . HIS B 1 154 ? 33.063 93.132 41.481 1.00 27.24 121 HIS B O 1
ATOM 5005 N N . HIS B 1 155 ? 33.595 93.689 43.624 1.00 27.25 122 HIS B N 1
ATOM 5006 C CA . HIS B 1 155 ? 33.160 95.077 43.510 1.00 25.97 122 HIS B CA 1
ATOM 5007 C C . HIS B 1 155 ? 33.798 95.780 42.343 1.00 27.71 122 HIS B C 1
ATOM 5008 O O . HIS B 1 155 ? 33.178 96.680 41.756 1.00 27.72 122 HIS B O 1
ATOM 5015 N N . THR B 1 156 ? 35.016 95.369 41.974 1.00 27.17 123 THR B N 1
ATOM 5016 C CA . THR B 1 156 ? 35.678 95.994 40.836 1.00 30.87 123 THR B CA 1
ATOM 5017 C C . THR B 1 156 ? 34.850 95.866 39.555 1.00 24.95 123 THR B C 1
ATOM 5018 O O . THR B 1 156 ? 34.976 96.706 38.658 1.00 26.99 123 THR B O 1
ATOM 5022 N N . LEU B 1 157 ? 33.981 94.868 39.464 1.00 23.68 124 LEU B N 1
ATOM 5023 C CA . LEU B 1 157 ? 33.157 94.744 38.257 1.00 26.37 124 LEU B CA 1
ATOM 5024 C C . LEU B 1 157 ? 32.244 95.955 38.077 1.00 25.36 124 LEU B C 1
ATOM 5025 O O . LEU B 1 157 ? 31.897 96.313 36.949 1.00 25.20 124 LEU B O 1
ATOM 5030 N N . ARG B 1 158 ? 31.896 96.632 39.159 1.00 25.33 125 ARG B N 1
ATOM 5031 C CA . ARG B 1 158 ? 30.977 97.761 39.110 1.00 29.30 125 ARG B CA 1
ATOM 5032 C C . ARG B 1 158 ? 31.688 99.108 38.948 1.00 30.63 125 ARG B C 1
ATOM 5033 O O . ARG B 1 158 ? 31.044 100.156 39.076 1.00 28.68 125 ARG B O 1
ATOM 5041 N N . SER B 1 159 ? 32.979 99.106 38.627 1.00 28.21 126 SER B N 1
ATOM 5042 C CA . SER B 1 159 ? 33.718 100.359 38.489 1.00 28.80 126 SER B CA 1
ATOM 5043 C C . SER B 1 159 ? 33.178 101.219 37.352 1.00 29.79 126 SER B C 1
ATOM 5044 O O . SER B 1 159 ? 32.659 100.722 36.342 1.00 26.79 126 SER B O 1
ATOM 5047 N N . SER B 1 160 ? 33.314 102.534 37.543 1.00 26.16 127 SER B N 1
ATOM 5048 C CA . SER B 1 160 ? 33.013 103.556 36.557 1.00 29.31 127 SER B CA 1
ATOM 5049 C C . SER B 1 160 ? 34.022 104.676 36.754 1.00 31.70 127 SER B C 1
ATOM 5050 O O . SER B 1 160 ? 34.303 105.059 37.889 1.00 30.19 127 SER B O 1
ATOM 5053 N N . PHE B 1 161 ? 34.570 105.185 35.652 1.00 32.20 128 PHE B N 1
ATOM 5054 C CA . PHE B 1 161 ? 35.692 106.111 35.678 1.00 29.44 128 PHE B CA 1
ATOM 5055 C C . PHE B 1 161 ? 35.290 107.489 35.171 1.00 36.01 128 PHE B C 1
ATOM 5056 O O . PHE B 1 161 ? 34.449 107.615 34.287 1.00 36.54 128 PHE B O 1
ATOM 5064 N N . HIS B 1 162 ? 35.907 108.522 35.728 1.00 40.71 129 HIS B N 1
ATOM 5065 C CA . HIS B 1 162 ? 35.802 109.832 35.098 1.00 45.76 129 HIS B CA 1
ATOM 5066 C C . HIS B 1 162 ? 36.979 110.682 35.551 1.00 46.45 129 HIS B C 1
ATOM 5067 O O . HIS B 1 162 ? 37.646 110.382 36.540 1.00 40.94 129 HIS B O 1
ATOM 5074 N N . GLU B 1 163 ? 37.179 111.789 34.855 1.00 54.10 130 GLU B N 1
ATOM 5075 C CA . GLU B 1 163 ? 38.241 112.727 35.172 1.00 61.09 130 GLU B CA 1
ATOM 5076 C C . GLU B 1 163 ? 37.619 113.994 35.736 1.00 72.02 130 GLU B C 1
ATOM 5077 O O . GLU B 1 163 ? 36.613 114.486 35.219 1.00 72.08 130 GLU B O 1
ATOM 5083 N N . GLU B 1 164 ? 38.238 114.533 36.779 1.00 83.68 131 GLU B N 1
ATOM 5084 C CA . GLU B 1 164 ? 37.759 115.791 37.328 1.00 92.04 131 GLU B CA 1
ATOM 5085 C C . GLU B 1 164 ? 38.672 116.912 36.857 1.00 95.86 131 GLU B C 1
ATOM 5086 O O . GLU B 1 164 ? 38.325 117.640 35.919 1.00 97.07 131 GLU B O 1
ATOM 5092 N N . ASP B 1 165 ? 39.842 117.051 37.476 1.00 94.89 132 ASP B N 1
ATOM 5093 C CA . ASP B 1 165 ? 40.792 118.078 37.062 1.00 92.37 132 ASP B CA 1
ATOM 5094 C C . ASP B 1 165 ? 42.090 117.407 36.636 1.00 84.47 132 ASP B C 1
ATOM 5095 O O . ASP B 1 165 ? 43.172 117.729 37.139 1.00 82.54 132 ASP B O 1
ATOM 5100 N N . GLY B 1 166 ? 41.978 116.469 35.696 1.00 76.02 133 GLY B N 1
ATOM 5101 C CA . GLY B 1 166 ? 43.084 115.645 35.284 1.00 67.59 133 GLY B CA 1
ATOM 5102 C C . GLY B 1 166 ? 43.334 114.472 36.192 1.00 61.47 133 GLY B C 1
ATOM 5103 O O . GLY B 1 166 ? 44.195 113.633 35.881 1.00 61.32 133 GLY B O 1
ATOM 5104 N N . ARG B 1 167 ? 42.623 114.380 37.307 1.00 57.92 134 ARG B N 1
ATOM 5105 C CA . ARG B 1 167 ? 42.773 113.260 38.216 1.00 59.14 134 ARG B CA 1
ATOM 5106 C C . ARG B 1 167 ? 41.720 112.211 37.892 1.00 55.88 134 ARG B C 1
ATOM 5107 O O . ARG B 1 167 ? 40.516 112.481 37.975 1.00 58.24 134 ARG B O 1
ATOM 5115 N N . LEU B 1 168 ? 42.174 111.016 37.545 1.00 49.67 135 LEU B N 1
ATOM 5116 C CA . LEU B 1 168 ? 41.259 109.913 37.319 1.00 41.67 135 LEU B CA 1
ATOM 5117 C C . LEU B 1 168 ? 40.631 109.488 38.637 1.00 41.06 135 LEU B C 1
ATOM 5118 O O . LEU B 1 168 ? 41.334 109.309 39.633 1.00 40.40 135 LEU B O 1
ATOM 5123 N N . THR B 1 169 ? 39.311 109.324 38.648 1.00 36.84 136 THR B N 1
ATOM 5124 C CA . THR B 1 169 ? 38.581 108.879 39.829 1.00 39.00 136 THR B CA 1
ATOM 5125 C C . THR B 1 169 ? 37.664 107.725 39.418 1.00 37.13 136 THR B C 1
ATOM 5126 O O . THR B 1 169 ? 37.291 107.584 38.243 1.00 39.48 136 THR B O 1
ATOM 5130 N N . VAL B 1 170 ? 37.378 106.853 40.382 1.00 36.90 137 VAL B N 1
ATOM 5131 C CA . VAL B 1 170 ? 36.550 105.678 40.161 1.00 38.74 137 VAL B CA 1
ATOM 5132 C C . VAL B 1 170 ? 35.406 105.693 41.166 1.00 36.90 137 VAL B C 1
ATOM 5133 O O . VAL B 1 170 ? 35.601 106.040 42.335 1.00 36.97 137 VAL B O 1
ATOM 5137 N N . THR B 1 171 ? 34.214 105.327 40.705 1.00 30.53 138 THR B N 1
ATOM 5138 C CA . THR B 1 171 ? 33.049 105.129 41.554 1.00 32.23 138 THR B CA 1
ATOM 5139 C C . THR B 1 171 ? 32.523 103.719 41.300 1.00 31.51 138 THR B C 1
ATOM 5140 O O . THR B 1 171 ? 32.946 103.040 40.368 1.00 31.04 138 THR B O 1
ATOM 5144 N N . LEU B 1 172 ? 31.617 103.253 42.142 1.00 34.27 139 LEU B N 1
ATOM 5145 C CA . LEU B 1 172 ? 31.027 101.931 41.987 1.00 31.29 139 LEU B CA 1
ATOM 5146 C C . LEU B 1 172 ? 29.547 102.090 41.658 1.00 34.23 139 LEU B C 1
ATOM 5147 O O . LEU B 1 172 ? 28.835 102.827 42.352 1.00 33.46 139 LEU B O 1
ATOM 5152 N N . ASN B 1 173 ? 29.091 101.425 40.594 1.00 26.52 140 ASN B N 1
ATOM 5153 C CA . ASN B 1 173 ? 27.654 101.304 40.406 1.00 26.10 140 ASN B CA 1
ATOM 5154 C C . ASN B 1 173 ? 27.100 100.356 41.453 1.00 26.81 140 ASN B C 1
ATOM 5155 O O . ASN B 1 173 ? 27.837 99.577 42.072 1.00 28.82 140 ASN B O 1
ATOM 5160 N N . GLU B 1 174 ? 25.779 100.421 41.629 1.00 26.62 141 GLU B N 1
ATOM 5161 C CA . GLU B 1 174 ? 25.023 99.470 42.435 1.00 32.70 141 GLU B CA 1
ATOM 5162 C C . GLU B 1 174 ? 24.669 98.267 41.575 1.00 30.54 141 GLU B C 1
ATOM 5163 O O . GLU B 1 174 ? 24.254 98.425 40.426 1.00 26.45 141 GLU B O 1
ATOM 5169 N N . ALA B 1 175 ? 24.821 97.068 42.145 1.00 28.62 142 ALA B N 1
ATOM 5170 C CA . ALA B 1 175 ? 24.506 95.865 41.390 1.00 28.26 142 ALA B CA 1
ATOM 5171 C C . ALA B 1 175 ? 23.030 95.808 41.041 1.00 25.85 142 ALA B C 1
ATOM 5172 O O . ALA B 1 175 ? 22.659 95.296 39.973 1.00 23.04 142 ALA B O 1
ATOM 5174 N N . ALA B 1 176 ? 22.179 96.359 41.917 1.00 19.93 143 ALA B N 1
ATOM 5175 C CA . ALA B 1 176 ? 20.752 96.396 41.679 1.00 23.68 143 ALA B CA 1
ATOM 5176 C C . ALA B 1 176 ? 20.408 97.135 40.398 1.00 21.57 143 ALA B C 1
ATOM 5177 O O . ALA B 1 176 ? 19.405 96.824 39.753 1.00 21.28 143 ALA B O 1
ATOM 5179 N N . ALA B 1 177 ? 21.233 98.093 40.011 1.00 23.33 144 ALA B N 1
ATOM 5180 C CA . ALA B 1 177 ? 20.980 98.957 38.874 1.00 25.74 144 ALA B CA 1
ATOM 5181 C C . ALA B 1 177 ? 21.498 98.394 37.548 1.00 28.23 144 ALA B C 1
ATOM 5182 O O . ALA B 1 177 ? 21.238 98.999 36.495 1.00 24.53 144 ALA B O 1
ATOM 5184 N N . LEU B 1 178 ? 22.163 97.241 37.548 1.00 20.97 145 LEU B N 1
ATOM 5185 C CA . LEU B 1 178 ? 22.640 96.686 36.286 1.00 20.33 145 LEU B CA 1
ATOM 5186 C C . LEU B 1 178 ? 21.453 96.295 35.399 1.00 24.15 145 LEU B C 1
ATOM 5187 O O . LEU B 1 178 ? 20.662 95.415 35.788 1.00 22.47 145 LEU B O 1
ATOM 5192 N N . PRO B 1 179 ? 21.275 96.902 34.210 1.00 24.61 146 PRO B N 1
ATOM 5193 C CA . PRO B 1 179 ? 20.136 96.505 33.374 1.00 24.21 146 PRO B CA 1
ATOM 5194 C C . PRO B 1 179 ? 20.451 95.266 32.546 1.00 23.70 146 PRO B C 1
ATOM 5195 O O . PRO B 1 179 ? 21.005 95.371 31.454 1.00 22.15 146 PRO B O 1
ATOM 5199 N N . ILE B 1 180 ? 20.081 94.091 33.043 1.00 20.55 147 ILE B N 1
ATOM 5200 C CA . ILE B 1 180 ? 20.290 92.847 32.316 1.00 19.05 147 ILE B CA 1
ATOM 5201 C C . ILE B 1 180 ? 19.211 92.710 31.253 1.00 20.92 147 ILE B C 1
ATOM 5202 O O . ILE B 1 180 ? 18.019 92.758 31.569 1.00 22.01 147 ILE B O 1
ATOM 5207 N N . GLU B 1 181 ? 19.613 92.503 30.000 1.00 15.82 148 GLU B N 1
ATOM 5208 C CA . GLU B 1 181 ? 18.626 92.406 28.922 1.00 21.74 148 GLU B CA 1
ATOM 5209 C C . GLU B 1 181 ? 18.168 90.966 28.738 1.00 25.07 148 GLU B C 1
ATOM 5210 O O . GLU B 1 181 ? 18.978 90.026 28.836 1.00 24.98 148 GLU B O 1
ATOM 5216 N N . PHE B 1 182 ? 16.859 90.793 28.480 1.00 19.30 149 PHE B N 1
ATOM 5217 C CA . PHE B 1 182 ? 16.271 89.491 28.156 1.00 17.42 149 PHE B CA 1
ATOM 5218 C C . PHE B 1 182 ? 15.700 89.545 26.741 1.00 19.59 149 PHE B C 1
ATOM 5219 O O . PHE B 1 182 ? 14.864 90.413 26.442 1.00 19.02 149 PHE B O 1
ATOM 5227 N N . VAL B 1 183 ? 16.128 88.603 25.896 1.00 20.66 150 VAL B N 1
ATOM 5228 C CA . VAL B 1 183 ? 15.616 88.405 24.534 1.00 23.59 150 VAL B CA 1
ATOM 5229 C C . VAL B 1 183 ? 15.309 86.915 24.364 1.00 24.25 150 VAL B C 1
ATOM 5230 O O . VAL B 1 183 ? 15.545 86.115 25.267 1.00 21.27 150 VAL B O 1
ATOM 5234 N N . GLU B 1 184 ? 14.751 86.547 23.210 1.00 21.87 151 GLU B N 1
ATOM 5235 C CA . GLU B 1 184 ? 14.303 85.168 22.971 1.00 25.22 151 GLU B CA 1
ATOM 5236 C C . GLU B 1 184 ? 14.829 84.633 21.653 1.00 26.75 151 GLU B C 1
ATOM 5237 O O . GLU B 1 184 ? 15.128 85.386 20.730 1.00 28.07 151 GLU B O 1
ATOM 5243 N N . ALA B 1 185 ? 14.975 83.312 21.589 1.00 29.97 152 ALA B N 1
ATOM 5244 C CA . ALA B 1 185 ? 15.222 82.638 20.323 1.00 28.26 152 ALA B CA 1
ATOM 5245 C C . ALA B 1 185 ? 14.472 81.309 20.323 1.00 28.12 152 ALA B C 1
ATOM 5246 O O . ALA B 1 185 ? 14.126 80.768 21.383 1.00 25.77 152 ALA B O 1
ATOM 5248 N N . ASP B 1 186 ? 14.209 80.793 19.121 1.00 26.91 153 ASP B N 1
ATOM 5249 C CA . ASP B 1 186 ? 13.456 79.544 18.977 1.00 28.31 153 ASP B CA 1
ATOM 5250 C C . ASP B 1 186 ? 14.390 78.358 19.206 1.00 30.05 153 ASP B C 1
ATOM 5251 O O . ASP B 1 186 ? 15.054 77.889 18.276 1.00 34.08 153 ASP B O 1
ATOM 5256 N N . GLY B 1 187 ? 14.394 77.825 20.430 1.00 27.13 154 GLY B N 1
ATOM 5257 C CA . GLY B 1 187 ? 15.273 76.704 20.758 1.00 28.43 154 GLY B CA 1
ATOM 5258 C C . GLY B 1 187 ? 14.936 75.402 20.044 1.00 26.94 154 GLY B C 1
ATOM 5259 O O . GLY B 1 187 ? 15.732 74.456 20.117 1.00 30.87 154 GLY B O 1
ATOM 5260 N N . THR B 1 188 ? 13.742 75.301 19.424 1.00 26.28 155 THR B N 1
ATOM 5261 C CA . THR B 1 188 ? 13.354 74.074 18.723 1.00 28.60 155 THR B CA 1
ATOM 5262 C C . THR B 1 188 ? 13.827 74.031 17.278 1.00 34.66 155 THR B C 1
ATOM 5263 O O . THR B 1 188 ? 13.595 73.023 16.601 1.00 31.81 155 THR B O 1
ATOM 5267 N N . LEU B 1 189 ? 14.419 75.106 16.775 1.00 38.25 156 LEU B N 1
ATOM 5268 C CA . LEU B 1 189 ? 14.933 75.080 15.424 1.00 40.38 156 LEU B CA 1
ATOM 5269 C C . LEU B 1 189 ? 15.994 73.990 15.311 1.00 35.66 156 LEU B C 1
ATOM 5270 O O . LEU B 1 189 ? 16.658 73.656 16.296 1.00 35.27 156 LEU B O 1
ATOM 5275 N N . PRO B 1 190 ? 16.152 73.393 14.127 1.00 41.46 157 PRO B N 1
ATOM 5276 C CA . PRO B 1 190 ? 17.202 72.373 13.948 1.00 46.93 157 PRO B CA 1
ATOM 5277 C C . PRO B 1 190 ? 18.604 72.933 14.179 1.00 47.21 157 PRO B C 1
ATOM 5278 O O . PRO B 1 190 ? 18.906 74.069 13.827 1.00 50.34 157 PRO B O 1
ATOM 5282 N N . ARG B 1 191 ? 19.480 72.093 14.726 1.00 49.16 158 ARG B N 1
ATOM 5283 C CA . ARG B 1 191 ? 20.850 72.461 15.085 1.00 54.18 158 ARG B CA 1
ATOM 5284 C C . ARG B 1 191 ? 21.535 73.354 14.046 1.00 55.15 158 ARG B C 1
ATOM 5285 O O . ARG B 1 191 ? 22.255 74.295 14.400 1.00 50.89 158 ARG B O 1
ATOM 5293 N N . GLU B 1 192 ? 21.294 73.084 12.765 1.00 60.17 159 GLU B N 1
ATOM 5294 C CA . GLU B 1 192 ? 22.015 73.749 11.684 1.00 60.65 159 GLU B CA 1
ATOM 5295 C C . GLU B 1 192 ? 21.472 75.120 11.311 1.00 55.65 159 GLU B C 1
ATOM 5296 O O . GLU B 1 192 ? 22.183 75.874 10.641 1.00 57.34 159 GLU B O 1
ATOM 5302 N N . GLU B 1 193 ? 20.252 75.470 11.703 1.00 49.77 160 GLU B N 1
ATOM 5303 C CA . GLU B 1 193 ? 19.861 76.874 11.637 1.00 47.40 160 GLU B CA 1
ATOM 5304 C C . GLU B 1 193 ? 20.077 77.592 12.963 1.00 45.57 160 GLU B C 1
ATOM 5305 O O . GLU B 1 193 ? 20.422 78.774 12.962 1.00 46.85 160 GLU B O 1
ATOM 5311 N N . LEU B 1 194 ? 19.901 76.891 14.086 1.00 42.73 161 LEU B N 1
ATOM 5312 C CA . LEU B 1 194 ? 19.961 77.536 15.394 1.00 45.01 161 LEU B CA 1
ATOM 5313 C C . LEU B 1 194 ? 21.382 77.955 15.737 1.00 43.25 161 LEU B C 1
ATOM 5314 O O . LEU B 1 194 ? 21.587 79.027 16.317 1.00 42.41 161 LEU B O 1
ATOM 5319 N N . GLU B 1 195 ? 22.372 77.107 15.431 1.00 44.37 162 GLU B N 1
ATOM 5320 C CA . GLU B 1 195 ? 23.754 77.468 15.739 1.00 44.65 162 GLU B CA 1
ATOM 5321 C C . GLU B 1 195 ? 24.201 78.740 15.027 1.00 40.47 162 GLU B C 1
ATOM 5322 O O . GLU B 1 195 ? 24.795 79.608 15.688 1.00 40.09 162 GLU B O 1
ATOM 5328 N N . PRO B 1 196 ? 23.993 78.915 13.715 1.00 41.07 163 PRO B N 1
ATOM 5329 C CA . PRO B 1 196 ? 24.347 80.212 13.118 1.00 42.26 163 PRO B CA 1
ATOM 5330 C C . PRO B 1 196 ? 23.565 81.369 13.680 1.00 38.12 163 PRO B C 1
ATOM 5331 O O . PRO B 1 196 ? 24.152 82.432 13.874 1.00 39.59 163 PRO B O 1
ATOM 5335 N N . ALA B 1 197 ? 22.269 81.214 13.954 1.00 33.78 164 ALA B N 1
ATOM 5336 C CA . ALA B 1 197 ? 21.527 82.347 14.495 1.00 34.42 164 ALA B CA 1
ATOM 5337 C C . ALA B 1 197 ? 22.113 82.787 15.836 1.00 31.10 164 ALA B C 1
ATOM 5338 O O . ALA B 1 197 ? 22.350 83.982 16.055 1.00 31.22 164 ALA B O 1
ATOM 5340 N N . LEU B 1 198 ? 22.396 81.833 16.729 1.00 32.65 165 LEU B N 1
ATOM 5341 C CA . LEU B 1 198 ? 22.972 82.204 18.023 1.00 33.46 165 LEU B CA 1
ATOM 5342 C C . LEU B 1 198 ? 24.350 82.797 17.843 1.00 31.36 165 LEU B C 1
ATOM 5343 O O . LEU B 1 198 ? 24.722 83.745 18.547 1.00 28.49 165 LEU B O 1
ATOM 5348 N N . LYS B 1 199 ? 25.115 82.263 16.889 1.00 29.19 166 LYS B N 1
ATOM 5349 C CA . LYS B 1 199 ? 26.450 82.794 16.669 1.00 29.74 166 LYS B CA 1
ATOM 5350 C C . LYS B 1 199 ? 26.383 84.237 16.193 1.00 28.19 166 LYS B C 1
ATOM 5351 O O . LYS B 1 199 ? 27.177 85.084 16.639 1.00 26.96 166 LYS B O 1
ATOM 5357 N N . ALA B 1 200 ? 25.400 84.549 15.334 1.00 27.75 167 ALA B N 1
ATOM 5358 C CA . ALA B 1 200 ? 25.243 85.913 14.844 1.00 33.15 167 ALA B CA 1
ATOM 5359 C C . ALA B 1 200 ? 24.776 86.855 15.955 1.00 32.94 167 ALA B C 1
ATOM 5360 O O . ALA B 1 200 ? 25.238 87.996 16.038 1.00 30.05 167 ALA B O 1
ATOM 5362 N N . GLN B 1 201 ? 23.850 86.402 16.803 1.00 30.67 168 GLN B N 1
ATOM 5363 C CA . GLN B 1 201 ? 23.477 87.195 17.974 1.00 27.12 168 GLN B CA 1
ATOM 5364 C C . GLN B 1 201 ? 24.700 87.514 18.837 1.00 24.50 168 GLN B C 1
ATOM 5365 O O . GLN B 1 201 ? 24.923 88.678 19.198 1.00 26.88 168 GLN B O 1
ATOM 5371 N N . ALA B 1 202 ? 25.533 86.503 19.147 1.00 25.57 169 ALA B N 1
ATOM 5372 C CA . ALA B 1 202 ? 26.718 86.754 19.977 1.00 23.58 169 ALA B CA 1
ATOM 5373 C C . ALA B 1 202 ? 27.660 87.763 19.317 1.00 26.52 169 ALA B C 1
ATOM 5374 O O . ALA B 1 202 ? 28.217 88.655 19.987 1.00 21.29 169 ALA B O 1
ATOM 5376 N N . ALA B 1 203 ? 27.862 87.630 18.000 1.00 31.13 170 ALA B N 1
ATOM 5377 C CA . ALA B 1 203 ? 28.778 88.519 17.287 1.00 32.58 170 ALA B CA 1
ATOM 5378 C C . ALA B 1 203 ? 28.282 89.958 17.306 1.00 29.07 170 ALA B C 1
ATOM 5379 O O . ALA B 1 203 ? 29.042 90.888 17.621 1.00 32.84 170 ALA B O 1
ATOM 5381 N N . GLU B 1 204 ? 27.011 90.160 16.966 1.00 25.26 171 GLU B N 1
ATOM 5382 C CA . GLU B 1 204 ? 26.434 91.498 17.033 1.00 30.99 171 GLU B CA 1
ATOM 5383 C C . GLU B 1 204 ? 26.559 92.066 18.445 1.00 27.26 171 GLU B C 1
ATOM 5384 O O . GLU B 1 204 ? 26.889 93.244 18.626 1.00 23.89 171 GLU B O 1
ATOM 5390 N N . TYR B 1 205 ? 26.271 91.245 19.459 1.00 23.96 172 TYR B N 1
ATOM 5391 C CA . TYR B 1 205 ? 26.330 91.748 20.822 1.00 27.63 172 TYR B CA 1
ATOM 5392 C C . TYR B 1 205 ? 27.738 92.166 21.189 1.00 27.62 172 TYR B C 1
ATOM 5393 O O . TYR B 1 205 ? 27.939 93.228 21.793 1.00 29.02 172 TYR B O 1
ATOM 5402 N N . ALA B 1 206 ? 28.728 91.350 20.814 1.00 24.97 173 ALA B N 1
ATOM 5403 C CA . ALA B 1 206 ? 30.110 91.616 21.190 1.00 24.85 173 ALA B CA 1
ATOM 5404 C C . ALA B 1 206 ? 30.708 92.773 20.401 1.00 29.36 173 ALA B C 1
ATOM 5405 O O . ALA B 1 206 ? 31.707 93.368 20.843 1.00 29.88 173 ALA B O 1
ATOM 5407 N N . ALA B 1 207 ? 30.095 93.129 19.264 1.00 29.75 174 ALA B N 1
ATOM 5408 C CA . ALA B 1 207 ? 30.647 94.184 18.434 1.00 29.03 174 ALA B CA 1
ATOM 5409 C C . ALA B 1 207 ? 30.257 95.584 18.908 1.00 26.55 174 ALA B C 1
ATOM 5410 O O . ALA B 1 207 ? 30.937 96.537 18.530 1.00 28.65 174 ALA B O 1
ATOM 5412 N N . ARG B 1 208 ? 29.199 95.732 19.712 1.00 27.03 175 ARG B N 1
ATOM 5413 C CA . ARG B 1 208 ? 28.799 97.056 20.199 1.00 28.95 175 ARG B CA 1
ATOM 5414 C C . ARG B 1 208 ? 29.900 97.672 21.051 1.00 32.94 175 ARG B C 1
ATOM 5415 O O . ARG B 1 208 ? 30.673 96.961 21.697 1.00 30.95 175 ARG B O 1
ATOM 5423 N N . GLN B 1 209 ? 29.994 99.012 21.009 1.00 25.53 176 GLN B N 1
ATOM 5424 C CA . GLN B 1 209 ? 30.969 99.731 21.822 1.00 26.02 176 GLN B CA 1
ATOM 5425 C C . GLN B 1 209 ? 30.675 99.551 23.300 1.00 23.73 176 GLN B C 1
ATOM 5426 O O . GLN B 1 209 ? 29.523 99.562 23.729 1.00 25.84 176 GLN B O 1
ATOM 5432 N N . LEU B 1 210 ? 31.733 99.416 24.080 1.00 18.97 177 LEU B N 1
ATOM 5433 C CA . LEU B 1 210 ? 31.661 99.430 25.540 1.00 22.69 177 LEU B CA 1
ATOM 5434 C C . LEU B 1 210 ? 32.637 100.522 25.977 1.00 22.91 177 LEU B C 1
ATOM 5435 O O . LEU B 1 210 ? 33.784 100.243 26.363 1.00 22.72 177 LEU B O 1
ATOM 5440 N N . PRO B 1 211 ? 32.215 101.789 25.892 1.00 27.37 178 PRO B N 1
ATOM 5441 C CA . PRO B 1 211 ? 33.157 102.900 26.052 1.00 23.10 178 PRO B CA 1
ATOM 5442 C C . PRO B 1 211 ? 33.815 102.864 27.420 1.00 24.90 178 PRO B C 1
ATOM 5443 O O . PRO B 1 211 ? 33.174 102.587 28.439 1.00 26.67 178 PRO B O 1
ATOM 5447 N N . LEU B 1 212 ? 35.104 103.197 27.426 1.00 28.04 179 LEU B N 1
ATOM 5448 C CA . LEU B 1 212 ? 35.891 103.196 28.659 1.00 26.82 179 LEU B CA 1
ATOM 5449 C C . LEU B 1 212 ? 35.343 104.195 29.682 1.00 29.14 179 LEU B C 1
ATOM 5450 O O . LEU B 1 212 ? 35.517 104.008 30.898 1.00 29.25 179 LEU B O 1
ATOM 5455 N N . ASP B 1 213 ? 34.693 105.267 29.212 1.00 28.74 180 ASP B N 1
ATOM 5456 C CA . ASP B 1 213 ? 34.097 106.262 30.094 1.00 28.73 180 ASP B CA 1
ATOM 5457 C C . ASP B 1 213 ? 32.608 106.020 30.331 1.00 30.19 180 ASP B C 1
ATOM 5458 O O . ASP B 1 213 ? 31.958 106.827 31.003 1.00 30.14 180 ASP B O 1
ATOM 5463 N N . GLY B 1 214 ? 32.071 104.902 29.853 1.00 25.44 181 GLY B N 1
ATOM 5464 C CA . GLY B 1 214 ? 30.666 104.600 30.061 1.00 23.95 181 GLY B CA 1
ATOM 5465 C C . GLY B 1 214 ? 30.326 104.366 31.520 1.00 27.84 181 GLY B C 1
ATOM 5466 O O . GLY B 1 214 ? 31.183 104.106 32.369 1.00 27.79 181 GLY B O 1
ATOM 5467 N N . GLN B 1 215 ? 29.026 104.420 31.796 1.00 26.87 182 GLN B N 1
ATOM 5468 C CA . GLN B 1 215 ? 28.534 104.257 33.162 1.00 27.56 182 GLN B CA 1
ATOM 5469 C C . GLN B 1 215 ? 28.856 102.869 33.696 1.00 28.55 182 GLN B C 1
ATOM 5470 O O . GLN B 1 215 ? 29.417 102.724 34.792 1.00 26.35 182 GLN B O 1
ATOM 5476 N N . TRP B 1 216 ? 28.488 101.837 32.939 1.00 25.85 183 TRP B N 1
ATOM 5477 C CA . TRP B 1 216 ? 28.821 100.452 33.255 1.00 27.30 183 TRP B CA 1
ATOM 5478 C C . TRP B 1 216 ? 29.975 99.966 32.378 1.00 28.10 183 TRP B C 1
ATOM 5479 O O . TRP B 1 216 ? 30.051 100.293 31.183 1.00 27.15 183 TRP B O 1
ATOM 5490 N N . LEU B 1 217 ? 30.876 99.178 32.976 1.00 24.00 184 LEU B N 1
ATOM 5491 C CA . LEU B 1 217 ? 31.965 98.576 32.236 1.00 21.56 184 LEU B CA 1
ATOM 5492 C C . LEU B 1 217 ? 31.709 97.108 31.955 1.00 22.81 184 LEU B C 1
ATOM 5493 O O . LEU B 1 217 ? 32.648 96.343 31.759 1.00 25.03 184 LEU B O 1
ATOM 5498 N N . LEU B 1 218 ? 30.447 96.706 31.937 1.00 23.59 185 LEU B N 1
ATOM 5499 C CA . LEU B 1 218 ? 30.039 95.418 31.421 1.00 21.86 185 LEU B CA 1
ATOM 5500 C C . LEU B 1 218 ? 28.600 95.562 30.937 1.00 23.51 185 LEU B C 1
ATOM 5501 O O . LEU B 1 218 ? 27.908 96.531 31.260 1.00 26.13 185 LEU B O 1
ATOM 5506 N N . ARG B 1 219 ? 28.170 94.594 30.142 1.00 20.11 186 ARG B N 1
ATOM 5507 C CA . ARG B 1 219 ? 26.770 94.440 29.797 1.00 23.14 186 ARG B CA 1
ATOM 5508 C C . ARG B 1 219 ? 26.471 92.948 29.768 1.00 25.71 186 ARG B C 1
ATOM 5509 O O . ARG B 1 219 ? 27.366 92.117 29.550 1.00 22.02 186 ARG B O 1
ATOM 5517 N N . ALA B 1 220 ? 25.214 92.616 30.058 1.00 20.82 187 ALA B N 1
ATOM 5518 C CA . ALA B 1 220 ? 24.771 91.246 30.182 1.00 19.90 187 ALA B CA 1
ATOM 5519 C C . ALA B 1 220 ? 23.423 91.113 29.515 1.00 21.93 187 ALA B C 1
ATOM 5520 O O . ALA B 1 220 ? 22.542 91.963 29.697 1.00 20.77 187 ALA B O 1
ATOM 5522 N N . ARG B 1 221 ? 23.257 90.009 28.790 1.00 22.40 188 ARG B N 1
ATOM 5523 C CA . ARG B 1 221 ? 22.012 89.722 28.094 1.00 22.27 188 ARG B CA 1
ATOM 5524 C C . ARG B 1 221 ? 21.787 88.213 28.163 1.00 23.36 188 ARG B C 1
ATOM 5525 O O . ARG B 1 221 ? 22.728 87.441 27.976 1.00 23.25 188 ARG B O 1
ATOM 5533 N N . VAL B 1 222 ? 20.562 87.803 28.480 1.00 20.46 189 VAL B N 1
ATOM 5534 C CA . VAL B 1 222 ? 20.171 86.401 28.501 1.00 22.59 189 VAL B CA 1
ATOM 5535 C C . VAL B 1 222 ? 19.236 86.135 27.335 1.00 25.98 189 VAL B C 1
ATOM 5536 O O . VAL B 1 222 ? 18.230 86.851 27.151 1.00 22.45 189 VAL B O 1
ATOM 5540 N N . VAL B 1 223 ? 19.573 85.114 26.540 1.00 22.19 190 VAL B N 1
ATOM 5541 C CA . VAL B 1 223 ? 18.733 84.667 25.433 1.00 25.09 190 VAL B CA 1
ATOM 5542 C C . VAL B 1 223 ? 17.973 83.441 25.919 1.00 27.40 190 VAL B C 1
ATOM 5543 O O . VAL B 1 223 ? 18.596 82.416 26.201 1.00 27.11 190 VAL B O 1
ATOM 5547 N N . SER B 1 224 ? 16.641 83.534 26.037 1.00 21.68 191 SER B N 1
ATOM 5548 C CA . SER B 1 224 ? 15.820 82.392 26.438 1.00 28.21 191 SER B CA 1
ATOM 5549 C C . SER B 1 224 ? 15.571 81.542 25.207 1.00 28.97 191 SER B C 1
ATOM 5550 O O . SER B 1 224 ? 14.881 81.980 24.293 1.00 22.96 191 SER B O 1
ATOM 5553 N N . LEU B 1 225 ? 16.189 80.361 25.153 1.00 30.15 192 LEU B N 1
ATOM 5554 C CA . LEU B 1 225 ? 15.897 79.418 24.076 1.00 27.30 192 LEU B CA 1
ATOM 5555 C C . LEU B 1 225 ? 14.627 78.623 24.316 1.00 22.08 192 LEU B C 1
ATOM 5556 O O . LEU B 1 225 ? 13.979 78.181 23.353 1.00 25.17 192 LEU B O 1
ATOM 5561 N N . ALA B 1 226 ? 14.263 78.444 25.562 1.00 22.20 193 ALA B N 1
ATOM 5562 C CA . ALA B 1 226 ? 13.108 77.646 25.949 1.00 30.52 193 ALA B CA 1
ATOM 5563 C C . ALA B 1 226 ? 12.844 77.986 27.407 1.00 39.09 193 ALA B C 1
ATOM 5564 O O . ALA B 1 226 ? 13.706 78.616 28.027 1.00 37.48 193 ALA B O 1
ATOM 5566 N N . PRO B 1 227 ? 11.695 77.618 27.986 1.00 49.18 194 PRO B N 1
ATOM 5567 C CA . PRO B 1 227 ? 11.440 77.980 29.396 1.00 52.02 194 PRO B CA 1
ATOM 5568 C C . PRO B 1 227 ? 12.578 77.632 30.337 1.00 52.77 194 PRO B C 1
ATOM 5569 O O . PRO B 1 227 ? 12.820 78.365 31.307 1.00 53.42 194 PRO B O 1
ATOM 5573 N N . ASP B 1 228 ? 13.304 76.546 30.062 1.00 47.23 195 ASP B N 1
ATOM 5574 C CA . ASP B 1 228 ? 14.427 76.117 30.886 1.00 46.06 195 ASP B CA 1
ATOM 5575 C C . ASP B 1 228 ? 15.694 75.949 30.061 1.00 35.92 195 ASP B C 1
ATOM 5576 O O . ASP B 1 228 ? 16.492 75.055 30.329 1.00 35.38 195 ASP B O 1
ATOM 5581 N N . GLN B 1 229 ? 15.860 76.737 29.007 1.00 30.81 196 GLN B N 1
ATOM 5582 C CA . GLN B 1 229 ? 17.107 76.744 28.251 1.00 31.97 196 GLN B CA 1
ATOM 5583 C C . GLN B 1 229 ? 17.519 78.187 27.996 1.00 27.61 196 GLN B C 1
ATOM 5584 O O . GLN B 1 229 ? 16.743 78.950 27.406 1.00 27.77 196 GLN B O 1
ATOM 5590 N N . SER B 1 230 ? 18.712 78.549 28.449 1.00 25.42 197 SER B N 1
ATOM 5591 C CA . SER B 1 230 ? 19.189 79.931 28.453 1.00 29.15 197 SER B CA 1
ATOM 5592 C C . SER B 1 230 ? 20.582 80.031 27.860 1.00 32.25 197 SER B C 1
ATOM 5593 O O . SER B 1 230 ? 21.434 79.165 28.110 1.00 34.93 197 SER B O 1
ATOM 5596 N N . LEU B 1 231 ? 20.836 81.124 27.134 1.00 22.47 198 LEU B N 1
ATOM 5597 C CA . LEU B 1 231 ? 22.168 81.446 26.629 1.00 20.22 198 LEU B CA 1
ATOM 5598 C C . LEU B 1 231 ? 22.581 82.768 27.253 1.00 25.87 198 LEU B C 1
ATOM 5599 O O . LEU B 1 231 ? 21.834 83.748 27.158 1.00 21.91 198 LEU B O 1
ATOM 5604 N N . LEU B 1 232 ? 23.735 82.791 27.928 1.00 24.36 199 LEU B N 1
ATOM 5605 C CA . LEU B 1 232 ? 24.255 84.007 28.543 1.00 24.34 199 LEU B CA 1
ATOM 5606 C C . LEU B 1 232 ? 25.263 84.673 27.620 1.00 21.51 199 LEU B C 1
ATOM 5607 O O . LEU B 1 232 ? 26.219 84.037 27.177 1.00 22.19 199 LEU B O 1
ATOM 5612 N N . LEU B 1 233 ? 25.063 85.973 27.379 1.00 22.78 200 LEU B N 1
ATOM 5613 C CA . LEU B 1 233 ? 25.987 86.824 26.637 1.00 20.99 200 LEU B CA 1
ATOM 5614 C C . LEU B 1 233 ? 26.391 87.993 27.516 1.00 21.38 200 LEU B C 1
ATOM 5615 O O . LEU B 1 233 ? 25.551 88.829 27.849 1.00 22.16 200 LEU B O 1
ATOM 5620 N N . CYS B 1 234 ? 27.677 88.087 27.839 1.00 20.56 201 CYS B N 1
ATOM 5621 C CA . CYS B 1 234 ? 28.210 89.252 28.515 1.00 20.96 201 CYS B CA 1
ATOM 5622 C C . CYS B 1 234 ? 29.353 89.826 27.698 1.00 21.63 201 CYS B C 1
ATOM 5623 O O . CYS B 1 234 ? 29.975 89.136 26.892 1.00 24.50 201 CYS B O 1
ATOM 5626 N N . VAL B 1 235 ? 29.644 91.094 27.942 1.00 16.89 202 VAL B N 1
ATOM 5627 C CA . VAL B 1 235 ? 30.872 91.710 27.486 1.00 14.90 202 VAL B CA 1
ATOM 5628 C C . VAL B 1 235 ? 31.425 92.508 28.661 1.00 24.56 202 VAL B C 1
ATOM 5629 O O . VAL B 1 235 ? 30.700 93.299 29.279 1.00 24.05 202 VAL B O 1
ATOM 5633 N N . PHE B 1 236 ? 32.687 92.266 28.998 1.00 23.21 203 PHE B N 1
ATOM 5634 C CA . PHE B 1 236 ? 33.352 92.991 30.065 1.00 26.00 203 PHE B CA 1
ATOM 5635 C C . PHE B 1 236 ? 34.448 93.863 29.470 1.00 24.64 203 PHE B C 1
ATOM 5636 O O . PHE B 1 236 ? 35.074 93.497 28.473 1.00 25.45 203 PHE B O 1
ATOM 5644 N N . HIS B 1 237 ? 34.688 95.021 30.077 1.00 20.46 204 HIS B N 1
ATOM 5645 C CA . HIS B 1 237 ? 35.779 95.861 29.602 1.00 20.66 204 HIS B CA 1
ATOM 5646 C C . HIS B 1 237 ? 37.129 95.329 30.081 1.00 21.18 204 HIS B C 1
ATOM 5647 O O . HIS B 1 237 ? 37.296 95.007 31.263 1.00 18.67 204 HIS B O 1
ATOM 5654 N N . HIS B 1 238 ? 38.106 95.270 29.167 1.00 22.00 205 HIS B N 1
ATOM 5655 C CA . HIS B 1 238 ? 39.401 94.682 29.518 1.00 23.33 205 HIS B CA 1
ATOM 5656 C C . HIS B 1 238 ? 40.126 95.440 30.642 1.00 27.26 205 HIS B C 1
ATOM 5657 O O . HIS B 1 238 ? 40.991 94.847 31.306 1.00 24.61 205 HIS B O 1
ATOM 5664 N N . ILE B 1 239 ? 39.793 96.717 30.900 1.00 25.52 206 ILE B N 1
ATOM 5665 C CA . ILE B 1 239 ? 40.485 97.421 31.984 1.00 24.53 206 ILE B CA 1
ATOM 5666 C C . ILE B 1 239 ? 40.175 96.773 33.328 1.00 27.66 206 ILE B C 1
ATOM 5667 O O . ILE B 1 239 ? 41.007 96.787 34.249 1.00 23.26 206 ILE B O 1
ATOM 5672 N N . ILE B 1 240 ? 39.015 96.126 33.440 1.00 24.21 207 ILE B N 1
ATOM 5673 C CA . ILE B 1 240 ? 38.558 95.624 34.730 1.00 22.55 207 ILE B CA 1
ATOM 5674 C C . ILE B 1 240 ? 38.723 94.117 34.830 1.00 22.22 207 ILE B C 1
ATOM 5675 O O . ILE B 1 240 ? 38.805 93.575 35.936 1.00 27.51 207 ILE B O 1
ATOM 5680 N N . VAL B 1 241 ? 38.710 93.420 33.686 1.00 19.97 208 VAL B N 1
ATOM 5681 C CA . VAL B 1 241 ? 38.644 91.958 33.638 1.00 23.19 208 VAL B CA 1
ATOM 5682 C C . VAL B 1 241 ? 39.728 91.427 32.702 1.00 26.41 208 VAL B C 1
ATOM 5683 O O . VAL B 1 241 ? 39.839 91.892 31.561 1.00 24.62 208 VAL B O 1
ATOM 5687 N N . ASP B 1 242 ? 40.518 90.442 33.168 1.00 22.89 209 ASP B N 1
ATOM 5688 C CA . ASP B 1 242 ? 41.410 89.701 32.286 1.00 21.09 209 ASP B CA 1
ATOM 5689 C C . ASP B 1 242 ? 40.813 88.337 31.920 1.00 23.08 209 ASP B C 1
ATOM 5690 O O . ASP B 1 242 ? 39.755 87.941 32.420 1.00 22.49 209 ASP B O 1
ATOM 5695 N N . ALA B 1 243 ? 41.513 87.616 31.027 1.00 25.77 210 ALA B N 1
ATOM 5696 C CA . ALA B 1 243 ? 40.999 86.343 30.513 1.00 28.56 210 ALA B CA 1
ATOM 5697 C C . ALA B 1 243 ? 40.843 85.299 31.623 1.00 27.86 210 ALA B C 1
ATOM 5698 O O . ALA B 1 243 ? 39.852 84.541 31.662 1.00 30.97 210 ALA B O 1
ATOM 5700 N N . ALA B 1 244 ? 41.811 85.238 32.527 1.00 24.28 211 ALA B N 1
ATOM 5701 C CA . ALA B 1 244 ? 41.682 84.353 33.679 1.00 28.13 211 ALA B CA 1
ATOM 5702 C C . ALA B 1 244 ? 40.427 84.677 34.486 1.00 26.30 211 ALA B C 1
ATOM 5703 O O . ALA B 1 244 ? 39.735 83.766 34.967 1.00 28.43 211 ALA B O 1
ATOM 5705 N N . SER B 1 245 ? 40.097 85.977 34.616 1.00 21.96 212 SER B N 1
ATOM 5706 C CA . SER B 1 245 ? 38.900 86.363 35.359 1.00 24.51 212 SER B CA 1
ATOM 5707 C C . SER B 1 245 ? 37.631 85.937 34.623 1.00 26.72 212 SER B C 1
ATOM 5708 O O . SER B 1 245 ? 36.633 85.588 35.263 1.00 25.40 212 SER B O 1
ATOM 5711 N N . LEU B 1 246 ? 37.645 85.921 33.290 1.00 27.22 213 LEU B N 1
ATOM 5712 C CA . LEU B 1 246 ? 36.497 85.362 32.576 1.00 27.13 213 LEU B CA 1
ATOM 5713 C C . LEU B 1 246 ? 36.298 83.896 32.941 1.00 30.50 213 LEU B C 1
ATOM 5714 O O . LEU B 1 246 ? 35.161 83.448 33.165 1.00 25.90 213 LEU B O 1
ATOM 5719 N N . LEU B 1 247 ? 37.403 83.126 33.006 1.00 30.47 214 LEU B N 1
ATOM 5720 C CA . LEU B 1 247 ? 37.284 81.718 33.409 1.00 28.89 214 LEU B CA 1
ATOM 5721 C C . LEU B 1 247 ? 36.750 81.591 34.841 1.00 23.50 214 LEU B C 1
ATOM 5722 O O . LEU B 1 247 ? 35.921 80.711 35.135 1.00 26.60 214 LEU B O 1
ATOM 5727 N N . LEU B 1 248 ? 37.208 82.468 35.737 1.00 22.89 215 LEU B N 1
ATOM 5728 C CA . LEU B 1 248 ? 36.707 82.485 37.114 1.00 29.79 215 LEU B CA 1
ATOM 5729 C C . LEU B 1 248 ? 35.209 82.754 37.163 1.00 32.38 215 LEU B C 1
ATOM 5730 O O . LEU B 1 248 ? 34.480 82.187 37.993 1.00 28.49 215 LEU B O 1
ATOM 5735 N N . ILE B 1 249 ? 34.748 83.677 36.324 1.00 29.85 216 ILE B N 1
ATOM 5736 C CA . ILE B 1 249 ? 33.336 84.031 36.308 1.00 27.91 216 ILE B CA 1
ATOM 5737 C C . ILE B 1 249 ? 32.508 82.860 35.793 1.00 28.55 216 ILE B C 1
ATOM 5738 O O . ILE B 1 249 ? 31.451 82.538 36.353 1.00 25.87 216 ILE B O 1
ATOM 5743 N N . LEU B 1 250 ? 32.991 82.189 34.737 1.00 24.78 217 LEU B N 1
ATOM 5744 C CA . LEU B 1 250 ? 32.295 81.006 34.244 1.00 26.58 217 LEU B CA 1
ATOM 5745 C C . LEU B 1 250 ? 32.251 79.914 35.307 1.00 26.56 217 LEU B C 1
ATOM 5746 O O . LEU B 1 250 ? 31.207 79.297 35.529 1.00 27.45 217 LEU B O 1
ATOM 5751 N N . ALA B 1 251 ? 33.365 79.691 36.013 1.00 31.08 218 ALA B N 1
ATOM 5752 C CA . ALA B 1 251 ? 33.382 78.680 37.071 1.00 27.09 218 ALA B CA 1
ATOM 5753 C C . ALA B 1 251 ? 32.413 79.053 38.195 1.00 30.32 218 ALA B C 1
ATOM 5754 O O . ALA B 1 251 ? 31.643 78.209 38.676 1.00 34.87 218 ALA B O 1
ATOM 5756 N N . GLU B 1 252 ? 32.392 80.324 38.593 1.00 29.19 219 GLU B N 1
ATOM 5757 C CA . GLU B 1 252 ? 31.437 80.736 39.618 1.00 27.88 219 GLU B CA 1
ATOM 5758 C C . GLU B 1 252 ? 29.998 80.573 39.139 1.00 25.50 219 GLU B C 1
ATOM 5759 O O . GLU B 1 252 ? 29.122 80.189 39.924 1.00 22.36 219 GLU B O 1
ATOM 5765 N N . LEU B 1 253 ? 29.729 80.851 37.854 1.00 24.77 220 LEU B N 1
ATOM 5766 C CA . LEU B 1 253 ? 28.382 80.646 37.331 1.00 24.57 220 LEU B CA 1
ATOM 5767 C C . LEU B 1 253 ? 27.980 79.178 37.419 1.00 29.74 220 LEU B C 1
ATOM 5768 O O . LEU B 1 253 ? 26.872 78.845 37.864 1.00 29.05 220 LEU B O 1
ATOM 5773 N N . ASP B 1 254 ? 28.867 78.290 36.956 1.00 32.37 221 ASP B N 1
ATOM 5774 C CA . ASP B 1 254 ? 28.580 76.859 36.971 1.00 36.09 221 ASP B CA 1
ATOM 5775 C C . ASP B 1 254 ? 28.267 76.398 38.381 1.00 33.36 221 ASP B C 1
ATOM 5776 O O . ASP B 1 254 ? 27.312 75.643 38.598 1.00 34.61 221 ASP B O 1
ATOM 5781 N N . ALA B 1 255 ? 29.047 76.874 39.354 1.00 31.57 222 ALA B N 1
ATOM 5782 C CA . ALA B 1 255 ? 28.838 76.490 40.749 1.00 35.09 222 ALA B CA 1
ATOM 5783 C C . ALA B 1 255 ? 27.519 77.032 41.289 1.00 39.14 222 ALA B C 1
ATOM 5784 O O . ALA B 1 255 ? 26.757 76.299 41.943 1.00 37.68 222 ALA B O 1
ATOM 5786 N N . ARG B 1 256 ? 27.213 78.307 41.001 1.00 37.72 223 ARG B N 1
ATOM 5787 C CA . ARG B 1 256 ? 25.987 78.911 41.509 1.00 34.05 223 ARG B CA 1
ATOM 5788 C C . ARG B 1 256 ? 24.746 78.265 40.907 1.00 32.61 223 ARG B C 1
ATOM 5789 O O . ARG B 1 256 ? 23.706 78.180 41.579 1.00 34.70 223 ARG B O 1
ATOM 5797 N N . LEU B 1 257 ? 24.833 77.809 39.659 1.00 31.78 224 LEU B N 1
ATOM 5798 C CA . LEU B 1 257 ? 23.679 77.275 38.940 1.00 38.99 224 LEU B CA 1
ATOM 5799 C C . LEU B 1 257 ? 23.591 75.753 38.991 1.00 43.01 224 LEU B C 1
ATOM 5800 O O . LEU B 1 257 ? 22.656 75.171 38.418 1.00 37.97 224 LEU B O 1
ATOM 5805 N N . ALA B 1 258 ? 24.555 75.094 39.624 1.00 47.30 225 ALA B N 1
ATOM 5806 C CA . ALA B 1 258 ? 24.444 73.659 39.811 1.00 48.69 225 ALA B CA 1
ATOM 5807 C C . ALA B 1 258 ? 23.312 73.374 40.785 1.00 48.45 225 ALA B C 1
ATOM 5808 O O . ALA B 1 258 ? 22.915 74.226 41.585 1.00 42.81 225 ALA B O 1
ATOM 5810 N N . ASP B 1 259 ? 22.799 72.156 40.739 1.00 58.41 226 ASP B N 1
ATOM 5811 C CA . ASP B 1 259 ? 21.704 71.790 41.631 1.00 65.24 226 ASP B CA 1
ATOM 5812 C C . ASP B 1 259 ? 22.091 70.568 42.452 1.00 64.02 226 ASP B C 1
ATOM 5813 O O . ASP B 1 259 ? 22.231 69.461 41.893 1.00 64.85 226 ASP B O 1
ATOM 5818 N N . PRO B 1 260 ? 22.332 70.723 43.755 1.00 61.35 227 PRO B N 1
ATOM 5819 C CA . PRO B 1 260 ? 22.299 72.004 44.476 1.00 56.29 227 PRO B CA 1
ATOM 5820 C C . PRO B 1 260 ? 23.565 72.839 44.206 1.00 51.18 227 PRO B C 1
ATOM 5821 O O . PRO B 1 260 ? 24.574 72.298 43.744 1.00 46.93 227 PRO B O 1
ATOM 5825 N N . PRO B 1 261 ? 23.519 74.139 44.482 1.00 49.70 228 PRO B N 1
ATOM 5826 C CA . PRO B 1 261 ? 24.702 74.973 44.235 1.00 50.58 228 PRO B CA 1
ATOM 5827 C C . PRO B 1 261 ? 25.911 74.511 45.049 1.00 51.53 228 PRO B C 1
ATOM 5828 O O . PRO B 1 261 ? 25.789 74.116 46.209 1.00 54.43 228 PRO B O 1
ATOM 5832 N N . ARG B 1 262 ? 27.089 74.559 44.419 1.00 49.77 229 ARG B N 1
ATOM 5833 C CA . ARG B 1 262 ? 28.335 74.192 45.079 1.00 47.82 229 ARG B CA 1
ATOM 5834 C C . ARG B 1 262 ? 28.873 75.380 45.858 1.00 48.71 229 ARG B C 1
ATOM 5835 O O . ARG B 1 262 ? 28.577 76.543 45.550 1.00 44.92 229 ARG B O 1
ATOM 5843 N N . ALA B 1 263 ? 29.676 75.069 46.881 1.00 46.35 230 ALA B N 1
ATOM 5844 C CA . ALA B 1 263 ? 30.324 76.096 47.688 1.00 45.45 230 ALA B CA 1
ATOM 5845 C C . ALA B 1 263 ? 31.217 76.977 46.821 1.00 45.41 230 ALA B C 1
ATOM 5846 O O . ALA B 1 263 ? 31.768 76.539 45.802 1.00 45.51 230 ALA B O 1
AT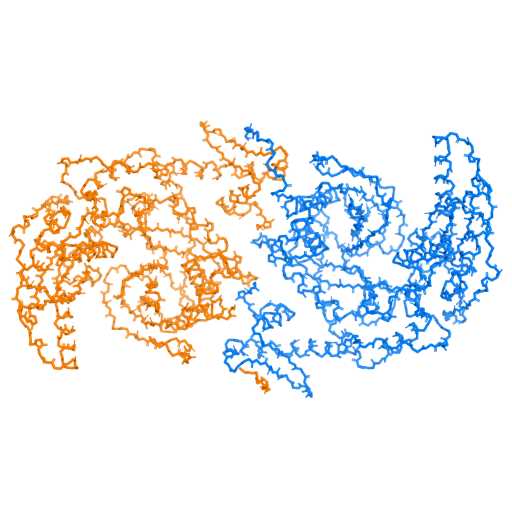OM 5848 N N . LEU B 1 264 ? 31.317 78.249 47.195 1.00 45.66 231 LEU B N 1
ATOM 5849 C CA . LEU B 1 264 ? 32.142 79.174 46.427 1.00 44.51 231 LEU B CA 1
ATOM 5850 C C . LEU B 1 264 ? 33.463 79.402 47.141 1.00 45.01 231 LEU B C 1
ATOM 5851 O O . LEU B 1 264 ? 33.459 79.840 48.307 1.00 44.04 231 LEU B O 1
ATOM 5856 N N . PRO B 1 265 ? 34.599 79.162 46.489 1.00 42.79 232 PRO B N 1
ATOM 5857 C CA . PRO B 1 265 ? 35.884 79.452 47.129 1.00 43.33 232 PRO B CA 1
ATOM 5858 C C . PRO B 1 265 ? 36.005 80.938 47.459 1.00 47.00 232 PRO B C 1
ATOM 5859 O O . PRO B 1 265 ? 35.568 81.802 46.693 1.00 47.19 232 PRO B O 1
ATOM 5863 N N . ALA B 1 266 ? 36.573 81.218 48.634 1.00 40.94 233 ALA B N 1
ATOM 5864 C CA . ALA B 1 266 ? 36.796 82.582 49.079 1.00 38.48 233 ALA B CA 1
ATOM 5865 C C . ALA B 1 266 ? 37.642 83.331 48.065 1.00 37.90 233 ALA B C 1
ATOM 5866 O O . ALA B 1 266 ? 38.410 82.737 47.308 1.00 37.08 233 ALA B O 1
ATOM 5868 N N . ALA B 1 267 ? 37.436 84.642 47.988 1.00 40.63 234 ALA B N 1
ATOM 5869 C CA . ALA B 1 267 ? 38.181 85.439 47.029 1.00 39.35 234 ALA B CA 1
ATOM 5870 C C . ALA B 1 267 ? 38.490 86.798 47.619 1.00 40.03 234 ALA B C 1
ATOM 5871 O O . ALA B 1 267 ? 37.583 87.492 48.075 1.00 42.53 234 ALA B O 1
ATOM 5873 N N . ALA B 1 268 ? 39.749 87.204 47.540 1.00 34.19 235 ALA B N 1
ATOM 5874 C CA . ALA B 1 268 ? 40.070 88.577 47.874 1.00 37.65 235 ALA B CA 1
ATOM 5875 C C . ALA B 1 268 ? 39.436 89.532 46.857 1.00 36.30 235 ALA B C 1
ATOM 5876 O O . ALA B 1 268 ? 39.088 89.146 45.740 1.00 37.12 235 ALA B O 1
ATOM 5878 N N . GLN B 1 269 ? 39.320 90.793 47.253 1.00 32.79 236 GLN B N 1
ATOM 5879 C CA . GLN B 1 269 ? 38.735 91.844 46.433 1.00 34.37 236 GLN B CA 1
ATOM 5880 C C . GLN B 1 269 ? 39.837 92.608 45.714 1.00 35.36 236 GLN B C 1
ATOM 5881 O O . GLN B 1 269 ? 40.817 93.040 46.342 1.00 35.30 236 GLN B O 1
ATOM 5887 N N . PHE B 1 270 ? 39.651 92.823 44.414 1.00 28.58 237 PHE B N 1
ATOM 5888 C CA . PHE B 1 270 ? 40.639 93.578 43.673 1.00 25.10 237 PHE B CA 1
ATOM 5889 C C . PHE B 1 270 ? 40.822 94.974 44.238 1.00 31.29 237 PHE B C 1
ATOM 5890 O O . PHE B 1 270 ? 41.944 95.471 44.247 1.00 33.46 237 PHE B O 1
ATOM 5898 N N . LEU B 1 271 ? 39.757 95.624 44.735 1.00 28.82 238 LEU B N 1
ATOM 5899 C CA . LEU B 1 271 ? 39.941 96.961 45.302 1.00 27.68 238 LEU B CA 1
ATOM 5900 C C . LEU B 1 271 ? 40.968 96.929 46.445 1.00 31.34 238 LEU B C 1
ATOM 5901 O O . LEU B 1 271 ? 41.820 97.831 46.576 1.00 34.58 238 LEU B O 1
ATOM 5906 N N . ASP B 1 272 ? 40.924 95.866 47.254 1.00 32.19 239 ASP B N 1
ATOM 5907 C CA . ASP B 1 272 ? 41.900 95.709 48.326 1.00 37.97 239 ASP B CA 1
ATOM 5908 C C . ASP B 1 272 ? 43.288 95.415 47.773 1.00 36.45 239 ASP B C 1
ATOM 5909 O O . ASP B 1 272 ? 44.293 95.952 48.270 1.00 35.89 239 ASP B O 1
ATOM 5914 N N . TYR B 1 273 ? 43.367 94.538 46.765 1.00 35.14 240 TYR B N 1
ATOM 5915 C CA . TYR B 1 273 ? 44.647 94.270 46.126 1.00 35.14 240 TYR B CA 1
ATOM 5916 C C . TYR B 1 273 ? 45.249 95.559 45.585 1.00 33.43 240 TYR B C 1
ATOM 5917 O O . TYR B 1 273 ? 46.457 95.774 45.685 1.00 32.91 240 TYR B O 1
ATOM 5926 N N . ALA B 1 274 ? 44.418 96.426 45.011 1.00 29.47 241 ALA B N 1
ATOM 5927 C CA . ALA B 1 274 ? 44.900 97.654 44.386 1.00 30.94 241 ALA B CA 1
ATOM 5928 C C . ALA B 1 274 ? 45.537 98.566 45.411 1.00 33.74 241 ALA B C 1
ATOM 5929 O O . ALA B 1 274 ? 46.563 99.214 45.137 1.00 33.63 241 ALA B O 1
ATOM 5931 N N . ALA B 1 275 ? 44.925 98.647 46.598 1.00 36.12 242 ALA B N 1
ATOM 5932 C CA . ALA B 1 275 ? 45.566 99.413 47.667 1.00 31.97 242 ALA B CA 1
ATOM 5933 C C . ALA B 1 275 ? 46.889 98.775 48.097 1.00 35.00 242 ALA B C 1
ATOM 5934 O O . ALA B 1 275 ? 47.920 99.462 48.215 1.00 37.64 242 ALA B O 1
ATOM 5936 N N . TRP B 1 276 ? 46.879 97.454 48.324 1.00 33.30 243 TRP B N 1
ATOM 5937 C CA . TRP B 1 276 ? 48.108 96.753 48.685 1.00 35.38 243 TRP B CA 1
ATOM 5938 C C . TRP B 1 276 ? 49.209 97.003 47.663 1.00 34.67 243 TRP B C 1
ATOM 5939 O O . TRP B 1 276 ? 50.381 97.187 48.024 1.00 27.46 243 TRP B O 1
ATOM 5950 N N . GLU B 1 277 ? 48.843 97.005 46.375 1.00 29.57 244 GLU B N 1
ATOM 5951 C CA . GLU B 1 277 ? 49.822 97.114 45.306 1.00 27.25 244 GLU B CA 1
ATOM 5952 C C . GLU B 1 277 ? 50.387 98.516 45.218 1.00 29.56 244 GLU B C 1
ATOM 5953 O O . GLU B 1 277 ? 51.588 98.689 44.985 1.00 30.62 244 GLU B O 1
ATOM 5959 N N . ARG B 1 278 ? 49.545 99.529 45.397 1.00 27.81 245 ARG B N 1
ATOM 5960 C CA . ARG B 1 278 ? 50.061 100.887 45.415 1.00 34.09 245 ARG B CA 1
ATOM 5961 C C . ARG B 1 278 ? 51.039 101.085 46.569 1.00 36.23 245 ARG B C 1
ATOM 5962 O O . ARG B 1 278 ? 52.097 101.728 46.403 1.00 33.36 245 ARG B O 1
ATOM 5970 N N . ALA B 1 279 ? 50.703 100.526 47.744 1.00 36.22 246 ALA B N 1
ATOM 5971 C CA . ALA B 1 279 ? 51.599 100.603 48.896 1.00 36.20 246 ALA B CA 1
ATOM 5972 C C . ALA B 1 279 ? 52.905 99.850 48.631 1.00 39.76 246 ALA B C 1
ATOM 5973 O O . ALA B 1 279 ? 54.001 100.352 48.912 1.00 39.70 246 ALA B O 1
ATOM 5975 N N . TRP B 1 280 ? 52.803 98.636 48.086 1.00 42.16 247 TRP B N 1
ATOM 5976 C CA . TRP B 1 280 ? 53.980 97.840 47.759 1.00 39.61 247 TRP B CA 1
ATOM 5977 C C . TRP B 1 280 ? 54.882 98.557 46.763 1.00 37.87 247 TRP B C 1
ATOM 5978 O O . TRP B 1 280 ? 56.107 98.532 46.903 1.00 41.51 247 TRP B O 1
ATOM 5989 N N . MET B 1 281 ? 54.292 99.226 45.767 1.00 35.10 248 MET B N 1
ATOM 5990 C CA . MET B 1 281 ? 55.060 99.913 44.730 1.00 33.66 248 MET B CA 1
ATOM 5991 C C . MET B 1 281 ? 55.690 101.210 45.225 1.00 36.35 248 MET B C 1
ATOM 5992 O O . MET B 1 281 ? 56.726 101.627 44.689 1.00 36.65 248 MET B O 1
ATOM 5997 N N . ALA B 1 282 ? 55.066 101.883 46.204 1.00 35.90 249 ALA B N 1
ATOM 5998 C CA . ALA B 1 282 ? 55.595 103.146 46.730 1.00 39.55 249 ALA B CA 1
ATOM 5999 C C . ALA B 1 282 ? 56.684 102.963 47.784 1.00 43.08 249 ALA B 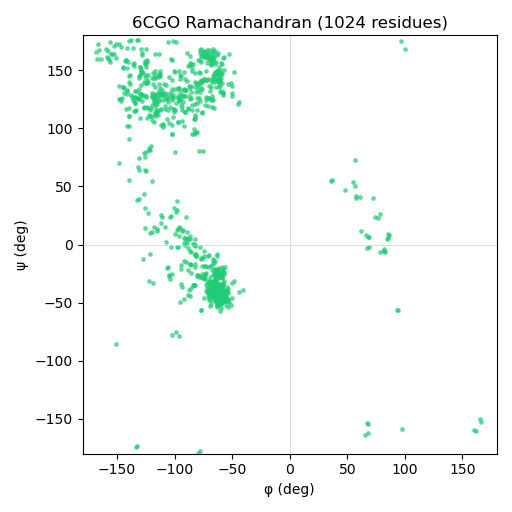C 1
ATOM 6000 O O . ALA B 1 282 ? 57.308 103.955 48.188 1.00 41.66 249 ALA B O 1
ATOM 6002 N N . ASP B 1 283 ? 56.901 101.735 48.245 1.00 46.50 250 ASP B N 1
ATOM 6003 C CA . ASP B 1 283 ? 57.935 101.449 49.239 1.00 44.84 250 ASP B CA 1
ATOM 6004 C C . ASP B 1 283 ? 59.321 101.674 48.636 1.00 45.79 250 ASP B C 1
ATOM 6005 O O . ASP B 1 283 ? 59.608 101.144 47.552 1.00 45.50 250 ASP B O 1
ATOM 6010 N N . PRO B 1 284 ? 60.191 102.472 49.276 1.00 42.45 251 PRO B N 1
ATOM 6011 C CA . PRO B 1 284 ? 61.551 102.647 48.738 1.00 42.47 251 PRO B CA 1
ATOM 6012 C C . PRO B 1 284 ? 62.339 101.360 48.682 1.00 37.91 251 PRO B C 1
ATOM 6013 O O . PRO B 1 284 ? 63.309 101.279 47.907 1.00 37.35 251 PRO B O 1
ATOM 6017 N N . ALA B 1 285 ? 61.934 100.342 49.456 1.00 34.31 252 ALA B N 1
ATOM 6018 C CA . ALA B 1 285 ? 62.547 99.017 49.370 1.00 35.20 252 ALA B CA 1
ATOM 6019 C C . ALA B 1 285 ? 62.488 98.437 47.962 1.00 34.78 252 ALA B C 1
ATOM 6020 O O . ALA B 1 285 ? 63.232 97.497 47.653 1.00 34.61 252 ALA B O 1
ATOM 6022 N N . ARG B 1 286 ? 61.599 98.946 47.118 1.00 35.69 253 ARG B N 1
ATOM 6023 C CA . ARG B 1 286 ? 61.510 98.436 45.757 1.00 36.73 253 ARG B CA 1
ATOM 6024 C C . ARG B 1 286 ? 62.621 98.941 44.866 1.00 36.31 253 ARG B C 1
ATOM 6025 O O . ARG B 1 286 ? 62.849 98.347 43.806 1.00 39.58 253 ARG B O 1
ATOM 6033 N N . GLN B 1 287 ? 63.293 100.023 45.254 1.00 34.26 254 GLN B N 1
ATOM 6034 C CA . GLN B 1 287 ? 64.204 100.683 44.324 1.00 36.71 254 GLN B CA 1
ATOM 6035 C C . GLN B 1 287 ? 65.269 99.760 43.717 1.00 34.48 254 GLN B C 1
ATOM 6036 O O . GLN B 1 287 ? 65.564 99.922 42.519 1.00 37.55 254 GLN B O 1
ATOM 6042 N N . PRO B 1 288 ? 65.885 98.814 44.439 1.00 33.41 255 PRO B N 1
ATOM 6043 C CA . PRO B 1 288 ? 66.862 97.933 43.761 1.00 34.66 255 PRO B CA 1
ATOM 6044 C C . PRO B 1 288 ? 66.260 97.108 42.626 1.00 36.41 255 PRO B C 1
ATOM 6045 O O . PRO B 1 288 ? 66.954 96.783 41.651 1.00 36.79 255 PRO B O 1
ATOM 6049 N N . LEU B 1 289 ? 65.002 96.697 42.771 1.00 36.60 256 LEU B N 1
ATOM 6050 C CA . LEU B 1 289 ? 64.311 95.941 41.731 1.00 32.06 256 LEU B CA 1
ATOM 6051 C C . LEU B 1 289 ? 64.026 96.809 40.494 1.00 34.59 256 LEU B C 1
ATOM 6052 O O . LEU B 1 289 ? 64.366 96.434 39.349 1.00 33.65 256 LEU B O 1
ATOM 6057 N N . ILE B 1 290 ? 63.390 97.971 40.710 1.00 30.77 257 ILE B N 1
ATOM 6058 C CA . ILE B 1 290 ? 63.162 98.943 39.637 1.00 30.13 257 ILE B CA 1
ATOM 6059 C C . ILE B 1 290 ? 64.463 99.251 38.899 1.00 32.11 257 ILE B C 1
ATOM 6060 O O . ILE B 1 290 ? 64.550 99.128 37.668 1.00 33.27 257 ILE B O 1
ATOM 6065 N N . ASP B 1 291 ? 65.516 99.608 39.647 1.00 32.87 258 ASP B N 1
ATOM 6066 C CA . ASP B 1 291 ? 66.785 99.958 39.012 1.00 32.62 258 ASP B CA 1
ATOM 6067 C C . ASP B 1 291 ? 67.291 98.806 38.148 1.00 34.85 258 ASP B C 1
ATOM 6068 O O . ASP B 1 291 ? 67.699 99.007 36.988 1.00 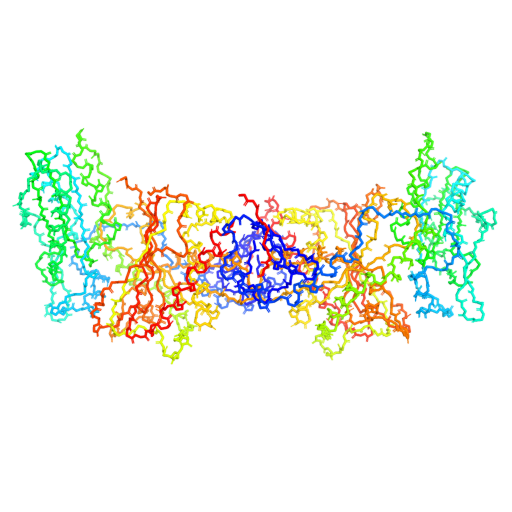37.55 258 ASP B O 1
ATOM 6073 N N . TYR B 1 292 ? 67.219 97.580 38.677 1.00 31.17 259 TYR B N 1
ATOM 6074 C CA . TYR B 1 292 ? 67.673 96.433 37.902 1.00 28.05 259 TYR B CA 1
ATOM 6075 C C . TYR B 1 292 ? 66.979 96.413 36.549 1.00 33.73 259 TYR B C 1
ATOM 6076 O O . TYR B 1 292 ? 67.621 96.440 35.486 1.00 30.36 259 TYR B O 1
ATOM 6085 N N . TRP B 1 293 ? 65.647 96.464 36.573 1.00 35.51 260 TRP B N 1
ATOM 6086 C CA . TRP B 1 293 ? 64.934 96.318 35.313 1.00 32.27 260 TRP B CA 1
ATOM 6087 C C . TRP B 1 293 ? 65.223 97.501 34.413 1.00 31.13 260 TRP B C 1
ATOM 6088 O O . TRP B 1 293 ? 65.525 97.318 33.226 1.00 31.94 260 TRP B O 1
ATOM 6099 N N . ALA B 1 294 ? 65.253 98.716 34.983 1.00 32.46 261 ALA B N 1
ATOM 6100 C CA . ALA B 1 294 ? 65.530 99.881 34.146 1.00 32.92 261 ALA B CA 1
ATOM 6101 C C . ALA B 1 294 ? 66.864 99.700 33.446 1.00 36.79 261 ALA B C 1
ATOM 6102 O O . ALA B 1 294 ? 66.978 99.917 32.231 1.00 38.09 261 ALA B O 1
ATOM 6104 N N . ARG B 1 295 ? 67.875 99.228 34.190 1.00 36.45 262 ARG B N 1
ATOM 6105 C CA . ARG B 1 295 ? 69.189 99.065 33.587 1.00 36.78 262 ARG B CA 1
ATOM 6106 C C . ARG B 1 295 ? 69.134 98.036 32.467 1.00 36.30 262 ARG B C 1
ATOM 6107 O O . ARG B 1 295 ? 69.640 98.272 31.361 1.00 35.94 262 ARG B O 1
ATOM 6115 N N . ARG B 1 296 ? 68.486 96.895 32.724 1.00 38.13 263 ARG B N 1
ATOM 6116 C CA . ARG B 1 296 ? 68.405 95.877 31.684 1.00 38.38 263 ARG B CA 1
ATOM 6117 C C . ARG B 1 296 ? 67.759 96.449 30.438 1.00 37.56 263 ARG B C 1
ATOM 6118 O O . ARG B 1 296 ? 68.215 96.191 29.316 1.00 39.16 263 ARG B O 1
ATOM 6126 N N . PHE B 1 297 ? 66.728 97.280 30.611 1.00 34.94 264 PHE B N 1
ATOM 6127 C CA . PHE B 1 297 ? 66.012 97.706 29.417 1.00 35.26 264 PHE B CA 1
ATOM 6128 C C . PHE B 1 297 ? 66.833 98.712 28.630 1.00 41.24 264 PHE B C 1
ATOM 6129 O O . PHE B 1 297 ? 66.704 98.784 27.404 1.00 40.81 264 PHE B O 1
ATOM 6137 N N . ARG B 1 298 ? 67.720 99.456 29.296 1.00 39.69 265 ARG B N 1
ATOM 6138 C CA . ARG B 1 298 ? 68.569 100.339 28.508 1.00 39.83 265 ARG B CA 1
ATOM 6139 C C . ARG B 1 298 ? 69.509 99.539 27.620 1.00 37.16 265 ARG B C 1
ATOM 6140 O O . ARG B 1 298 ? 69.869 100.012 26.538 1.00 39.41 265 ARG B O 1
ATOM 6148 N N . ALA B 1 299 ? 69.823 98.301 28.005 1.00 34.60 266 ALA B N 1
ATOM 6149 C CA . ALA B 1 299 ? 70.772 97.474 27.276 1.00 35.76 266 ALA B CA 1
ATOM 6150 C C . ALA B 1 299 ? 70.127 96.639 26.168 1.00 43.04 266 ALA B C 1
ATOM 6151 O O . ALA B 1 299 ? 70.831 95.880 25.496 1.00 47.22 266 ALA B O 1
ATOM 6153 N N . LEU B 1 300 ? 68.820 96.757 25.956 1.00 43.42 267 LEU B N 1
ATOM 6154 C CA . LEU B 1 300 ? 68.147 95.910 24.983 1.00 42.07 267 LEU B CA 1
ATOM 6155 C C . LEU B 1 300 ? 68.552 96.300 23.565 1.00 40.49 267 LEU B C 1
ATOM 6156 O O . LEU B 1 300 ? 68.610 97.492 23.238 1.00 41.72 267 LEU B O 1
ATOM 6161 N N . PRO B 1 301 ? 68.834 95.325 22.707 1.00 41.62 268 PRO B N 1
ATOM 6162 C CA . PRO B 1 301 ? 69.075 95.621 21.292 1.00 45.24 268 PRO B CA 1
ATOM 6163 C C . PRO B 1 301 ? 67.779 95.997 20.588 1.00 50.54 268 PRO B C 1
ATOM 6164 O O . PRO B 1 301 ? 66.684 95.815 21.113 1.00 51.93 268 PRO B O 1
ATOM 6168 N N . GLU B 1 302 ? 67.925 96.538 19.377 1.00 51.41 269 GLU B N 1
ATOM 6169 C CA . GLU B 1 302 ? 66.811 96.943 18.528 1.00 51.43 269 GLU B CA 1
ATOM 6170 C C . GLU B 1 302 ? 66.725 96.022 17.316 1.00 50.21 269 GLU B C 1
ATOM 6171 O O . GLU B 1 302 ? 67.723 95.802 16.627 1.00 50.24 269 GLU B O 1
ATOM 6177 N N . LEU B 1 303 ? 65.542 95.474 17.060 1.00 46.48 270 LEU B N 1
ATOM 6178 C CA . LEU B 1 303 ? 65.319 94.676 15.861 1.00 38.54 270 LEU B CA 1
ATOM 6179 C C . LEU B 1 303 ? 64.804 95.568 14.729 1.00 37.97 270 LEU B C 1
ATOM 6180 O O . LEU B 1 303 ? 64.119 96.575 14.964 1.00 34.14 270 LEU B O 1
ATOM 6185 N N . VAL B 1 304 ? 65.168 95.203 13.496 1.00 36.84 271 VAL B N 1
ATOM 6186 C CA . VAL B 1 304 ? 64.792 95.939 12.295 1.00 38.96 271 VAL B CA 1
ATOM 6187 C C . VAL B 1 304 ? 64.104 94.997 11.318 1.00 38.40 271 VAL B C 1
ATOM 6188 O O . VAL B 1 304 ? 64.316 93.785 11.328 1.00 38.48 271 VAL B O 1
ATOM 6192 N N . GLY B 1 305 ? 63.293 95.575 10.436 1.00 48.38 272 GLY B N 1
ATOM 6193 C CA . GLY B 1 305 ? 62.745 94.818 9.329 1.00 43.70 272 GLY B CA 1
ATOM 6194 C C . GLY B 1 305 ? 63.860 94.220 8.482 1.00 43.23 272 GLY B C 1
ATOM 6195 O O . GLY B 1 305 ? 64.796 94.914 8.073 1.00 43.43 272 GLY B O 1
ATOM 6196 N N . PRO B 1 306 ? 63.795 92.913 8.227 1.00 43.32 273 PRO B N 1
ATOM 6197 C CA . PRO B 1 306 ? 64.863 92.269 7.442 1.00 45.09 273 PRO B CA 1
ATOM 6198 C C . PRO B 1 306 ? 64.967 92.785 6.014 1.00 44.79 273 PRO B C 1
ATOM 6199 O O . PRO B 1 306 ? 66.054 92.710 5.430 1.00 45.43 273 PRO B O 1
ATOM 6203 N N . LEU B 1 307 ? 63.873 93.302 5.434 1.00 42.11 274 LEU B N 1
ATOM 6204 C CA . LEU B 1 307 ? 63.890 93.843 4.078 1.00 43.57 274 LEU B CA 1
ATOM 6205 C C . LEU B 1 307 ? 63.817 95.363 4.019 1.00 43.49 274 LEU B C 1
ATOM 6206 O O . LEU B 1 307 ? 64.179 95.950 2.995 1.00 45.53 274 LEU B O 1
ATOM 6211 N N . THR B 1 308 ? 63.344 96.010 5.070 1.00 38.48 275 THR B N 1
ATOM 6212 C CA . THR B 1 308 ? 63.201 97.454 5.118 1.00 40.88 275 THR B CA 1
ATOM 6213 C C . THR B 1 308 ? 64.242 98.170 5.961 1.00 44.86 275 THR B C 1
ATOM 6214 O O . THR B 1 308 ? 64.499 99.352 5.719 1.00 48.28 275 THR B O 1
ATOM 6218 N N . GLY B 1 309 ? 64.803 97.522 6.973 1.00 48.97 276 GLY B N 1
ATOM 6219 C CA . GLY B 1 309 ? 65.629 98.262 7.896 1.00 47.93 276 GLY B CA 1
ATOM 6220 C C . GLY B 1 309 ? 64.897 99.248 8.786 1.00 47.93 276 GLY B C 1
ATOM 6221 O O . GLY B 1 309 ? 65.565 100.028 9.489 1.00 50.50 276 GLY B O 1
ATOM 6222 N N . ARG B 1 310 ? 63.550 99.283 8.760 1.00 35.66 277 ARG B N 1
ATOM 6223 C CA . ARG B 1 310 ? 62.831 100.147 9.699 1.00 35.43 277 ARG B CA 1
ATOM 6224 C C . ARG B 1 310 ? 62.896 99.532 11.098 1.00 31.71 277 ARG B C 1
ATOM 6225 O O . ARG B 1 310 ? 62.823 98.314 11.251 1.00 34.69 277 ARG B O 1
ATOM 6233 N N . SER B 1 311 ? 63.039 100.374 12.123 1.00 38.04 278 SER B N 1
ATOM 6234 C CA . SER B 1 311 ? 62.904 99.930 13.509 1.00 39.49 278 SER B CA 1
ATOM 6235 C C . SER B 1 311 ? 61.584 99.198 13.743 1.00 42.46 278 SER B C 1
ATOM 6236 O O . SER B 1 311 ? 60.518 99.630 13.288 1.00 45.20 278 SER B O 1
ATOM 6239 N N . LEU B 1 312 ? 61.633 98.107 14.501 1.00 38.04 279 LEU B N 1
ATOM 6240 C CA . LEU B 1 312 ? 60.412 97.376 14.807 1.00 32.87 279 LEU B CA 1
ATOM 6241 C C . LEU B 1 312 ? 59.829 97.786 16.156 1.00 30.04 279 LEU B C 1
ATOM 6242 O O . LEU B 1 312 ? 58.968 97.085 16.689 1.00 34.60 279 LEU B O 1
ATOM 6247 N N . ALA B 1 313 ? 60.268 98.911 16.719 1.00 27.38 280 ALA B N 1
ATOM 6248 C CA . ALA B 1 313 ? 59.567 99.460 17.872 1.00 29.86 280 ALA B CA 1
ATOM 6249 C C . ALA B 1 313 ? 58.128 99.772 17.478 1.00 35.03 280 ALA B C 1
ATOM 6250 O O . ALA B 1 313 ? 57.825 99.982 16.301 1.00 37.12 280 ALA B O 1
ATOM 6252 N N . TRP B 1 314 ? 57.230 99.801 18.471 1.00 37.88 281 TRP B N 1
ATOM 6253 C CA . TRP B 1 314 ? 55.805 99.948 18.159 1.00 38.22 281 TRP B CA 1
ATOM 6254 C C . TRP B 1 314 ? 55.525 101.269 17.453 1.00 38.84 281 TRP B C 1
ATOM 6255 O O . TRP B 1 314 ? 55.989 102.339 17.881 1.00 37.93 281 TRP B O 1
ATOM 6266 N N . GLN B 1 315 ? 54.718 101.195 16.404 1.00 32.98 282 GLN B N 1
ATOM 6267 C CA . GLN B 1 315 ? 54.267 102.360 15.668 1.00 35.45 282 GLN B CA 1
ATOM 6268 C C . GLN B 1 315 ? 52.809 102.168 15.289 1.00 36.66 282 GLN B C 1
ATOM 6269 O O . GLN B 1 315 ? 52.335 101.028 15.151 1.00 27.98 282 GLN B O 1
ATOM 6275 N N . PRO B 1 316 ? 52.087 103.262 15.037 1.00 38.62 283 PRO B N 1
ATOM 6276 C CA . PRO B 1 316 ? 50.714 103.130 14.531 1.00 29.76 283 PRO B CA 1
ATOM 6277 C C . PRO B 1 316 ? 50.671 102.244 13.296 1.00 33.93 283 PRO B C 1
ATOM 6278 O O . PRO B 1 316 ? 51.698 101.916 12.683 1.00 32.11 283 PRO B O 1
ATOM 6282 N N . GLY B 1 317 ? 49.465 101.789 12.965 1.00 31.75 284 GLY B N 1
ATOM 6283 C CA . GLY B 1 317 ? 49.354 100.992 11.754 1.00 33.60 284 GLY B CA 1
ATOM 6284 C C . GLY B 1 317 ? 48.036 100.277 11.679 1.00 35.37 284 GLY B C 1
ATOM 6285 O O . GLY B 1 317 ? 47.057 100.706 12.269 1.00 41.21 284 GLY B O 1
ATOM 6286 N N . SER B 1 318 ? 48.039 99.158 10.978 1.00 34.46 285 SER B N 1
ATOM 6287 C CA . SER B 1 318 ? 46.838 98.377 10.743 1.00 32.72 285 SER B CA 1
ATOM 6288 C C . SER B 1 318 ? 47.097 96.983 11.306 1.00 29.18 285 SER B C 1
ATOM 6289 O O . SER B 1 318 ? 47.981 96.270 10.829 1.00 28.17 285 SER B O 1
ATOM 6292 N N . LYS B 1 319 ? 46.331 96.603 12.330 1.00 29.25 286 LYS B N 1
ATOM 6293 C CA . LYS B 1 319 ? 46.516 95.328 13.006 1.00 28.90 286 LYS B CA 1
ATOM 6294 C C . LYS B 1 319 ? 45.859 94.223 12.193 1.00 31.14 286 LYS B C 1
ATOM 6295 O O . LYS B 1 319 ? 44.637 94.209 12.037 1.00 28.71 286 LYS B O 1
ATOM 6301 N N . VAL B 1 320 ? 46.649 93.287 11.690 1.00 29.04 287 VAL B N 1
ATOM 6302 C CA . VAL B 1 320 ? 46.124 92.171 10.904 1.00 31.06 287 VAL B CA 1
ATOM 6303 C C . VAL B 1 320 ? 46.423 90.874 11.642 1.00 28.20 287 VAL B C 1
ATOM 6304 O O . VAL B 1 320 ? 47.574 90.633 12.043 1.00 28.45 287 VAL B O 1
ATOM 6308 N N . ASP B 1 321 ? 45.389 90.044 11.822 1.00 25.86 288 ASP B N 1
ATOM 6309 C CA . ASP B 1 321 ? 45.491 88.819 12.606 1.00 27.98 288 ASP B CA 1
ATOM 6310 C C . ASP B 1 321 ? 45.583 87.595 11.701 1.00 32.96 288 ASP B C 1
ATOM 6311 O O . ASP B 1 321 ? 44.713 87.369 10.856 1.00 33.70 288 ASP B O 1
ATOM 6316 N N . HIS B 1 322 ? 46.588 86.764 11.932 1.00 31.28 289 HIS B N 1
ATOM 6317 C CA . HIS B 1 322 ? 46.825 85.574 11.127 1.00 32.74 289 HIS B CA 1
ATOM 6318 C C . HIS B 1 322 ? 46.506 84.382 12.005 1.00 32.85 289 HIS B C 1
ATOM 6319 O O . HIS B 1 322 ? 47.301 84.022 12.881 1.00 31.46 289 HIS B O 1
ATOM 6326 N N . ARG B 1 323 ? 45.330 83.798 11.805 1.00 27.12 290 ARG B N 1
ATOM 6327 C CA . ARG B 1 323 ? 44.850 82.774 12.719 1.00 31.63 290 ARG B CA 1
ATOM 6328 C C . ARG B 1 323 ? 45.080 81.367 12.179 1.00 34.25 290 ARG B C 1
ATOM 6329 O O . ARG B 1 323 ? 45.087 81.138 10.962 1.00 32.74 290 ARG B O 1
ATOM 6337 N N . PHE B 1 324 ? 45.303 80.428 13.105 1.00 29.94 291 PHE B N 1
ATOM 6338 C CA . PHE B 1 324 ? 45.526 79.035 12.731 1.00 31.10 291 PHE B CA 1
ATOM 6339 C C . PHE B 1 324 ? 45.230 78.140 13.918 1.00 36.34 291 PHE B C 1
ATOM 6340 O O . PHE B 1 324 ? 45.202 78.588 15.071 1.00 35.36 291 PHE B O 1
ATOM 6348 N N . VAL B 1 325 ? 45.021 76.859 13.637 1.00 35.74 292 VAL B N 1
ATOM 6349 C CA . VAL B 1 325 ? 44.766 75.887 14.696 1.00 34.29 292 VAL B CA 1
ATOM 6350 C C . VAL B 1 325 ? 45.660 74.687 14.451 1.00 32.46 292 VAL B C 1
ATOM 6351 O O . VAL B 1 325 ? 45.690 74.149 13.343 1.00 34.09 292 VAL B O 1
ATOM 6355 N N . ILE B 1 326 ? 46.433 74.311 15.462 1.00 29.23 293 ILE B N 1
ATOM 6356 C CA . ILE B 1 326 ? 47.210 73.067 15.411 1.00 30.90 293 ILE B CA 1
ATOM 6357 C C . ILE B 1 326 ? 46.352 71.992 16.000 1.00 39.79 293 ILE B C 1
ATOM 6358 O O . ILE B 1 326 ? 45.982 72.055 17.192 1.00 41.77 293 ILE B O 1
ATOM 6363 N N . PRO B 1 327 ? 45.929 70.989 15.221 1.00 46.57 294 PRO B N 1
ATOM 6364 C CA . PRO B 1 327 ? 44.950 70.011 15.674 1.00 44.98 294 PRO B CA 1
ATOM 6365 C C . PRO B 1 327 ? 45.593 68.978 16.585 1.00 43.16 294 PRO B C 1
ATOM 6366 O O . PRO B 1 327 ? 46.801 68.954 16.795 1.00 40.92 294 PRO B O 1
ATOM 6370 N N . ALA B 1 328 ? 44.757 68.029 16.995 1.00 47.42 295 ALA B N 1
ATOM 6371 C CA . ALA B 1 328 ? 45.074 67.146 18.106 1.00 49.16 295 ALA B CA 1
ATOM 6372 C C . ALA B 1 328 ? 46.362 66.368 17.875 1.00 49.46 295 ALA B C 1
ATOM 6373 O O . ALA B 1 328 ? 47.206 66.277 18.771 1.00 49.55 295 ALA B O 1
ATOM 6375 N N . ALA B 1 329 ? 46.524 65.774 16.694 1.00 49.33 296 ALA B N 1
ATOM 6376 C CA . ALA B 1 329 ? 47.669 64.894 16.477 1.00 47.12 296 ALA B CA 1
ATOM 6377 C C . ALA B 1 329 ? 48.982 65.668 16.533 1.00 47.64 296 ALA B C 1
ATOM 6378 O O . ALA B 1 329 ? 49.948 65.240 17.182 1.00 46.54 296 ALA B O 1
ATOM 6380 N N . GLN B 1 330 ? 49.028 66.828 15.882 1.00 48.24 297 GLN B N 1
ATOM 6381 C CA . GLN B 1 330 ? 50.258 67.603 15.886 1.00 42.73 297 GLN B CA 1
ATOM 6382 C C . GLN B 1 330 ? 50.532 68.184 17.267 1.00 43.75 297 GLN B C 1
ATOM 6383 O O . GLN B 1 330 ? 51.675 68.161 17.740 1.00 42.42 297 GLN B O 1
ATOM 6389 N N . LEU B 1 331 ? 49.486 68.642 17.956 1.00 44.49 298 LEU B N 1
ATOM 6390 C CA . LEU B 1 331 ? 49.674 69.159 19.304 1.00 44.28 298 LEU B CA 1
ATOM 6391 C C . LEU B 1 331 ? 50.195 68.078 20.232 1.00 45.93 298 LEU B C 1
ATOM 6392 O O . LEU B 1 331 ? 51.021 68.353 21.102 1.00 43.02 298 LEU B O 1
ATOM 6397 N N . ARG B 1 332 ? 49.734 66.839 20.051 1.00 49.97 299 ARG B N 1
ATOM 6398 C CA . ARG B 1 332 ? 50.251 65.729 20.849 1.00 55.14 299 ARG B CA 1
ATOM 6399 C C . ARG B 1 332 ? 51.725 65.492 20.575 1.00 51.80 299 ARG B C 1
ATOM 6400 O O . ARG B 1 332 ? 52.503 65.241 21.506 1.00 52.86 299 ARG B O 1
ATOM 6408 N N . ARG B 1 333 ? 52.131 65.551 19.304 1.00 48.17 300 ARG B N 1
ATOM 6409 C CA . ARG B 1 333 ? 53.561 65.440 19.011 1.00 46.30 300 ARG B CA 1
ATOM 6410 C C . ARG B 1 333 ? 54.353 66.566 19.683 1.00 47.65 300 ARG B C 1
ATOM 6411 O O . ARG B 1 333 ? 55.446 66.339 20.212 1.00 50.80 300 ARG B O 1
ATOM 6419 N N . MET B 1 334 ? 53.811 67.784 19.689 1.00 42.13 301 MET B N 1
ATOM 6420 C CA . MET B 1 334 ? 54.500 68.900 20.334 1.00 35.59 301 MET B CA 1
ATOM 6421 C C . MET B 1 334 ? 54.623 68.673 21.841 1.00 40.95 301 MET B C 1
ATOM 6422 O O . MET B 1 334 ? 55.657 68.978 22.444 1.00 38.79 301 MET B O 1
ATOM 6427 N N . GLN B 1 335 ? 53.568 68.170 22.479 1.00 43.81 302 GLN B N 1
ATOM 6428 C CA . GLN B 1 335 ? 53.680 67.907 23.910 1.00 48.78 302 GLN B CA 1
ATOM 6429 C C . GLN B 1 335 ? 54.664 66.791 24.190 1.00 50.76 302 GLN B C 1
ATOM 6430 O O . GLN B 1 335 ? 55.368 66.821 25.218 1.00 51.85 302 GLN B O 1
ATOM 6436 N N . ALA B 1 336 ? 54.739 65.806 23.294 1.00 49.26 303 ALA B N 1
ATOM 6437 C CA . ALA B 1 336 ? 55.727 64.750 23.466 1.00 44.76 303 ALA B CA 1
ATOM 6438 C C . ALA B 1 336 ? 57.151 65.284 23.314 1.00 39.25 303 ALA B C 1
ATOM 6439 O O . ALA B 1 336 ? 58.043 64.963 24.111 1.00 41.88 303 ALA B O 1
ATOM 6441 N N . ALA B 1 337 ? 57.378 66.125 22.311 1.00 34.70 304 ALA B N 1
ATOM 6442 C CA . ALA B 1 337 ? 58.692 66.725 22.143 1.00 34.10 304 ALA B CA 1
ATOM 6443 C C . ALA B 1 337 ? 59.062 67.557 23.359 1.00 37.83 304 ALA B C 1
ATOM 6444 O O . ALA B 1 337 ? 60.213 67.536 23.807 1.00 37.76 304 ALA B O 1
ATOM 6446 N N . ALA B 1 338 ? 58.087 68.279 23.928 1.00 40.85 305 ALA B N 1
ATOM 6447 C CA . ALA B 1 338 ? 58.368 69.116 25.094 1.00 40.06 305 ALA B CA 1
ATOM 6448 C C . ALA B 1 338 ? 58.731 68.277 26.310 1.00 46.74 305 ALA B C 1
ATOM 6449 O O . ALA B 1 338 ? 59.630 68.645 27.081 1.00 49.51 305 ALA B O 1
ATOM 6451 N N . THR B 1 339 ? 58.038 67.149 26.500 1.00 48.07 306 THR B N 1
ATOM 6452 C CA . THR B 1 339 ? 58.411 66.228 27.567 1.00 51.89 306 THR B CA 1
ATOM 6453 C C . THR B 1 339 ? 59.819 65.684 27.345 1.00 53.65 306 THR B C 1
ATOM 6454 O O . THR B 1 339 ? 60.631 65.640 28.281 1.00 55.94 306 THR B O 1
ATOM 6458 N N . ARG B 1 340 ? 60.137 65.299 26.101 1.00 48.63 307 ARG B N 1
ATOM 6459 C CA . ARG B 1 340 ? 61.457 64.751 25.820 1.00 49.10 307 ARG B CA 1
ATOM 6460 C C . ARG B 1 340 ? 62.546 65.790 26.071 1.00 47.40 307 ARG B C 1
ATOM 6461 O O . ARG B 1 340 ? 63.685 65.433 26.392 1.00 49.38 307 ARG B O 1
ATOM 6469 N N . LEU B 1 341 ? 62.220 67.074 25.944 1.00 45.54 308 LEU B N 1
ATOM 6470 C CA . LEU B 1 341 ? 63.143 68.145 26.297 1.00 44.72 308 LEU B CA 1
ATOM 6471 C C . LEU B 1 341 ? 63.032 68.552 27.761 1.00 43.87 308 LEU B C 1
ATOM 6472 O O . LEU B 1 341 ? 63.652 69.542 28.159 1.00 46.03 308 LEU B O 1
ATOM 6477 N N . GLN B 1 342 ? 62.228 67.840 28.552 1.00 44.48 309 GLN B N 1
ATOM 6478 C CA . GLN B 1 342 ? 62.094 68.088 29.988 1.00 48.29 309 GLN B CA 1
ATOM 6479 C C . GLN B 1 342 ? 61.707 69.537 30.282 1.00 46.08 309 GLN B C 1
ATOM 6480 O O . GLN B 1 342 ? 62.365 70.238 31.056 1.00 42.76 309 GLN B O 1
ATOM 6486 N N . THR B 1 343 ? 60.622 69.987 29.650 1.00 46.37 310 THR B N 1
ATOM 6487 C CA . THR B 1 343 ? 60.222 71.385 29.708 1.00 44.45 310 THR B CA 1
ATOM 6488 C C . THR B 1 343 ? 58.713 71.499 29.524 1.00 45.10 310 THR B C 1
ATOM 6489 O O . THR B 1 343 ? 58.030 70.531 29.172 1.00 44.01 310 THR B O 1
ATOM 6493 N N . SER B 1 344 ? 58.190 72.703 29.753 1.00 44.09 311 SER B N 1
ATOM 6494 C CA . SER B 1 344 ? 56.782 72.931 29.460 1.00 37.62 311 SER B CA 1
ATOM 6495 C C . SER B 1 344 ? 56.580 73.167 27.970 1.00 32.75 311 SER B C 1
ATOM 6496 O O . SER B 1 344 ? 57.500 73.542 27.244 1.00 34.26 311 SER B O 1
ATOM 6499 N N . LEU B 1 345 ? 55.337 72.951 27.523 1.00 32.41 312 LEU B N 1
ATOM 6500 C CA . LEU B 1 345 ? 54.965 73.329 26.165 1.00 29.07 312 LEU B CA 1
ATOM 6501 C C . LEU B 1 345 ? 55.166 74.822 25.949 1.00 38.04 312 LEU B C 1
ATOM 6502 O O . LEU B 1 345 ? 55.628 75.247 24.879 1.00 41.24 312 LEU B O 1
ATOM 6507 N N . PHE B 1 346 ? 54.849 75.637 26.968 1.00 39.54 313 PHE B N 1
ATOM 6508 C CA . PHE B 1 346 ? 55.043 77.079 26.837 1.00 38.17 313 PHE B CA 1
ATOM 6509 C C . PHE B 1 346 ? 56.496 77.403 26.556 1.00 31.15 313 PHE B C 1
ATOM 6510 O O . PHE B 1 346 ? 56.802 78.185 25.664 1.00 36.80 313 PHE B O 1
ATOM 6518 N N . SER B 1 347 ? 57.406 76.819 27.311 1.00 30.68 314 SER B N 1
ATOM 6519 C CA . SER B 1 347 ? 58.817 77.137 27.109 1.00 32.66 314 SER B CA 1
ATOM 6520 C C . SER B 1 347 ? 59.304 76.686 25.739 1.00 31.07 314 SER B C 1
ATOM 6521 O O . SER B 1 347 ? 60.069 77.390 25.069 1.00 26.80 314 SER B O 1
ATOM 6524 N N . ALA B 1 348 ? 58.892 75.494 25.312 1.00 31.56 315 ALA B N 1
ATOM 6525 C CA . ALA B 1 348 ? 59.298 75.033 23.992 1.00 27.48 315 ALA B CA 1
ATOM 6526 C C . ALA B 1 348 ? 58.803 75.993 22.928 1.00 25.32 315 ALA B C 1
ATOM 6527 O O . ALA B 1 348 ? 59.566 76.404 22.046 1.00 28.07 315 ALA B O 1
ATOM 6529 N N . LEU B 1 349 ? 57.534 76.412 23.037 1.00 27.39 316 LEU B N 1
ATOM 6530 C CA . LEU B 1 349 ? 56.965 77.321 22.054 1.00 27.89 316 LEU B CA 1
ATOM 6531 C C . LEU B 1 349 ? 57.667 78.679 22.081 1.00 30.27 316 LEU B C 1
ATOM 6532 O O . LEU B 1 349 ? 57.948 79.264 21.026 1.00 24.26 316 LEU B O 1
ATOM 6537 N N . LEU B 1 350 ? 57.972 79.189 23.283 1.00 29.25 317 LEU B N 1
ATOM 6538 C CA . LEU B 1 350 ? 58.692 80.453 23.402 1.00 28.97 317 LEU B CA 1
ATOM 6539 C C . LEU B 1 350 ? 60.054 80.373 22.724 1.00 27.23 317 LEU B C 1
ATOM 6540 O O . LEU B 1 350 ? 60.457 81.291 21.998 1.00 27.95 317 LEU B O 1
ATOM 6545 N N . SER B 1 351 ? 60.778 79.272 22.936 1.00 30.49 318 SER B N 1
ATOM 6546 C CA . SER B 1 351 ? 62.085 79.135 22.293 1.00 32.05 318 SER B CA 1
ATOM 6547 C C . SER B 1 351 ? 61.967 79.000 20.768 1.00 28.43 318 SER B C 1
ATOM 6548 O O . SER B 1 351 ? 62.752 79.606 20.020 1.00 27.10 318 SER B O 1
ATOM 6551 N N . ALA B 1 352 ? 60.973 78.256 20.278 1.00 29.00 319 ALA B N 1
ATOM 6552 C CA . ALA B 1 352 ? 60.796 78.182 18.821 1.00 29.61 319 ALA B CA 1
ATOM 6553 C C . ALA B 1 352 ? 60.493 79.551 18.244 1.00 28.98 319 ALA B C 1
ATOM 6554 O O . ALA B 1 352 ? 61.009 79.915 17.179 1.00 32.37 319 ALA B O 1
ATOM 6556 N N . PHE B 1 353 ? 59.662 80.324 18.941 1.00 25.44 320 PHE B N 1
ATOM 6557 C CA . PHE B 1 353 ? 59.333 81.686 18.518 1.00 29.31 320 PHE B CA 1
ATOM 6558 C C . PHE B 1 353 ? 60.573 82.571 18.462 1.00 28.19 320 PHE B C 1
ATOM 6559 O O . PHE B 1 353 ? 60.753 83.343 17.507 1.00 25.96 320 PHE B O 1
ATOM 6567 N N . GLY B 1 354 ? 61.431 82.486 19.492 1.00 28.53 321 GLY B N 1
ATOM 6568 C CA . GLY B 1 354 ? 62.656 83.285 19.506 1.00 28.49 321 GLY B CA 1
ATOM 6569 C C . GLY B 1 354 ? 63.615 82.908 18.390 1.00 27.27 321 GLY B C 1
ATOM 6570 O O . GLY B 1 354 ? 64.256 83.767 17.777 1.00 29.47 321 GLY B O 1
ATOM 6571 N N . VAL B 1 355 ? 63.744 81.613 18.137 1.00 26.05 322 VAL B N 1
ATOM 6572 C CA . VAL B 1 355 ? 64.576 81.137 17.042 1.00 27.26 322 VAL B CA 1
ATOM 6573 C C . VAL B 1 355 ? 64.006 81.593 15.709 1.00 27.13 322 VAL B C 1
ATOM 6574 O O . VAL B 1 355 ? 64.734 82.083 14.837 1.00 30.51 322 VAL B O 1
ATOM 6578 N N . ALA B 1 356 ? 62.691 81.468 15.538 1.00 26.06 323 ALA B N 1
ATOM 6579 C CA . ALA B 1 356 ? 62.100 81.951 14.297 1.00 26.53 323 ALA B CA 1
ATOM 6580 C C . ALA B 1 356 ? 62.384 83.433 14.111 1.00 23.43 323 ALA B C 1
ATOM 6581 O O . ALA B 1 356 ? 62.782 83.864 13.029 1.00 31.58 323 ALA B O 1
ATOM 6583 N N . LEU B 1 357 ? 62.225 84.229 15.167 1.00 22.62 324 LEU B N 1
ATOM 6584 C CA . LEU B 1 357 ? 62.487 85.671 15.054 1.00 26.24 324 LEU B CA 1
ATOM 6585 C C . LEU B 1 357 ? 63.963 85.967 14.746 1.00 27.31 324 LEU B C 1
ATOM 6586 O O . LEU B 1 357 ? 64.271 86.904 13.999 1.00 26.30 324 LEU B O 1
ATOM 6591 N N . ALA B 1 358 ? 64.889 85.228 15.372 1.00 29.25 325 ALA B N 1
ATOM 6592 C CA . ALA B 1 358 ? 66.324 85.401 15.109 1.00 32.55 325 ALA B CA 1
ATOM 6593 C C . ALA B 1 358 ? 66.630 85.140 13.634 1.00 33.51 325 ALA B C 1
ATOM 6594 O O . ALA B 1 358 ? 67.242 85.964 12.944 1.00 31.38 325 ALA B O 1
ATOM 6596 N N . ARG B 1 359 ? 66.137 84.007 13.125 1.00 40.11 326 ARG B N 1
ATOM 6597 C CA . ARG B 1 359 ? 66.295 83.610 11.731 1.00 40.66 326 ARG B CA 1
ATOM 6598 C C . ARG B 1 359 ? 65.722 84.662 10.799 1.00 39.77 326 ARG B C 1
ATOM 6599 O O . ARG B 1 359 ? 66.381 85.096 9.848 1.00 34.85 326 ARG B O 1
ATOM 6607 N N . TRP B 1 360 ? 64.500 85.113 11.094 1.00 37.43 327 TRP B N 1
ATOM 6608 C CA . TRP B 1 360 ? 63.796 86.051 10.230 1.00 35.08 327 TRP B CA 1
ATOM 6609 C C . TRP B 1 360 ? 64.467 87.409 10.239 1.00 31.14 327 TRP B C 1
ATOM 6610 O O . TRP B 1 360 ? 64.699 88.005 9.182 1.00 31.80 327 TRP B O 1
ATOM 6621 N N . SER B 1 361 ? 64.783 87.915 11.422 1.00 31.09 328 SER B N 1
ATOM 6622 C CA . SER B 1 361 ? 65.315 89.260 11.551 1.00 37.60 328 SER B CA 1
ATOM 6623 C C . SER B 1 361 ? 66.780 89.325 11.169 1.00 38.12 328 SER B C 1
ATOM 6624 O O . SER B 1 361 ? 67.246 90.377 10.721 1.00 41.54 328 SER B O 1
ATOM 6627 N N . GLY B 1 362 ? 67.503 88.226 11.329 1.00 45.55 329 GLY B N 1
ATOM 6628 C CA . GLY B 1 362 ? 68.945 88.232 11.174 1.00 48.77 329 GLY B CA 1
ATOM 6629 C C . GLY B 1 362 ? 69.724 88.637 12.408 1.00 52.06 329 GLY B C 1
ATOM 6630 O O . GLY B 1 362 ? 70.949 88.777 12.329 1.00 55.21 329 GLY B O 1
ATOM 6631 N N . SER B 1 363 ? 69.060 88.840 13.538 1.00 47.31 330 SER B N 1
ATOM 6632 C CA . SER B 1 363 ? 69.714 89.236 14.772 1.00 43.52 330 SER B CA 1
ATOM 6633 C C . SER B 1 363 ? 69.665 88.073 15.749 1.00 39.91 330 SER B C 1
ATOM 6634 O O . SER B 1 363 ? 68.581 87.585 16.071 1.00 42.55 330 SER B O 1
ATOM 6637 N N . GLU B 1 364 ? 70.835 87.646 16.241 1.00 34.13 331 GLU B N 1
ATOM 6638 C CA . GLU B 1 364 ? 70.908 86.479 17.117 1.00 37.72 331 GLU B CA 1
ATOM 6639 C C . GLU B 1 364 ? 70.409 86.757 18.526 1.00 36.70 331 GLU B C 1
ATOM 6640 O O . GLU B 1 364 ? 70.258 85.815 19.309 1.00 41.15 331 GLU B O 1
ATOM 6646 N N . ARG B 1 365 ? 70.170 88.008 18.866 1.00 39.09 332 ARG B N 1
ATOM 6647 C CA . ARG B 1 365 ? 69.699 88.391 20.189 1.00 41.45 332 ARG B CA 1
ATOM 6648 C C . ARG B 1 365 ? 68.290 88.964 20.058 1.00 33.71 332 ARG B C 1
ATOM 6649 O O . ARG B 1 365 ? 68.107 90.045 19.493 1.00 32.36 332 ARG B O 1
ATOM 6657 N N . VAL B 1 366 ? 67.300 88.244 20.579 1.00 30.11 333 VAL B N 1
ATOM 6658 C CA . VAL B 1 366 ? 65.900 88.638 20.410 1.00 29.99 333 VAL B CA 1
ATOM 6659 C C . VAL B 1 366 ? 65.224 88.860 21.760 1.00 30.09 333 VAL B C 1
ATOM 6660 O O . VAL B 1 366 ? 64.978 87.897 22.507 1.00 29.95 333 VAL B O 1
ATOM 6664 N N . PRO B 1 367 ? 64.888 90.097 22.106 1.00 30.54 334 PRO B N 1
ATOM 6665 C CA . PRO B 1 367 ? 64.048 90.325 23.287 1.00 30.28 334 PRO B CA 1
ATOM 6666 C C . PRO B 1 367 ? 62.608 89.920 22.989 1.00 27.93 334 PRO B C 1
ATOM 6667 O O . PRO B 1 367 ? 62.103 90.116 21.881 1.00 30.99 334 PRO B O 1
ATOM 6671 N N . VAL B 1 368 ? 61.954 89.330 23.980 1.00 23.75 335 VAL B N 1
ATOM 6672 C CA . VAL B 1 368 ? 60.569 88.886 23.861 1.00 22.46 335 VAL B CA 1
ATOM 6673 C C . VAL B 1 368 ? 59.854 89.271 25.145 1.00 25.46 335 VAL B C 1
ATOM 6674 O O . VAL B 1 368 ? 60.332 88.980 26.254 1.00 29.02 335 VAL B O 1
ATOM 6678 N N . ARG B 1 369 ? 58.748 89.968 24.994 1.00 26.20 336 ARG B N 1
ATOM 6679 C CA . ARG B 1 369 ? 57.832 90.264 26.090 1.00 25.16 336 ARG B CA 1
ATOM 6680 C C . ARG B 1 369 ? 56.820 89.126 26.192 1.00 26.39 336 ARG B C 1
ATOM 6681 O O . ARG B 1 369 ? 56.097 88.855 25.223 1.00 24.01 336 ARG B O 1
ATOM 6689 N N . CYS B 1 370 ? 56.820 88.422 27.332 1.00 24.62 337 CYS B N 1
ATOM 6690 C CA . CYS B 1 370 ? 55.971 87.264 27.590 1.00 25.80 337 CYS B CA 1
ATOM 6691 C C . CYS B 1 370 ? 54.861 87.666 28.552 1.00 30.38 337 CYS B C 1
ATOM 6692 O O . CYS B 1 370 ? 55.137 88.148 29.653 1.00 25.68 337 CYS B O 1
ATOM 6695 N N . VAL B 1 371 ? 53.610 87.484 28.139 1.00 25.08 338 VAL B N 1
ATOM 6696 C CA . VAL B 1 371 ? 52.489 87.875 28.986 1.00 20.86 338 VAL B CA 1
ATOM 6697 C C . VAL B 1 371 ? 52.258 86.795 30.040 1.00 24.95 338 VAL B C 1
ATOM 6698 O O . VAL B 1 371 ? 52.242 85.602 29.738 1.00 30.93 338 VAL B O 1
ATOM 6702 N N . GLY B 1 372 ? 52.110 87.205 31.284 1.00 23.42 339 GLY B N 1
ATOM 6703 C CA . GLY B 1 372 ? 51.858 86.269 32.347 1.00 28.99 339 GLY B CA 1
ATOM 6704 C C . GLY B 1 372 ? 50.716 86.744 33.233 1.00 31.22 339 GLY B C 1
ATOM 6705 O O . GLY B 1 372 ? 50.071 87.765 32.969 1.00 28.93 339 GLY B O 1
ATOM 6706 N N . ASP B 1 373 ? 50.515 85.998 34.313 1.00 26.54 340 ASP B N 1
ATOM 6707 C CA . ASP B 1 373 ? 49.410 86.150 35.241 1.00 24.39 340 ASP B CA 1
ATOM 6708 C C . ASP B 1 373 ? 50.017 86.243 36.639 1.00 27.53 340 ASP B C 1
ATOM 6709 O O . ASP B 1 373 ? 50.781 85.355 37.042 1.00 28.18 340 ASP B O 1
ATOM 6714 N N . LEU B 1 374 ? 49.708 87.329 37.356 1.00 28.95 341 LEU B N 1
ATOM 6715 C CA . LEU B 1 374 ? 50.224 87.560 38.701 1.00 32.15 341 LEU B CA 1
ATOM 6716 C C . LEU B 1 374 ? 49.627 86.626 39.742 1.00 32.22 341 LEU B C 1
ATOM 6717 O O . LEU B 1 374 ? 50.126 86.605 40.869 1.00 35.02 341 LEU B O 1
ATOM 6722 N N . ARG B 1 375 ? 48.588 85.854 39.411 1.00 30.06 342 ARG B N 1
ATOM 6723 C CA . ARG B 1 375 ? 47.989 84.934 40.375 1.00 29.59 342 ARG B CA 1
ATOM 6724 C C . ARG B 1 375 ? 48.915 83.731 40.517 1.00 31.63 342 ARG B C 1
ATOM 6725 O O . ARG B 1 375 ? 48.701 82.672 39.925 1.00 39.22 342 ARG B O 1
ATOM 6733 N N . THR B 1 376 ? 49.963 83.892 41.315 1.00 29.74 343 THR B N 1
ATOM 6734 C CA . THR B 1 376 ? 50.916 82.807 41.511 1.00 32.99 343 THR B CA 1
ATOM 6735 C C . THR B 1 376 ? 51.004 82.361 42.961 1.00 41.39 343 THR B C 1
ATOM 6736 O O . THR B 1 376 ? 51.900 81.583 43.298 1.00 38.71 343 THR B O 1
ATOM 6740 N N . SER B 1 377 ? 50.098 82.815 43.816 1.00 43.54 344 SER B N 1
ATOM 6741 C CA . SER B 1 377 ? 50.030 82.397 45.206 1.00 50.77 344 SER B CA 1
ATOM 6742 C C . SER B 1 377 ? 48.573 82.127 45.547 1.00 51.63 344 SER B C 1
ATOM 6743 O O . SER B 1 377 ? 47.670 82.656 44.891 1.00 48.62 344 SER B O 1
ATOM 6746 N N . PRO B 1 378 ? 48.309 81.297 46.560 1.00 53.54 345 PRO B N 1
ATOM 6747 C CA . PRO B 1 378 ? 46.904 80.978 46.880 1.00 54.02 345 PRO B CA 1
ATOM 6748 C C . PRO B 1 378 ? 46.081 82.182 47.307 1.00 46.16 345 PRO B C 1
ATOM 6749 O O . PRO B 1 378 ? 44.865 82.173 47.114 1.00 42.83 345 PRO B O 1
ATOM 6753 N N . GLU B 1 379 ? 46.709 83.223 47.853 1.00 46.20 346 GLU B N 1
ATOM 6754 C CA . GLU B 1 379 ? 45.983 84.413 48.271 1.00 47.66 346 GLU B CA 1
ATOM 6755 C C . GLU B 1 379 ? 45.345 85.130 47.095 1.00 44.19 346 GLU B C 1
ATOM 6756 O O . GLU B 1 379 ? 44.430 85.931 47.304 1.00 44.76 346 GLU B O 1
ATOM 6762 N N . LEU B 1 380 ? 45.841 84.905 45.875 1.00 39.63 347 LEU B N 1
ATOM 6763 C CA . LEU B 1 380 ? 45.334 85.576 44.684 1.00 33.72 347 LEU B CA 1
ATOM 6764 C C . LEU B 1 380 ? 44.515 84.678 43.774 1.00 33.85 347 LEU B C 1
ATOM 6765 O O . LEU B 1 380 ? 43.993 85.179 42.770 1.00 29.05 347 LEU B O 1
ATOM 6770 N N . ALA B 1 381 ? 44.289 83.406 44.147 1.00 36.34 348 ALA B N 1
ATOM 6771 C CA . ALA B 1 381 ? 43.795 82.387 43.200 1.00 40.28 348 ALA B CA 1
ATOM 6772 C C . ALA B 1 381 ? 42.466 82.751 42.520 1.00 47.34 348 ALA B C 1
ATOM 6773 O O . ALA B 1 381 ? 42.289 82.526 41.307 1.00 49.57 348 ALA B O 1
ATOM 6775 N N . ASN B 1 382 ? 41.494 83.231 43.285 1.00 44.00 349 ASN B N 1
ATOM 6776 C CA . ASN B 1 382 ? 40.165 83.476 42.731 1.00 39.96 349 ASN B CA 1
ATOM 6777 C C . ASN B 1 382 ? 39.831 84.960 42.665 1.00 36.65 349 ASN B C 1
ATOM 6778 O O . ASN B 1 382 ? 38.660 85.334 42.579 1.00 45.35 349 ASN B O 1
ATOM 6783 N N . LEU B 1 383 ? 40.835 85.810 42.724 1.00 28.72 350 LEU B N 1
ATOM 6784 C CA . LEU B 1 383 ? 40.618 87.243 42.670 1.00 30.42 350 LEU B CA 1
ATOM 6785 C C . LEU B 1 383 ? 40.192 87.654 41.260 1.00 32.09 350 LEU B C 1
ATOM 6786 O O . LEU B 1 383 ? 40.949 87.492 40.296 1.00 34.44 350 LEU B O 1
ATOM 6791 N N . VAL B 1 384 ? 38.993 88.230 41.150 1.00 33.31 351 VAL B N 1
ATOM 6792 C CA . VAL B 1 384 ? 38.455 88.702 39.871 1.00 30.63 351 VAL B CA 1
ATOM 6793 C C . VAL B 1 384 ? 38.981 90.112 39.635 1.00 28.07 351 VAL B C 1
ATOM 6794 O O . VAL B 1 384 ? 38.848 90.990 40.504 1.00 28.99 351 VAL B O 1
ATOM 6798 N N . GLY B 1 385 ? 39.597 90.327 38.479 1.00 21.99 352 GLY B N 1
ATOM 6799 C CA . GLY B 1 385 ? 40.103 91.646 38.150 1.00 23.18 352 GLY B CA 1
ATOM 6800 C C . GLY B 1 385 ? 41.136 91.552 37.034 1.00 29.23 352 GLY B C 1
ATOM 6801 O O . GLY B 1 385 ? 41.183 90.576 36.288 1.00 34.97 352 GLY B O 1
ATOM 6802 N N . TYR B 1 386 ? 41.939 92.594 36.946 1.00 28.55 353 TYR B N 1
ATOM 6803 C CA . TYR B 1 386 ? 43.016 92.714 35.971 1.00 26.90 353 TYR B CA 1
ATOM 6804 C C . TYR B 1 386 ? 44.319 92.394 36.705 1.00 27.34 353 TYR B C 1
ATOM 6805 O O . TYR B 1 386 ? 44.748 93.173 37.564 1.00 27.28 353 TYR B O 1
ATOM 6814 N N . LEU B 1 387 ? 44.934 91.240 36.406 1.00 24.06 354 LEU B N 1
ATOM 6815 C CA . LEU B 1 387 ? 46.224 90.909 37.036 1.00 21.19 354 LEU B CA 1
ATOM 6816 C C . LEU B 1 387 ? 47.235 90.424 36.000 1.00 23.46 354 LEU B C 1
ATOM 6817 O O . LEU B 1 387 ? 48.039 89.527 36.259 1.00 32.55 354 LEU B O 1
ATOM 6822 N N . VAL B 1 388 ? 47.232 91.025 34.823 1.00 25.45 355 VAL B N 1
ATOM 6823 C CA . VAL B 1 388 ? 48.159 90.693 33.744 1.00 20.77 355 VAL B CA 1
ATOM 6824 C C . VAL B 1 388 ? 49.522 91.312 34.026 1.00 29.06 355 VAL B C 1
ATOM 6825 O O . VAL B 1 388 ? 49.600 92.478 34.444 1.00 25.70 355 VAL B O 1
ATOM 6829 N N . CYS B 1 389 ? 50.612 90.566 33.749 1.00 28.25 356 CYS B N 1
ATOM 6830 C CA . CYS B 1 389 ? 51.970 91.100 33.909 1.00 24.94 356 CYS B CA 1
ATOM 6831 C C . CYS B 1 389 ? 52.818 90.671 32.718 1.00 25.31 356 CYS B C 1
ATOM 6832 O O . CYS B 1 389 ? 52.365 89.934 31.849 1.00 29.92 356 CYS B O 1
ATOM 6835 N N . SER B 1 390 ? 54.060 91.156 32.678 1.00 22.31 357 SER B N 1
ATOM 6836 C CA . SER B 1 390 ? 55.021 90.867 31.622 1.00 27.40 357 SER B CA 1
ATOM 6837 C C . SER B 1 390 ? 56.293 90.309 32.240 1.00 29.63 357 SER B C 1
ATOM 6838 O O . SER B 1 390 ? 56.725 90.782 33.297 1.00 24.57 357 SER B O 1
ATOM 6841 N N . ASP B 1 391 ? 56.861 89.280 31.594 1.00 26.72 358 ASP B N 1
ATOM 6842 C CA . ASP B 1 391 ? 58.217 88.775 31.837 1.00 28.98 358 ASP B CA 1
ATOM 6843 C C . ASP B 1 391 ? 59.033 88.997 30.564 1.00 29.38 358 ASP B C 1
ATOM 6844 O O . ASP B 1 391 ? 58.669 88.497 29.496 1.00 30.28 358 ASP B O 1
ATOM 6849 N N . VAL B 1 392 ? 60.066 89.815 30.648 1.00 26.24 359 VAL B N 1
ATOM 6850 C CA . VAL B 1 392 ? 60.900 90.148 29.498 1.00 26.00 359 VAL B CA 1
ATOM 6851 C C . VAL B 1 392 ? 62.139 89.279 29.543 1.00 30.35 359 VAL B C 1
ATOM 6852 O O . VAL B 1 392 ? 62.904 89.353 30.508 1.00 26.60 359 VAL B O 1
ATOM 6856 N N . ILE B 1 393 ? 62.380 88.498 28.492 1.00 28.01 360 ILE B N 1
ATOM 6857 C CA . ILE B 1 393 ? 63.639 87.783 28.426 1.00 27.37 360 ILE B CA 1
ATOM 6858 C C . ILE B 1 393 ? 64.275 88.061 27.081 1.00 29.95 360 ILE B C 1
ATOM 6859 O O . ILE B 1 393 ? 63.636 88.534 26.140 1.00 30.33 360 ILE B O 1
ATOM 6864 N N . GLU B 1 394 ? 65.565 87.768 27.010 1.00 27.36 361 GLU B N 1
ATOM 6865 C CA . GLU B 1 394 ? 66.368 87.948 25.811 1.00 30.96 361 GLU B CA 1
ATOM 6866 C C . GLU B 1 394 ? 66.836 86.565 25.395 1.00 33.42 361 GLU B C 1
ATOM 6867 O O . GLU B 1 394 ? 67.622 85.929 26.104 1.00 38.93 361 GLU B O 1
ATOM 6873 N N . ILE B 1 395 ? 66.373 86.096 24.265 1.00 27.99 362 ILE B N 1
ATOM 6874 C CA . ILE B 1 395 ? 66.753 84.784 23.765 1.00 29.40 362 ILE B CA 1
ATOM 6875 C C . ILE B 1 395 ? 67.970 84.944 22.863 1.00 28.59 362 ILE B C 1
ATOM 6876 O O . ILE B 1 395 ? 68.053 85.893 22.072 1.00 29.92 362 ILE B O 1
ATOM 6881 N N . HIS B 1 396 ? 68.961 84.081 23.054 1.00 35.04 363 HIS B N 1
ATOM 6882 C CA . HIS B 1 396 ? 70.159 84.077 22.227 1.00 37.78 363 HIS B CA 1
ATOM 6883 C C . HIS B 1 396 ? 70.135 82.858 21.333 1.00 34.84 363 HIS B C 1
ATOM 6884 O O . HIS B 1 396 ? 70.166 81.730 21.832 1.00 31.29 363 HIS B O 1
ATOM 6891 N N . ALA B 1 397 ? 70.135 83.080 20.022 1.00 38.60 364 ALA B N 1
ATOM 6892 C CA . ALA B 1 397 ? 70.081 81.993 19.049 1.00 39.51 364 ALA B CA 1
ATOM 6893 C C . ALA B 1 397 ? 71.263 82.167 18.105 1.00 43.10 364 ALA B C 1
ATOM 6894 O O . ALA B 1 397 ? 71.091 82.605 16.958 1.00 43.31 364 ALA B O 1
ATOM 6896 N N . PRO B 1 398 ? 72.480 81.832 18.547 1.00 42.93 365 PRO B N 1
ATOM 6897 C CA . PRO B 1 398 ? 73.593 81.787 17.595 1.00 42.15 365 PRO B CA 1
ATOM 6898 C C . PRO B 1 398 ? 73.388 80.624 16.635 1.00 40.83 365 PRO B C 1
ATOM 6899 O O . PRO B 1 398 ? 72.951 79.534 17.031 1.00 38.99 365 PRO B O 1
ATOM 6903 N N . ALA B 1 399 ? 73.745 80.861 15.370 1.00 41.44 366 ALA B N 1
ATOM 6904 C CA . ALA B 1 399 ? 73.497 79.877 14.320 1.00 43.79 366 ALA B CA 1
ATOM 6905 C C . ALA B 1 399 ? 74.175 78.543 14.624 1.00 48.17 366 ALA B C 1
ATOM 6906 O O . ALA B 1 399 ? 73.681 77.493 14.196 1.00 48.59 366 ALA B O 1
ATOM 6908 N N . LYS B 1 400 ? 75.272 78.548 15.391 1.00 48.72 367 LYS B N 1
ATOM 6909 C CA . LYS B 1 400 ? 75.923 77.280 15.704 1.00 50.67 367 LYS B CA 1
ATOM 6910 C C . LYS B 1 400 ? 75.197 76.484 16.777 1.00 47.23 367 LYS B C 1
ATOM 6911 O O . LYS B 1 400 ? 75.504 75.297 16.959 1.00 46.38 367 LYS B O 1
ATOM 6917 N N . ALA B 1 401 ? 74.237 77.089 17.476 1.00 41.96 368 ALA B N 1
ATOM 6918 C CA . ALA B 1 401 ? 73.657 76.445 18.648 1.00 38.30 368 ALA B CA 1
ATOM 6919 C C . ALA B 1 401 ? 72.642 75.366 18.284 1.00 38.04 368 ALA B C 1
ATOM 6920 O O . ALA B 1 401 ? 72.193 75.242 17.138 1.00 41.42 368 ALA B O 1
ATOM 6922 N N . ASP B 1 402 ? 72.328 74.539 19.271 1.00 34.23 369 ASP B N 1
ATOM 6923 C CA . ASP B 1 402 ? 71.229 73.597 19.173 1.00 45.08 369 ASP B CA 1
ATOM 6924 C C . ASP B 1 402 ? 70.022 74.125 19.939 1.00 45.05 369 ASP B C 1
ATOM 6925 O O . ASP B 1 402 ? 70.143 74.975 20.830 1.00 45.43 369 ASP B O 1
ATOM 6930 N N . PHE B 1 403 ? 68.847 73.596 19.579 1.00 43.15 370 PHE B N 1
ATOM 6931 C CA . PHE B 1 403 ? 67.604 74.114 20.139 1.00 40.56 370 PHE B CA 1
ATOM 6932 C C . PHE B 1 403 ? 67.528 73.881 21.639 1.00 37.13 370 PHE B C 1
ATOM 6933 O O . PHE B 1 403 ? 67.160 74.793 22.390 1.00 33.33 370 PHE B O 1
ATOM 6941 N N . VAL B 1 404 ? 67.888 72.677 22.095 1.00 35.26 371 VAL B N 1
ATOM 6942 C CA . VAL B 1 404 ? 67.696 72.352 23.502 1.00 41.40 371 VAL B CA 1
ATOM 6943 C C . VAL B 1 404 ? 68.529 73.277 24.381 1.00 42.72 371 VAL B C 1
ATOM 6944 O O . VAL B 1 404 ? 68.109 73.635 25.488 1.00 43.41 371 VAL B O 1
ATOM 6948 N N . SER B 1 405 ? 69.697 73.701 23.895 1.00 39.60 372 SER B N 1
ATOM 6949 C CA . SER B 1 405 ? 70.570 74.583 24.662 1.00 38.78 372 SER B CA 1
ATOM 6950 C C . SER B 1 405 ? 69.979 75.986 24.791 1.00 38.14 372 SER B C 1
ATOM 6951 O O . SER B 1 405 ? 69.999 76.592 25.876 1.00 33.36 372 SER B O 1
ATOM 6954 N N . ILE B 1 406 ? 69.467 76.528 23.684 1.00 37.37 373 ILE B N 1
ATOM 6955 C CA . ILE B 1 406 ? 68.754 77.794 23.734 1.00 32.75 373 ILE B CA 1
ATOM 6956 C C . ILE B 1 406 ? 67.580 77.685 24.687 1.00 33.14 373 ILE B C 1
ATOM 6957 O O . ILE B 1 406 ? 67.292 78.608 25.468 1.00 34.71 373 ILE B O 1
ATOM 6962 N N . LEU B 1 407 ? 66.888 76.547 24.632 1.00 31.88 374 LEU B N 1
ATOM 6963 C CA . LEU B 1 407 ? 65.745 76.284 25.493 1.00 36.06 374 LEU B CA 1
ATOM 6964 C C . LEU B 1 407 ? 66.145 76.354 26.965 1.00 34.82 374 LEU B C 1
ATOM 6965 O O . LEU B 1 407 ? 65.478 77.001 27.781 1.00 32.45 374 LEU B O 1
ATOM 6970 N N . LYS B 1 408 ? 67.225 75.667 27.319 1.00 29.89 375 LYS B N 1
ATOM 6971 C CA . LYS B 1 408 ? 67.656 75.626 28.711 1.00 29.38 375 LYS B CA 1
ATOM 6972 C C . LYS B 1 408 ? 68.027 77.021 29.203 1.00 32.27 375 LYS B C 1
ATOM 6973 O O . LYS B 1 408 ? 67.570 77.455 30.281 1.00 35.57 375 LYS B O 1
ATOM 6979 N N . ALA B 1 409 ? 68.803 77.765 28.396 1.00 29.53 376 ALA B N 1
ATOM 6980 C CA . ALA B 1 409 ? 69.138 79.140 28.772 1.00 33.74 376 ALA B CA 1
ATOM 6981 C C . ALA B 1 409 ? 67.879 79.986 28.973 1.00 33.63 376 ALA B C 1
ATOM 6982 O O . ALA B 1 409 ? 67.753 80.729 29.969 1.00 29.56 376 ALA B O 1
ATOM 6984 N N . SER B 1 410 ? 66.914 79.848 28.067 1.00 33.52 377 SER B N 1
ATOM 6985 C CA . SER B 1 410 ? 65.710 80.657 28.163 1.00 32.40 377 SER B CA 1
ATOM 6986 C C . SER B 1 410 ? 64.900 80.309 29.400 1.00 28.95 377 SER B C 1
ATOM 6987 O O . SER B 1 410 ? 64.309 81.198 30.022 1.00 27.42 377 SER B O 1
ATOM 6990 N N . GLU B 1 411 ? 64.839 79.018 29.752 1.00 24.40 378 GLU B N 1
ATOM 6991 C CA . GLU B 1 411 ? 64.147 78.612 30.973 1.00 31.74 378 GLU B CA 1
ATOM 6992 C C . GLU B 1 411 ? 64.712 79.349 32.176 1.00 30.60 378 GLU B C 1
ATOM 6993 O O . GLU B 1 411 ? 63.964 79.772 33.075 1.00 28.36 378 GLU B O 1
ATOM 6999 N N . ILE B 1 412 ? 66.048 79.440 32.248 1.00 28.29 379 ILE B N 1
ATOM 7000 C CA . ILE B 1 412 ? 66.655 80.153 33.374 1.00 27.16 379 ILE B CA 1
ATOM 7001 C C . ILE B 1 412 ? 66.217 81.613 33.377 1.00 27.29 379 ILE B C 1
ATOM 7002 O O . ILE B 1 412 ? 65.849 82.167 34.424 1.00 26.82 379 ILE B O 1
ATOM 7007 N N . GLU B 1 413 ? 66.241 82.258 32.200 1.00 29.45 380 GLU B N 1
ATOM 7008 C CA . GLU B 1 413 ? 65.840 83.673 32.122 1.00 30.91 380 GLU B CA 1
ATOM 7009 C C . GLU B 1 413 ? 64.373 83.863 32.508 1.00 29.26 380 GLU B C 1
ATOM 7010 O O . GLU B 1 413 ? 64.012 84.846 33.178 1.00 25.35 380 GLU B O 1
ATOM 7016 N N . SER B 1 414 ? 63.521 82.926 32.092 1.00 26.85 381 SER B N 1
ATOM 7017 C CA . SER B 1 414 ? 62.091 82.996 32.386 1.00 26.18 381 SER B CA 1
ATOM 7018 C C . SER B 1 414 ? 61.830 82.845 33.878 1.00 26.81 381 SER B C 1
ATOM 7019 O O . SER B 1 414 ? 61.056 83.613 34.452 1.00 23.78 381 SER B O 1
ATOM 7022 N N . HIS B 1 415 ? 62.496 81.888 34.538 1.00 30.99 382 HIS B N 1
ATOM 7023 C CA . HIS B 1 415 ? 62.326 81.777 35.987 1.00 37.55 382 HIS B CA 1
ATOM 7024 C C . HIS B 1 415 ? 62.790 83.050 36.688 1.00 33.05 382 HIS B C 1
ATOM 7025 O O . HIS B 1 415 ? 62.131 83.533 37.617 1.00 32.99 382 HIS B O 1
ATOM 7032 N N . SER B 1 416 ? 63.925 83.610 36.271 1.00 28.92 383 SER B N 1
ATOM 7033 C CA . SER B 1 416 ? 64.400 84.818 36.941 1.00 26.30 383 SER B CA 1
ATOM 7034 C C . SER B 1 416 ? 63.432 85.979 36.737 1.00 25.49 383 SER B C 1
ATOM 7035 O O . SER B 1 416 ? 63.104 86.700 37.686 1.00 27.09 383 SER B O 1
ATOM 7038 N N . ALA B 1 417 ? 62.953 86.162 35.511 1.00 26.21 384 ALA B N 1
ATOM 7039 C CA . ALA B 1 417 ? 62.018 87.235 35.219 1.00 22.52 384 ALA B CA 1
ATOM 7040 C C . ALA B 1 417 ? 60.760 87.090 36.063 1.00 25.81 384 ALA B C 1
ATOM 7041 O O . ALA B 1 417 ? 60.300 88.058 36.677 1.00 27.08 384 ALA B O 1
ATOM 7043 N N . MET B 1 418 ? 60.209 85.872 36.132 1.00 24.94 385 MET B N 1
ATOM 7044 C CA . MET B 1 418 ? 59.003 85.638 36.920 1.00 29.50 385 MET B CA 1
ATOM 7045 C C . MET B 1 418 ? 59.235 85.956 38.395 1.00 30.33 385 MET B C 1
ATOM 7046 O O . MET B 1 418 ? 58.367 86.538 39.058 1.00 28.39 385 MET B O 1
ATOM 7051 N N . MET B 1 419 ? 60.408 85.582 38.927 1.00 27.70 386 MET B N 1
ATOM 7052 C CA . MET B 1 419 ? 60.729 85.904 40.323 1.00 22.67 386 MET B CA 1
ATOM 7053 C C . MET B 1 419 ? 60.751 87.411 40.544 1.00 24.96 386 MET B C 1
ATOM 7054 O O . MET B 1 419 ? 60.329 87.905 41.600 1.00 29.57 386 MET B O 1
ATOM 7059 N N . LEU B 1 420 ? 61.231 88.166 39.555 1.00 23.85 387 LEU B N 1
ATOM 7060 C CA . LEU B 1 420 ? 61.473 89.593 39.712 1.00 25.00 387 LEU B CA 1
ATOM 7061 C C . LEU B 1 420 ? 60.361 90.457 39.112 1.00 26.28 387 LEU B C 1
ATOM 7062 O O . LEU B 1 420 ? 60.620 91.594 38.710 1.00 28.18 387 LEU B O 1
ATOM 7067 N N . ARG B 1 421 ? 59.119 89.969 39.114 1.00 24.22 388 ARG B N 1
ATOM 7068 C CA . ARG B 1 421 ? 58.016 90.697 38.482 1.00 28.73 388 ARG B CA 1
ATOM 7069 C C . ARG B 1 421 ? 57.711 91.995 39.209 1.00 30.08 388 ARG B C 1
ATOM 7070 O O . ARG B 1 421 ? 57.762 92.062 40.439 1.00 29.27 388 ARG B O 1
ATOM 7078 N N . VAL B 1 422 ? 57.365 93.011 38.425 1.00 26.97 389 VAL B N 1
ATOM 7079 C CA . VAL B 1 422 ? 56.835 94.298 38.872 1.00 26.73 389 VAL B CA 1
ATOM 7080 C C . VAL B 1 422 ? 55.530 94.532 38.096 1.00 29.45 389 VAL B C 1
ATOM 7081 O O . VAL B 1 422 ? 55.528 94.415 36.859 1.00 25.20 389 VAL B O 1
ATOM 7085 N N . PRO B 1 423 ? 54.403 94.849 38.762 1.00 30.74 390 PRO B N 1
ATOM 7086 C CA . PRO B 1 423 ? 53.097 94.846 38.055 1.00 29.64 390 PRO B CA 1
ATOM 7087 C C . PRO B 1 423 ? 52.991 95.816 36.901 1.00 32.49 390 PRO B C 1
ATOM 7088 O O . PRO B 1 423 ? 52.317 95.519 35.910 1.00 37.69 390 PRO B O 1
ATOM 7092 N N . THR B 1 424 ? 53.600 96.982 37.016 1.00 28.88 391 THR B N 1
ATOM 7093 C CA . THR B 1 424 ? 53.540 97.990 35.977 1.00 25.52 391 THR B CA 1
ATOM 7094 C C . THR B 1 424 ? 54.553 97.759 34.872 1.00 26.27 391 THR B C 1
ATOM 7095 O O . THR B 1 424 ? 54.624 98.577 33.948 1.00 25.29 391 THR B O 1
ATOM 7099 N N . LEU B 1 425 ? 55.353 96.693 34.959 1.00 23.09 392 LEU B N 1
ATOM 7100 C CA . LEU B 1 425 ? 56.481 96.524 34.053 1.00 27.91 392 LEU B CA 1
ATOM 7101 C C . LEU B 1 425 ? 56.006 96.154 32.657 1.00 27.62 392 LEU B C 1
ATOM 7102 O O . LEU B 1 425 ? 55.328 95.131 32.482 1.00 27.48 392 LEU B O 1
ATOM 7107 N N . MET B 1 426 ? 56.423 96.960 31.678 1.00 25.65 393 MET B N 1
ATOM 7108 C CA . MET B 1 426 ? 56.104 96.812 30.255 1.00 29.92 393 MET B CA 1
ATOM 7109 C C . MET B 1 426 ? 54.680 96.305 30.026 1.00 31.17 393 MET B C 1
ATOM 7110 O O . MET B 1 426 ? 54.441 95.313 29.332 1.00 29.00 393 MET B O 1
ATOM 7115 N N . ARG B 1 427 ? 53.723 97.038 30.599 1.00 34.18 394 ARG B N 1
ATOM 7116 C CA . ARG B 1 427 ? 52.312 96.747 30.386 1.00 32.11 394 ARG B CA 1
ATOM 7117 C C . ARG B 1 427 ? 51.797 97.647 29.282 1.00 27.90 394 ARG B C 1
ATOM 7118 O O . ARG B 1 427 ? 51.724 97.229 28.123 1.00 27.08 394 ARG B O 1
ATOM 7126 N N . HIS B 1 428 ? 51.529 98.896 29.618 1.00 26.59 395 HIS B N 1
ATOM 7127 C CA . HIS B 1 428 ? 51.042 99.885 28.675 1.00 29.90 395 HIS B CA 1
ATOM 7128 C C . HIS B 1 428 ? 52.103 100.949 28.471 1.00 32.93 395 HIS B C 1
ATOM 7129 O O . HIS B 1 428 ? 52.924 101.193 29.368 1.00 34.51 395 HIS B O 1
ATOM 7136 N N . PRO B 1 429 ? 52.165 101.541 27.282 1.00 32.62 396 PRO B N 1
ATOM 7137 C CA . PRO B 1 429 ? 53.109 102.640 27.046 1.00 32.71 396 PRO B CA 1
ATOM 7138 C C . PRO B 1 429 ? 52.741 103.881 27.861 1.00 35.06 396 PRO B C 1
ATOM 7139 O O . PRO B 1 429 ? 51.666 103.986 28.456 1.00 33.63 396 PRO B O 1
ATOM 7143 N N . LEU B 1 430 ? 53.669 104.846 27.895 1.00 36.83 397 LEU B N 1
ATOM 7144 C CA . LEU B 1 430 ? 53.489 106.102 28.629 1.00 38.80 397 LEU B CA 1
ATOM 7145 C C . LEU B 1 430 ? 53.695 107.285 27.703 1.00 40.46 397 LEU B C 1
ATOM 7146 O O . LEU B 1 430 ? 54.503 107.221 26.773 1.00 39.34 397 LEU B O 1
ATOM 7151 N N . HIS B 1 431 ? 52.948 108.361 27.938 1.00 45.28 398 HIS B N 1
ATOM 7152 C CA . HIS B 1 431 ? 53.194 109.602 27.211 1.00 46.71 398 HIS B CA 1
ATOM 7153 C C . HIS B 1 431 ? 54.265 110.479 27.875 1.00 49.55 398 HIS B C 1
ATOM 7154 O O . HIS B 1 431 ? 54.835 111.339 27.189 1.00 54.13 398 HIS B O 1
ATOM 7161 N N . ARG B 1 432 ? 54.587 110.208 29.151 1.00 52.05 399 ARG B N 1
ATOM 7162 C CA . ARG B 1 432 ? 55.489 110.916 30.065 1.00 56.30 399 ARG B CA 1
ATOM 7163 C C . ARG B 1 432 ? 55.890 109.981 31.173 1.00 51.52 399 ARG B C 1
ATOM 7164 O O . ARG B 1 432 ? 55.128 109.087 31.573 1.00 46.58 399 ARG B O 1
ATOM 7172 N N . GLY B 1 433 ? 56.887 110.469 31.881 1.00 50.16 400 GLY B N 1
ATOM 7173 C CA . GLY B 1 433 ? 57.202 110.079 33.189 1.00 49.66 400 GLY B CA 1
ATOM 7174 C C . GLY B 1 433 ? 57.667 108.661 33.191 1.00 47.73 400 GLY B C 1
ATOM 7175 O O . GLY B 1 433 ? 58.182 108.124 32.200 1.00 46.27 400 GLY B O 1
ATOM 7176 N N . GLY B 1 434 ? 57.458 108.041 34.335 1.00 46.68 401 GLY B N 1
ATOM 7177 C CA . GLY B 1 434 ? 57.834 106.660 34.483 1.00 44.08 401 GLY B CA 1
ATOM 7178 C C . GLY B 1 434 ? 59.187 106.548 35.136 1.00 42.90 401 GLY B C 1
ATOM 7179 O O . GLY B 1 434 ? 59.857 107.536 35.434 1.00 40.10 401 GLY B O 1
ATOM 7180 N N . SER B 1 435 ? 59.554 105.298 35.393 1.00 42.05 402 SER B N 1
ATOM 7181 C CA . SER B 1 435 ? 60.812 104.942 36.033 1.00 38.63 402 SER B CA 1
ATOM 7182 C C . SER B 1 435 ? 61.676 104.087 35.118 1.00 39.23 402 SER B C 1
ATOM 7183 O O . SER B 1 435 ? 62.612 103.426 35.588 1.00 35.56 402 SER B O 1
ATOM 7186 N N . GLY B 1 436 ? 61.350 104.053 33.824 1.00 40.10 403 GLY B N 1
ATOM 7187 C CA . GLY B 1 436 ? 62.125 103.311 32.850 1.00 39.54 403 GLY B CA 1
ATOM 7188 C C . GLY B 1 436 ? 61.791 101.845 32.710 1.00 36.88 403 GLY B C 1
ATOM 7189 O O . GLY B 1 436 ? 62.530 101.132 32.029 1.00 33.45 403 GLY B O 1
ATOM 7190 N N . ILE B 1 437 ? 60.711 101.370 33.328 1.00 34.60 404 ILE B N 1
ATOM 7191 C CA . ILE B 1 437 ? 60.330 99.963 33.252 1.00 31.12 404 ILE B CA 1
ATOM 7192 C C . ILE B 1 437 ? 58.934 99.771 32.679 1.00 31.75 404 ILE B C 1
ATOM 7193 O O . ILE B 1 437 ? 58.559 98.625 32.368 1.00 27.47 404 ILE B O 1
ATOM 7198 N N . GLU B 1 438 ? 58.171 100.854 32.481 1.00 26.67 405 GLU B N 1
ATOM 7199 C CA . GLU B 1 438 ? 56.749 100.745 32.165 1.00 28.85 405 GLU B CA 1
ATOM 7200 C C . GLU B 1 438 ? 56.463 100.599 30.676 1.00 32.35 405 GLU B C 1
ATOM 7201 O O . GLU B 1 438 ? 55.585 99.820 30.292 1.00 28.52 405 GLU B O 1
ATOM 7207 N N . ASP B 1 439 ? 57.191 101.313 29.830 1.00 36.63 406 ASP B N 1
ATOM 7208 C CA . ASP B 1 439 ? 56.834 101.413 28.421 1.00 35.85 406 ASP B CA 1
ATOM 7209 C C . ASP B 1 439 ? 57.319 100.175 27.663 1.00 34.23 406 ASP B C 1
ATOM 7210 O O . ASP B 1 439 ? 58.521 99.871 27.702 1.00 35.75 406 ASP B O 1
ATOM 7215 N N . PRO B 1 440 ? 56.438 99.423 27.011 1.00 30.14 407 PRO B N 1
ATOM 7216 C CA . PRO B 1 440 ? 56.872 98.232 26.252 1.00 28.25 407 PRO B CA 1
ATOM 7217 C C . PRO B 1 440 ? 57.199 98.487 24.786 1.00 28.96 407 PRO B C 1
ATOM 7218 O O . PRO B 1 440 ? 57.483 97.521 24.067 1.00 27.85 407 PRO B O 1
ATOM 7222 N N . ARG B 1 441 ? 57.179 99.740 24.323 1.00 28.12 408 ARG B N 1
ATOM 7223 C CA . ARG B 1 441 ? 57.211 99.968 22.879 1.00 34.11 408 ARG B CA 1
ATOM 7224 C C . ARG B 1 441 ? 58.528 99.571 22.219 1.00 36.27 408 ARG B C 1
ATOM 7225 O O . ARG B 1 441 ? 58.548 99.353 21.004 1.00 34.19 408 ARG B O 1
ATOM 7233 N N . GLY B 1 442 ? 59.626 99.498 22.968 1.00 39.03 409 GLY B N 1
ATOM 7234 C CA . GLY B 1 442 ? 60.894 99.200 22.349 1.00 36.50 409 GLY B CA 1
ATOM 7235 C C . GLY B 1 442 ? 61.170 97.739 22.103 1.00 33.90 409 GLY B C 1
ATOM 7236 O O . GLY B 1 442 ? 62.211 97.401 21.527 1.00 35.29 409 GLY B O 1
ATOM 7237 N N . ILE B 1 443 ? 60.252 96.857 22.496 1.00 29.71 410 ILE B N 1
ATOM 7238 C CA . ILE B 1 443 ? 60.355 95.426 22.225 1.00 25.62 410 ILE B CA 1
ATOM 7239 C C . ILE B 1 443 ? 59.312 95.080 21.180 1.00 27.33 410 ILE B C 1
ATOM 7240 O O . ILE B 1 443 ? 58.107 95.196 21.441 1.00 24.96 410 ILE B O 1
ATOM 7245 N N . ALA B 1 444 ? 59.787 94.637 20.010 1.00 30.13 411 ALA B N 1
ATOM 7246 C CA . ALA B 1 444 ? 58.922 94.365 18.861 1.00 25.33 411 ALA B CA 1
ATOM 7247 C C . ALA B 1 444 ? 57.967 93.210 19.132 1.00 26.39 411 ALA B C 1
ATOM 7248 O O . ALA B 1 444 ? 56.777 93.291 18.805 1.00 28.35 411 ALA B O 1
ATOM 7250 N N . ALA B 1 445 ? 58.458 92.142 19.753 1.00 24.97 412 ALA B N 1
ATOM 7251 C CA . ALA B 1 445 ? 57.752 90.878 19.838 1.00 28.10 412 ALA B CA 1
ATOM 7252 C C . ALA B 1 445 ? 57.170 90.632 21.225 1.00 33.11 412 ALA B C 1
ATOM 7253 O O . ALA B 1 445 ? 57.879 90.688 22.237 1.00 35.76 412 ALA B O 1
ATOM 7255 N N . THR B 1 446 ? 55.891 90.295 21.247 1.00 28.04 413 THR B N 1
ATOM 7256 C CA . THR B 1 446 ? 55.199 89.820 22.433 1.00 31.20 413 THR B CA 1
ATOM 7257 C C . THR B 1 446 ? 54.714 88.403 22.162 1.00 28.63 413 THR B C 1
ATOM 7258 O O . THR B 1 446 ? 54.318 88.082 21.037 1.00 26.72 413 THR B O 1
ATOM 7262 N N . ILE B 1 447 ? 54.755 87.553 23.179 1.00 26.07 414 ILE B N 1
ATOM 7263 C CA . ILE B 1 447 ? 54.074 86.266 23.143 1.00 26.80 414 ILE B CA 1
ATOM 7264 C C . ILE B 1 447 ? 53.128 86.208 24.337 1.00 27.49 414 ILE B C 1
ATOM 7265 O O . ILE B 1 447 ? 53.411 86.798 25.395 1.00 23.24 414 ILE B O 1
ATOM 7270 N N . ASN B 1 448 ? 51.971 85.545 24.141 1.00 23.26 415 ASN B N 1
ATOM 7271 C CA . ASN B 1 448 ? 50.919 85.425 25.162 1.00 26.75 415 ASN B CA 1
ATOM 7272 C C . ASN B 1 448 ? 50.379 84.009 25.026 1.00 31.17 415 ASN B C 1
ATOM 7273 O O . ASN B 1 448 ? 49.636 83.714 24.086 1.00 30.04 415 ASN B O 1
ATOM 7278 N N . MET B 1 449 ? 50.785 83.122 25.916 1.00 31.25 416 MET B N 1
ATOM 7279 C CA . MET B 1 449 ? 50.272 81.762 25.883 1.00 38.31 416 MET B CA 1
ATOM 7280 C C . MET B 1 449 ? 49.541 81.446 27.175 1.00 38.56 416 MET B C 1
ATOM 7281 O O . MET B 1 449 ? 49.963 81.869 28.251 1.00 37.63 416 MET B O 1
ATOM 7286 N N . PHE B 1 450 ? 48.404 80.768 27.065 1.00 43.46 417 PHE B N 1
ATOM 7287 C CA . PHE B 1 450 ? 47.816 80.158 28.253 1.00 47.85 417 PHE B CA 1
ATOM 7288 C C . PHE B 1 450 ? 47.015 78.917 27.888 1.00 54.68 417 PHE B C 1
ATOM 7289 O O . PHE B 1 450 ? 46.769 78.627 26.716 1.00 53.11 417 PHE B O 1
ATOM 7297 N N . SER B 1 451 ? 46.570 78.206 28.927 1.00 57.75 418 SER B N 1
ATOM 7298 C CA . SER B 1 451 ? 45.890 76.927 28.789 1.00 58.22 418 SER B CA 1
ATOM 7299 C C . SER B 1 451 ? 44.466 77.034 29.316 1.00 62.61 418 SER B C 1
ATOM 7300 O O . SER B 1 451 ? 44.182 77.798 30.247 1.00 65.32 418 SER B O 1
ATOM 7303 N N . VAL B 1 452 ? 43.559 76.298 28.681 1.00 60.08 419 VAL B N 1
ATOM 7304 C CA . VAL B 1 452 ? 42.183 76.181 29.144 1.00 60.35 419 VAL B CA 1
ATOM 7305 C C . VAL B 1 452 ? 41.815 74.705 29.164 1.00 65.84 419 VAL B C 1
ATOM 7306 O O . VAL B 1 452 ? 42.051 73.989 28.183 1.00 64.37 419 VAL B O 1
ATOM 7310 N N . ARG B 1 453 ? 41.190 74.260 30.256 1.00 70.20 420 ARG B N 1
ATOM 7311 C CA . ARG B 1 453 ? 40.791 72.864 30.407 1.00 73.13 420 ARG B CA 1
ATOM 7312 C C . ARG B 1 453 ? 39.328 72.784 30.854 1.00 76.61 420 ARG B C 1
ATOM 7313 O O . ARG B 1 453 ? 39.013 72.325 31.950 1.00 80.20 420 ARG B O 1
ATOM 7321 N N . ILE B 1 454 ? 38.428 73.251 29.996 1.00 75.88 421 ILE B N 1
ATOM 7322 C CA . ILE B 1 454 ? 36.991 73.160 30.215 1.00 81.09 421 ILE B CA 1
ATOM 7323 C C . ILE B 1 454 ? 36.373 72.459 29.014 1.00 83.78 421 ILE B C 1
ATOM 7324 O O . ILE B 1 454 ? 36.613 72.873 27.877 1.00 84.63 421 ILE B O 1
ATOM 7329 N N . PRO B 1 455 ? 35.569 71.394 29.206 1.00 85.24 422 PRO B N 1
ATOM 7330 C CA . PRO B 1 455 ? 34.965 70.622 28.105 1.00 85.34 422 PRO B CA 1
ATOM 7331 C C . PRO B 1 455 ? 34.085 71.433 27.144 1.00 81.40 422 PRO B C 1
ATOM 7332 O O . PRO B 1 455 ? 33.610 72.513 27.486 1.00 79.63 422 PRO B O 1
ATOM 7336 N N . ASP B 1 462 ? 39.070 67.210 16.442 1.00 88.29 429 ASP B N 1
ATOM 7337 C CA . ASP B 1 462 ? 39.476 66.978 15.063 1.00 91.89 429 ASP B CA 1
ATOM 7338 C C . ASP B 1 462 ? 39.766 65.501 14.825 1.00 97.95 429 ASP B C 1
ATOM 7339 O O . ASP B 1 462 ? 38.905 64.752 14.355 1.00 100.97 429 ASP B O 1
ATOM 7344 N N . GLU B 1 463 ? 41.004 65.109 15.131 1.00 100.42 430 GLU B N 1
ATOM 7345 C CA . GLU B 1 463 ? 41.469 63.725 15.029 1.00 102.95 430 GLU B CA 1
ATOM 7346 C C . GLU B 1 463 ? 41.648 63.259 13.586 1.00 106.86 430 GLU B C 1
ATOM 7347 O O . GLU B 1 463 ? 41.318 62.123 13.246 1.00 108.59 430 GLU B O 1
ATOM 7353 N N . ARG B 1 464 ? 42.169 64.128 12.731 1.00 108.48 431 ARG B N 1
ATOM 7354 C CA . ARG B 1 464 ? 42.725 63.684 11.466 1.00 108.12 431 ARG B CA 1
ATOM 7355 C C . ARG B 1 464 ? 44.173 63.268 11.699 1.00 106.36 431 ARG B C 1
ATOM 7356 O O . ARG B 1 464 ? 44.943 63.997 12.337 1.00 105.66 431 ARG B O 1
ATOM 7364 N N . ALA B 1 465 ? 44.535 62.091 11.197 1.00 104.63 432 ALA B N 1
ATOM 7365 C CA . ALA B 1 465 ? 45.916 61.617 11.205 1.00 101.31 432 ALA B CA 1
ATOM 7366 C C . ALA B 1 465 ? 46.700 62.201 10.047 1.00 98.26 432 ALA B C 1
ATOM 7367 O O . ALA B 1 465 ? 47.879 61.886 9.865 1.00 96.80 432 ALA B O 1
ATOM 7369 N N . ASP B 1 466 ? 46.058 63.089 9.303 1.00 97.27 433 ASP B N 1
ATOM 7370 C CA . ASP B 1 466 ? 46.488 63.643 8.036 1.00 93.76 433 ASP B CA 1
ATOM 7371 C C . ASP B 1 466 ? 46.494 65.165 8.051 1.00 86.87 433 ASP B C 1
ATOM 7372 O O . ASP B 1 466 ? 46.042 65.776 7.075 1.00 89.07 433 ASP B O 1
ATOM 7377 N N . PRO B 1 467 ? 46.986 65.829 9.094 1.00 73.24 434 PRO B N 1
ATOM 7378 C CA . PRO B 1 467 ? 46.932 67.270 9.084 1.00 61.78 434 PRO B CA 1
ATOM 7379 C C . PRO B 1 467 ? 48.006 67.810 8.166 1.00 50.26 434 PRO B C 1
ATOM 7380 O O . PRO B 1 467 ? 49.125 67.280 8.129 1.00 47.16 434 PRO B O 1
ATOM 7384 N N . PRO B 1 468 ? 47.712 68.864 7.424 1.00 45.50 435 PRO B N 1
ATOM 7385 C CA . PRO B 1 468 ? 48.747 69.503 6.616 1.00 42.84 435 PRO B CA 1
ATOM 7386 C C . PRO B 1 468 ? 49.752 70.180 7.535 1.00 41.37 435 PRO B C 1
ATOM 7387 O O . PRO B 1 468 ? 49.506 70.394 8.726 1.00 39.44 435 PRO B O 1
ATOM 7391 N N . TRP B 1 469 ? 50.892 70.536 6.956 1.00 41.33 436 TRP B N 1
ATOM 7392 C CA . TRP B 1 469 ? 51.791 71.461 7.610 1.00 44.46 436 TRP B CA 1
ATOM 7393 C C . TRP B 1 469 ? 52.337 72.335 6.488 1.00 43.16 436 TRP B C 1
ATOM 7394 O O . TRP B 1 469 ? 52.837 71.806 5.486 1.00 42.11 436 TRP B O 1
ATOM 7405 N N . PRO B 1 470 ? 52.298 73.661 6.636 1.00 46.22 437 PRO B N 1
ATOM 7406 C CA . PRO B 1 470 ? 51.795 74.354 7.833 1.00 42.98 437 PRO B CA 1
ATOM 7407 C C . PRO B 1 470 ? 50.267 74.290 7.942 1.00 42.55 437 PRO B C 1
ATOM 7408 O O . PRO B 1 470 ? 49.625 73.879 6.973 1.00 36.57 437 PRO B O 1
ATOM 7412 N N . PRO B 1 471 ? 49.704 74.612 9.113 1.00 43.45 438 PRO B N 1
ATOM 7413 C CA . PRO B 1 471 ? 48.244 74.637 9.240 1.00 42.82 438 PRO B CA 1
ATOM 7414 C C . PRO B 1 471 ? 47.662 75.757 8.402 1.00 42.33 438 PRO B C 1
ATOM 7415 O O . PRO B 1 471 ? 48.340 76.720 8.038 1.00 39.99 438 PRO B O 1
ATOM 7419 N N . GLN B 1 472 ? 46.379 75.619 8.100 1.00 43.78 439 GLN B N 1
ATOM 7420 C CA . GLN B 1 472 ? 45.699 76.622 7.297 1.00 46.05 439 GLN B CA 1
ATOM 7421 C C . GLN B 1 472 ? 45.666 77.953 8.038 1.00 41.34 439 GLN B C 1
ATOM 7422 O O . GLN B 1 472 ? 45.385 77.994 9.243 1.00 38.93 439 GLN B O 1
ATOM 7428 N N . LEU B 1 473 ? 45.967 79.034 7.317 1.00 35.43 440 LEU B N 1
ATOM 7429 C CA . LEU B 1 473 ? 45.983 80.387 7.863 1.00 39.05 440 LEU B CA 1
ATOM 7430 C C . LEU B 1 473 ? 44.843 81.218 7.295 1.00 42.17 440 LEU B C 1
ATOM 7431 O O . LEU B 1 473 ? 44.649 81.250 6.078 1.00 46.07 440 LEU B O 1
ATOM 7436 N N . THR B 1 474 ? 44.128 81.925 8.172 1.00 38.87 441 THR B N 1
ATOM 7437 C CA . THR B 1 474 ? 43.105 82.893 7.791 1.00 36.28 441 THR B CA 1
ATOM 7438 C C . THR B 1 474 ? 43.593 84.283 8.193 1.00 38.98 441 THR B C 1
ATOM 7439 O O . THR B 1 474 ? 44.021 84.491 9.334 1.00 39.11 441 THR B O 1
ATOM 7443 N N . ARG B 1 475 ? 43.626 85.196 7.233 1.00 35.52 442 ARG B N 1
ATOM 7444 C CA . ARG B 1 475 ? 44.056 86.565 7.464 1.00 36.25 442 ARG B CA 1
ATOM 7445 C C . ARG B 1 475 ? 42.827 87.440 7.701 1.00 38.15 442 ARG B C 1
ATOM 7446 O O . ARG B 1 475 ? 41.899 87.464 6.883 1.00 33.43 442 ARG B O 1
ATOM 7454 N N . SER B 1 476 ? 42.817 88.152 8.825 1.00 36.52 443 SER B N 1
ATOM 7455 C CA . SER B 1 476 ? 41.735 89.048 9.180 1.00 31.97 443 SER B CA 1
ATOM 7456 C C . SER B 1 476 ? 41.843 90.351 8.389 1.00 31.47 443 SER B C 1
ATOM 7457 O O . SER B 1 476 ? 42.862 90.656 7.759 1.00 30.53 443 SER B O 1
ATOM 7460 N N . ALA B 1 477 ? 40.782 91.141 8.448 1.00 33.56 444 ALA B N 1
ATOM 7461 C CA . ALA B 1 477 ? 40.863 92.521 8.001 1.00 35.51 444 ALA B CA 1
ATOM 7462 C C . ALA B 1 477 ? 41.745 93.326 8.948 1.00 33.89 444 ALA B C 1
ATOM 7463 O O . ALA B 1 477 ? 41.952 92.961 10.114 1.00 36.40 444 ALA B O 1
ATOM 7465 N N . GLY B 1 478 ? 42.262 94.444 8.443 1.00 32.59 445 GLY B N 1
ATOM 7466 C CA . GLY B 1 478 ? 43.094 95.296 9.276 1.00 29.17 445 GLY B CA 1
ATOM 7467 C C . GLY B 1 478 ? 42.228 96.152 10.184 1.00 32.01 445 GLY B C 1
ATOM 7468 O O . GLY B 1 478 ? 41.189 96.679 9.774 1.00 30.32 445 GLY B O 1
ATOM 7469 N N . GLU B 1 479 ? 42.659 96.277 11.452 1.00 25.54 446 GLU B N 1
ATOM 7470 C CA . GLU B 1 479 ? 42.033 97.239 12.369 1.00 27.03 446 GLU B CA 1
ATOM 7471 C C . GLU B 1 479 ? 42.916 98.469 12.483 1.00 28.91 446 GLU B C 1
ATOM 7472 O O . GLU B 1 479 ? 44.100 98.334 12.808 1.00 28.86 446 GLU B O 1
ATOM 7478 N N . PRO B 1 480 ? 42.417 99.680 12.247 1.00 31.92 447 PRO B N 1
ATOM 7479 C CA . PRO B 1 480 ? 43.294 100.854 12.348 1.00 34.28 447 PRO B CA 1
ATOM 7480 C C . PRO B 1 480 ? 43.682 101.128 13.794 1.00 33.52 447 PRO B C 1
ATOM 7481 O O . PRO B 1 480 ? 42.837 101.194 14.682 1.00 34.40 447 PRO B O 1
ATOM 7485 N N . TRP B 1 481 ? 44.981 101.223 14.039 1.00 34.29 448 TRP B N 1
ATOM 7486 C CA . TRP B 1 481 ? 45.517 101.694 15.307 1.00 32.62 448 TRP B CA 1
ATOM 7487 C C . TRP B 1 481 ? 46.184 103.036 15.066 1.00 31.89 448 TRP B C 1
ATOM 7488 O O . TRP B 1 481 ? 47.314 103.077 14.559 1.00 33.62 448 TRP B O 1
ATOM 7499 N N . PRO B 1 482 ? 45.557 104.155 15.437 1.00 30.01 449 PRO B N 1
ATOM 7500 C CA . PRO B 1 482 ? 46.237 105.450 15.342 1.00 31.03 449 PRO B CA 1
ATOM 7501 C C . PRO B 1 482 ? 47.292 105.665 16.411 1.00 34.05 449 PRO B C 1
ATOM 7502 O O . PRO B 1 482 ? 48.020 106.661 16.341 1.00 31.43 449 PRO B O 1
ATOM 7506 N N . ILE B 1 483 ? 47.418 104.740 17.362 1.00 35.23 450 ILE B N 1
ATOM 7507 C CA . ILE B 1 483 ? 48.432 104.805 18.416 1.00 31.34 450 ILE B CA 1
ATOM 7508 C C . ILE B 1 483 ? 49.406 103.650 18.202 1.00 33.20 450 ILE B C 1
ATOM 7509 O O . ILE B 1 483 ? 49.100 102.733 17.425 1.00 35.35 450 ILE B O 1
ATOM 7514 N N . PRO B 1 484 ? 50.589 103.665 18.825 1.00 29.57 451 PRO B N 1
ATOM 7515 C CA . PRO B 1 484 ? 51.537 102.562 18.653 1.00 28.25 451 PRO B CA 1
ATOM 7516 C C . PRO B 1 484 ? 50.928 101.190 18.877 1.00 27.60 451 PRO B C 1
ATOM 7517 O O . PRO B 1 484 ? 50.297 100.922 19.888 1.00 27.33 451 PRO B O 1
ATOM 7521 N N . LEU B 1 485 ? 51.168 100.313 17.941 1.00 30.94 452 LEU B N 1
ATOM 7522 C CA . LEU B 1 485 ? 50.618 98.981 17.935 1.00 29.00 452 LEU B CA 1
ATOM 7523 C C . LEU B 1 485 ? 51.739 97.971 18.121 1.00 31.05 452 LEU B C 1
ATOM 7524 O O . LEU B 1 485 ? 52.784 98.101 17.459 1.00 32.18 452 LEU B O 1
ATOM 7529 N N . PRO B 1 486 ? 51.590 96.966 19.035 1.00 34.25 453 PRO B N 1
ATOM 7530 C CA . PRO B 1 486 ? 52.592 95.886 19.116 1.00 32.60 453 PRO B CA 1
ATOM 7531 C C . PRO B 1 486 ? 52.960 95.390 17.727 1.00 34.05 453 PRO B C 1
ATOM 7532 O O . PRO B 1 486 ? 52.076 94.939 16.988 1.00 27.02 453 PRO B O 1
ATOM 7536 N N . SER B 1 487 ? 54.241 95.478 17.349 1.00 34.67 454 SER B N 1
ATOM 7537 C CA . SER B 1 487 ? 54.631 95.131 15.979 1.00 30.63 454 SER B CA 1
ATOM 7538 C C . SER B 1 487 ? 54.342 93.663 15.670 1.00 31.37 454 SER B C 1
ATOM 7539 O O . SER B 1 487 ? 53.824 93.325 14.585 1.00 30.02 454 SER B O 1
ATOM 7542 N N . ILE B 1 488 ? 54.689 92.779 16.605 1.00 24.74 455 ILE B N 1
ATOM 7543 C CA . ILE B 1 488 ? 54.526 91.340 16.455 1.00 29.78 455 ILE B CA 1
ATOM 7544 C C . ILE B 1 488 ? 53.942 90.830 17.756 1.00 32.38 455 ILE B C 1
ATOM 7545 O O . ILE B 1 488 ? 54.517 91.054 18.824 1.00 32.46 455 ILE B O 1
ATOM 7550 N N . TYR B 1 489 ? 52.809 90.155 17.685 1.00 28.30 456 TYR B N 1
ATOM 7551 C CA . TYR B 1 489 ? 52.173 89.665 18.903 1.00 26.58 456 TYR B CA 1
ATOM 7552 C C . TYR B 1 489 ? 51.639 88.270 18.605 1.00 29.98 456 TYR B C 1
ATOM 7553 O O . TYR B 1 489 ? 50.716 88.120 17.806 1.00 32.45 456 TYR B O 1
ATOM 7562 N N . LEU B 1 490 ? 52.229 87.234 19.193 1.00 24.71 457 LEU B N 1
ATOM 7563 C CA . LEU B 1 490 ? 51.745 85.873 18.971 1.00 20.99 457 LEU B CA 1
ATOM 7564 C C . LEU B 1 490 ? 50.912 85.437 20.183 1.00 28.55 457 LEU B C 1
ATOM 7565 O O . LEU B 1 490 ? 51.430 85.385 21.315 1.00 25.88 457 LEU B O 1
ATOM 7570 N N . ARG B 1 491 ? 49.614 85.176 19.956 1.00 23.11 458 ARG B N 1
ATOM 7571 C CA . ARG B 1 491 ? 48.696 84.659 20.965 1.00 25.50 458 ARG B CA 1
ATOM 7572 C C . ARG B 1 491 ? 48.489 83.174 20.734 1.00 30.64 458 ARG B C 1
ATOM 7573 O O . ARG B 1 491 ? 48.267 82.745 19.599 1.00 34.47 458 ARG B O 1
ATOM 7581 N N . LEU B 1 492 ? 48.570 82.395 21.807 1.00 31.18 459 LEU B N 1
ATOM 7582 C CA . LEU B 1 492 ? 48.405 80.949 21.769 1.00 32.84 459 LEU B CA 1
ATOM 7583 C C . LEU B 1 492 ? 47.566 80.506 22.963 1.00 41.27 459 LEU B C 1
ATOM 7584 O O . LEU B 1 492 ? 47.864 80.854 24.119 1.00 42.06 459 LEU B O 1
ATOM 7589 N N . ILE B 1 493 ? 46.530 79.723 22.680 1.00 40.58 460 ILE B N 1
ATOM 7590 C CA . ILE B 1 493 ? 45.701 79.113 23.711 1.00 41.21 460 ILE B CA 1
ATOM 7591 C C . ILE B 1 493 ? 45.706 77.608 23.490 1.00 40.24 460 ILE B C 1
ATOM 7592 O O . ILE B 1 493 ? 45.276 77.123 22.435 1.00 38.63 460 ILE B O 1
ATOM 7597 N N . ASP B 1 494 ? 46.210 76.879 24.471 1.00 40.93 461 ASP B N 1
ATOM 7598 C CA . ASP B 1 494 ? 46.243 75.420 24.434 1.00 46.32 461 ASP B CA 1
ATOM 7599 C C . ASP B 1 494 ? 44.991 74.893 25.135 1.00 47.88 461 ASP B C 1
ATOM 7600 O O . ASP B 1 494 ? 44.873 74.964 26.367 1.00 44.12 461 ASP B O 1
ATOM 7605 N N . TYR B 1 495 ? 44.050 74.384 24.346 1.00 45.77 462 TYR B N 1
ATOM 7606 C CA . TYR B 1 495 ? 42.826 73.815 24.876 1.00 46.72 462 TYR B CA 1
ATOM 7607 C C . TYR B 1 495 ? 42.947 72.331 25.200 1.00 52.53 462 TYR B C 1
ATOM 7608 O O . TYR B 1 495 ? 41.947 71.719 25.587 1.00 58.08 462 TYR B O 1
ATOM 7617 N N . GLY B 1 496 ? 44.130 71.744 25.063 1.00 51.82 463 GLY B N 1
ATOM 7618 C CA . GLY B 1 496 ? 44.314 70.330 25.325 1.00 51.72 463 GLY B CA 1
ATOM 7619 C C . GLY B 1 496 ? 44.173 69.479 24.079 1.00 51.07 463 GLY B C 1
ATOM 7620 O O . GLY B 1 496 ? 45.086 68.736 23.716 1.00 52.82 463 GLY B O 1
ATOM 7621 N N . HIS B 1 497 ? 43.034 69.600 23.406 1.00 49.75 464 HIS B N 1
ATOM 7622 C CA . HIS B 1 497 ? 42.767 68.874 22.175 1.00 55.04 464 HIS B CA 1
ATOM 7623 C C . HIS B 1 497 ? 43.207 69.632 20.935 1.00 51.27 464 HIS B C 1
ATOM 7624 O O . HIS B 1 497 ? 43.277 69.034 19.857 1.00 46.41 464 HIS B O 1
ATOM 7631 N N . ALA B 1 498 ? 43.473 70.934 21.065 1.00 47.12 465 ALA B N 1
ATOM 7632 C CA . ALA B 1 498 ? 43.893 71.781 19.960 1.00 41.68 465 ALA B CA 1
ATOM 7633 C C . ALA B 1 498 ? 44.630 72.985 20.527 1.00 40.99 465 ALA B C 1
ATOM 7634 O O . ALA B 1 498 ? 44.453 73.353 21.694 1.00 38.07 465 ALA B O 1
ATOM 7636 N N . LEU B 1 499 ? 45.443 73.602 19.677 1.00 37.92 466 LEU B N 1
ATOM 7637 C CA . LEU B 1 499 ? 46.191 74.804 20.024 1.00 37.26 466 LEU B CA 1
ATOM 7638 C C . LEU B 1 499 ? 45.788 75.909 19.061 1.00 36.58 466 LEU B C 1
ATOM 7639 O O . LEU B 1 499 ? 46.089 75.829 17.865 1.00 40.30 466 LEU B O 1
ATOM 7644 N N . GLU B 1 500 ? 45.078 76.919 19.551 1.00 34.18 467 GLU B N 1
ATOM 7645 C CA . GLU B 1 500 ? 44.667 78.036 18.702 1.00 33.96 467 GLU B CA 1
ATOM 7646 C C . GLU B 1 500 ? 45.711 79.141 18.737 1.00 32.08 467 GLU B C 1
ATOM 7647 O O . GLU B 1 500 ? 46.135 79.575 19.811 1.00 31.66 467 GLU B O 1
ATOM 7653 N N . GLY B 1 501 ? 46.074 79.637 17.570 1.00 28.53 468 GLY B N 1
ATOM 7654 C CA . GLY B 1 501 ? 47.098 80.642 17.467 1.00 29.60 468 GLY B CA 1
ATOM 7655 C C . GLY B 1 501 ? 46.627 81.813 16.637 1.00 31.97 468 GLY B C 1
ATOM 7656 O O . GLY B 1 501 ? 45.836 81.672 15.688 1.00 27.66 468 GLY B O 1
ATOM 7657 N N . SER B 1 502 ? 47.138 82.983 17.008 1.00 26.78 469 SER B N 1
ATOM 7658 C CA . SER B 1 502 ? 46.928 84.200 16.248 1.00 25.83 469 SER B CA 1
ATOM 7659 C C . SER B 1 502 ? 48.220 84.993 16.232 1.00 29.86 469 SER B C 1
ATOM 7660 O O . SER B 1 502 ? 48.683 85.432 17.283 1.00 30.34 469 SER B O 1
ATOM 7663 N N . LEU B 1 503 ? 48.793 85.194 15.051 1.00 30.80 470 LEU B N 1
ATOM 7664 C CA . LEU B 1 503 ? 49.951 86.072 14.871 1.00 30.71 470 LEU B CA 1
ATOM 7665 C C . LEU B 1 503 ? 49.439 87.429 14.401 1.00 30.55 470 LEU B C 1
ATOM 7666 O O . LEU B 1 503 ? 48.993 87.564 13.258 1.00 27.79 470 LEU B O 1
ATOM 7671 N N . GLU B 1 504 ? 49.447 88.417 15.296 1.00 25.72 471 GLU B N 1
ATOM 7672 C CA . GLU B 1 504 ? 48.967 89.758 15.009 1.00 27.88 471 GLU B CA 1
ATOM 7673 C C . GLU B 1 504 ? 50.148 90.629 14.631 1.00 30.81 471 GLU B C 1
ATOM 7674 O O . GLU B 1 504 ? 51.116 90.717 15.392 1.00 28.98 471 GLU B O 1
ATOM 7680 N N . LEU B 1 505 ? 50.057 91.279 13.465 1.00 32.65 472 LEU B N 1
ATOM 7681 C CA . LEU B 1 505 ? 51.160 92.046 12.904 1.00 28.23 472 LEU B CA 1
ATOM 7682 C C . LEU B 1 505 ? 50.710 93.444 12.524 1.00 26.01 472 LEU B C 1
ATOM 7683 O O . LEU B 1 505 ? 49.558 93.648 12.149 1.00 26.48 472 LEU B O 1
ATOM 7688 N N . ASN B 1 506 ? 51.638 94.401 12.601 1.00 24.22 473 ASN B N 1
ATOM 7689 C CA . ASN B 1 506 ? 51.401 95.751 12.096 1.00 30.14 473 ASN B CA 1
ATOM 7690 C C . ASN B 1 506 ? 51.657 95.708 10.595 1.00 33.13 473 ASN B C 1
ATOM 7691 O O . ASN B 1 506 ? 52.800 95.780 10.140 1.00 27.97 473 ASN B O 1
ATOM 7696 N N . ASP B 1 507 ? 50.578 95.553 9.829 1.00 34.42 474 ASP B N 1
ATOM 7697 C CA . ASP B 1 507 ? 50.607 95.462 8.373 1.00 35.56 474 ASP B CA 1
ATOM 7698 C C . ASP B 1 507 ? 51.098 96.746 7.708 1.00 35.82 474 ASP B C 1
ATOM 7699 O O . ASP B 1 507 ? 51.469 96.716 6.534 1.00 40.95 474 ASP B O 1
ATOM 7704 N N . THR B 1 508 ? 51.160 97.851 8.432 1.00 36.75 475 THR B N 1
ATOM 7705 C CA . THR B 1 508 ? 51.731 99.074 7.889 1.00 36.25 475 THR B CA 1
ATOM 7706 C C . THR B 1 508 ? 53.247 99.125 8.054 1.00 38.51 475 THR B C 1
ATOM 7707 O O . THR B 1 508 ? 53.926 99.775 7.250 1.00 38.10 475 THR B O 1
ATOM 7711 N N . LEU B 1 509 ? 53.800 98.409 9.043 1.00 31.87 476 LEU B N 1
ATOM 7712 C CA . LEU B 1 509 ? 55.226 98.436 9.323 1.00 27.63 476 LEU B CA 1
ATOM 7713 C C . LEU B 1 509 ? 55.966 97.334 8.576 1.00 32.49 476 LEU B C 1
ATOM 7714 O O . LEU B 1 509 ? 57.000 97.587 7.958 1.00 38.63 476 LEU B O 1
ATOM 7719 N N . LEU B 1 510 ? 55.447 96.117 8.617 1.00 31.00 477 LEU B N 1
ATOM 7720 C CA . LEU B 1 510 ? 56.055 94.984 7.934 1.00 33.93 477 LEU B CA 1
ATOM 7721 C C . LEU B 1 510 ? 55.494 94.851 6.527 1.00 40.03 477 LEU B C 1
ATOM 7722 O O . LEU B 1 510 ? 54.277 94.931 6.335 1.00 41.31 477 LEU B O 1
ATOM 7727 N N . THR B 1 511 ? 56.379 94.665 5.545 1.00 43.81 478 THR B N 1
ATOM 7728 C CA . THR B 1 511 ? 55.909 94.432 4.182 1.00 43.21 478 THR B CA 1
ATOM 7729 C C . THR B 1 511 ? 55.314 93.038 4.067 1.00 39.20 478 THR B C 1
ATOM 7730 O O . THR B 1 511 ? 55.537 92.171 4.910 1.00 37.08 478 THR B O 1
ATOM 7734 N N . ALA B 1 512 ? 54.553 92.826 2.993 1.00 39.92 479 ALA B N 1
ATOM 7735 C CA . ALA B 1 512 ? 53.972 91.507 2.761 1.00 40.47 479 ALA B CA 1
ATOM 7736 C C . ALA B 1 512 ? 55.055 90.437 2.643 1.00 38.00 479 ALA B C 1
ATOM 7737 O O . ALA B 1 512 ? 54.885 89.308 3.120 1.00 39.61 479 ALA B O 1
ATOM 7739 N N . ALA B 1 513 ? 56.176 90.756 2.005 1.00 38.67 480 ALA B N 1
ATOM 7740 C CA . ALA B 1 513 ? 57.228 89.748 1.939 1.00 36.76 480 ALA B CA 1
ATOM 7741 C C . ALA B 1 513 ? 57.812 89.491 3.332 1.00 33.22 480 ALA B C 1
ATOM 7742 O O . ALA B 1 513 ? 58.039 88.335 3.706 1.00 32.69 480 ALA B O 1
ATOM 7744 N N . GLU B 1 514 ? 58.002 90.549 4.133 1.00 31.75 481 GLU B N 1
ATOM 7745 C CA . GLU B 1 514 ? 58.478 90.363 5.504 1.00 34.50 481 GLU B CA 1
ATOM 7746 C C . GLU B 1 514 ? 57.496 89.536 6.327 1.00 35.44 481 GLU B C 1
ATOM 7747 O O . GLU B 1 514 ? 57.910 88.632 7.074 1.00 36.57 481 GLU B O 1
ATOM 7753 N N . GLN B 1 515 ? 56.189 89.820 6.182 1.00 31.96 482 GLN B N 1
ATOM 7754 C CA . GLN B 1 515 ? 55.161 89.093 6.928 1.00 35.45 482 GLN B CA 1
ATOM 7755 C C . GLN B 1 515 ? 55.151 87.615 6.551 1.00 33.46 482 GLN B C 1
ATOM 7756 O O . GLN B 1 515 ? 55.080 86.730 7.426 1.00 33.22 482 GLN B O 1
ATOM 7762 N N . ALA B 1 516 ? 55.210 87.331 5.239 1.00 36.41 483 ALA B N 1
ATOM 7763 C CA . ALA B 1 516 ? 55.273 85.951 4.765 1.00 33.90 483 ALA B CA 1
ATOM 7764 C C . ALA B 1 516 ? 56.535 85.241 5.257 1.00 28.94 483 ALA B C 1
ATOM 7765 O O . ALA B 1 516 ? 56.487 84.068 5.660 1.00 35.29 483 ALA B O 1
ATOM 7767 N N . ALA B 1 517 ? 57.676 85.917 5.222 1.00 30.79 484 ALA B N 1
ATOM 7768 C CA . ALA B 1 517 ? 58.900 85.272 5.710 1.00 30.68 484 ALA B CA 1
ATOM 7769 C C . ALA B 1 517 ? 58.810 84.992 7.209 1.00 27.54 484 ALA B C 1
ATOM 7770 O O . ALA B 1 517 ? 59.281 83.954 7.690 1.00 32.60 484 ALA B O 1
ATOM 7772 N N . LEU B 1 518 ? 58.214 85.898 7.970 1.00 28.11 485 LEU B N 1
ATOM 7773 C CA . LEU B 1 518 ? 58.110 85.652 9.410 1.00 32.35 485 LEU B CA 1
ATOM 7774 C C . LEU B 1 518 ? 57.171 84.485 9.683 1.00 28.56 485 LEU B C 1
ATOM 7775 O O . LEU B 1 518 ? 57.435 83.646 10.548 1.00 29.36 485 LEU B O 1
ATOM 7780 N N . ILE B 1 519 ? 56.082 84.395 8.931 1.00 26.26 486 ILE B N 1
ATOM 7781 C CA . ILE B 1 519 ? 55.176 83.267 9.101 1.00 26.77 486 ILE B CA 1
ATOM 7782 C C . ILE B 1 519 ? 55.884 81.965 8.743 1.00 27.66 486 ILE B C 1
ATOM 7783 O O . ILE B 1 519 ? 55.772 80.948 9.446 1.00 28.27 486 ILE B O 1
ATOM 7788 N N . GLU B 1 520 ? 56.599 81.968 7.617 1.00 31.90 487 GLU B N 1
ATOM 7789 C CA . GLU B 1 520 ? 57.340 80.780 7.223 1.00 33.27 487 GLU B CA 1
ATOM 7790 C C . GLU B 1 520 ? 58.367 80.406 8.285 1.00 33.83 487 GLU B C 1
ATOM 7791 O O . GLU B 1 520 ? 58.478 79.234 8.665 1.00 31.44 487 GLU B O 1
ATOM 7797 N N . ALA B 1 521 ? 59.093 81.401 8.803 1.00 29.44 488 ALA B N 1
ATOM 7798 C CA . ALA B 1 521 ? 60.084 81.147 9.842 1.00 33.25 488 ALA B CA 1
ATOM 7799 C C . ALA B 1 521 ? 59.444 80.524 11.077 1.00 35.13 488 ALA B C 1
ATOM 7800 O O . ALA B 1 521 ? 59.981 79.562 11.654 1.00 35.04 488 ALA B O 1
ATOM 7802 N N . LEU B 1 522 ? 58.271 81.030 11.468 1.00 33.44 489 LEU B N 1
ATOM 7803 C CA . LEU B 1 522 ? 57.585 80.500 12.639 1.00 30.74 489 LEU B CA 1
ATOM 7804 C C . LEU B 1 522 ? 57.192 79.045 12.433 1.00 31.16 489 LEU B C 1
ATOM 7805 O O . LEU B 1 522 ? 57.440 78.176 13.288 1.00 30.11 489 LEU B O 1
ATOM 7810 N N . PHE B 1 523 ? 56.550 78.762 11.302 1.00 27.24 490 PHE B N 1
ATOM 7811 C CA . PHE B 1 523 ? 56.079 77.406 11.086 1.00 26.25 490 PHE B CA 1
ATOM 7812 C C . PHE B 1 523 ? 57.242 76.450 10.878 1.00 27.95 490 PHE B C 1
ATOM 7813 O O . PHE B 1 523 ? 57.176 75.289 11.311 1.00 30.56 490 PHE B O 1
ATOM 7821 N N . ASP B 1 524 ? 58.317 76.922 10.236 1.00 28.24 491 ASP B N 1
ATOM 7822 C CA . ASP B 1 524 ? 59.509 76.094 10.084 1.00 30.69 491 ASP B CA 1
ATOM 7823 C C . ASP B 1 524 ? 60.116 75.772 11.446 1.00 31.36 491 ASP B C 1
ATOM 7824 O O . ASP B 1 524 ? 60.447 74.617 11.730 1.00 30.66 491 ASP B O 1
ATOM 7829 N N . ALA B 1 525 ? 60.195 76.763 12.338 1.00 32.37 492 ALA B N 1
ATOM 7830 C CA . ALA B 1 525 ? 60.754 76.495 13.664 1.00 24.51 492 ALA B CA 1
ATOM 7831 C C . ALA B 1 525 ? 59.906 75.491 14.420 1.00 30.76 492 ALA B C 1
ATOM 7832 O O . ALA B 1 525 ? 60.436 74.543 15.023 1.00 29.18 492 ALA B O 1
ATOM 7834 N N . LEU B 1 526 ? 58.574 75.674 14.385 1.00 33.51 493 LEU B N 1
ATOM 7835 C CA . LEU B 1 526 ? 57.677 74.771 15.099 1.00 34.03 493 LEU B CA 1
ATOM 7836 C C . LEU B 1 526 ? 57.808 73.350 14.571 1.00 35.99 493 LEU B C 1
ATOM 7837 O O . LEU B 1 526 ? 57.856 72.378 15.344 1.00 32.12 493 LEU B O 1
ATOM 7842 N N . ASP B 1 527 ? 57.855 73.215 13.246 1.00 37.75 494 ASP B N 1
ATOM 7843 C CA . ASP B 1 527 ? 57.995 71.901 12.632 1.00 37.53 494 ASP B CA 1
ATOM 7844 C C . ASP B 1 527 ? 59.326 71.259 13.015 1.00 38.93 494 ASP B C 1
ATOM 7845 O O . ASP B 1 527 ? 59.371 70.136 13.532 1.00 38.47 494 ASP B O 1
ATOM 7850 N N . ARG B 1 528 ? 60.419 71.987 12.808 1.00 37.77 495 ARG B N 1
ATOM 7851 C CA . ARG B 1 528 ? 61.741 71.409 12.966 1.00 40.94 495 ARG B CA 1
ATOM 7852 C C . ARG B 1 528 ? 62.027 71.063 14.423 1.00 44.40 495 ARG B C 1
ATOM 7853 O O . ARG B 1 528 ? 62.520 69.964 14.721 1.00 40.77 495 ARG B O 1
ATOM 7861 N N . PHE B 1 529 ? 61.699 71.962 15.355 1.00 41.36 496 PHE B N 1
ATOM 7862 C CA . PHE B 1 529 ? 62.126 71.715 16.724 1.00 38.83 496 PHE B CA 1
ATOM 7863 C C . PHE B 1 529 ? 61.074 71.015 17.567 1.00 40.14 496 PHE B C 1
ATOM 7864 O O . PHE B 1 529 ? 61.425 70.463 18.610 1.00 45.24 496 PHE B O 1
ATOM 7872 N N . LEU B 1 530 ? 59.804 71.005 17.162 1.00 41.18 497 LEU B N 1
ATOM 7873 C CA . LEU B 1 530 ? 58.785 70.394 18.005 1.00 39.57 497 LEU B CA 1
ATOM 7874 C C . LEU B 1 530 ? 58.009 69.268 17.331 1.00 43.21 497 LEU B C 1
ATOM 7875 O O . LEU B 1 530 ? 57.565 68.350 18.020 1.00 45.00 497 LEU B O 1
ATOM 7880 N N . LEU B 1 531 ? 57.807 69.320 16.016 1.00 44.74 498 LEU B N 1
ATOM 7881 C CA . LEU B 1 531 ? 57.073 68.246 15.347 1.00 50.10 498 LEU B CA 1
ATOM 7882 C C . LEU B 1 531 ? 57.980 67.066 15.007 1.00 56.41 498 LEU B C 1
ATOM 7883 O O . LEU B 1 531 ? 57.533 65.912 15.052 1.00 58.35 498 LEU B O 1
ATOM 7888 N N . GLN B 1 532 ? 59.242 67.328 14.663 1.00 55.61 499 GLN B N 1
ATOM 7889 C CA . GLN B 1 532 ? 60.117 66.324 14.074 1.00 54.77 499 GLN B CA 1
ATOM 7890 C C . GLN B 1 532 ? 60.906 65.528 15.118 1.00 60.88 499 GLN B C 1
ATOM 7891 O O . GLN B 1 532 ? 61.961 64.978 14.791 1.00 61.30 499 GLN B O 1
ATOM 7897 N N . ALA B 1 533 ? 60.423 65.456 16.357 1.00 66.52 500 ALA B N 1
ATOM 7898 C CA . ALA B 1 533 ? 61.202 64.900 17.466 1.00 69.50 500 ALA B CA 1
ATOM 7899 C C . ALA B 1 533 ? 60.833 63.448 17.753 1.00 71.35 500 ALA B C 1
ATOM 7900 O O . ALA B 1 533 ? 60.961 62.993 18.895 1.00 69.18 500 ALA B O 1
ATOM 7902 N N . PRO B 1 539 ? 55.427 53.920 7.167 1.00 83.98 506 PRO B N 1
ATOM 7903 C CA . PRO B 1 539 ? 56.104 52.998 6.245 1.00 82.28 506 PRO B CA 1
ATOM 7904 C C . PRO B 1 539 ? 57.260 53.683 5.524 1.00 79.93 506 PRO B C 1
ATOM 7905 O O . PRO B 1 539 ? 57.189 54.880 5.250 1.00 82.75 506 PRO B O 1
ATOM 7909 N N . LEU B 1 540 ? 58.301 52.925 5.205 1.00 73.63 507 LEU B N 1
ATOM 7910 C CA . LEU B 1 540 ? 59.531 53.475 4.656 1.00 67.60 507 LEU B CA 1
ATOM 7911 C C . LEU B 1 540 ? 59.544 53.357 3.136 1.00 67.92 507 LEU B C 1
ATOM 7912 O O . LEU B 1 540 ? 59.214 52.301 2.581 1.00 68.90 507 LEU B O 1
ATOM 7917 N N . THR B 1 541 ? 59.930 54.442 2.472 1.00 65.12 508 THR B N 1
ATOM 7918 C CA . THR B 1 541 ? 60.066 54.483 1.023 1.00 65.50 508 THR B CA 1
ATOM 7919 C C . THR B 1 541 ? 61.467 54.973 0.659 1.00 65.38 508 THR B C 1
ATOM 7920 O O . THR B 1 541 ? 62.130 55.636 1.462 1.00 63.37 508 THR B O 1
ATOM 7924 N N . THR B 1 542 ? 61.939 54.602 -0.536 1.00 66.03 509 THR B N 1
ATOM 7925 C CA . THR B 1 542 ? 63.219 55.075 -1.063 1.00 63.50 509 THR B CA 1
ATOM 7926 C C . THR B 1 542 ? 62.985 55.871 -2.342 1.00 61.98 509 THR B C 1
ATOM 7927 O O . THR B 1 542 ? 62.390 55.355 -3.290 1.00 67.82 509 THR B O 1
ATOM 7931 N N . GLU B 1 543 ? 63.463 57.114 -2.370 1.00 49.72 510 GLU B N 1
ATOM 7932 C CA . GLU B 1 543 ? 63.386 57.981 -3.542 1.00 46.12 510 GLU B CA 1
ATOM 7933 C C . GLU B 1 543 ? 64.763 58.558 -3.840 1.00 43.49 510 GLU B C 1
ATOM 7934 O O . GLU B 1 543 ? 65.559 58.817 -2.927 1.00 36.68 510 GLU B O 1
ATOM 7940 N N . VAL B 1 544 ? 65.028 58.810 -5.117 1.00 39.43 511 VAL B N 1
ATOM 7941 C CA . VAL B 1 544 ? 66.222 59.564 -5.470 1.00 40.85 511 VAL B CA 1
ATOM 7942 C C . VAL B 1 544 ? 65.966 61.026 -5.127 1.00 39.84 511 VAL B C 1
ATOM 7943 O O . VAL B 1 544 ? 64.855 61.552 -5.305 1.00 39.25 511 VAL B O 1
ATOM 7947 N N . LEU B 1 545 ? 66.994 61.702 -4.645 1.00 35.08 512 LEU B N 1
ATOM 7948 C CA . LEU B 1 545 ? 66.787 63.037 -4.145 1.00 37.75 512 LEU B CA 1
ATOM 7949 C C . LEU B 1 545 ? 66.912 64.037 -5.267 1.00 38.29 512 LEU B C 1
ATOM 7950 O O . LEU B 1 545 ? 66.169 65.018 -5.234 1.00 39.99 512 LEU B O 1
#

Organism: Burkholderia ambifaria (strain ATCC BAA-244 / DSM 16087 / CCUG 44356 / LMG 19182 / AMMD) (NCBI:txid339670)

Foldseek 3Di:
DDDDCLLPADLLNNQVVCVVQQWHWAADPNDIDIDHPPCRQDPVNVVSCVVCVVVNSLLRLLLVLFDDPDLDFDPDDDFWDFPLLVQVCQFQPFDVAGDLLQKDKDKDKDAQAFPVLLLVLLLVVCQPQFLQQWAWDADVRHIGIDGDHSVPADEAEEEDQLPDPPVVRVVVVVVVQVVVSRDDQTNRDNGQKHWYWYHNDRRIIMIMMMGGQQWFDPVLSVLSVVSSCQSPDVVRHDRDDAGHVRRVSVSQVVSVPDPSNVSLLVVQLVVVVVADWFAQQPPRHTLFFDFFWKKKKKFKFFQQQVVLLCVLCVVLVHGSVLLLVLLLLQLCCVLRVNQKAKEWEKDFPPPDVNHPSHGTNGIFTQIDIQGHDPPDDSSVSSVSVVSSRVSSSSSTRRQFCDDADPDDDSNGRNVRRHQHYEYEDEDADPPDDDPHDPDNQDDPPTDIDMDGIDGGNGTDRAWYWYWYHHPRMIMIMIIHRPGRHDPVSVVSSVVSSRVSCCVSRRPPPDDDDDDDDDDD/DDDDLLPAQLLVNQVVCVVLAKHWADDPNDIDIDGPPCSCDPVNVVSCVVCVVNNVLLRLLLVLFDDPPLDFDDDPDFFDFPLLVLVCQFQDFDPAGDLLQKDKDKDKDAQAALVLLLVLLLVVCQPQFLQQWAWDDDPNGIGIDGDHSVPADEAEEEDALPPDPVVVVVVVVVVLVVVSPDDQTNRDNGQKYWYWYGNDRRIIMIMMMGGQQWFDPVLSVLSVVSSCQVPDVVRHDDDDADHVSSVRVSQVVSVPDCSNVSLLVVLLVVVVVDDWFAQQPPRHTLFFDWFWKKKKKFKFFQVQVVLLCVLQVVLVHGSVLLLVLLLLQLCCVLRVPQKAKEWEKDFPPPDPNHNSHGTNGIFTQIDIQGHDVVDDSSVSSVSVVSSRVSSSRSTRRQACDHADPDDDSNGRNVRRHQHYEYEDEDADDDPDPDADPPGDIDMDGIDGGNGTDRAWYWYWYHDNRMIMIMIIHRPVRHDPVSVVSSVVSSRVSCCPSRRPSPDDDDDD

Nearest PDB structures (foldseek):
  6cgo-assembly1_A  TM=1.002E+00  e=0.000E+00  Burkholderia ambifaria AMMD
  8f7i-assembly1_A  TM=7.137E-01  e=5.123E-21  Bacillus subtilis
  8f7f-assembly1_A  TM=7.076E-01  e=9.537E-21  Bacillus subtilis
  8f7g-assembly1_A  TM=7.041E-01  e=1.130E-20  Bacillus subtilis
  9bfe-assembly1_B  TM=6.729E-01  e=2.830E-19  Brevibacillus parabrevis

InterPro domains:
  IPR001242 Condensation domain [PF00668] (102-383)
  IPR023213 Chloramphenicol acetyltransferase-like domain superfamily [G3DSA:3.30.559.10] (65-255)
  IPR041464 TubC, N-terminal docking domain [PF18563] (3-52)
  IPR044894 TubC, N-terminal docking domain superfamily [G3DSA:1.10.10.1830] (3-54)

Radius of gyration: 37.55 Å; Cα contacts (8 Å, |Δi|>4): 1897; chains: 2; bounding box: 112×94×64 Å